Protein AF-0000000070004010 (afdb_homodimer)

Nearest PDB structures (foldseek):
  7d4p-assembly1_A  TM=8.865E-01  e=2.903E-57  Homo sapiens
  7wdb-assembly1_A  TM=8.844E-01  e=4.388E-57  Homo sapiens
  8gvx-assembly1_B  TM=8.961E-01  e=1.762E-56  Homo sapiens
  7x6c-assembly1_C  TM=8.743E-01  e=2.565E-56  Homo sapiens
  7x6i-assembly1_A  TM=8.613E-01  e=2.024E-55  Homo sapiens

Foldseek 3Di:
DPPDPPPPDLLQADDFDPPPDDDPPPPPPDPPPSSPLSCQCCVVDPPLPSVLVSLVCCVVVVGDDQQDAGPVGHHSLLSCLVVLPLSSNLSSVVSPHDCVCVLVSNLLSPNLSSNVCLVPRPNNPPVLQADQPDCVVVPVVVPDPDDSLAHSLLSNLLVLRLNNNLVSVVVVRDQDQQDDPPPPPVVCVVVVDDPVVNVVSNLSSLSSQLRLSNLVRPDPQSLVSLLVSLLVLCVVLVVDVVCNVSSNVSSVSSLVSNQVVLVPDDDPVSNLCSQQDDPPPDDDPPPVNSRQSVNVVSCLVSVSLSNLLRPSNLVSLVCQQCVPDPCLVPDDPVVNVVVLVVLLVCLVVLLVCCLACCPDPSNVVLLRLNSLVSSQVSVLVVLLVLLVVVVVCPPDDDPQWLQDDDDPSSVVNVLQLVQLVVVLVVCCVVPHVVVQVPDPLSVLSVLLSVLLVLLVVLSVVRNVPGGDGGGPVPDDPVRSNNVSVVSSVVSSVSSVVSCLLVLLQPLPSNLVSVLVVQLVVLVVVLVVVLVVLLLVLLVVLCVLCLVQDDALVPDDPSDAACPDPDHEPCNNDSVSVSVSLVCVQVVSGDLCRLDGPDPPVVSSVVSSVSSVVSNCCVNPPSVVVSVVVSVVSSVVCVVVVSSVSSSSNVVVSSVSNDSPDSRHPSSSVDDRPVVVVVVVVVVVVVVPPPPDDDDDPPCPPDPVPVVVVVVD/DPPPPPQQPQLQADPFDPPPDDDPPPPPPDPPPSSPLSCQCCVSDPPLVSVLVSLVCCVVVVGDDQQDAGPLGHHSLLSCLLVLPLSSNLSSVVSPHDCVCVLVSNLLSPNLSSNVCLVPRPNNDPVLQADQPPCVVVPCVVPDPDDSLAHSLLSNLLVLRLNSNLVSVVVVRDQDQQDDPPCPPVVCVVVVDDPVVNVVSNLSSLSSQLRLSNLVNPDPQSLVSLLVSLLVLCVVLVVPVVCNVSSNVSSVSSLVSNQVVLVPDDDPVVNLCSQQDDPPPFDDPPPVVSRQSVNVVSCLVSVSLSNLLRPSNLVSLVCQQCVPDPCLVPDDPVVNVVVLVVLLVCLVVLLVCCLACCPDPSNVVLLRLNSLVSNQLSVLVVLLVLLVVVVVCPPDDDPQWQQTDDDPSSVVNVLQLVQLVVVLVVCCVVPHVVVQVPDPLSVLSVLLSVLLVLLVVLSVVRNVPGGDGGGPVPDDPVRSNNVSVVSSVVSSVSSVVSVLLVLLQPLPSNLVSVLVVLLVVLVVVLVVVLVVLLLVLLVVLLVLCLVQDDALVPDPPSDAACPDPDHEPCNNDSVSVSVSLVVVQVVSGDLCRLDGPDPPVPSSVVSSVSSVVSNCCVNPPSVVVSVVVSVVSSVVCVVVVSSVSSSSNVVVSSVSNDSPDSRHPSSNVPDRVVVVVVVVVVVVVVVPPPDPPDDDDDCVPPPVVVVVNSSD

Structure (mmCIF, N/CA/C/O backbone):
data_AF-0000000070004010-model_v1
#
loop_
_entity.id
_entity.type
_entity.pdbx_description
1 polymer 'Transient receptor potential cation channel, subfamily C, member 5a'
#
loop_
_atom_site.group_PDB
_atom_site.id
_atom_site.type_symbol
_atom_site.label_atom_id
_atom_site.label_alt_id
_atom_site.label_comp_id
_atom_site.label_asym_id
_atom_site.label_entity_id
_atom_site.label_seq_id
_atom_site.pdbx_PDB_ins_code
_atom_site.Cartn_x
_atom_site.Cartn_y
_atom_site.Cartn_z
_atom_site.occupancy
_atom_site.B_iso_or_equiv
_atom_site.auth_seq_id
_atom_site.auth_comp_id
_atom_site.auth_asym_id
_atom_site.auth_atom_id
_atom_site.pdbx_PDB_model_num
ATOM 1 N N . SER A 1 1 ? 7.363 45.25 -7.301 1 19.72 1 SER A N 1
ATOM 2 C CA . SER A 1 1 ? 5.93 45.281 -7.023 1 19.72 1 SER A CA 1
ATOM 3 C C . SER A 1 1 ? 5.496 46.656 -6.48 1 19.72 1 SER A C 1
ATOM 5 O O . SER A 1 1 ? 5.711 46.938 -5.309 1 19.72 1 SER A O 1
ATOM 7 N N . ARG A 1 2 ? 5.664 47.688 -7.328 1 24.38 2 ARG A N 1
ATOM 8 C CA . ARG A 1 2 ? 5.441 49.094 -7.52 1 24.38 2 ARG A CA 1
ATOM 9 C C . ARG A 1 2 ? 3.965 49.438 -7.367 1 24.38 2 ARG A C 1
ATOM 11 O O . ARG A 1 2 ? 3.129 49 -8.148 1 24.38 2 ARG A O 1
ATOM 18 N N . ILE A 1 3 ? 3.545 49.375 -6.113 1 25.11 3 ILE A N 1
ATOM 19 C CA . ILE A 1 3 ? 2.213 49.75 -5.664 1 25.11 3 ILE A CA 1
ATOM 20 C C . ILE A 1 3 ? 1.838 51.125 -6.266 1 25.11 3 ILE A C 1
ATOM 22 O O . ILE A 1 3 ? 2.441 52.125 -5.938 1 25.11 3 ILE A O 1
ATOM 26 N N . LYS A 1 4 ? 1.63 51.125 -7.602 1 28.66 4 LYS A N 1
ATOM 27 C CA . LYS A 1 4 ? 1.286 52.25 -8.469 1 28.66 4 LYS A CA 1
ATOM 28 C C . LYS A 1 4 ? 0.148 53.062 -7.879 1 28.66 4 LYS A C 1
ATOM 30 O O . LYS A 1 4 ? -0.756 52.531 -7.242 1 28.66 4 LYS A O 1
ATOM 35 N N . GLU A 1 5 ? 0.464 54.281 -7.602 1 26.3 5 GLU A N 1
ATOM 36 C CA . GLU A 1 5 ? -0.276 55.469 -7.273 1 26.3 5 GLU A CA 1
ATOM 37 C C . GLU A 1 5 ? -1.544 55.594 -8.117 1 26.3 5 GLU A C 1
ATOM 39 O O . GLU A 1 5 ? -1.473 55.781 -9.336 1 26.3 5 GLU A O 1
ATOM 44 N N . SER A 1 6 ? -2.453 54.656 -8.008 1 27.97 6 SER A N 1
ATOM 45 C CA . SER A 1 6 ? -3.613 54.75 -8.883 1 27.97 6 SER A CA 1
ATOM 46 C C . SER A 1 6 ? -4.172 56.188 -8.906 1 27.97 6 SER A C 1
ATOM 48 O O . SER A 1 6 ? -4.176 56.875 -7.887 1 27.97 6 SER A O 1
ATOM 50 N N . PRO A 1 7 ? -4.266 56.844 -10.047 1 27.42 7 PRO A N 1
ATOM 51 C CA . PRO A 1 7 ? -4.781 58.188 -10.281 1 27.42 7 PRO A CA 1
ATOM 52 C C . PRO A 1 7 ? -6.129 58.438 -9.609 1 27.42 7 PRO A C 1
ATOM 54 O O . PRO A 1 7 ? -7.016 57.594 -9.664 1 27.42 7 PRO A O 1
ATOM 57 N N . ALA A 1 8 ? -6.223 59 -8.398 1 29.14 8 ALA A N 1
ATOM 58 C CA . ALA A 1 8 ? -7.305 59.656 -7.676 1 29.14 8 ALA A CA 1
ATOM 59 C C . ALA A 1 8 ? -8.172 60.469 -8.617 1 29.14 8 ALA A C 1
ATOM 61 O O . ALA A 1 8 ? -7.758 61.531 -9.078 1 29.14 8 ALA A O 1
ATOM 62 N N . VAL A 1 9 ? -8.852 59.875 -9.695 1 28.2 9 VAL A N 1
ATOM 63 C CA . VAL A 1 9 ? -9.773 60.406 -10.695 1 28.2 9 VAL A CA 1
ATOM 64 C C . VAL A 1 9 ? -10.75 61.375 -10.039 1 28.2 9 VAL A C 1
ATOM 66 O O . VAL A 1 9 ? -11.188 61.156 -8.906 1 28.2 9 VAL A O 1
ATOM 69 N N . ASN A 1 10 ? -10.914 62.625 -10.555 1 28.28 10 ASN A N 1
ATOM 70 C CA . ASN A 1 10 ? -11.672 63.875 -10.492 1 28.28 10 ASN A CA 1
ATOM 71 C C . ASN A 1 10 ? -13.172 63.594 -10.586 1 28.28 10 ASN A C 1
ATOM 73 O O . ASN A 1 10 ? -13.719 63.469 -11.68 1 28.28 10 ASN A O 1
ATOM 77 N N . LEU A 1 11 ? -13.766 62.75 -9.977 1 28.28 11 LEU A N 1
ATOM 78 C CA . LEU A 1 11 ? -15.117 62.219 -10.117 1 28.28 11 LEU A CA 1
ATOM 79 C C . LEU A 1 11 ? -16.156 63.25 -9.734 1 28.28 11 LEU A C 1
ATOM 81 O O . LEU A 1 11 ? -16.859 63.094 -8.727 1 28.28 11 LEU A O 1
ATOM 85 N N . VAL A 1 12 ? -15.922 64.688 -9.766 1 29.92 12 VAL A N 1
ATOM 86 C CA . VAL A 1 12 ? -16.641 65.812 -9.148 1 29.92 12 VAL A CA 1
ATOM 87 C C . VAL A 1 12 ? -17.922 66.125 -9.93 1 29.92 12 VAL A C 1
ATOM 89 O O . VAL A 1 12 ? -18.688 67 -9.578 1 29.92 12 VAL A O 1
ATOM 92 N N . SER A 1 13 ? -18.328 65.562 -11.109 1 29.2 13 SER A N 1
ATOM 93 C CA . SER A 1 13 ? -19.188 66.312 -12 1 29.2 13 SER A CA 1
ATOM 94 C C . SER A 1 13 ? -20.578 66.562 -11.414 1 29.2 13 SER A C 1
ATOM 96 O O . SER A 1 13 ? -21.094 67.625 -11.406 1 29.2 13 SER A O 1
ATOM 98 N N . LEU A 1 14 ? -21.562 65.688 -11.43 1 31.62 14 LEU A N 1
ATOM 99 C CA . LEU A 1 14 ? -22.875 65.75 -12.062 1 31.62 14 LEU A CA 1
ATOM 100 C C . LEU A 1 14 ? -23.953 66.062 -11.039 1 31.62 14 LEU A C 1
ATOM 102 O O . LEU A 1 14 ? -25.141 66 -11.328 1 31.62 14 LEU A O 1
ATOM 106 N N . CYS A 1 15 ? -23.75 66.438 -9.711 1 34.38 15 CYS A N 1
ATOM 107 C CA . CYS A 1 15 ? -24.969 66.25 -8.945 1 34.38 15 CYS A CA 1
ATOM 108 C C . CYS A 1 15 ? -25.906 67.438 -9.078 1 34.38 15 CYS A C 1
ATOM 110 O O . CYS A 1 15 ? -26.094 68.188 -8.125 1 34.38 15 CYS A O 1
ATOM 112 N N . LEU A 1 16 ? -25.953 68.312 -10.125 1 34.28 16 LEU A N 1
ATOM 113 C CA . LEU A 1 16 ? -26.875 69.438 -10.031 1 34.28 16 LEU A CA 1
ATOM 114 C C . LEU A 1 16 ? -28.312 69 -10.172 1 34.28 16 LEU A C 1
ATOM 116 O O . LEU A 1 16 ? -28.609 68.062 -10.938 1 34.28 16 LEU A O 1
ATOM 120 N N . PRO A 1 17 ? -29.281 69.375 -9.367 1 35.28 17 PRO A N 1
ATOM 121 C CA . PRO A 1 17 ? -30.703 69.125 -9.406 1 35.28 17 PRO A CA 1
ATOM 122 C C . PRO A 1 17 ? -31.344 69.438 -10.742 1 35.28 17 PRO A C 1
ATOM 124 O O . PRO A 1 17 ? -30.922 70.438 -11.406 1 35.28 17 PRO A O 1
ATOM 127 N N . ASP A 1 18 ? -31.922 68.562 -11.531 1 35.69 18 ASP A N 1
ATOM 128 C CA . ASP A 1 18 ? -32.719 68.812 -12.719 1 35.69 18 ASP A CA 1
ATOM 129 C C . ASP A 1 18 ? -33.844 69.812 -12.445 1 35.69 18 ASP A C 1
ATOM 131 O O . ASP A 1 18 ? -34.719 69.562 -11.617 1 35.69 18 ASP A O 1
ATOM 135 N N . ARG A 1 19 ? -33.719 71.188 -12.359 1 31.81 19 ARG A N 1
ATOM 136 C CA . ARG A 1 19 ? -34.906 72 -12.438 1 31.81 19 ARG A CA 1
ATOM 137 C C . ARG A 1 19 ? -35.719 71.688 -13.664 1 31.81 19 ARG A C 1
ATOM 139 O O . ARG A 1 19 ? -35.188 71.5 -14.758 1 31.81 19 ARG A O 1
ATOM 146 N N . PRO A 1 20 ? -37 71.125 -13.578 1 33.25 20 PRO A N 1
ATOM 147 C CA . PRO A 1 20 ? -37.906 70.75 -14.664 1 33.25 20 PRO A CA 1
ATOM 148 C C . PRO A 1 20 ? -38.031 71.812 -15.742 1 33.25 20 PRO A C 1
ATOM 150 O O . PRO A 1 20 ? -38.625 71.562 -16.812 1 33.25 20 PRO A O 1
ATOM 153 N N . ASP A 1 21 ? -38.219 73.188 -15.469 1 30.41 21 ASP A N 1
ATOM 154 C CA . ASP A 1 21 ? -38.906 74 -16.469 1 30.41 21 ASP A CA 1
ATOM 155 C C . ASP A 1 21 ? -38.094 74.062 -17.766 1 30.41 21 ASP A C 1
ATOM 157 O O . ASP A 1 21 ? -38.656 73.875 -18.844 1 30.41 21 ASP A O 1
ATOM 161 N N . GLU A 1 22 ? -37.469 75.312 -18.125 1 29.2 22 GLU A N 1
ATOM 162 C CA . GLU A 1 22 ? -37.281 75.938 -19.438 1 29.2 22 GLU A CA 1
ATOM 163 C C . GLU A 1 22 ? -36.5 75.062 -20.359 1 29.2 22 GLU A C 1
ATOM 165 O O . GLU A 1 22 ? -35.906 74.062 -19.922 1 29.2 22 GLU A O 1
ATOM 170 N N . SER A 1 23 ? -35.969 75.688 -21.625 1 29.28 23 SER A N 1
ATOM 171 C CA . SER A 1 23 ? -35.406 75.438 -22.938 1 29.28 23 SER A CA 1
ATOM 172 C C . SER A 1 23 ? -34.188 74.5 -22.812 1 29.28 23 SER A C 1
ATOM 174 O O . SER A 1 23 ? -33.562 74.438 -21.766 1 29.28 23 SER A O 1
ATOM 176 N N . HIS A 1 24 ? -34.031 73.625 -23.875 1 29.47 24 HIS A N 1
ATOM 177 C CA . HIS A 1 24 ? -33.031 72.625 -24.203 1 29.47 24 HIS A CA 1
ATOM 178 C C . HIS A 1 24 ? -31.625 73.125 -24.062 1 29.47 24 HIS A C 1
ATOM 180 O O . HIS A 1 24 ? -30.672 72.5 -24.516 1 29.47 24 HIS A O 1
ATOM 186 N N . ASP A 1 25 ? -31.375 74.5 -24.094 1 28.38 25 ASP A N 1
ATOM 187 C CA . ASP A 1 25 ? -29.969 74.812 -24.266 1 28.38 25 ASP A CA 1
ATOM 188 C C . ASP A 1 25 ? -29.109 74.125 -23.203 1 28.38 25 ASP A C 1
ATOM 190 O O . ASP A 1 25 ? -29.281 74.375 -22.016 1 28.38 25 ASP A O 1
ATOM 194 N N . THR A 1 26 ? -28.688 72.875 -23.5 1 30.67 26 THR A N 1
ATOM 195 C CA . THR A 1 26 ? -27.734 72 -22.844 1 30.67 26 THR A CA 1
ATOM 196 C C . THR A 1 26 ? -26.516 72.75 -22.344 1 30.67 26 THR A C 1
ATOM 198 O O . THR A 1 26 ? -25.594 73.062 -23.109 1 30.67 26 THR A O 1
ATOM 201 N N . ALA A 1 27 ? -26.656 74.125 -21.844 1 28.62 27 ALA A N 1
ATOM 202 C CA . ALA A 1 27 ? -25.422 74.75 -21.406 1 28.62 27 ALA A CA 1
ATOM 203 C C . ALA A 1 27 ? -24.547 73.75 -20.641 1 28.62 27 ALA A C 1
ATOM 205 O O . ALA A 1 27 ? -25 73.125 -19.688 1 28.62 27 ALA A O 1
ATOM 206 N N . VAL A 1 28 ? -23.562 73.188 -21.391 1 30.61 28 VAL A N 1
ATOM 207 C CA . VAL A 1 28 ? -22.297 72.5 -21.031 1 30.61 28 VAL A CA 1
ATOM 208 C C . VAL A 1 28 ? -21.688 73.25 -19.844 1 30.61 28 VAL A C 1
ATOM 210 O O . VAL A 1 28 ? -21.219 74.375 -19.969 1 30.61 28 VAL A O 1
ATOM 213 N N . LEU A 1 29 ? -22.375 73.5 -18.75 1 31.02 29 LEU A N 1
ATOM 214 C CA . LEU A 1 29 ? -21.641 74 -17.578 1 31.02 29 LEU A CA 1
ATOM 215 C C . LEU A 1 29 ? -20.203 73.5 -17.594 1 31.02 29 LEU A C 1
ATOM 217 O O . LEU A 1 29 ? -19.969 72.312 -17.891 1 31.02 29 LEU A O 1
ATOM 221 N N . GLN A 1 30 ? -19.281 74.5 -17.953 1 29.11 30 GLN A N 1
ATOM 222 C CA . GLN A 1 30 ? -17.828 74.375 -18.094 1 29.11 30 GLN A CA 1
ATOM 223 C C . GLN A 1 30 ? -17.25 73.438 -17.047 1 29.11 30 GLN A C 1
ATOM 225 O O . GLN A 1 30 ? -17.797 73.312 -15.938 1 29.11 30 GLN A O 1
ATOM 230 N N . GLU A 1 31 ? -16.391 72.5 -17.516 1 33.62 31 GLU A N 1
ATOM 231 C CA . GLU A 1 31 ? -15.578 71.5 -16.844 1 33.62 31 GLU A CA 1
ATOM 232 C C . GLU A 1 31 ? -15.023 72 -15.523 1 33.62 31 GLU A C 1
ATOM 234 O O . GLU A 1 31 ? -14.938 71.25 -14.547 1 33.62 31 GLU A O 1
ATOM 239 N N . GLY A 1 32 ? -14.625 73.312 -15.414 1 31.84 32 GLY A N 1
ATOM 240 C CA . GLY A 1 32 ? -13.859 73.875 -14.305 1 31.84 32 GLY A CA 1
ATOM 241 C C . GLY A 1 32 ? -14.68 74 -13.031 1 31.84 32 GLY A C 1
ATOM 242 O O . GLY A 1 32 ? -14.164 73.812 -11.93 1 31.84 32 GLY A O 1
ATOM 243 N N . GLU A 1 33 ? -15.75 74.75 -13.078 1 32.94 33 GLU A N 1
ATOM 244 C CA . GLU A 1 33 ? -16.453 75.062 -11.852 1 32.94 33 GLU A CA 1
ATOM 245 C C . GLU A 1 33 ? -17.109 73.875 -11.219 1 32.94 33 GLU A C 1
ATOM 247 O O . GLU A 1 33 ? -17.391 73.812 -10.023 1 32.94 33 GLU A O 1
ATOM 252 N N . ARG A 1 34 ? -17.484 73 -12.008 1 34.56 34 ARG A N 1
ATOM 253 C CA . ARG A 1 34 ? -18.062 71.75 -11.539 1 34.56 34 ARG A CA 1
ATOM 254 C C . ARG A 1 34 ? -17.031 70.938 -10.742 1 34.56 34 ARG A C 1
ATOM 256 O O . ARG A 1 34 ? -17.391 70.125 -9.859 1 34.56 34 ARG A O 1
ATOM 263 N N . THR A 1 35 ? -15.766 71.188 -11.055 1 35.22 35 THR A N 1
ATOM 264 C CA . THR A 1 35 ? -14.625 70.562 -10.391 1 35.22 35 THR A CA 1
ATOM 265 C C . THR A 1 35 ? -14.492 71.062 -8.961 1 35.22 35 THR A C 1
ATOM 267 O O . THR A 1 35 ? -14.023 70.375 -8.086 1 35.22 35 THR A O 1
ATOM 270 N N . VAL A 1 36 ? -14.852 72.375 -8.695 1 34.19 36 VAL A N 1
ATOM 271 C CA . VAL A 1 36 ? -14.516 73 -7.418 1 34.19 36 VAL A CA 1
ATOM 272 C C . VAL A 1 36 ? -15.406 72.438 -6.32 1 34.19 36 VAL A C 1
ATOM 274 O O . VAL A 1 36 ? -14.945 72.188 -5.207 1 34.19 36 VAL A O 1
ATOM 277 N N . VAL A 1 37 ? -16.688 72.25 -6.559 1 35.53 37 VAL A N 1
ATOM 278 C CA . VAL A 1 37 ? -17.516 71.938 -5.414 1 35.53 37 VAL A CA 1
ATOM 279 C C . VAL A 1 37 ? -17.234 70.5 -4.98 1 35.53 37 VAL A C 1
ATOM 281 O O . VAL A 1 37 ? -17.234 70.188 -3.787 1 35.53 37 VAL A O 1
ATOM 284 N N . ALA A 1 38 ? -17.062 69.625 -5.914 1 38.09 38 ALA A N 1
ATOM 285 C CA . ALA A 1 38 ? -16.766 68.25 -5.57 1 38.09 38 ALA A CA 1
ATOM 286 C C . ALA A 1 38 ? -15.438 68.125 -4.816 1 38.09 38 ALA A C 1
ATOM 288 O O . ALA A 1 38 ? -15.305 67.312 -3.898 1 38.09 38 ALA A O 1
ATOM 289 N N . ASN A 1 39 ? -14.398 68.938 -5.211 1 38.59 39 ASN A N 1
ATOM 290 C CA . ASN A 1 39 ? -13.18 69 -4.418 1 38.59 39 ASN A CA 1
ATOM 291 C C . ASN A 1 39 ? -13.461 69.562 -3.014 1 38.59 39 ASN A C 1
ATOM 293 O O . ASN A 1 39 ? -12.711 69.25 -2.078 1 38.59 39 ASN A O 1
ATOM 297 N N . HIS A 1 40 ? -14.344 70.438 -2.898 1 39.22 40 HIS A N 1
ATOM 298 C CA . HIS A 1 40 ? -14.609 71 -1.562 1 39.22 40 HIS A CA 1
ATOM 299 C C . HIS A 1 40 ? -15.32 69.938 -0.697 1 39.22 40 HIS A C 1
ATOM 301 O O . HIS A 1 40 ? -15.094 69.875 0.513 1 39.22 40 HIS A O 1
ATOM 307 N N . LEU A 1 41 ? -16.297 69.312 -1.226 1 40.78 41 LEU A N 1
ATOM 308 C CA . LEU A 1 41 ? -17 68.375 -0.369 1 40.78 41 LEU A CA 1
ATOM 309 C C . LEU A 1 41 ? -16.219 67.062 -0.23 1 40.78 41 LEU A C 1
ATOM 311 O O . LEU A 1 41 ? -16.469 66.25 0.698 1 40.78 41 LEU A O 1
ATOM 315 N N . TYR A 1 42 ? -15.508 66.625 -1.313 1 42.5 42 TYR A N 1
ATOM 316 C CA . TYR A 1 42 ? -14.781 65.375 -1.212 1 42.5 42 TYR A CA 1
ATOM 317 C C . TYR A 1 42 ? -13.281 65.625 -1.149 1 42.5 42 TYR A C 1
ATOM 319 O O . TYR A 1 42 ? -12.586 65.5 -2.17 1 42.5 42 TYR A O 1
ATOM 327 N N . PRO A 1 43 ? -12.75 66.375 -0.338 1 40.19 43 PRO A N 1
ATOM 328 C CA . PRO A 1 43 ? -11.281 66.438 -0.372 1 40.19 43 PRO A CA 1
ATOM 329 C C . PRO A 1 43 ? -10.68 65 -0.386 1 40.19 43 PRO A C 1
ATOM 331 O O . PRO A 1 43 ? -11.219 64.062 0.231 1 40.19 43 PRO A O 1
ATOM 334 N N . PRO A 1 44 ? -10.094 64.688 -1.544 1 42.03 44 PRO A N 1
ATOM 335 C CA . PRO A 1 44 ? -9.398 63.406 -1.447 1 42.03 44 PRO A CA 1
ATOM 336 C C . PRO A 1 44 ? -9.023 63.031 -0.012 1 42.03 44 PRO A C 1
ATOM 338 O O . PRO A 1 44 ? -8.961 61.844 0.331 1 42.03 44 PRO A O 1
ATOM 341 N N . SER A 1 45 ? -8.141 63.938 0.574 1 45.12 45 SER A N 1
ATOM 342 C CA . SER A 1 45 ? -7.547 63.719 1.893 1 45.12 45 SER A CA 1
ATOM 343 C C . SER A 1 45 ? -8.578 63.906 2.996 1 45.12 45 SER A C 1
ATOM 345 O O . SER A 1 45 ? -9.648 64.5 2.77 1 45.12 45 SER A O 1
ATOM 347 N N . GLY A 1 46 ? -8.57 63.344 4.23 1 53.66 46 GLY A N 1
ATOM 348 C CA . GLY A 1 46 ? -9.078 63.375 5.594 1 53.66 46 GLY A CA 1
ATOM 349 C C . GLY A 1 46 ? -9.578 64.75 6.035 1 53.66 46 GLY A C 1
ATOM 350 O O . GLY A 1 46 ? -9.422 65.125 7.199 1 53.66 46 GLY A O 1
ATOM 351 N N . ASP A 1 47 ? -9.93 65.438 5.133 1 64.19 47 ASP A N 1
ATOM 352 C CA . ASP A 1 47 ? -10.219 66.812 5.648 1 64.19 47 ASP A CA 1
ATOM 353 C C . ASP A 1 47 ? -11.625 66.875 6.246 1 64.19 47 ASP A C 1
ATOM 355 O O . ASP A 1 47 ? -12.602 67.062 5.527 1 64.19 47 ASP A O 1
ATOM 359 N N . TYR A 1 48 ? -11.969 66.562 7.34 1 75.75 48 TYR A N 1
ATOM 360 C CA . TYR A 1 48 ? -13.188 66.562 8.148 1 75.75 48 TYR A CA 1
ATOM 361 C C . TYR A 1 48 ? -13.844 67.938 8.125 1 75.75 48 TYR A C 1
ATOM 363 O O . TYR A 1 48 ? -15.047 68.062 7.918 1 75.75 48 TYR A O 1
ATOM 371 N N . ALA A 1 49 ? -13.023 69 8.195 1 74.25 49 ALA A N 1
ATOM 372 C CA . ALA A 1 49 ? -13.539 70.312 8.305 1 74.25 49 ALA A CA 1
ATOM 373 C C . ALA A 1 49 ? -14.172 70.812 6.988 1 74.25 49 ALA A C 1
ATOM 375 O O . ALA A 1 49 ? -15.211 71.438 6.992 1 74.25 49 ALA A O 1
ATOM 376 N N . GLY A 1 50 ? -13.531 70.375 5.945 1 72.56 50 GLY A N 1
ATOM 377 C CA . GLY A 1 50 ? -14.07 70.75 4.641 1 72.56 50 GLY A CA 1
ATOM 378 C C . GLY A 1 50 ? -15.406 70.125 4.348 1 72.56 50 GLY A C 1
ATOM 379 O O . GLY A 1 50 ? -16.328 70.75 3.848 1 72.56 50 GLY A O 1
ATOM 380 N N . VAL A 1 51 ? -15.531 68.875 4.719 1 79.31 51 VAL A N 1
ATOM 381 C CA . VAL A 1 51 ? -16.781 68.125 4.465 1 79.31 51 VAL A CA 1
ATOM 382 C C . VAL A 1 51 ? -17.875 68.688 5.367 1 79.31 51 VAL A C 1
ATOM 384 O O . VAL A 1 51 ? -19.016 68.875 4.93 1 79.31 51 VAL A O 1
ATOM 387 N N . LYS A 1 52 ? -17.562 69.062 6.555 1 80.81 52 LYS A N 1
ATOM 388 C CA . LYS A 1 52 ? -18.547 69.562 7.488 1 80.81 52 LYS A CA 1
ATOM 389 C C . LYS A 1 52 ? -19.078 70.938 6.996 1 80.81 52 LYS A C 1
ATOM 391 O O . LYS A 1 52 ? -20.297 71.188 7.062 1 80.81 52 LYS A O 1
ATOM 396 N N . HIS A 1 53 ? -18.156 71.688 6.504 1 77.5 53 HIS A N 1
ATOM 397 C CA . HIS A 1 53 ? -18.562 73 5.988 1 77.5 53 HIS A CA 1
ATOM 398 C C . HIS A 1 53 ? -19.453 72.875 4.758 1 77.5 53 HIS A C 1
ATOM 400 O O . HIS A 1 53 ? -20.438 73.562 4.617 1 77.5 53 HIS A O 1
ATOM 406 N N . ALA A 1 54 ? -19.094 72 3.951 1 75.38 54 ALA A N 1
ATOM 407 C CA . ALA A 1 54 ? -19.859 71.75 2.73 1 75.38 54 ALA A CA 1
ATOM 408 C C . ALA A 1 54 ? -21.266 71.25 3.053 1 75.38 54 ALA A C 1
ATOM 410 O O . ALA A 1 54 ? -22.234 71.625 2.41 1 75.38 54 ALA A O 1
ATOM 411 N N . LEU A 1 55 ? -21.484 70.438 4.039 1 80.06 55 LEU A N 1
ATOM 412 C CA . LEU A 1 55 ? -22.766 69.875 4.414 1 80.06 55 LEU A CA 1
ATOM 413 C C . LEU A 1 55 ? -23.672 70.875 5.078 1 80.06 55 LEU A C 1
ATOM 415 O O . LEU A 1 55 ? -24.875 70.938 4.855 1 80.06 55 LEU A O 1
ATOM 419 N N . ARG A 1 56 ? -22.984 71.75 5.789 1 78.06 56 ARG A N 1
ATOM 420 C CA . ARG A 1 56 ? -23.75 72.812 6.41 1 78.06 56 ARG A CA 1
ATOM 421 C C . ARG A 1 56 ? -24.266 73.812 5.363 1 78.06 56 ARG A C 1
ATOM 423 O O . ARG A 1 56 ? -25.406 74.312 5.453 1 78.06 56 ARG A O 1
ATOM 430 N N . GLU A 1 57 ? -23.406 74 4.473 1 73.88 57 GLU A N 1
ATOM 431 C CA . GLU A 1 57 ? -23.812 74.875 3.389 1 73.88 57 GLU A CA 1
ATOM 432 C C . GLU A 1 57 ? -24.953 74.25 2.57 1 73.88 57 GLU A C 1
ATOM 434 O O . GLU A 1 57 ? -25.859 75 2.125 1 73.88 57 GLU A O 1
ATOM 439 N N . ALA A 1 58 ? -24.844 73 2.35 1 74.94 58 ALA A N 1
ATOM 440 C CA . ALA A 1 58 ? -25.875 72.312 1.586 1 74.94 58 ALA A CA 1
ATOM 441 C C . ALA A 1 58 ? -27.219 72.312 2.314 1 74.94 58 ALA A C 1
ATOM 443 O O . ALA A 1 58 ? -28.266 72.375 1.682 1 74.94 58 ALA A O 1
ATOM 444 N N . GLU A 1 59 ? -27.266 72.312 3.572 1 73.12 59 GLU A N 1
ATOM 445 C CA . GLU A 1 59 ? -28.484 72.312 4.367 1 73.12 59 GLU A CA 1
ATOM 446 C C . GLU A 1 59 ? -29.125 73.688 4.34 1 73.12 59 GLU A C 1
ATOM 448 O O . GLU A 1 59 ? -30.359 73.812 4.305 1 73.12 59 GLU A O 1
ATOM 453 N N . VAL A 1 60 ? -28.219 74.625 4.328 1 68.38 60 VAL A N 1
ATOM 454 C CA . VAL A 1 60 ? -28.734 75.938 4.434 1 68.38 60 VAL A CA 1
ATOM 455 C C . VAL A 1 60 ? -29.141 76.5 3.051 1 68.38 60 VAL A C 1
ATOM 457 O O . VAL A 1 60 ? -30.203 77.062 2.887 1 68.38 60 VAL A O 1
ATOM 460 N N . TYR A 1 61 ? -28.281 76.25 2.102 1 64.06 61 TYR A N 1
ATOM 461 C CA . TYR A 1 61 ? -28.516 76.875 0.803 1 64.06 61 TYR A CA 1
ATOM 462 C C . TYR A 1 61 ? -29.094 75.875 -0.183 1 64.06 61 TYR A C 1
ATOM 464 O O . TYR A 1 61 ? -29.5 76.25 -1.288 1 64.06 61 TYR A O 1
ATOM 472 N N . TYR A 1 62 ? -29.391 74.5 0.178 1 59.66 62 TYR A N 1
ATOM 473 C CA . TYR A 1 62 ? -29.969 73.438 -0.611 1 59.66 62 TYR A CA 1
ATOM 474 C C . TYR A 1 62 ? -29.328 73.375 -1.991 1 59.66 62 TYR A C 1
ATOM 476 O O . TYR A 1 62 ? -30.016 73.062 -2.982 1 59.66 62 TYR A O 1
ATOM 484 N N . ASN A 1 63 ? -28.188 73.812 -2.121 1 58.44 63 ASN A N 1
ATOM 485 C CA . ASN A 1 63 ? -27.516 73.938 -3.418 1 58.44 63 ASN A CA 1
ATOM 486 C C . ASN A 1 63 ? -26.734 72.688 -3.76 1 58.44 63 ASN A C 1
ATOM 488 O O . ASN A 1 63 ? -26.297 72.5 -4.895 1 58.44 63 ASN A O 1
ATOM 492 N N . ILE A 1 64 ? -26.562 71.812 -2.811 1 63.25 64 ILE A N 1
ATOM 493 C CA . ILE A 1 64 ? -25.719 70.625 -3.082 1 63.25 64 ILE A CA 1
ATOM 494 C C . ILE A 1 64 ? -26.5 69.375 -2.764 1 63.25 64 ILE A C 1
ATOM 496 O O . ILE A 1 64 ? -27.125 69.25 -1.701 1 63.25 64 ILE A O 1
ATOM 500 N N . ASP A 1 65 ? -26.625 68.5 -3.846 1 65.56 65 ASP A N 1
ATOM 501 C CA . ASP A 1 65 ? -27.219 67.188 -3.605 1 65.56 65 ASP A CA 1
ATOM 502 C C . ASP A 1 65 ? -26.266 66.25 -2.83 1 65.56 65 ASP A C 1
ATOM 504 O O . ASP A 1 65 ? -25.219 65.875 -3.35 1 65.56 65 ASP A O 1
ATOM 508 N N . VAL A 1 66 ? -26.578 66.062 -1.618 1 71.25 66 VAL A N 1
ATOM 509 C CA . VAL A 1 66 ? -25.734 65.25 -0.72 1 71.25 66 VAL A CA 1
ATOM 510 C C . VAL A 1 66 ? -25.688 63.844 -1.2 1 71.25 66 VAL A C 1
ATOM 512 O O . VAL A 1 66 ? -24.734 63.094 -0.895 1 71.25 66 VAL A O 1
ATOM 515 N N . ASN A 1 67 ? -26.562 63.406 -2.035 1 71.94 67 ASN A N 1
ATOM 516 C CA . ASN A 1 67 ? -26.609 62.031 -2.527 1 71.94 67 ASN A CA 1
ATOM 517 C C . ASN A 1 67 ? -26.062 61.906 -3.949 1 71.94 67 ASN A C 1
ATOM 519 O O . ASN A 1 67 ? -26.375 60.969 -4.668 1 71.94 67 ASN A O 1
ATOM 523 N N . CYS A 1 68 ? -25.312 62.844 -4.312 1 70 68 CYS A N 1
ATOM 524 C CA . CYS A 1 68 ? -24.734 62.844 -5.656 1 70 68 CYS A CA 1
ATOM 525 C C . CYS A 1 68 ? -23.734 61.688 -5.812 1 70 68 CYS A C 1
ATOM 527 O O . CYS A 1 68 ? -23.094 61.312 -4.844 1 70 68 CYS A O 1
ATOM 529 N N . LEU A 1 69 ? -23.75 60.938 -6.945 1 72.38 69 LEU A N 1
ATOM 530 C CA . LEU A 1 69 ? -22.891 59.812 -7.246 1 72.38 69 LEU A CA 1
ATOM 531 C C . LEU A 1 69 ? -21.719 60.219 -8.109 1 72.38 69 LEU A C 1
ATOM 533 O O . LEU A 1 69 ? -21.812 61.156 -8.906 1 72.38 69 LEU A O 1
ATOM 537 N N . ASP A 1 70 ? -20.547 59.625 -7.922 1 69 70 ASP A N 1
ATOM 538 C CA . ASP A 1 70 ? -19.391 59.844 -8.797 1 69 70 ASP A CA 1
ATOM 539 C C . ASP A 1 70 ? -19.625 59.188 -10.164 1 69 70 ASP A C 1
ATOM 541 O O . ASP A 1 70 ? -20.609 58.469 -10.359 1 69 70 ASP A O 1
ATOM 545 N N . PRO A 1 71 ? -18.781 59.531 -11.094 1 61.44 71 PRO A N 1
ATOM 546 C CA . PRO A 1 71 ? -18.953 58.938 -12.422 1 61.44 71 PRO A CA 1
ATOM 547 C C . PRO A 1 71 ? -18.938 57.438 -12.406 1 61.44 71 PRO A C 1
ATOM 549 O O . PRO A 1 71 ? -19.453 56.781 -13.328 1 61.44 71 PRO A O 1
ATOM 552 N N . LEU A 1 72 ? -18.375 56.906 -11.359 1 67.81 72 LEU A N 1
ATOM 553 C CA . LEU A 1 72 ? -18.375 55.469 -11.258 1 67.81 72 LEU A CA 1
ATOM 554 C C . LEU A 1 72 ? -19.594 54.969 -10.492 1 67.81 72 LEU A C 1
ATOM 556 O O . LEU A 1 72 ? -19.781 53.75 -10.328 1 67.81 72 LEU A O 1
ATOM 560 N N . GLY A 1 73 ? -20.344 56 -10.117 1 68.56 73 GLY A N 1
ATOM 561 C CA . GLY A 1 73 ? -21.578 55.656 -9.438 1 68.56 73 GLY A CA 1
ATOM 562 C C . GLY A 1 73 ? -21.406 55.469 -7.938 1 68.56 73 GLY A C 1
ATOM 563 O O . GLY A 1 73 ? -22.234 54.844 -7.281 1 68.56 73 GLY A O 1
ATOM 564 N N . ARG A 1 74 ? -20.344 55.969 -7.375 1 81.06 74 ARG A N 1
ATOM 565 C CA . ARG A 1 74 ? -20.109 55.812 -5.941 1 81.06 74 ARG A CA 1
ATOM 566 C C . ARG A 1 74 ? -20.609 57.062 -5.188 1 81.06 74 ARG A C 1
ATOM 568 O O . ARG A 1 74 ? -20.453 58.188 -5.66 1 81.06 74 ARG A O 1
ATOM 575 N N . SER A 1 75 ? -21.312 56.781 -4.133 1 79.12 75 SER A N 1
ATOM 576 C CA . SER A 1 75 ? -21.781 57.844 -3.256 1 79.12 75 SER A CA 1
ATOM 577 C C . SER A 1 75 ? -20.672 58.312 -2.314 1 79.12 75 SER A C 1
ATOM 579 O O . SER A 1 75 ? -19.625 57.656 -2.211 1 79.12 75 SER A O 1
ATOM 581 N N . ALA A 1 76 ? -20.844 59.5 -1.692 1 77 76 ALA A N 1
ATOM 582 C CA . ALA A 1 76 ? -19.891 60.031 -0.723 1 77 76 ALA A CA 1
ATOM 583 C C . ALA A 1 76 ? -19.688 59.062 0.434 1 77 76 ALA A C 1
ATOM 585 O O . ALA A 1 76 ? -18.578 58.906 0.943 1 77 76 ALA A O 1
ATOM 586 N N . LEU A 1 77 ? -20.719 58.375 0.695 1 82.88 77 LEU A N 1
ATOM 587 C CA . LEU A 1 77 ? -20.641 57.406 1.775 1 82.88 77 LEU A CA 1
ATOM 588 C C . LEU A 1 77 ? -19.781 56.219 1.377 1 82.88 77 LEU A C 1
ATOM 590 O O . LEU A 1 77 ? -18.969 55.75 2.176 1 82.88 77 LEU A O 1
ATOM 594 N N . LEU A 1 78 ? -19.812 55.75 0.191 1 85.69 78 LEU A N 1
ATOM 595 C CA . LEU A 1 78 ? -19.016 54.625 -0.297 1 85.69 78 LEU A CA 1
ATOM 596 C C . LEU A 1 78 ? -17.531 54.969 -0.356 1 85.69 78 LEU A C 1
ATOM 598 O O . LEU A 1 78 ? -16.672 54.156 -0.044 1 85.69 78 LEU A O 1
ATOM 602 N N . ILE A 1 79 ? -17.266 56.156 -0.683 1 82.62 79 ILE A N 1
ATOM 603 C CA . ILE A 1 79 ? -15.891 56.625 -0.746 1 82.62 79 ILE A CA 1
ATOM 604 C C . ILE A 1 79 ? -15.312 56.719 0.665 1 82.62 79 ILE A C 1
ATOM 606 O O . ILE A 1 79 ? -14.148 56.375 0.891 1 82.62 79 ILE A O 1
ATOM 610 N N . ALA A 1 80 ? -16.156 57.219 1.56 1 84.06 80 ALA A N 1
ATOM 611 C CA . ALA A 1 80 ? -15.719 57.312 2.949 1 84.06 80 ALA A CA 1
ATOM 612 C C . ALA A 1 80 ? -15.422 55.906 3.512 1 84.06 80 ALA A C 1
ATOM 614 O O . ALA A 1 80 ? -14.484 55.75 4.293 1 84.06 80 ALA A O 1
ATOM 615 N N . ILE A 1 81 ? -16.188 54.969 3.146 1 88.12 81 ILE A N 1
ATOM 616 C CA . ILE A 1 81 ? -15.969 53.594 3.588 1 88.12 81 ILE A CA 1
ATOM 617 C C . ILE A 1 81 ? -14.672 53.031 2.984 1 88.12 81 ILE A C 1
ATOM 619 O O . ILE A 1 81 ? -13.883 52.406 3.674 1 88.12 81 ILE A O 1
ATOM 623 N N . GLU A 1 82 ? -14.375 53.25 1.712 1 84.56 82 GLU A N 1
ATOM 624 C CA . GLU A 1 82 ? -13.172 52.781 1.023 1 84.56 82 GLU A CA 1
ATOM 625 C C . GLU A 1 82 ? -11.914 53.344 1.652 1 84.56 82 GLU A C 1
ATOM 627 O O . GLU A 1 82 ? -10.875 52.688 1.692 1 84.56 82 GLU A O 1
ATOM 632 N N . ASN A 1 83 ? -12.117 54.562 2.135 1 79.94 83 ASN A N 1
ATOM 633 C CA . ASN A 1 83 ? -10.977 55.219 2.76 1 79.94 83 ASN A CA 1
ATOM 634 C C . ASN A 1 83 ? -10.914 54.938 4.258 1 79.94 83 ASN A C 1
ATOM 636 O O . ASN A 1 83 ? -10 55.406 4.941 1 79.94 83 ASN A O 1
ATOM 640 N N . GLU A 1 84 ? -11.82 54.219 4.758 1 85.12 84 GLU A N 1
ATOM 641 C CA . GLU A 1 84 ? -11.898 53.812 6.156 1 85.12 84 GLU A CA 1
ATOM 642 C C . GLU A 1 84 ? -11.93 55.031 7.082 1 85.12 84 GLU A C 1
ATOM 644 O O . GLU A 1 84 ? -11.242 55.031 8.102 1 85.12 84 GLU A O 1
ATOM 649 N N . ASN A 1 85 ? -12.523 56.031 6.617 1 82.12 85 ASN A N 1
ATOM 650 C CA . ASN A 1 85 ? -12.672 57.25 7.438 1 82.12 85 ASN A CA 1
ATOM 651 C C . ASN A 1 85 ? -13.992 57.25 8.203 1 82.12 85 ASN A C 1
ATOM 653 O O . ASN A 1 85 ? -15.008 57.719 7.695 1 82.12 85 ASN A O 1
ATOM 657 N N . LEU A 1 86 ? -14.055 56.875 9.375 1 86.44 86 LEU A N 1
ATOM 658 C CA . LEU A 1 86 ? -15.258 56.688 10.172 1 86.44 86 LEU A CA 1
ATOM 659 C C . LEU A 1 86 ? -15.859 58.031 10.586 1 86.44 86 LEU A C 1
ATOM 661 O O . LEU A 1 86 ? -17.078 58.156 10.688 1 86.44 86 LEU A O 1
ATOM 665 N N . GLU A 1 87 ? -14.984 59 10.789 1 82.94 87 GLU A N 1
ATOM 666 C CA . GLU A 1 87 ? -15.469 60.312 11.227 1 82.94 87 GLU A CA 1
ATOM 667 C C . GLU A 1 87 ? -16.312 60.969 10.141 1 82.94 87 GLU A C 1
ATOM 669 O O . GLU A 1 87 ? -17.391 61.531 10.43 1 82.94 87 GLU A O 1
ATOM 674 N N . ILE A 1 88 ? -15.758 60.875 9.008 1 84.44 88 ILE A N 1
ATOM 675 C CA . ILE A 1 88 ? -16.484 61.438 7.887 1 84.44 88 ILE A CA 1
ATOM 676 C C . ILE A 1 88 ? -17.797 60.688 7.668 1 84.44 88 ILE A C 1
ATOM 678 O O . ILE A 1 88 ? -18.828 61.281 7.344 1 84.44 88 ILE A O 1
ATOM 682 N N . MET A 1 89 ? -17.828 59.375 7.859 1 87.94 89 MET A N 1
ATOM 683 C CA . MET A 1 89 ? -19.016 58.562 7.695 1 87.94 89 MET A CA 1
ATOM 684 C C . MET A 1 89 ? -20.109 58.969 8.672 1 87.94 89 MET A C 1
ATOM 686 O O . MET A 1 89 ? -21.266 59.062 8.297 1 87.94 89 MET A O 1
ATOM 690 N N . GLU A 1 90 ? -19.672 59.156 9.93 1 86.38 90 GLU A N 1
ATOM 691 C CA . GLU A 1 90 ? -20.625 59.562 10.945 1 86.38 90 GLU A CA 1
ATOM 692 C C . GLU A 1 90 ? -21.234 60.906 10.617 1 86.38 90 GLU A C 1
ATOM 694 O O . GLU A 1 90 ? -22.438 61.125 10.812 1 86.38 90 GLU A O 1
ATOM 699 N N . LEU A 1 91 ? -20.391 61.781 10.125 1 84.31 91 LEU A N 1
ATOM 700 C CA . LEU A 1 91 ? -20.859 63.125 9.734 1 84.31 91 LEU A CA 1
ATOM 701 C C . LEU A 1 91 ? -21.875 63.031 8.609 1 84.31 91 LEU A C 1
ATOM 703 O O . LEU A 1 91 ? -22.906 63.719 8.648 1 84.31 91 LEU A O 1
ATOM 707 N N . LEU A 1 92 ? -21.594 62.25 7.664 1 84.44 92 LEU A N 1
ATOM 708 C CA . LEU A 1 92 ? -22.484 62.094 6.52 1 84.44 92 LEU A CA 1
ATOM 709 C C . LEU A 1 92 ? -23.812 61.469 6.941 1 84.44 92 LEU A C 1
ATOM 711 O O . LEU A 1 92 ? -24.875 61.875 6.477 1 84.44 92 LEU A O 1
ATOM 715 N N . LEU A 1 93 ? -23.844 60.469 7.805 1 85.44 93 LEU A N 1
ATOM 716 C CA . LEU A 1 93 ? -25.047 59.781 8.273 1 85.44 93 LEU A CA 1
ATOM 717 C C . LEU A 1 93 ? -25.906 60.75 9.109 1 85.44 93 LEU A C 1
ATOM 719 O O . LEU A 1 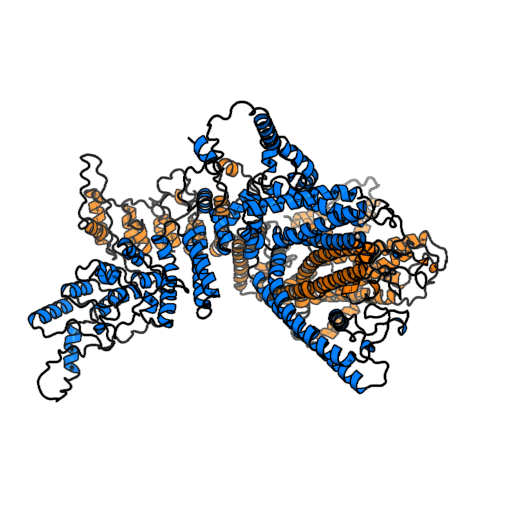93 ? -27.141 60.688 9.031 1 85.44 93 LEU A O 1
ATOM 723 N N . ASP A 1 94 ? -25.25 61.594 9.852 1 81.69 94 ASP A N 1
ATOM 724 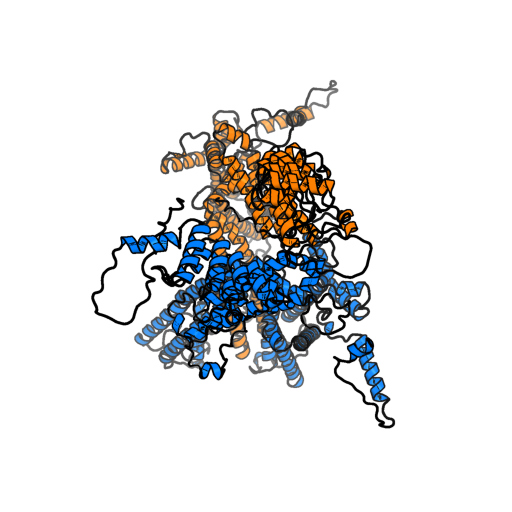C CA . ASP A 1 94 ? -25.969 62.531 10.695 1 81.69 94 ASP A CA 1
ATOM 725 C C . ASP A 1 94 ? -26.719 63.562 9.844 1 81.69 94 ASP A C 1
ATOM 727 O O . ASP A 1 94 ? -27.75 64.125 10.273 1 81.69 94 ASP A O 1
ATOM 731 N N . HIS A 1 95 ? -26.203 63.781 8.688 1 78.56 95 HIS A N 1
ATOM 732 C CA . HIS A 1 95 ? -26.844 64.75 7.809 1 78.56 95 HIS A CA 1
ATOM 733 C C . HIS A 1 95 ? -27.844 64.062 6.867 1 78.56 95 HIS A C 1
ATOM 735 O O . HIS A 1 95 ? -28.25 64.688 5.863 1 78.56 95 HIS A O 1
ATOM 741 N N . GLY A 1 96 ? -28.141 62.719 7.027 1 75.56 96 GLY A N 1
ATOM 742 C CA . GLY A 1 96 ? -29.234 62 6.379 1 75.56 96 GLY A CA 1
ATOM 743 C C . GLY A 1 96 ? -28.891 61.531 4.988 1 75.56 96 GLY A C 1
ATOM 744 O O . GLY A 1 96 ? -29.75 61.531 4.094 1 75.56 96 GLY A O 1
ATOM 745 N N . ILE A 1 97 ? -27.734 61.25 4.781 1 76.94 97 ILE A N 1
ATOM 746 C CA . ILE A 1 97 ? -27.375 60.688 3.482 1 76.94 97 ILE A CA 1
ATOM 747 C C . ILE A 1 97 ? -28.047 59.312 3.307 1 76.94 97 ILE A C 1
ATOM 749 O O . ILE A 1 97 ? -28.25 58.594 4.281 1 76.94 97 ILE A O 1
ATOM 753 N N . HIS A 1 98 ? -28.406 59.062 2.045 1 75.38 98 HIS A N 1
ATOM 754 C CA . HIS A 1 98 ? -29 57.75 1.757 1 75.38 98 HIS A CA 1
ATOM 755 C C . HIS A 1 98 ? -27.969 56.625 1.867 1 75.38 98 HIS A C 1
ATOM 757 O O . HIS A 1 98 ? -26.891 56.719 1.263 1 75.38 98 HIS A O 1
ATOM 763 N N . THR A 1 99 ? -28.172 55.625 2.658 1 78.12 99 THR A N 1
ATOM 764 C CA . THR A 1 99 ? -27.203 54.562 2.934 1 78.12 99 THR A CA 1
ATOM 765 C C . THR A 1 99 ? -27.234 53.5 1.832 1 78.12 99 THR A C 1
ATOM 767 O O . THR A 1 99 ? -26.188 52.938 1.491 1 78.12 99 THR A O 1
ATOM 770 N N . GLY A 1 100 ? -28.297 53.344 1.074 1 73.12 100 GLY A N 1
ATOM 771 C CA . GLY A 1 100 ? -28.406 52.344 0.022 1 73.12 100 GLY A CA 1
ATOM 772 C C . GLY A 1 100 ? -27.703 51.031 0.351 1 73.12 100 GLY A C 1
ATOM 773 O O . GLY A 1 100 ? -27.969 50.406 1.382 1 73.12 100 GLY A O 1
ATOM 774 N N . ASP A 1 101 ? -26.625 50.625 -0.489 1 78.62 101 ASP A N 1
ATOM 775 C CA . ASP A 1 101 ? -25.859 49.406 -0.339 1 78.62 101 ASP A CA 1
ATOM 776 C C . ASP A 1 101 ? -24.578 49.656 0.436 1 78.62 101 ASP A C 1
ATOM 778 O O . ASP A 1 101 ? -23.578 48.938 0.243 1 78.62 101 ASP A O 1
ATOM 782 N N . ALA A 1 102 ? -24.609 50.594 1.235 1 81.88 102 ALA A N 1
ATOM 783 C CA . ALA A 1 102 ? -23.391 50.969 1.956 1 81.88 102 ALA A CA 1
ATOM 784 C C . ALA A 1 102 ? -22.969 49.844 2.918 1 81.88 102 ALA A C 1
ATOM 786 O O . ALA A 1 102 ? -21.781 49.562 3.078 1 81.88 102 ALA A O 1
ATOM 787 N N . LEU A 1 103 ? -24 49.188 3.486 1 84.56 103 LEU A N 1
ATOM 788 C CA . LEU A 1 103 ? -23.688 48.094 4.422 1 84.56 103 LEU A CA 1
ATOM 789 C C . LEU A 1 103 ? -23.031 46.938 3.703 1 84.56 103 LEU A C 1
ATOM 791 O O . LEU A 1 103 ? -22 46.406 4.168 1 84.56 103 LEU A O 1
ATOM 795 N N . LEU A 1 104 ? -23.531 46.562 2.633 1 87.44 104 LEU A N 1
ATOM 796 C CA . LEU A 1 104 ? -22.969 45.469 1.851 1 87.44 104 LEU A CA 1
ATOM 797 C C . LEU A 1 104 ? -21.578 45.812 1.35 1 87.44 104 LEU A C 1
ATOM 799 O O . LEU A 1 104 ? -20.688 44.938 1.327 1 87.44 104 LEU A O 1
ATOM 803 N N . TYR A 1 105 ? -21.438 47 0.936 1 86 105 TYR A N 1
ATOM 804 C CA . TYR A 1 105 ? -20.125 47.469 0.468 1 86 105 TYR A CA 1
ATOM 805 C C . TYR A 1 105 ? -19.109 47.438 1.601 1 86 105 TYR A C 1
ATOM 807 O O . TYR A 1 105 ? -17.953 47.094 1.396 1 86 105 TYR A O 1
ATOM 815 N N . ALA A 1 106 ? -19.516 47.875 2.77 1 88.19 106 ALA A N 1
ATOM 816 C CA . ALA A 1 106 ? -18.641 47.875 3.936 1 88.19 106 ALA A CA 1
ATOM 817 C C . ALA A 1 106 ? -18.219 46.438 4.293 1 88.19 106 ALA A C 1
ATOM 819 O O . ALA A 1 106 ? -17.078 46.188 4.695 1 88.19 106 ALA A O 1
ATOM 820 N N . ILE A 1 107 ? -19.094 45.562 4.191 1 89.75 107 ILE A N 1
ATOM 821 C CA . ILE A 1 107 ? -18.812 44.156 4.488 1 89.75 107 ILE A CA 1
ATOM 822 C C . ILE A 1 107 ? -17.859 43.594 3.441 1 89.75 107 ILE A C 1
ATOM 824 O O . ILE A 1 107 ? -16.906 42.875 3.779 1 89.75 107 ILE A O 1
ATOM 828 N N . ARG A 1 108 ? -18.062 43.875 2.188 1 89.12 108 ARG A N 1
ATOM 829 C CA . ARG A 1 108 ? -17.203 43.375 1.113 1 89.12 108 ARG A CA 1
ATOM 830 C C . ARG A 1 108 ? -15.773 43.906 1.276 1 89.12 108 ARG A C 1
ATOM 832 O O . ARG A 1 108 ? -14.812 43.156 1.016 1 89.12 108 ARG A O 1
ATOM 839 N N . LYS A 1 109 ? -15.656 45.094 1.774 1 88.69 109 LYS A N 1
ATOM 840 C CA . LYS A 1 109 ? -14.336 45.688 1.971 1 88.69 109 LYS A CA 1
ATOM 841 C C . LYS A 1 109 ? -13.758 45.312 3.332 1 88.69 109 LYS A C 1
ATOM 843 O O . LYS A 1 109 ? -12.609 45.625 3.635 1 88.69 109 LYS A O 1
ATOM 848 N N . GLU A 1 110 ? -14.555 44.594 4.141 1 89.88 110 GLU A N 1
ATOM 849 C CA . GLU A 1 110 ? -14.148 44.062 5.43 1 89.88 110 GLU A CA 1
ATOM 850 C C . GLU A 1 110 ? -13.719 45.156 6.398 1 89.88 110 GLU A C 1
ATOM 852 O O . GLU A 1 110 ? -12.695 45.031 7.074 1 89.88 110 GLU A O 1
ATOM 857 N N . VAL A 1 111 ? -14.359 46.281 6.293 1 89.25 111 VAL A N 1
ATOM 858 C CA . VAL A 1 111 ? -14.125 47.344 7.242 1 89.25 111 VAL A CA 1
ATOM 859 C C . VAL A 1 111 ? -15.062 47.219 8.438 1 89.25 111 VAL A C 1
ATOM 861 O O . VAL A 1 111 ? -16.203 47.688 8.398 1 89.25 111 VAL A O 1
ATOM 864 N N . VAL A 1 112 ? -14.656 46.688 9.523 1 87.81 112 VAL A N 1
ATOM 865 C CA . VAL A 1 112 ? -15.469 46.312 10.68 1 87.81 112 VAL A CA 1
ATOM 866 C C . VAL A 1 112 ? -16.047 47.594 11.328 1 87.81 112 VAL A C 1
ATOM 868 O O . VAL A 1 112 ? -17.203 47.594 11.727 1 87.81 112 VAL A O 1
ATOM 871 N N . GLY A 1 113 ? -15.219 48.594 11.375 1 86.19 113 GLY A N 1
ATOM 872 C CA . GLY A 1 113 ? -15.664 49.844 11.984 1 86.19 113 GLY A CA 1
ATOM 873 C C . GLY A 1 113 ? -16.844 50.469 11.266 1 86.19 113 GLY A C 1
ATOM 874 O O . GLY A 1 113 ? -17.766 51 11.906 1 86.19 113 GLY A O 1
ATOM 875 N N . ALA A 1 114 ? -16.781 50.469 9.977 1 88.31 114 ALA A N 1
ATOM 876 C CA . ALA A 1 114 ? -17.859 51.031 9.172 1 88.31 114 ALA A CA 1
ATOM 877 C C . ALA A 1 114 ? -19.156 50.25 9.367 1 88.31 114 ALA A C 1
ATOM 879 O O . ALA A 1 114 ? -20.234 50.812 9.445 1 88.31 114 ALA A O 1
ATOM 880 N N . VAL A 1 115 ? -19.047 48.938 9.492 1 89.25 115 VAL A N 1
ATOM 881 C CA . VAL A 1 115 ? -20.219 48.094 9.664 1 89.25 115 VAL A CA 1
ATOM 882 C C . VAL A 1 115 ? -20.859 48.344 11.023 1 89.25 115 VAL A C 1
ATOM 884 O O . VAL A 1 115 ? -22.094 48.5 11.125 1 89.25 115 VAL A O 1
ATOM 887 N N . GLU A 1 116 ? -20.062 48.438 12.016 1 87.19 116 GLU A N 1
ATOM 888 C CA . GLU A 1 116 ? -20.578 48.719 13.359 1 87.19 116 GLU A CA 1
ATOM 889 C C . GLU A 1 116 ? -21.281 50.062 13.414 1 87.19 116 GLU A C 1
ATOM 891 O O . GLU A 1 116 ? -22.359 50.188 14.016 1 87.19 116 GLU A O 1
ATOM 896 N N . LEU A 1 117 ? -20.688 51 12.734 1 86.12 117 LEU A N 1
ATOM 897 C CA . LEU A 1 117 ? -21.25 52.344 12.719 1 86.12 117 LEU A CA 1
ATOM 898 C C . LEU A 1 117 ? -22.594 52.375 11.984 1 86.12 117 LEU A C 1
ATOM 900 O O . LEU A 1 117 ? -23.547 53 12.438 1 86.12 117 LEU A O 1
ATOM 904 N N . LEU A 1 118 ? -22.594 51.688 10.938 1 86.75 118 LEU A N 1
ATOM 905 C CA . LEU A 1 118 ? -23.812 51.656 10.141 1 86.75 118 LEU A CA 1
ATOM 906 C C . LEU A 1 118 ? -24.922 50.906 10.867 1 86.75 118 LEU A C 1
ATOM 908 O O . LEU A 1 118 ? -26.094 51.25 10.766 1 86.75 118 LEU A O 1
ATOM 912 N N . LEU A 1 119 ? -24.609 49.875 11.602 1 84.5 119 LEU A N 1
ATOM 913 C CA . LEU A 1 119 ? -25.594 49.062 12.32 1 84.5 119 LEU A CA 1
ATOM 914 C C . LEU A 1 119 ? -26.109 49.812 13.539 1 84.5 119 LEU A C 1
ATOM 916 O O . LEU A 1 119 ? -27.266 49.625 13.945 1 84.5 119 LEU A O 1
ATOM 920 N N . SER A 1 120 ? -25.25 50.562 14.109 1 80.69 120 SER A N 1
ATOM 921 C CA . SER A 1 120 ? -25.625 51.281 15.336 1 80.69 120 SER A CA 1
ATOM 922 C C . SER A 1 120 ? -26.344 52.594 15.023 1 80.69 120 SER A C 1
ATOM 924 O O . SER A 1 120 ? -27.078 53.094 15.867 1 80.69 120 SER A O 1
ATOM 926 N N . HIS A 1 121 ? -26.109 53.062 13.82 1 76.81 121 HIS A N 1
ATOM 927 C CA . HIS A 1 121 ? -26.672 54.375 13.523 1 76.81 121 HIS A CA 1
ATOM 928 C C . HIS A 1 121 ? -28.188 54.281 13.305 1 76.81 121 HIS A C 1
ATOM 930 O O . HIS A 1 121 ? -28.656 53.312 12.672 1 76.81 121 HIS A O 1
ATOM 936 N N . ARG A 1 122 ? -29.031 55.031 13.953 1 63 122 ARG A N 1
ATOM 937 C CA . ARG A 1 122 ? -30.5 55.062 14.023 1 63 122 ARG A CA 1
ATOM 938 C C . ARG A 1 122 ? -31.109 55.156 12.633 1 63 122 ARG A C 1
ATOM 940 O O . ARG A 1 122 ? -32.219 54.719 12.414 1 63 122 ARG A O 1
ATOM 947 N N . SER A 1 123 ? -30.406 55.781 11.672 1 60.59 123 SER A N 1
ATOM 948 C CA . SER A 1 123 ? -31.031 56.031 10.367 1 60.59 123 SER A CA 1
ATOM 949 C C . SER A 1 123 ? -31.094 54.75 9.539 1 60.59 123 SER A C 1
ATOM 951 O O . SER A 1 123 ? -31.797 54.719 8.523 1 60.59 123 SER A O 1
ATOM 953 N N . VAL A 1 124 ? -30.344 53.75 9.852 1 59.94 124 VAL A N 1
ATOM 954 C CA . VAL A 1 124 ? -30.328 52.562 9.023 1 59.94 124 VAL A CA 1
ATOM 955 C C . VAL A 1 124 ? -31.391 51.562 9.523 1 59.94 124 VAL A C 1
ATOM 957 O O . VAL A 1 124 ? -31.375 51.188 10.688 1 59.94 124 VAL A O 1
ATOM 960 N N . SER A 1 125 ? -32.5 51.594 8.812 1 55.5 125 SER A N 1
ATOM 961 C CA . SER A 1 125 ? -33.625 50.719 9.133 1 55.5 125 SER A CA 1
ATOM 962 C C . SER A 1 125 ? -33.188 49.25 9.273 1 55.5 125 SER A C 1
ATOM 964 O O . SER A 1 125 ? -32.375 48.781 8.484 1 55.5 125 SER A O 1
ATOM 966 N N . LEU A 1 126 ? -33.406 48.656 10.391 1 55.12 126 LEU A N 1
ATOM 967 C CA . LEU A 1 126 ? -33.219 47.281 10.734 1 55.12 126 LEU A CA 1
ATOM 968 C C . LEU A 1 126 ? -33.719 46.344 9.633 1 55.12 126 LEU A C 1
ATOM 970 O O . LEU A 1 126 ? -33.375 45.188 9.57 1 55.12 126 LEU A O 1
ATOM 974 N N . SER A 1 127 ? -34.656 46.844 8.828 1 53.84 127 SER A N 1
ATOM 975 C CA . SER A 1 127 ? -35.312 46.031 7.809 1 53.84 127 SER A CA 1
ATOM 976 C C . SER A 1 127 ? -34.281 45.531 6.789 1 53.84 127 SER A C 1
ATOM 978 O O . SER A 1 127 ? -34.531 44.5 6.121 1 53.84 127 SER A O 1
ATOM 980 N N . VAL A 1 128 ? -33.219 46.219 6.672 1 54.53 128 VAL A N 1
ATOM 981 C CA . VAL A 1 128 ? -32.219 45.906 5.664 1 54.53 128 VAL A CA 1
ATOM 982 C C . VAL A 1 128 ? -31.484 44.656 6.066 1 54.53 128 VAL A C 1
ATOM 984 O O . VAL A 1 128 ? -30.906 43.969 5.215 1 54.53 128 VAL A O 1
ATOM 987 N N . PHE A 1 129 ? -31.641 44.25 7.316 1 55.19 129 PHE A N 1
ATOM 988 C CA . PHE A 1 129 ? -30.922 43.125 7.879 1 55.19 129 PHE A CA 1
ATOM 989 C C . PHE A 1 129 ? -31.547 41.781 7.453 1 55.19 129 PHE A C 1
ATOM 991 O O . PHE A 1 129 ? -30.859 40.781 7.336 1 55.19 129 PHE A O 1
ATOM 998 N N . PHE A 1 130 ? -32.875 41.719 7.391 1 54.5 130 PHE A N 1
ATOM 999 C CA . PHE A 1 130 ? -33.625 40.469 7.328 1 54.5 130 PHE A CA 1
ATOM 1000 C C . PHE A 1 130 ? -34.156 40.219 5.93 1 54.5 130 PHE A C 1
ATOM 1002 O O . PHE A 1 130 ? -34.406 39.062 5.535 1 54.5 130 PHE A O 1
ATOM 1009 N N . LEU A 1 131 ? -34.656 41.281 5.133 1 52.03 131 LEU A N 1
ATOM 1010 C CA . LEU A 1 131 ? -35.469 41 3.971 1 52.03 131 LEU A CA 1
ATOM 1011 C C . LEU A 1 131 ? -34.656 41.094 2.684 1 52.03 131 LEU A C 1
ATOM 1013 O O . LEU A 1 131 ? -33.875 42.031 2.498 1 52.03 131 LEU A O 1
ATOM 1017 N N . PRO A 1 132 ? -34.656 39.906 1.915 1 51.59 132 PRO A N 1
ATOM 1018 C CA . PRO A 1 132 ? -34.125 40.031 0.553 1 51.59 132 PRO A CA 1
ATOM 1019 C C . PRO A 1 132 ? -34.688 41.281 -0.163 1 51.59 132 PRO A C 1
ATOM 1021 O O . PRO A 1 132 ? -35.781 41.719 0.146 1 51.59 132 PRO A O 1
ATOM 1024 N N . LYS A 1 133 ? -33.906 42.094 -0.735 1 46.75 133 LYS A N 1
ATOM 1025 C CA . LYS A 1 133 ? -34.438 43.219 -1.497 1 46.75 133 LYS A CA 1
ATOM 1026 C C . LYS A 1 133 ? -35.688 42.812 -2.283 1 46.75 133 LYS A C 1
ATOM 1028 O O . LYS A 1 133 ? -35.625 41.906 -3.098 1 46.75 133 LYS A O 1
ATOM 1033 N N . VAL A 1 134 ? -36.875 42.781 -1.825 1 42.47 134 VAL A N 1
ATOM 1034 C CA . VAL A 1 134 ? -38.094 42.625 -2.605 1 42.47 134 VAL A CA 1
ATOM 1035 C C . VAL A 1 134 ? -38 43.438 -3.9 1 42.47 134 VAL A C 1
ATOM 1037 O O . VAL A 1 134 ? -37.562 44.594 -3.889 1 42.47 134 VAL A O 1
ATOM 1040 N N . PRO A 1 135 ? -38.062 42.719 -5.09 1 41.44 135 PRO A N 1
ATOM 1041 C CA . PRO A 1 135 ? -38.031 43.406 -6.391 1 41.44 135 PRO A CA 1
ATOM 1042 C C . PRO A 1 135 ? -38.844 44.688 -6.418 1 41.44 135 PRO A C 1
ATOM 1044 O O . PRO A 1 135 ? -38.562 45.594 -7.234 1 41.44 135 PRO A O 1
ATOM 1047 N N . SER A 1 136 ? -40 44.781 -5.816 1 37 136 SER A N 1
ATOM 1048 C CA . SER A 1 136 ? -40.906 45.875 -6.105 1 37 136 SER A CA 1
ATOM 1049 C C . SER A 1 136 ? -40.281 47.219 -5.789 1 37 136 SER A C 1
ATOM 1051 O O . SER A 1 136 ? -40.75 48.25 -6.219 1 37 136 SER A O 1
ATOM 1053 N N . LEU A 1 137 ? -39.781 47.406 -4.645 1 38.22 137 LEU A N 1
ATOM 1054 C CA . LEU A 1 137 ? -39.25 48.781 -4.473 1 38.22 137 LEU A CA 1
ATOM 1055 C C . LEU A 1 137 ? -38.031 49 -5.355 1 38.22 137 LEU A C 1
ATOM 1057 O O . LEU A 1 137 ? -36.906 48.688 -4.953 1 38.22 137 LEU A O 1
ATOM 1061 N N . MET A 1 138 ? -37.969 48.656 -6.57 1 38.12 138 MET A N 1
ATOM 1062 C CA . MET A 1 138 ? -37.25 48.594 -7.832 1 38.12 138 MET A CA 1
ATOM 1063 C C . MET A 1 138 ? -36.469 49.875 -8.102 1 38.12 138 MET A C 1
ATOM 1065 O O . MET A 1 138 ? -35.812 50 -9.117 1 38.12 138 MET A O 1
ATOM 1069 N N . MET A 1 139 ? -37.031 50.969 -7.609 1 37.81 139 MET A N 1
ATOM 1070 C CA . MET A 1 139 ? -36.438 52.156 -8.18 1 37.81 139 MET A CA 1
ATOM 1071 C C . MET A 1 139 ? -34.906 52.062 -8.141 1 37.81 139 MET A C 1
ATOM 1073 O O . MET A 1 139 ? -34.219 52.438 -9.094 1 37.81 139 MET A O 1
ATOM 1077 N N . ASP A 1 140 ? -34.281 51.844 -6.957 1 41.22 140 ASP A N 1
ATOM 1078 C CA . ASP A 1 140 ? -32.844 52.031 -6.75 1 41.22 140 ASP A CA 1
ATOM 1079 C C . ASP A 1 140 ? -32.062 50.75 -7.004 1 41.22 140 ASP A C 1
ATOM 1081 O O . ASP A 1 140 ? -30.891 50.656 -6.676 1 41.22 140 ASP A O 1
ATOM 1085 N N . SER A 1 141 ? -32.594 49.656 -7.379 1 44.81 141 SER A N 1
ATOM 1086 C CA . SER A 1 141 ? -32 48.344 -7.641 1 44.81 141 SER A CA 1
ATOM 1087 C C . SER A 1 141 ? -31.062 48.375 -8.828 1 44.81 141 SER A C 1
ATOM 1089 O O . SER A 1 141 ? -30.188 47.531 -8.961 1 44.81 141 SER A O 1
ATOM 1091 N N . GLN A 1 142 ? -31.375 49.188 -9.852 1 45.53 142 GLN A N 1
ATOM 1092 C CA . GLN A 1 142 ? -30.562 49.25 -11.07 1 45.53 142 GLN A CA 1
ATOM 1093 C C . GLN A 1 142 ? -29.094 49.469 -10.742 1 45.53 142 GLN A C 1
ATOM 1095 O O . GLN A 1 142 ? -28.219 49.062 -11.5 1 45.53 142 GLN A O 1
ATOM 1100 N N . PHE A 1 143 ? -28.812 50.125 -9.609 1 49.03 143 PHE A N 1
ATOM 1101 C CA . PHE A 1 143 ? -27.406 50.5 -9.43 1 49.03 143 PHE A CA 1
ATOM 1102 C C . PHE A 1 143 ? -26.766 49.625 -8.352 1 49.03 143 PHE A C 1
ATOM 1104 O O . PHE A 1 143 ? -25.641 49.906 -7.926 1 49.03 143 PHE A O 1
ATOM 1111 N N . SER A 1 144 ? -27.484 48.531 -7.992 1 58.91 144 SER A N 1
ATOM 1112 C CA . SER A 1 144 ? -26.844 47.75 -6.941 1 58.91 144 SER A CA 1
ATOM 1113 C C . SER A 1 144 ? -25.891 46.719 -7.531 1 58.91 144 SER A C 1
ATOM 1115 O O . SER A 1 144 ? -26.188 46.125 -8.555 1 58.91 144 SER A O 1
ATOM 1117 N N . GLU A 1 145 ? -24.641 46.781 -7.164 1 68.06 145 GLU A N 1
ATOM 1118 C CA . GLU A 1 145 ? -23.594 45.844 -7.559 1 68.06 145 GLU A CA 1
ATOM 1119 C C . GLU A 1 145 ? -23.844 44.469 -6.996 1 68.06 145 GLU A C 1
ATOM 1121 O O . GLU A 1 145 ? -23.25 43.5 -7.453 1 68.06 145 GLU A O 1
ATOM 1126 N N . PHE A 1 146 ? -24.953 44.344 -6.117 1 76.75 146 PHE A N 1
ATOM 1127 C CA . PHE A 1 146 ? -25.172 43.062 -5.48 1 76.75 146 PHE A CA 1
ATOM 1128 C C . PHE A 1 146 ? -26.516 42.438 -5.906 1 76.75 146 PHE A C 1
ATOM 1130 O O . PHE A 1 146 ? -27.469 43.188 -6.172 1 76.75 146 PHE A O 1
ATOM 1137 N N . THR A 1 147 ? -26.547 41.219 -6.07 1 76.69 147 THR A N 1
ATOM 1138 C CA . THR A 1 147 ? -27.781 40.531 -6.41 1 76.69 147 THR A CA 1
ATOM 1139 C C . THR A 1 147 ? -28.766 40.594 -5.246 1 76.69 147 THR A C 1
ATOM 1141 O O . THR A 1 147 ? -28.359 40.562 -4.082 1 76.69 147 THR A O 1
ATOM 1144 N N . PRO A 1 148 ? -29.953 40.719 -5.543 1 74.56 148 PRO A N 1
ATOM 1145 C CA . PRO A 1 148 ? -30.953 40.875 -4.496 1 74.56 148 PRO A CA 1
ATOM 1146 C C . PRO A 1 148 ? -31.016 39.688 -3.539 1 74.56 148 PRO A C 1
ATOM 1148 O O . PRO A 1 148 ? -31.531 39.812 -2.424 1 74.56 148 PRO A O 1
ATOM 1151 N N . ASP A 1 149 ? -30.359 38.625 -3.895 1 76.56 149 ASP A N 1
ATOM 1152 C CA . ASP A 1 149 ? -30.438 37.438 -3.041 1 76.56 149 ASP A CA 1
ATOM 1153 C C . ASP A 1 149 ? -29.375 37.5 -1.944 1 76.56 149 ASP A C 1
ATOM 1155 O O . ASP A 1 149 ? -29.453 36.719 -0.979 1 76.56 149 ASP A O 1
ATOM 1159 N N . ILE A 1 150 ? -28.484 38.375 -1.998 1 84.12 150 ILE A N 1
ATOM 1160 C CA . ILE A 1 150 ? -27.375 38.375 -1.055 1 84.12 150 ILE A CA 1
ATOM 1161 C C . ILE A 1 150 ? -27.719 39.281 0.144 1 84.12 150 ILE A C 1
ATOM 1163 O O . ILE A 1 150 ? -28.062 40.438 -0.017 1 84.12 150 ILE A O 1
ATOM 1167 N N . THR A 1 151 ? -27.812 38.688 1.255 1 84.06 151 THR A N 1
ATOM 1168 C CA . THR A 1 151 ? -28.016 39.406 2.514 1 84.06 151 THR A CA 1
ATOM 1169 C C . THR A 1 151 ? -26.688 39.75 3.168 1 84.06 151 THR A C 1
ATOM 1171 O O . THR A 1 151 ? -25.656 39.156 2.826 1 84.06 151 THR A O 1
ATOM 1174 N N . PRO A 1 152 ? -26.688 40.75 4.016 1 86 152 PRO A N 1
ATOM 1175 C CA . PRO A 1 152 ? -25.438 41.125 4.684 1 86 152 PRO A CA 1
ATOM 1176 C C . PRO A 1 152 ? -24.781 39.969 5.418 1 86 152 PRO A C 1
ATOM 1178 O O . PRO A 1 152 ? -23.547 39.812 5.363 1 86 152 PRO A O 1
ATOM 1181 N N . ILE A 1 153 ? -25.531 39.125 6.023 1 88.44 153 ILE A N 1
ATOM 1182 C CA . ILE A 1 153 ? -24.953 38 6.762 1 88.44 153 ILE A CA 1
ATOM 1183 C C . ILE A 1 153 ? -24.344 37 5.781 1 88.44 153 ILE A C 1
ATOM 1185 O O . ILE A 1 153 ? -23.312 36.406 6.062 1 88.44 153 ILE A O 1
ATOM 1189 N N . MET A 1 154 ? -24.938 36.875 4.637 1 90.25 154 MET A N 1
ATOM 1190 C CA . MET A 1 154 ? -24.422 35.969 3.617 1 90.25 154 MET A CA 1
ATOM 1191 C C . MET A 1 154 ? -23.094 36.469 3.064 1 90.25 154 MET A C 1
ATOM 1193 O O . MET A 1 154 ? -22.141 35.688 2.918 1 90.25 154 MET A O 1
ATOM 1197 N N . LEU A 1 155 ? -23.078 37.719 2.791 1 89.56 155 LEU A N 1
ATOM 1198 C CA . LEU A 1 155 ? -21.844 38.281 2.25 1 89.56 155 LEU A CA 1
ATOM 1199 C C . LEU A 1 155 ? -20.719 38.25 3.275 1 89.56 155 LEU A C 1
ATOM 1201 O O . LEU A 1 155 ? -19.562 38 2.918 1 89.56 155 LEU A O 1
ATOM 1205 N N . ALA A 1 156 ? -21.078 38.5 4.508 1 90.88 156 ALA A N 1
ATOM 1206 C CA . ALA A 1 156 ? -20.078 38.406 5.57 1 90.88 156 ALA A CA 1
ATOM 1207 C C . ALA A 1 156 ? -19.547 37 5.695 1 90.88 156 ALA A C 1
ATOM 1209 O O . ALA A 1 156 ? -18.344 36.781 5.93 1 90.88 156 ALA A O 1
ATOM 1210 N N . ALA A 1 157 ? -20.391 36.062 5.566 1 92.19 157 ALA A N 1
ATOM 1211 C CA . ALA A 1 157 ? -20 34.656 5.637 1 92.19 157 ALA A CA 1
ATOM 1212 C C . ALA A 1 157 ? -19.156 34.281 4.434 1 92.19 157 ALA A C 1
ATOM 1214 O O . ALA A 1 157 ? -18.219 33.469 4.559 1 92.19 157 ALA A O 1
ATOM 1215 N N . HIS A 1 158 ? -19.5 34.844 3.277 1 92.12 158 HIS A N 1
ATOM 1216 C CA . HIS A 1 158 ? -18.719 34.562 2.078 1 92.12 158 HIS A CA 1
ATOM 1217 C C . HIS A 1 158 ? -17.281 35.031 2.234 1 92.12 158 HIS A C 1
ATOM 1219 O O . HIS A 1 158 ? -16.359 34.344 1.765 1 92.12 158 HIS A O 1
ATOM 1225 N N . THR A 1 159 ? -17.047 36.094 2.922 1 91.25 159 THR A N 1
ATOM 1226 C CA . THR A 1 159 ? -15.711 36.594 3.148 1 91.25 159 THR A CA 1
ATOM 1227 C C . THR A 1 159 ? -15.086 35.969 4.387 1 91.25 159 THR A C 1
ATOM 1229 O O . THR A 1 159 ? -13.883 36.125 4.629 1 91.25 159 THR A O 1
ATOM 1232 N N . ASN A 1 160 ? -15.812 35.25 5.129 1 91.75 160 ASN A N 1
ATOM 1233 C CA . ASN A 1 160 ? -15.375 34.531 6.32 1 91.75 160 ASN A CA 1
ATOM 1234 C C . ASN A 1 160 ? -14.734 35.469 7.34 1 91.75 160 ASN A C 1
ATOM 1236 O O . ASN A 1 160 ? -13.688 35.156 7.902 1 91.75 160 ASN A O 1
ATOM 1240 N N . ASN A 1 161 ? -15.273 36.656 7.484 1 89 161 ASN A N 1
ATOM 1241 C CA . ASN A 1 161 ? -14.766 37.594 8.492 1 89 161 ASN A CA 1
ATOM 1242 C C . ASN A 1 161 ? -15.422 37.344 9.852 1 89 161 ASN A C 1
ATOM 1244 O O . ASN A 1 161 ? -16.594 37.625 10.039 1 89 161 ASN A O 1
ATOM 1248 N N . TYR A 1 162 ? -14.711 36.906 10.758 1 88.81 162 TYR A N 1
ATOM 1249 C CA . TYR A 1 162 ? -15.211 36.469 12.055 1 88.81 162 TYR A CA 1
ATOM 1250 C C . TYR A 1 162 ? -15.859 37.625 12.812 1 88.81 162 TYR A C 1
ATOM 1252 O O . TYR A 1 162 ? -16.953 37.469 13.367 1 88.81 162 TYR A O 1
ATOM 1260 N N . GLU A 1 163 ? -15.281 38.812 12.781 1 87.12 163 GLU A N 1
ATOM 1261 C CA . GLU A 1 163 ? -15.742 39.938 13.57 1 87.12 163 GLU A CA 1
ATOM 1262 C C . GLU A 1 163 ? -17.078 40.469 13.055 1 87.12 163 GLU A C 1
ATOM 1264 O O . GLU A 1 163 ? -17.984 40.75 13.844 1 87.12 163 GLU A O 1
ATOM 1269 N N . ILE A 1 164 ? -17.141 40.531 11.781 1 90 164 ILE A N 1
ATOM 1270 C CA . ILE A 1 164 ? -18.359 41.062 11.18 1 90 164 ILE A CA 1
ATOM 1271 C C . ILE A 1 164 ? -19.5 40.062 11.406 1 90 164 ILE A C 1
ATOM 1273 O O . ILE A 1 164 ? -20.625 40.469 11.727 1 90 164 ILE A O 1
ATOM 1277 N N . ILE A 1 165 ? -19.281 38.844 11.297 1 90.94 165 ILE A N 1
ATOM 1278 C CA . ILE A 1 165 ? -20.297 37.812 11.5 1 90.94 165 ILE A CA 1
ATOM 1279 C C . ILE A 1 165 ? -20.766 37.812 12.945 1 90.94 165 ILE A C 1
ATOM 1281 O O . ILE A 1 165 ? -21.953 37.688 13.227 1 90.94 165 ILE A O 1
ATOM 1285 N N . LYS A 1 166 ? -19.812 37.969 13.812 1 90 166 LYS A N 1
ATOM 1286 C CA . LYS A 1 166 ? -20.156 38.031 15.234 1 90 166 LYS A CA 1
ATOM 1287 C C . LYS A 1 166 ? -21.109 39.188 15.531 1 90 166 LYS A C 1
ATOM 1289 O O . LYS A 1 166 ? -22.078 39.031 16.266 1 90 166 LYS A O 1
ATOM 1294 N N . LEU A 1 167 ? -20.906 40.312 14.891 1 87.62 167 LEU A N 1
ATOM 1295 C CA . LEU A 1 167 ? -21.75 41.5 15.078 1 87.62 167 LEU A CA 1
ATOM 1296 C C . LEU A 1 167 ? -23.172 41.25 14.586 1 87.62 167 LEU A C 1
ATOM 1298 O O . LEU A 1 167 ? -24.141 41.656 15.234 1 87.62 167 LEU A O 1
ATOM 1302 N N . LEU A 1 168 ? -23.25 40.594 13.547 1 87.94 168 LEU A N 1
ATOM 1303 C CA . LEU A 1 168 ? -24.562 40.344 12.938 1 87.94 168 LEU A CA 1
ATOM 1304 C C . LEU A 1 168 ? -25.297 39.219 13.672 1 87.94 168 LEU A C 1
ATOM 1306 O O . LEU A 1 168 ? -26.516 39.281 13.852 1 87.94 168 LEU A O 1
ATOM 1310 N N . VAL A 1 169 ? -24.609 38.219 14.102 1 88.75 169 VAL A N 1
ATOM 1311 C CA . VAL A 1 169 ? -25.219 37.094 14.812 1 88.75 169 VAL A CA 1
ATOM 1312 C C . VAL A 1 169 ? -25.734 37.562 16.172 1 88.75 169 VAL A C 1
ATOM 1314 O O . VAL A 1 169 ? -26.781 37.094 16.641 1 88.75 169 VAL A O 1
ATOM 1317 N N . GLN A 1 170 ? -24.938 38.406 16.781 1 86.25 170 GLN A N 1
ATOM 1318 C CA . GLN A 1 170 ? -25.359 38.969 18.062 1 86.25 170 GLN A CA 1
ATOM 1319 C C . GLN A 1 170 ? -26.672 39.719 17.938 1 86.25 170 GLN A C 1
ATOM 1321 O O . GLN A 1 170 ? -27.438 39.812 18.891 1 86.25 170 GLN A O 1
ATOM 1326 N N . ARG A 1 171 ? -26.953 40.281 16.766 1 81.81 171 ARG A N 1
ATOM 1327 C CA . ARG A 1 171 ? -28.188 41 16.516 1 81.81 171 ARG A CA 1
ATOM 1328 C C . ARG A 1 171 ? -29.281 40.031 16.031 1 81.81 171 ARG A C 1
ATOM 1330 O O . ARG A 1 171 ? -30.297 40.469 15.492 1 81.81 171 ARG A O 1
ATOM 1337 N N . LYS A 1 172 ? -29.047 38.656 16.062 1 81.81 172 LYS A N 1
ATOM 1338 C CA . LYS A 1 172 ? -29.984 37.562 15.836 1 81.81 172 LYS A CA 1
ATOM 1339 C C . LYS A 1 172 ? -30.391 37.469 14.367 1 81.81 172 LYS A C 1
ATOM 1341 O O . LYS A 1 172 ? -31.547 37.188 14.055 1 81.81 172 LYS A O 1
ATOM 1346 N N . VAL A 1 173 ? -29.5 37.969 13.57 1 82.88 173 VAL A N 1
ATOM 1347 C CA . VAL A 1 173 ? -29.75 37.781 12.148 1 82.88 173 VAL A CA 1
ATOM 1348 C C . VAL A 1 173 ? -29.453 36.344 11.758 1 82.88 173 VAL A C 1
ATOM 1350 O O . VAL A 1 173 ? -28.422 35.781 12.148 1 82.88 173 VAL A O 1
ATOM 1353 N N . THR A 1 174 ? -30.391 35.594 11.156 1 83.06 174 THR A N 1
ATOM 1354 C CA . THR A 1 174 ? -30.188 34.219 10.773 1 83.06 174 THR A CA 1
ATOM 1355 C C . THR A 1 174 ? -30.328 34.031 9.266 1 83.06 174 THR A C 1
ATOM 1357 O O . THR A 1 174 ? -30.875 34.906 8.586 1 83.06 174 THR A O 1
ATOM 1360 N N . ILE A 1 175 ? -29.703 33.062 8.82 1 86.06 175 ILE A N 1
ATOM 1361 C CA . ILE A 1 175 ? -29.812 32.688 7.414 1 86.06 175 ILE A CA 1
ATOM 1362 C C . ILE A 1 175 ? -30.875 31.609 7.25 1 86.06 175 ILE A C 1
ATOM 1364 O O . ILE A 1 175 ? -30.859 30.594 7.957 1 86.06 175 ILE A O 1
ATOM 1368 N N . PRO A 1 176 ? -31.766 31.844 6.344 1 79.81 176 PRO A N 1
ATOM 1369 C CA . PRO A 1 176 ? -32.781 30.828 6.125 1 79.81 176 PRO A CA 1
ATOM 1370 C C . PRO A 1 176 ? -32.25 29.578 5.453 1 79.81 176 PRO A C 1
ATOM 1372 O O . PRO A 1 176 ? -31.281 29.656 4.672 1 79.81 176 PRO A O 1
ATOM 1375 N N . ARG A 1 177 ? -32.75 28.422 5.816 1 80.19 177 ARG A N 1
ATOM 1376 C CA . ARG A 1 177 ? -32.375 27.172 5.164 1 80.19 177 ARG A CA 1
ATOM 1377 C C . ARG A 1 177 ? -32.812 27.156 3.711 1 80.19 177 ARG A C 1
ATOM 1379 O O . ARG A 1 177 ? -33.906 27.625 3.393 1 80.19 177 ARG A O 1
ATOM 1386 N N . PRO A 1 178 ? -31.891 26.641 2.951 1 81.56 178 PRO A N 1
ATOM 1387 C CA . PRO A 1 178 ? -32.25 26.609 1.531 1 81.56 178 PRO A CA 1
ATOM 1388 C C . PRO A 1 178 ? -33.375 25.625 1.226 1 81.56 178 PRO A C 1
ATOM 1390 O O . PRO A 1 178 ? -33.562 24.641 1.952 1 81.56 178 PRO A O 1
ATOM 1393 N N . HIS A 1 179 ? -34.188 26.016 0.249 1 73.88 179 HIS A N 1
ATOM 1394 C CA . HIS A 1 179 ? -35.25 25.125 -0.204 1 73.88 179 HIS A CA 1
ATOM 1395 C C . HIS A 1 179 ? -34.688 23.906 -0.902 1 73.88 179 HIS A C 1
ATOM 1397 O O . HIS A 1 179 ? -33.688 23.984 -1.595 1 73.88 179 HIS A O 1
ATOM 1403 N N . GLN A 1 180 ? -35.25 22.797 -0.64 1 74 180 GLN A N 1
ATOM 1404 C CA . GLN A 1 180 ? -34.812 21.562 -1.26 1 74 180 GLN A CA 1
ATOM 1405 C C . GLN A 1 180 ? -35.031 21.594 -2.771 1 74 180 GLN A C 1
ATOM 1407 O O . GLN A 1 180 ? -35.812 22.391 -3.275 1 74 180 GLN A O 1
ATOM 1412 N N . ILE A 1 181 ? -34.281 20.906 -3.469 1 74.44 181 ILE A N 1
ATOM 1413 C CA . ILE A 1 181 ? -34.344 20.875 -4.926 1 74.44 181 ILE A CA 1
ATOM 1414 C C . ILE A 1 181 ? -35.75 20.484 -5.379 1 74.44 181 ILE A C 1
ATOM 1416 O O . ILE A 1 181 ? -36.281 21.016 -6.363 1 74.44 181 ILE A O 1
ATOM 1420 N N . ARG A 1 182 ? -36.375 19.562 -4.586 1 65.94 182 ARG A N 1
ATOM 1421 C CA . ARG A 1 182 ? -37.688 19.094 -4.973 1 65.94 182 ARG A CA 1
ATOM 1422 C C . ARG A 1 182 ? -38.781 20 -4.379 1 65.94 182 ARG A C 1
ATOM 1424 O O . ARG A 1 182 ? -39.938 19.641 -4.375 1 65.94 182 ARG A O 1
ATOM 1431 N N . CYS A 1 183 ? -38.375 21.078 -3.785 1 63.47 183 CYS A N 1
ATOM 1432 C CA . CYS A 1 183 ? -39.375 21.891 -3.119 1 63.47 183 CYS A CA 1
ATOM 1433 C C . CYS A 1 183 ? -40.344 22.5 -4.129 1 63.47 183 CYS A C 1
ATOM 1435 O O . CYS A 1 183 ? -39.906 23.156 -5.078 1 63.47 183 CYS A O 1
ATOM 1437 N N . ASP A 1 184 ? -41.469 21.844 -4.285 1 61.03 184 ASP A N 1
ATOM 1438 C CA . ASP A 1 184 ? -42.625 22.406 -5.023 1 61.03 184 ASP A CA 1
ATOM 1439 C C . ASP A 1 184 ? -43.312 23.5 -4.223 1 61.03 184 ASP A C 1
ATOM 1441 O O . ASP A 1 184 ? -44.531 23.5 -4.066 1 61.03 184 ASP A O 1
ATOM 1445 N N . CYS A 1 185 ? -42.438 24.266 -3.611 1 57.31 185 CYS A N 1
ATOM 1446 C CA . CYS A 1 185 ? -43.094 25.266 -2.789 1 57.31 185 CYS A CA 1
ATOM 1447 C C . CYS A 1 185 ? -43.938 26.188 -3.645 1 57.31 185 CYS A C 1
ATOM 1449 O O . CYS A 1 185 ? -43.531 26.562 -4.75 1 57.31 185 CYS A O 1
ATOM 1451 N N . ILE A 1 186 ? -45.156 26.172 -3.459 1 58.41 186 ILE A N 1
ATOM 1452 C CA . ILE A 1 186 ? -46.188 26.984 -4.121 1 58.41 186 ILE A CA 1
ATOM 1453 C C . ILE A 1 186 ? -45.656 28.406 -4.332 1 58.41 186 ILE A C 1
ATOM 1455 O O . ILE A 1 186 ? -45.875 29 -5.387 1 58.41 186 ILE A O 1
ATOM 1459 N N . LEU A 1 187 ? -44.969 28.844 -3.359 1 54.31 187 LEU A N 1
ATOM 1460 C CA . LEU A 1 187 ? -44.531 30.234 -3.459 1 54.31 187 LEU A CA 1
ATOM 1461 C C . LEU A 1 187 ? -43.5 30.391 -4.57 1 54.31 187 LEU A C 1
ATOM 1463 O O . LEU A 1 187 ? -43.5 31.375 -5.301 1 54.31 187 LEU A O 1
ATOM 1467 N N . LEU A 1 188 ? -42.656 29.375 -4.73 1 56.72 188 LEU A N 1
ATOM 1468 C CA . LEU A 1 188 ? -41.656 29.406 -5.801 1 56.72 188 LEU A CA 1
ATOM 1469 C C . LEU A 1 188 ? -42.312 29.266 -7.164 1 56.72 188 LEU A C 1
ATOM 1471 O O . LEU A 1 188 ? -41.875 29.844 -8.148 1 56.72 188 LEU A O 1
ATOM 1475 N N . LEU A 1 189 ? -43.406 28.469 -7.137 1 53.22 189 LEU A N 1
ATOM 1476 C CA . LEU A 1 189 ? -44.219 28.344 -8.344 1 53.22 189 LEU A CA 1
ATOM 1477 C C . LEU A 1 189 ? -44.906 29.672 -8.68 1 53.22 189 LEU A C 1
ATOM 1479 O O . LEU A 1 189 ? -45.031 30.016 -9.852 1 53.22 189 LEU A O 1
ATOM 1483 N N . LEU A 1 190 ? -45.375 30.266 -7.672 1 53.19 190 LEU A N 1
ATOM 1484 C CA . LEU A 1 190 ? -46.094 31.5 -7.918 1 53.19 190 LEU A CA 1
ATOM 1485 C C . LEU A 1 190 ? -45.156 32.625 -8.367 1 53.19 190 LEU A C 1
ATOM 1487 O O . LEU A 1 190 ? -45.531 33.5 -9.148 1 53.19 190 LEU A O 1
ATOM 1491 N N . LEU A 1 191 ? -43.938 32.531 -7.773 1 50.88 191 LEU A N 1
ATOM 1492 C CA . LEU A 1 191 ? -43.062 33.656 -8.094 1 50.88 191 LEU A CA 1
ATOM 1493 C C . LEU A 1 191 ? -42.25 33.344 -9.359 1 50.88 191 LEU A C 1
ATOM 1495 O O . LEU A 1 191 ? -41.469 34.188 -9.812 1 50.88 191 LEU A O 1
ATOM 1499 N N . LYS A 1 192 ? -42.906 32.719 -10.273 1 53.66 192 LYS A N 1
ATOM 1500 C CA . LYS A 1 192 ? -42.219 32.5 -11.547 1 53.66 192 LYS A CA 1
ATOM 1501 C C . LYS A 1 192 ? -40.719 32.625 -11.406 1 53.66 192 LYS A C 1
ATOM 1503 O O . LYS A 1 192 ? -40.094 33.469 -12.086 1 53.66 192 LYS A O 1
ATOM 1508 N N . VAL A 1 193 ? -40.125 32.281 -10.391 1 58.28 193 VAL A N 1
ATOM 1509 C CA . VAL A 1 193 ? -38.75 32.562 -10.102 1 58.28 193 VAL A CA 1
ATOM 1510 C C . VAL A 1 193 ? -37.844 31.828 -11.086 1 58.28 193 VAL A C 1
ATOM 1512 O O . VAL A 1 193 ? -38.125 30.688 -11.477 1 58.28 193 VAL A O 1
ATOM 1515 N N . ASP A 1 194 ? -37.094 32.656 -11.883 1 66.88 194 ASP A N 1
ATOM 1516 C CA . ASP A 1 194 ? -35.969 32.25 -12.758 1 66.88 194 ASP A CA 1
ATOM 1517 C C . ASP A 1 194 ? -35.188 31.094 -12.141 1 66.88 194 ASP A C 1
ATOM 1519 O O . ASP A 1 194 ? -34.75 31.188 -11 1 66.88 194 ASP A O 1
ATOM 1523 N N . SER A 1 195 ? -35.406 29.906 -12.797 1 74.56 195 SER A N 1
ATOM 1524 C CA . SER A 1 195 ? -34.75 28.688 -12.359 1 74.56 195 SER A CA 1
ATOM 1525 C C . SER A 1 195 ? -33.281 28.922 -12.062 1 74.56 195 SER A C 1
ATOM 1527 O O . SER A 1 195 ? -32.719 28.375 -11.102 1 74.56 195 SER A O 1
ATOM 1529 N N . LEU A 1 196 ? -32.688 29.688 -12.805 1 78.12 196 LEU A N 1
ATOM 1530 C CA . LEU A 1 196 ? -31.281 29.984 -12.602 1 78.12 196 LEU A CA 1
ATOM 1531 C C . LEU A 1 196 ? -31.078 30.797 -11.32 1 78.12 196 LEU A C 1
ATOM 1533 O O . LEU A 1 196 ? -30.141 30.516 -10.555 1 78.12 196 LEU A O 1
ATOM 1537 N N . ARG A 1 197 ? -31.906 31.75 -11.141 1 74.75 197 ARG A N 1
ATOM 1538 C CA . ARG A 1 197 ? -31.781 32.562 -9.938 1 74.75 197 ARG A CA 1
ATOM 1539 C C . ARG A 1 197 ? -32.031 31.719 -8.688 1 74.75 197 ARG A C 1
ATOM 1541 O O . ARG A 1 197 ? -31.375 31.922 -7.66 1 74.75 197 ARG A O 1
ATOM 1548 N N . HIS A 1 198 ? -32.844 30.828 -8.898 1 77.75 198 HIS A N 1
ATOM 1549 C CA . HIS A 1 198 ? -33.156 29.984 -7.75 1 77.75 198 HIS A CA 1
ATOM 1550 C C . HIS A 1 198 ? -31.969 29.078 -7.41 1 77.75 198 HIS A C 1
ATOM 1552 O O . HIS A 1 198 ? -31.609 28.938 -6.238 1 77.75 198 HIS A O 1
ATOM 1558 N N . SER A 1 199 ? -31.422 28.469 -8.43 1 82.88 199 SER A N 1
ATOM 1559 C CA . SER A 1 199 ? -30.281 27.594 -8.203 1 82.88 199 SER A CA 1
ATOM 1560 C C . SER A 1 199 ? -29.078 28.391 -7.688 1 82.88 199 SER A C 1
ATOM 1562 O O . SER A 1 199 ? -28.328 27.906 -6.828 1 82.88 199 SER A O 1
ATOM 1564 N N . ARG A 1 200 ? -28.953 29.531 -8.133 1 83.56 200 ARG A N 1
ATOM 1565 C CA . ARG A 1 200 ? -27.844 30.359 -7.684 1 83.56 200 ARG A CA 1
ATOM 1566 C C . ARG A 1 200 ? -28.062 30.844 -6.254 1 83.56 200 ARG A C 1
ATOM 1568 O O . ARG A 1 200 ? -27.094 31 -5.488 1 83.56 200 ARG A O 1
ATOM 1575 N N . SER A 1 201 ? -29.312 31.172 -6.023 1 83.62 201 SER A N 1
ATOM 1576 C CA . SER A 1 201 ? -29.625 31.578 -4.656 1 83.62 201 SER A CA 1
ATOM 1577 C C . SER A 1 201 ? -29.359 30.453 -3.67 1 83.62 201 SER A C 1
ATOM 1579 O O . SER A 1 201 ? -28.844 30.688 -2.574 1 83.62 201 SER A O 1
ATOM 1581 N N . ARG A 1 202 ? -29.656 29.281 -4.062 1 86.75 202 ARG A N 1
ATOM 1582 C CA . ARG A 1 202 ? -29.375 28.141 -3.209 1 86.75 202 ARG A CA 1
ATOM 1583 C C . ARG A 1 202 ? -27.875 27.969 -2.992 1 86.75 202 ARG A C 1
ATOM 1585 O O . ARG A 1 202 ? -27.438 27.734 -1.868 1 86.75 202 ARG A O 1
ATOM 1592 N N . LEU A 1 203 ? -27.172 28.062 -4.066 1 89.88 203 LEU A N 1
ATOM 1593 C CA . LEU A 1 203 ? -25.719 27.922 -3.986 1 89.88 203 LEU A CA 1
ATOM 1594 C C . LEU A 1 203 ? -25.125 29 -3.082 1 89.88 203 LEU A C 1
ATOM 1596 O O . LEU A 1 203 ? -24.219 28.719 -2.295 1 89.88 203 LEU A O 1
ATOM 1600 N N . ASN A 1 204 ? -25.656 30.156 -3.168 1 88.75 204 ASN A N 1
ATOM 1601 C CA . ASN A 1 204 ? -25.141 31.25 -2.35 1 88.75 204 ASN A CA 1
ATOM 1602 C C . ASN A 1 204 ? -25.469 31.047 -0.873 1 88.75 204 ASN A C 1
ATOM 1604 O O . ASN A 1 204 ? -24.688 31.422 -0.001 1 88.75 204 ASN A O 1
ATOM 1608 N N . ILE A 1 205 ? -26.578 30.516 -0.6 1 90.44 205 ILE A N 1
ATOM 1609 C CA . ILE A 1 205 ? -26.938 30.234 0.782 1 90.44 205 ILE A CA 1
ATOM 1610 C C . ILE A 1 205 ? -26.016 29.156 1.357 1 90.44 205 ILE A C 1
ATOM 1612 O O . ILE A 1 205 ? -25.516 29.297 2.477 1 90.44 205 ILE A O 1
ATOM 1616 N N . TYR A 1 206 ? -25.781 28.156 0.536 1 93 206 TYR A N 1
ATOM 1617 C CA . TYR A 1 206 ? -24.906 27.094 1.021 1 93 206 TYR A CA 1
ATOM 1618 C C . TYR A 1 206 ? -23.469 27.594 1.182 1 93 206 TYR A C 1
ATOM 1620 O O . TYR A 1 206 ? -22.75 27.156 2.082 1 93 206 TYR A O 1
ATOM 1628 N N . LYS A 1 207 ? -23.078 28.484 0.363 1 93.44 207 LYS A N 1
ATOM 1629 C CA . LYS A 1 207 ? -21.766 29.078 0.507 1 93.44 207 LYS A CA 1
ATOM 1630 C C . LYS A 1 207 ? -21.641 29.828 1.834 1 93.44 207 LYS A C 1
ATOM 1632 O O . LYS A 1 207 ? -20.578 29.812 2.459 1 93.44 207 LYS A O 1
ATOM 1637 N N . ALA A 1 208 ? -22.688 30.422 2.213 1 92.94 208 ALA A N 1
ATOM 1638 C CA . ALA A 1 208 ? -22.703 31.141 3.484 1 92.94 208 ALA A CA 1
ATOM 1639 C C . ALA A 1 208 ? -22.734 30.172 4.66 1 92.94 208 ALA A C 1
ATOM 1641 O O . ALA A 1 208 ? -22 30.344 5.637 1 92.94 208 ALA A O 1
ATOM 1642 N N . LEU A 1 209 ? -23.5 29.188 4.492 1 92.88 209 LEU A N 1
ATOM 1643 C CA . LEU A 1 209 ? -23.656 28.234 5.574 1 92.88 209 LEU A CA 1
ATOM 1644 C C . LEU A 1 209 ? -22.375 27.438 5.789 1 92.88 209 LEU A C 1
ATOM 1646 O O . LEU A 1 209 ? -22.094 26.984 6.902 1 92.88 209 LEU A O 1
ATOM 1650 N N . ALA A 1 210 ? -21.625 27.266 4.754 1 94.62 210 ALA A N 1
ATOM 1651 C CA . ALA A 1 210 ? -20.406 26.453 4.824 1 94.62 210 ALA A CA 1
ATOM 1652 C C . ALA A 1 210 ? -19.219 27.281 5.312 1 94.62 210 ALA A C 1
ATOM 1654 O O . ALA A 1 210 ? -18.109 26.75 5.457 1 94.62 210 ALA A O 1
ATOM 1655 N N . SER A 1 211 ? -19.406 28.5 5.621 1 94 211 SER A N 1
ATOM 1656 C CA . SER A 1 211 ? -18.328 29.344 6.156 1 94 211 SER A CA 1
ATOM 1657 C C . SER A 1 211 ? -17.938 28.906 7.562 1 94 211 SER A C 1
ATOM 1659 O O . SER A 1 211 ? -18.797 28.781 8.445 1 94 211 SER A O 1
ATOM 1661 N N . PRO A 1 212 ? -16.688 28.594 7.793 1 94.56 212 PRO A N 1
ATOM 1662 C CA . PRO A 1 212 ? -16.234 28.094 9.094 1 94.56 212 PRO A CA 1
ATOM 1663 C C . PRO A 1 212 ? -16.547 29.062 10.234 1 94.56 212 PRO A C 1
ATOM 1665 O O . PRO A 1 212 ? -16.953 28.625 11.32 1 94.56 212 PRO A O 1
ATOM 1668 N N . SER A 1 213 ? -16.406 30.422 10.023 1 92.31 213 SER A N 1
ATOM 1669 C CA . SER A 1 213 ? -16.672 31.391 11.078 1 92.31 213 SER A CA 1
ATOM 1670 C C . SER A 1 213 ? -18.141 31.422 11.453 1 92.31 213 SER A C 1
ATOM 1672 O O . SER A 1 213 ? -18.484 31.547 12.633 1 92.31 213 SER A O 1
ATOM 1674 N N . LEU A 1 214 ? -18.922 31.281 10.469 1 93.19 214 LEU A N 1
ATOM 1675 C CA . LEU A 1 214 ? -20.359 31.266 10.758 1 93.19 214 LEU A CA 1
ATOM 1676 C C . LEU A 1 214 ? -20.75 30.016 11.523 1 93.19 214 LEU A C 1
ATOM 1678 O O . LEU A 1 214 ? -21.531 30.078 12.469 1 93.19 214 LEU A O 1
ATOM 1682 N N . ILE A 1 215 ? -20.25 28.875 11.172 1 93.44 215 ILE A N 1
ATOM 1683 C CA . ILE A 1 215 ? -20.547 27.609 11.844 1 93.44 215 ILE A CA 1
ATOM 1684 C C . ILE A 1 215 ? -20.109 27.688 13.305 1 93.44 215 ILE A C 1
ATOM 1686 O O . ILE A 1 215 ? -20.844 27.25 14.195 1 93.44 215 ILE A O 1
ATOM 1690 N N . ALA A 1 216 ? -18.969 28.219 13.539 1 91.56 216 ALA A N 1
ATOM 1691 C CA . ALA A 1 216 ? -18.422 28.297 14.891 1 91.56 216 ALA A CA 1
ATOM 1692 C C . ALA A 1 216 ? -19.25 29.188 15.789 1 91.56 216 ALA A C 1
ATOM 1694 O O . ALA A 1 216 ? -19.438 28.906 16.969 1 91.56 216 ALA A O 1
ATOM 1695 N N . LEU A 1 217 ? -19.828 30.234 15.188 1 89.81 217 LEU A N 1
ATOM 1696 C CA . LEU A 1 217 ? -20.531 31.234 16 1 89.81 217 LEU A CA 1
ATOM 1697 C C . LEU A 1 217 ? -22 30.906 16.125 1 89.81 217 LEU A C 1
ATOM 1699 O O . LEU A 1 217 ? -22.625 31.172 17.156 1 89.81 217 LEU A O 1
ATOM 1703 N N . SER A 1 218 ? -22.578 30.266 15.188 1 87.25 218 SER A N 1
ATOM 1704 C CA . SER A 1 218 ? -24.016 30.094 15.156 1 87.25 218 SER A CA 1
ATOM 1705 C C . SER A 1 218 ? -24.422 28.719 15.656 1 87.25 218 SER A C 1
ATOM 1707 O O . SER A 1 218 ? -25.547 28.516 16.109 1 87.25 218 SER A O 1
ATOM 1709 N N . SER A 1 219 ? -23.578 27.797 15.656 1 87.88 219 SER A N 1
ATOM 1710 C CA . SER A 1 219 ? -23.969 26.422 15.984 1 87.88 219 SER A CA 1
ATOM 1711 C C . SER A 1 219 ? -23.5 26.031 17.375 1 87.88 219 SER A C 1
ATOM 1713 O O . SER A 1 219 ? -22.469 26.516 17.859 1 87.88 219 SER A O 1
ATOM 1715 N N . GLU A 1 220 ? -24.312 25.219 18 1 87.12 220 GLU A N 1
ATOM 1716 C CA . GLU A 1 220 ? -23.938 24.688 19.297 1 87.12 220 GLU A CA 1
ATOM 1717 C C . GLU A 1 220 ? -22.875 23.594 19.172 1 87.12 220 GLU A C 1
ATOM 1719 O O . GLU A 1 220 ? -21.938 23.547 19.984 1 87.12 220 GLU A O 1
ATOM 1724 N N . ASP A 1 221 ? -23.016 22.812 18.141 1 90.94 221 ASP A N 1
ATOM 1725 C CA . ASP A 1 221 ? -22.031 21.797 17.828 1 90.94 221 ASP A CA 1
ATOM 1726 C C . ASP A 1 221 ? -21.484 22 16.422 1 90.94 221 ASP A C 1
ATOM 1728 O O . ASP A 1 221 ? -22.016 21.453 15.453 1 90.94 221 ASP A O 1
ATOM 1732 N N . PRO A 1 222 ? -20.438 22.719 16.344 1 92.81 222 PRO A N 1
ATOM 1733 C CA . PRO A 1 222 ? -19.875 23.031 15.031 1 92.81 222 PRO A CA 1
ATOM 1734 C C . PRO A 1 222 ? -19.406 21.781 14.281 1 92.81 222 PRO A C 1
ATOM 1736 O O . PRO A 1 222 ? -19.484 21.734 13.047 1 92.81 222 PRO A O 1
ATOM 1739 N N . ILE A 1 223 ? -18.969 20.734 14.938 1 94 223 ILE A N 1
ATOM 1740 C CA . ILE A 1 223 ? -18.469 19.531 14.289 1 94 223 ILE A CA 1
ATOM 1741 C C . ILE A 1 223 ? -19.625 18.781 13.625 1 94 223 ILE A C 1
ATOM 1743 O O . ILE A 1 223 ? -19.531 18.391 12.461 1 94 223 ILE A O 1
ATOM 1747 N N . LEU A 1 224 ? -20.688 18.672 14.328 1 92.94 224 LEU A N 1
ATOM 1748 C CA . LEU A 1 224 ? -21.844 17.969 13.773 1 92.94 224 LEU A CA 1
ATOM 1749 C C . LEU A 1 224 ? -22.438 18.75 12.602 1 92.94 224 LEU A C 1
ATOM 1751 O O . LEU A 1 224 ? -22.844 18.156 11.602 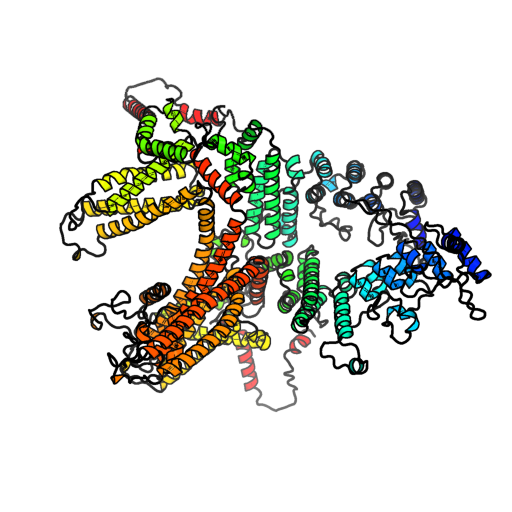1 92.94 224 LEU A O 1
ATOM 1755 N N . THR A 1 225 ? -22.484 20.016 12.742 1 93.5 225 THR A N 1
ATOM 1756 C CA . THR A 1 225 ? -22.984 20.844 11.648 1 93.5 225 THR A CA 1
ATOM 1757 C C . THR A 1 225 ? -22.109 20.703 10.406 1 93.5 225 THR A C 1
ATOM 1759 O O . THR A 1 225 ? -22.625 20.625 9.289 1 93.5 225 THR A O 1
ATOM 1762 N N . ALA A 1 226 ? -20.859 20.688 10.656 1 95.31 226 ALA A N 1
ATOM 1763 C CA . ALA A 1 226 ? -19.938 20.516 9.531 1 95.31 226 ALA A CA 1
ATOM 1764 C C . ALA A 1 226 ? -20.125 19.141 8.883 1 95.31 226 ALA A C 1
ATOM 1766 O O . ALA A 1 226 ? -20.062 19.016 7.656 1 95.31 226 ALA A O 1
ATOM 1767 N N . PHE A 1 227 ? -20.406 18.078 9.688 1 95.38 227 PHE A N 1
ATOM 1768 C CA . PHE A 1 227 ? -20.656 16.75 9.164 1 95.38 227 PHE A CA 1
ATOM 1769 C C . PHE A 1 227 ? -21.891 16.734 8.273 1 95.38 227 PHE A C 1
ATOM 1771 O O . PHE A 1 227 ? -21.828 16.25 7.137 1 95.38 227 PHE A O 1
ATOM 1778 N N . ARG A 1 228 ? -22.891 17.266 8.773 1 93.5 228 ARG A N 1
ATOM 1779 C CA . ARG A 1 228 ? -24.172 17.25 8.07 1 93.5 228 ARG A CA 1
ATOM 1780 C C . ARG A 1 228 ? -24.094 18.078 6.781 1 93.5 228 ARG A C 1
ATOM 1782 O O . ARG A 1 228 ? -24.547 17.625 5.727 1 93.5 228 ARG A O 1
ATOM 1789 N N . LEU A 1 229 ? -23.5 19.234 6.906 1 94.06 229 LEU A N 1
ATOM 1790 C CA . LEU A 1 229 ? -23.359 20.078 5.723 1 94.06 229 LEU A CA 1
ATOM 1791 C C . LEU A 1 229 ? -22.453 19.422 4.688 1 94.06 229 LEU A C 1
ATOM 1793 O O . LEU A 1 229 ? -22.734 19.484 3.488 1 94.06 229 LEU A O 1
ATOM 1797 N N . GLY A 1 230 ? -21.422 18.828 5.188 1 95 230 GLY A N 1
ATOM 1798 C CA . GLY A 1 230 ? -20.531 18.125 4.266 1 95 230 GLY A CA 1
ATOM 1799 C C . GLY A 1 230 ? -21.219 17.016 3.502 1 95 230 GLY A C 1
ATOM 1800 O O . GLY A 1 230 ? -21.031 16.859 2.295 1 95 230 GLY A O 1
ATOM 1801 N N . TRP A 1 231 ? -21.969 16.312 4.172 1 94.19 231 TRP A N 1
ATOM 1802 C CA . TRP A 1 231 ? -22.688 15.211 3.559 1 94.19 231 TRP A CA 1
ATOM 1803 C C . TRP A 1 231 ? -23.781 15.727 2.625 1 94.19 231 TRP A C 1
ATOM 1805 O O . TRP A 1 231 ? -23.953 15.219 1.514 1 94.19 231 TRP A O 1
ATOM 1815 N N . GLU A 1 232 ? -24.516 16.719 3.018 1 92.25 232 GLU A N 1
ATOM 1816 C CA . GLU A 1 232 ? -25.578 17.297 2.209 1 92.25 232 GLU A CA 1
ATOM 1817 C C . GLU A 1 232 ? -25.031 17.891 0.91 1 92.25 232 GLU A C 1
ATOM 1819 O O . GLU A 1 232 ? -25.625 17.703 -0.155 1 92.25 232 GLU A O 1
ATOM 1824 N N . LEU A 1 233 ? -23.953 18.547 1.052 1 94.56 233 LEU A N 1
ATOM 1825 C CA . LEU A 1 233 ? -23.359 19.172 -0.126 1 94.56 233 LEU A CA 1
ATOM 1826 C C . LEU A 1 233 ? -22.859 18.109 -1.099 1 94.56 233 LEU A C 1
ATOM 1828 O O . LEU A 1 233 ? -22.969 18.266 -2.316 1 94.56 233 LEU A O 1
ATOM 1832 N N . LYS A 1 234 ? -22.375 17.078 -0.575 1 94.12 234 LYS A N 1
ATOM 1833 C CA . LYS A 1 234 ? -21.938 15.984 -1.439 1 94.12 234 LYS A CA 1
ATOM 1834 C C . LYS A 1 234 ? -23.109 15.328 -2.146 1 94.12 234 LYS A C 1
ATOM 1836 O O . LYS A 1 234 ? -23.031 14.992 -3.33 1 94.12 234 LYS A O 1
ATOM 1841 N N . GLU A 1 235 ? -24.172 15.156 -1.519 1 91.62 235 GLU A N 1
ATOM 1842 C CA . GLU A 1 235 ? -25.375 14.586 -2.129 1 91.62 235 GLU A CA 1
ATOM 1843 C C . GLU A 1 235 ? -25.953 15.523 -3.182 1 91.62 235 GLU A C 1
ATOM 1845 O O . GLU A 1 235 ? -26.453 15.07 -4.215 1 91.62 235 GLU A O 1
ATOM 1850 N N . LEU A 1 236 ? -25.859 16.781 -2.885 1 91.19 236 LEU A N 1
ATOM 1851 C CA . LEU A 1 236 ? -26.359 17.75 -3.844 1 91.19 236 LEU A CA 1
ATOM 1852 C C . LEU A 1 236 ? -25.5 17.766 -5.102 1 91.19 236 LEU A C 1
ATOM 1854 O O . LEU A 1 236 ? -26 18.016 -6.199 1 91.19 236 LEU A O 1
ATOM 1858 N N . SER A 1 237 ? -24.266 17.531 -4.98 1 92.69 237 SER A N 1
ATOM 1859 C CA . SER A 1 237 ? -23.375 17.5 -6.133 1 92.69 237 SER A CA 1
ATOM 1860 C C . SER A 1 237 ? -23.75 16.375 -7.094 1 92.69 237 SER A C 1
ATOM 1862 O O . SER A 1 237 ? -23.516 16.469 -8.297 1 92.69 237 SER A O 1
ATOM 1864 N N . LYS A 1 238 ? -24.375 15.367 -6.547 1 91.25 238 LYS A N 1
ATOM 1865 C CA . LYS A 1 238 ? -24.781 14.242 -7.379 1 91.25 238 LYS A CA 1
ATOM 1866 C C . LYS A 1 238 ? -26.094 14.547 -8.117 1 91.25 238 LYS A C 1
ATOM 1868 O O . LYS A 1 238 ? -26.312 14.039 -9.219 1 91.25 238 LYS A O 1
ATOM 1873 N N . VAL A 1 239 ? -26.875 15.391 -7.531 1 88.88 239 VAL A N 1
ATOM 1874 C CA . VAL A 1 239 ? -28.188 15.664 -8.102 1 88.88 239 VAL A CA 1
ATOM 1875 C C . VAL A 1 239 ? -28.094 16.828 -9.086 1 88.88 239 VAL A C 1
ATOM 1877 O O . VAL A 1 239 ? -28.641 16.766 -10.188 1 88.88 239 VAL A O 1
ATOM 1880 N N . GLU A 1 240 ? -27.359 17.891 -8.609 1 88.25 240 GLU A N 1
ATOM 1881 C CA . GLU A 1 240 ? -27.203 19.047 -9.477 1 88.25 240 GLU A CA 1
ATOM 1882 C C . GLU A 1 240 ? -25.828 19.031 -10.148 1 88.25 240 GLU A C 1
ATOM 1884 O O . GLU A 1 240 ? -24.891 19.703 -9.68 1 88.25 240 GLU A O 1
ATOM 1889 N N . ASN A 1 241 ? -25.766 18.516 -11.297 1 88.94 241 ASN A N 1
ATOM 1890 C CA . ASN A 1 241 ? -24.5 18.281 -11.992 1 88.94 241 ASN A CA 1
ATOM 1891 C C . ASN A 1 241 ? -23.938 19.594 -12.555 1 88.94 241 ASN A C 1
ATOM 1893 O O . ASN A 1 241 ? -22.734 19.688 -12.82 1 88.94 241 ASN A O 1
ATOM 1897 N N . GLU A 1 242 ? -24.766 20.609 -12.664 1 89.62 242 GLU A N 1
ATOM 1898 C CA . GLU A 1 242 ? -24.312 21.875 -13.242 1 89.62 242 GLU A CA 1
ATOM 1899 C C . GLU A 1 242 ? -23.344 22.594 -12.312 1 89.62 242 GLU A C 1
ATOM 1901 O O . GLU A 1 242 ? -22.422 23.266 -12.773 1 89.62 242 GLU A O 1
ATOM 1906 N N . PHE A 1 243 ? -23.594 22.344 -11.008 1 91.31 243 PHE A N 1
ATOM 1907 C CA . PHE A 1 243 ? -22.75 23 -10.023 1 91.31 243 PHE A CA 1
ATOM 1908 C C . PHE A 1 243 ? -21.969 21.984 -9.211 1 91.31 243 PHE A C 1
ATOM 1910 O O . PHE A 1 243 ? -21.75 22.172 -8.008 1 91.31 243 PHE A O 1
ATOM 1917 N N . ARG A 1 244 ? -21.672 20.953 -9.867 1 92.94 244 ARG A N 1
ATOM 1918 C CA . ARG A 1 244 ? -21 19.859 -9.18 1 92.94 244 ARG A CA 1
ATOM 1919 C C . ARG A 1 244 ? -19.672 20.312 -8.562 1 92.94 244 ARG A C 1
ATOM 1921 O O . ARG A 1 244 ? -19.391 20.031 -7.398 1 92.94 244 ARG A O 1
ATOM 1928 N N . GLN A 1 245 ? -18.859 21 -9.281 1 94.06 245 GLN A N 1
ATOM 1929 C CA . GLN A 1 245 ? -17.531 21.422 -8.812 1 94.06 245 GLN A CA 1
ATOM 1930 C C . GLN A 1 245 ? -17.641 22.359 -7.617 1 94.06 245 GLN A C 1
ATOM 1932 O O . GLN A 1 245 ? -16.891 22.219 -6.648 1 94.06 245 GLN A O 1
ATOM 1937 N N . GLU A 1 246 ? -18.578 23.234 -7.629 1 93.56 246 GLU A N 1
ATOM 1938 C CA . GLU A 1 246 ? -18.766 24.172 -6.531 1 93.56 246 GLU A CA 1
ATOM 1939 C C . GLU A 1 246 ? -19.234 23.469 -5.262 1 93.56 246 GLU A C 1
ATOM 1941 O O . GLU A 1 246 ? -18.719 23.734 -4.172 1 93.56 246 GLU A O 1
ATOM 1946 N N . TYR A 1 247 ? -20.141 22.578 -5.41 1 94.5 247 TYR A N 1
ATOM 1947 C CA . TYR A 1 247 ? -20.641 21.828 -4.262 1 94.5 247 TYR A CA 1
ATOM 1948 C C . TYR A 1 247 ? -19.531 20.984 -3.65 1 94.5 247 TYR A C 1
ATOM 1950 O O . TYR A 1 247 ? -19.422 20.875 -2.426 1 94.5 247 TYR A O 1
ATOM 1958 N N . GLU A 1 248 ? -18.75 20.422 -4.434 1 94.94 248 GLU A N 1
ATOM 1959 C CA . GLU A 1 248 ? -17.672 19.578 -3.941 1 94.94 248 GLU A CA 1
ATOM 1960 C C . GLU A 1 248 ? -16.609 20.391 -3.219 1 94.94 248 GLU A C 1
ATOM 1962 O O . GLU A 1 248 ? -16.047 19.953 -2.207 1 94.94 248 GLU A O 1
ATOM 1967 N N . GLU A 1 249 ? -16.359 21.516 -3.732 1 95.5 249 GLU A N 1
ATOM 1968 C CA . GLU A 1 249 ? -15.398 22.391 -3.064 1 95.5 249 GLU A CA 1
ATOM 1969 C C . GLU A 1 249 ? -15.906 22.828 -1.695 1 95.5 249 GLU A C 1
ATOM 1971 O O . GLU A 1 249 ? -15.148 22.891 -0.731 1 95.5 249 GLU A O 1
ATOM 1976 N N . LEU A 1 250 ? -17.156 23.125 -1.648 1 95.5 250 LEU A N 1
ATOM 1977 C CA . LEU A 1 250 ? -17.766 23.516 -0.377 1 95.5 250 LEU A CA 1
ATOM 1978 C C . LEU A 1 250 ? -17.766 22.344 0.602 1 95.5 250 LEU A C 1
ATOM 1980 O O . LEU A 1 250 ? -17.547 22.531 1.801 1 95.5 250 LEU A O 1
ATOM 1984 N N . SER A 1 251 ? -18.047 21.172 0.099 1 96.06 251 SER A N 1
ATOM 1985 C CA . SER A 1 251 ? -18.016 19.984 0.949 1 96.06 251 SER A CA 1
ATOM 1986 C C . SER A 1 251 ? -16.625 19.766 1.523 1 96.06 251 SER A C 1
ATOM 1988 O O . SER A 1 251 ? -16.469 19.469 2.713 1 96.06 251 SER A O 1
ATOM 1990 N N . GLN A 1 252 ? -15.633 19.969 0.74 1 95.56 252 GLN A N 1
ATOM 1991 C CA . GLN A 1 252 ? -14.25 19.797 1.189 1 95.56 252 GLN A CA 1
ATOM 1992 C C . GLN A 1 252 ? -13.875 20.844 2.23 1 95.56 252 GLN A C 1
ATOM 1994 O O . GLN A 1 252 ? -13.125 20.562 3.164 1 95.56 252 GLN A O 1
ATOM 1999 N N . GLN A 1 253 ? -14.367 22 2.043 1 95.25 253 GLN A N 1
ATOM 2000 C CA . GLN A 1 253 ? -14.125 23.062 3.016 1 95.25 253 GLN A CA 1
ATOM 2001 C C . GLN A 1 253 ? -14.695 22.688 4.383 1 95.25 253 GLN A C 1
ATOM 2003 O O . GLN A 1 253 ? -14.055 22.922 5.41 1 95.25 253 GLN A O 1
ATOM 2008 N N . CYS A 1 254 ? -15.867 22.141 4.391 1 95.19 254 CYS A N 1
ATOM 2009 C CA . CYS A 1 254 ? -16.484 21.719 5.645 1 95.19 254 CYS A CA 1
ATOM 2010 C C . CYS A 1 254 ? -15.68 20.594 6.289 1 95.19 254 CYS A C 1
ATOM 2012 O O . CYS A 1 254 ? -15.484 20.578 7.504 1 95.19 254 CYS A O 1
ATOM 2014 N N . LYS A 1 255 ? -15.227 19.703 5.527 1 95.25 255 LYS A N 1
ATOM 2015 C CA . LYS A 1 255 ? -14.438 18.594 6.039 1 95.25 255 LYS A CA 1
ATOM 2016 C C . LYS A 1 255 ? -13.117 19.078 6.629 1 95.25 255 LYS A C 1
ATOM 2018 O O . LYS A 1 255 ? -12.695 18.609 7.688 1 95.25 255 LYS A O 1
ATOM 2023 N N . ARG A 1 256 ? -12.547 19.969 5.953 1 94.5 256 ARG A N 1
ATOM 2024 C CA . ARG A 1 256 ? -11.289 20.531 6.438 1 94.5 256 ARG A CA 1
ATOM 2025 C C . ARG A 1 256 ? -11.508 21.297 7.746 1 94.5 256 ARG A C 1
ATOM 2027 O O . ARG A 1 256 ? -10.664 21.234 8.641 1 94.5 256 ARG A O 1
ATOM 2034 N N . PHE A 1 257 ? -12.578 21.984 7.855 1 94.88 257 PHE A N 1
ATOM 2035 C CA . PHE A 1 257 ? -12.898 22.719 9.07 1 94.88 257 PHE A CA 1
ATOM 2036 C C . PHE A 1 257 ? -13.039 21.781 10.258 1 94.88 257 PHE A C 1
ATOM 2038 O O . PHE A 1 257 ? -12.5 22.047 11.336 1 94.88 257 PHE A O 1
ATOM 2045 N N . ALA A 1 258 ? -13.719 20.719 10.016 1 94.5 258 ALA A N 1
ATOM 2046 C CA . ALA A 1 258 ? -13.891 19.734 11.086 1 94.5 258 ALA A CA 1
ATOM 2047 C C . ALA A 1 258 ? -12.539 19.141 11.508 1 94.5 258 ALA A C 1
ATOM 2049 O O . ALA A 1 258 ? -12.297 18.953 12.703 1 94.5 258 ALA A O 1
ATOM 2050 N N . LYS A 1 259 ? -11.734 18.844 10.594 1 94.12 259 LYS A N 1
ATOM 2051 C CA . LYS A 1 259 ? -10.406 18.328 10.883 1 94.12 259 LYS A CA 1
ATOM 2052 C C . LYS A 1 259 ? -9.594 19.328 11.703 1 94.12 259 LYS A C 1
ATOM 2054 O O . LYS A 1 259 ? -8.93 18.953 12.672 1 94.12 259 LYS A O 1
ATOM 2059 N N . ASP A 1 260 ? -9.68 20.578 11.344 1 92.44 260 ASP A N 1
ATOM 2060 C CA . ASP A 1 260 ? -8.914 21.625 12.016 1 92.44 260 ASP A CA 1
ATOM 2061 C C . ASP A 1 260 ? -9.406 21.828 13.445 1 92.44 260 ASP A C 1
ATOM 2063 O O . ASP A 1 260 ? -8.617 22.156 14.344 1 92.44 260 ASP A O 1
ATOM 2067 N N . LEU A 1 261 ? -10.656 21.703 13.617 1 91.94 261 LEU A N 1
ATOM 2068 C CA . LEU A 1 261 ? -11.211 21.844 14.961 1 91.94 261 LEU A CA 1
ATOM 2069 C C . LEU A 1 261 ? -10.664 20.766 15.891 1 91.94 261 LEU A C 1
ATOM 2071 O O . LEU A 1 261 ? -10.359 21.031 17.047 1 91.94 261 LEU A O 1
ATOM 2075 N N . LEU A 1 262 ? -10.523 19.641 15.328 1 90.75 262 LEU A N 1
ATOM 2076 C CA . LEU A 1 262 ? -10.016 18.547 16.141 1 90.75 262 LEU A CA 1
ATOM 2077 C C . LEU A 1 262 ? -8.539 18.734 16.469 1 90.75 262 LEU A C 1
ATOM 2079 O O . LEU A 1 262 ? -8.062 18.281 17.516 1 90.75 262 LEU A O 1
ATOM 2083 N N . ASP A 1 263 ? -7.867 19.375 15.617 1 87.06 263 ASP A N 1
ATOM 2084 C CA . ASP A 1 263 ? -6.441 19.625 15.805 1 87.06 263 ASP A CA 1
ATOM 2085 C C . ASP A 1 263 ? -6.195 20.547 16.984 1 87.06 263 ASP A C 1
ATOM 2087 O O . ASP A 1 263 ? -5.086 20.594 17.531 1 87.06 263 ASP A O 1
ATOM 2091 N N . GLN A 1 264 ? -7.219 21.25 17.453 1 82.06 264 GLN A N 1
ATOM 2092 C CA . GLN A 1 264 ? -7.078 22.203 18.531 1 82.06 264 GLN A CA 1
ATOM 2093 C C . GLN A 1 264 ? -7.223 21.531 19.891 1 82.06 264 GLN A C 1
ATOM 2095 O O . GLN A 1 264 ? -6.973 22.141 20.938 1 82.06 264 GLN A O 1
ATOM 2100 N N . ALA A 1 265 ? -7.5 20.219 19.828 1 85.19 265 ALA A N 1
ATOM 2101 C CA . ALA A 1 265 ? -7.605 19.5 21.094 1 85.19 265 ALA A CA 1
ATOM 2102 C C . ALA A 1 265 ? -6.238 19.359 21.75 1 85.19 265 ALA A C 1
ATOM 2104 O O . ALA A 1 265 ? -5.25 19.047 21.094 1 85.19 265 ALA A O 1
ATOM 2105 N N . ARG A 1 266 ? -6.195 19.625 23.109 1 76.75 266 ARG A N 1
ATOM 2106 C CA . ARG A 1 266 ? -4.91 19.672 23.812 1 76.75 266 ARG A CA 1
ATOM 2107 C C . ARG A 1 266 ? -4.73 18.453 24.703 1 76.75 266 ARG A C 1
ATOM 2109 O O . ARG A 1 266 ? -3.605 18.094 25.047 1 76.75 266 ARG A O 1
ATOM 2116 N N . SER A 1 267 ? -5.832 17.859 25.109 1 79.31 267 SER A N 1
ATOM 2117 C CA . SER A 1 267 ? -5.73 16.734 26.016 1 79.31 267 SER A CA 1
ATOM 2118 C C . SER A 1 267 ? -6.574 15.555 25.531 1 79.31 267 SER A C 1
ATOM 2120 O O . SER A 1 267 ? -7.461 15.727 24.688 1 79.31 267 SER A O 1
ATOM 2122 N N . SER A 1 268 ? -6.176 14.453 26.078 1 83.62 268 SER A N 1
ATOM 2123 C CA . SER A 1 268 ? -6.922 13.25 25.734 1 83.62 268 SER A CA 1
ATOM 2124 C C . SER A 1 268 ? -8.344 13.305 26.281 1 83.62 268 SER A C 1
ATOM 2126 O O . SER A 1 268 ? -9.273 12.797 25.656 1 83.62 268 SER A O 1
ATOM 2128 N N . ARG A 1 269 ? -8.461 13.93 27.375 1 83.25 269 ARG A N 1
ATOM 2129 C CA . ARG A 1 269 ? -9.789 14.039 27.969 1 83.25 269 ARG A CA 1
ATOM 2130 C C . ARG A 1 269 ? -10.703 14.914 27.109 1 83.25 269 ARG A C 1
ATOM 2132 O O . ARG A 1 269 ? -11.875 14.586 26.906 1 83.25 269 ARG A O 1
ATOM 2139 N N . GLU A 1 270 ? -10.125 15.984 26.625 1 85 270 GLU A N 1
ATOM 2140 C CA . GLU A 1 270 ? -10.891 16.844 25.719 1 85 270 GLU A CA 1
ATOM 2141 C C . GLU A 1 270 ? -11.273 16.109 24.438 1 85 270 GLU A C 1
ATOM 2143 O O . GLU A 1 270 ? -12.398 16.234 23.953 1 85 270 GLU A O 1
ATOM 2148 N N . LEU A 1 271 ? -10.398 15.398 24.047 1 88.75 271 LEU A N 1
ATOM 2149 C CA . LEU A 1 271 ? -10.641 14.656 22.812 1 88.75 271 LEU A CA 1
ATOM 2150 C C . LEU A 1 271 ? -11.719 13.594 23.031 1 88.75 271 LEU A C 1
ATOM 2152 O O . LEU A 1 271 ? -12.602 13.43 22.188 1 88.75 271 LEU A O 1
ATOM 2156 N N . GLU A 1 272 ? -11.594 12.883 24.094 1 88 272 GLU A N 1
ATOM 2157 C CA . GLU A 1 272 ? -12.586 11.867 24.422 1 88 272 GLU A CA 1
ATOM 2158 C C . GLU A 1 272 ? -13.977 12.484 24.578 1 88 272 GLU A C 1
ATOM 2160 O O . GLU A 1 272 ? -14.977 11.891 24.156 1 88 272 GLU A O 1
ATOM 2165 N N . THR A 1 273 ? -14.016 13.648 25.094 1 85.12 273 THR A N 1
ATOM 2166 C CA . THR A 1 273 ? -15.297 14.328 25.281 1 85.12 273 THR A CA 1
ATOM 2167 C C . THR A 1 273 ? -15.891 14.734 23.938 1 85.12 273 THR A C 1
ATOM 2169 O O . THR A 1 273 ? -17.094 14.602 23.734 1 85.12 273 THR A O 1
ATOM 2172 N N . ILE A 1 274 ? -15.047 15.18 23.109 1 88.06 274 ILE A N 1
ATOM 2173 C CA . ILE A 1 274 ? -15.508 15.602 21.797 1 88.06 274 ILE A CA 1
ATOM 2174 C C . ILE A 1 274 ? -16.016 14.391 21 1 88.06 274 ILE A C 1
ATOM 2176 O O . ILE A 1 274 ? -17.078 14.453 20.375 1 88.06 274 ILE A O 1
ATOM 2180 N N . LEU A 1 275 ? -15.328 13.336 21.094 1 89.44 275 LEU A N 1
ATOM 2181 C CA . LEU A 1 275 ? -15.641 12.172 20.281 1 89.44 275 LEU A CA 1
ATOM 2182 C C . LEU A 1 275 ? -16.812 11.398 20.859 1 89.44 275 LEU A C 1
ATOM 2184 O O . LEU A 1 275 ? -17.453 10.609 20.156 1 89.44 275 LEU A O 1
ATOM 2188 N N . ASN A 1 276 ? -17.094 11.641 22.125 1 86.06 276 ASN A N 1
ATOM 2189 C CA . ASN A 1 276 ? -18.203 10.945 22.75 1 86.06 276 ASN A CA 1
ATOM 2190 C C . ASN A 1 276 ? -19.453 11.828 22.812 1 86.06 276 ASN A C 1
ATOM 2192 O O . ASN A 1 276 ? -20.516 11.367 23.219 1 86.06 276 ASN A O 1
ATOM 2196 N N . HIS A 1 277 ? -19.375 13.055 22.375 1 80.44 277 HIS A N 1
ATOM 2197 C CA . HIS A 1 277 ? -20.484 13.992 22.516 1 80.44 277 HIS A CA 1
ATOM 2198 C C . HIS A 1 277 ? -21.672 13.562 21.672 1 80.44 277 HIS A C 1
ATOM 2200 O O . HIS A 1 277 ? -21.516 13.266 20.484 1 80.44 277 HIS A O 1
ATOM 2206 N N . ARG A 1 278 ? -22.891 13.312 22.328 1 74.56 278 ARG A N 1
ATOM 2207 C CA . ARG A 1 278 ? -24.109 12.93 21.625 1 74.56 278 ARG A CA 1
ATOM 2208 C C . ARG A 1 278 ? -25.062 14.117 21.5 1 74.56 278 ARG A C 1
ATOM 2210 O O . ARG A 1 278 ? -25.078 15 22.359 1 74.56 278 ARG A O 1
ATOM 2217 N N . ASP A 1 279 ? -25.656 14.414 20.281 1 61.75 279 ASP A N 1
ATOM 2218 C CA . ASP A 1 279 ? -26.641 15.469 20.062 1 61.75 279 ASP A CA 1
ATOM 2219 C C . ASP A 1 279 ? -27.875 15.242 20.922 1 61.75 279 ASP A C 1
ATOM 2221 O O . ASP A 1 279 ? -28.609 16.188 21.219 1 61.75 279 ASP A O 1
ATOM 2225 N N . ASP A 1 280 ? -28.453 13.992 20.984 1 53.72 280 ASP A N 1
ATOM 2226 C CA . ASP A 1 280 ? -29.781 13.867 21.562 1 53.72 280 ASP A CA 1
ATOM 2227 C C . ASP A 1 280 ? -29.781 14.328 23.031 1 53.72 280 ASP A C 1
ATOM 2229 O O . ASP A 1 280 ? -28.938 13.922 23.812 1 53.72 280 ASP A O 1
ATOM 2233 N N . GLN A 1 281 ? -30.219 15.555 23.297 1 45.88 281 GLN A N 1
ATOM 2234 C CA . GLN A 1 281 ? -30.688 16.031 24.594 1 45.88 281 GLN A CA 1
ATOM 2235 C C . GLN A 1 281 ? -31.156 14.883 25.484 1 45.88 281 GLN A C 1
ATOM 2237 O O . GLN A 1 281 ? -31.766 15.102 26.531 1 45.88 281 GLN A O 1
ATOM 2242 N N . SER A 1 282 ? -31.562 13.797 24.984 1 44.22 282 SER A N 1
ATOM 2243 C CA . SER A 1 282 ? -32.219 12.891 25.922 1 44.22 282 SER A CA 1
ATOM 2244 C C . SER A 1 282 ? -31.344 12.633 27.141 1 44.22 282 SER A C 1
ATOM 2246 O O . SER A 1 282 ? -30.125 12.82 27.094 1 44.22 282 SER A O 1
ATOM 2248 N N . GLU A 1 283 ? -32.031 11.977 28.312 1 42.47 283 GLU A N 1
ATOM 2249 C CA . GLU A 1 283 ? -31.812 11.828 29.75 1 42.47 283 GLU A CA 1
ATOM 2250 C C . GLU A 1 283 ? -30.375 11.406 30.047 1 42.47 283 GLU A C 1
ATOM 2252 O O . GLU A 1 283 ? -29.609 11.094 29.141 1 42.47 283 GLU A O 1
ATOM 2257 N N . GLU A 1 284 ? -30.344 10.508 31.234 1 42 284 GLU A N 1
ATOM 2258 C CA . GLU A 1 284 ? -29.438 10.016 32.281 1 42 284 GLU A CA 1
ATOM 2259 C C . GLU A 1 284 ? -28.328 9.164 31.672 1 42 284 GLU A C 1
ATOM 2261 O O . GLU A 1 284 ? -28.562 8.039 31.234 1 42 284 GLU A O 1
ATOM 2266 N N . LEU A 1 285 ? -27.531 9.664 31.016 1 40.81 285 LEU A N 1
ATOM 2267 C CA . LEU A 1 285 ? -26.375 8.914 30.531 1 40.81 285 LEU A CA 1
ATOM 2268 C C . LEU A 1 285 ? -25.75 8.102 31.672 1 40.81 285 LEU A C 1
ATOM 2270 O O . LEU A 1 285 ? -25.391 8.656 32.719 1 40.81 285 LEU A O 1
ATOM 2274 N N . ASP A 1 286 ? -26.156 6.938 31.844 1 44.81 286 ASP A N 1
ATOM 2275 C CA . ASP A 1 286 ? -25.391 6.113 32.781 1 44.81 286 ASP A CA 1
ATOM 2276 C C . ASP A 1 286 ? -23.891 6.297 32.562 1 44.81 286 ASP A C 1
ATOM 2278 O O . ASP A 1 286 ? -23.406 6.25 31.438 1 44.81 286 ASP A O 1
ATOM 2282 N N . PRO A 1 287 ? -23.172 6.98 33.406 1 45.56 287 PRO A N 1
ATOM 2283 C CA . PRO A 1 287 ? -21.719 7.199 33.375 1 45.56 287 PRO A CA 1
ATOM 2284 C C . PRO A 1 287 ? -20.953 6.027 32.75 1 45.56 287 PRO A C 1
ATOM 2286 O O . PRO A 1 287 ? -19.812 6.191 32.312 1 45.56 287 PRO A O 1
ATOM 2289 N N . ARG A 1 288 ? -21.531 4.918 32.969 1 45.19 288 ARG A N 1
ATOM 2290 C CA . ARG A 1 288 ? -20.844 3.695 32.562 1 45.19 288 ARG A CA 1
ATOM 2291 C C . ARG A 1 288 ? -20.812 3.584 31.031 1 45.19 288 ARG A C 1
ATOM 2293 O O . ARG A 1 288 ? -20.141 2.713 30.484 1 45.19 288 ARG A O 1
ATOM 2300 N N . GLN A 1 289 ? -21.719 4.203 30.234 1 49.19 289 GLN A N 1
ATOM 2301 C CA . GLN A 1 289 ? -21.859 4.027 28.781 1 49.19 289 GLN A CA 1
ATOM 2302 C C . GLN A 1 289 ? -21.031 5.055 28.031 1 49.19 289 GLN A C 1
ATOM 2304 O O . GLN A 1 289 ? -21.344 5.383 26.875 1 49.19 289 GLN A O 1
ATOM 2309 N N . CYS A 1 290 ? -20.188 5.836 28.578 1 50.06 290 CYS A N 1
ATOM 2310 C CA . CYS A 1 290 ? -19.266 6.891 28.156 1 50.06 290 CYS A CA 1
ATOM 2311 C C . CYS A 1 290 ? -18.375 6.426 27.016 1 50.06 290 CYS A C 1
ATOM 2313 O O . CYS A 1 290 ? -17.703 7.234 26.375 1 50.06 290 CYS A O 1
ATOM 2315 N N . HIS A 1 291 ? -18.234 5.145 26.625 1 58.81 291 HIS A N 1
ATOM 2316 C CA . HIS A 1 291 ? -17.156 4.75 25.719 1 58.81 291 HIS A CA 1
ATOM 2317 C C . HIS A 1 291 ? -17.688 4.453 24.328 1 58.81 291 HIS A C 1
ATOM 2319 O O . HIS A 1 291 ? -17.047 3.742 23.547 1 58.81 291 HIS A O 1
ATOM 2325 N N . ASN A 1 292 ? -18.797 5.082 23.891 1 69.06 292 ASN A N 1
ATOM 2326 C CA . ASN A 1 292 ? -19.359 4.641 22.625 1 69.06 292 ASN A CA 1
ATOM 2327 C C . ASN A 1 292 ? -18.828 5.48 21.469 1 69.06 292 ASN A C 1
ATOM 2329 O O . ASN A 1 292 ? -19.062 5.148 20.297 1 69.06 292 ASN A O 1
ATOM 2333 N N . LEU A 1 293 ? -17.953 6.301 21.594 1 85.25 293 LEU A N 1
ATOM 2334 C CA . LEU A 1 293 ? -17.406 7.105 20.5 1 85.25 293 LEU A CA 1
ATOM 2335 C C . LEU A 1 293 ? -18.5 7.445 19.484 1 85.25 293 LEU A C 1
ATOM 2337 O O . LEU A 1 293 ? -18.328 7.223 18.281 1 85.25 293 LEU A O 1
ATOM 2341 N N . ALA A 1 294 ? -19.625 8.039 19.922 1 86.88 294 ALA A N 1
ATOM 2342 C CA . ALA A 1 294 ? -20.812 8.312 19.094 1 86.88 294 ALA A CA 1
ATOM 2343 C C . ALA A 1 294 ? -20.469 9.289 17.969 1 86.88 294 ALA A C 1
ATOM 2345 O O . ALA A 1 294 ? -20.938 9.125 16.844 1 86.88 294 ALA A O 1
ATOM 2346 N N . LYS A 1 295 ? -19.703 10.289 18.25 1 90.5 295 LYS A N 1
ATOM 2347 C CA . LYS A 1 295 ? -19.344 11.266 17.234 1 90.5 295 LYS A CA 1
ATOM 2348 C C . LYS A 1 295 ? -18.5 10.625 16.125 1 90.5 295 LYS A C 1
ATOM 2350 O O . LYS A 1 295 ? -18.641 10.984 14.953 1 90.5 295 LYS A O 1
ATOM 2355 N N . LEU A 1 296 ? -17.688 9.75 16.562 1 91.25 296 LEU A N 1
ATOM 2356 C CA . LEU A 1 296 ? -16.859 9.055 15.578 1 91.25 296 LEU A CA 1
ATOM 2357 C C . LEU A 1 296 ? -17.703 8.148 14.695 1 91.25 296 LEU A C 1
ATOM 2359 O O . LEU A 1 296 ? -17.453 8.031 13.492 1 91.25 296 LEU A O 1
ATOM 2363 N N . LYS A 1 297 ? -18.688 7.523 15.258 1 90.19 297 LYS A N 1
ATOM 2364 C CA . LYS A 1 297 ? -19.625 6.719 14.469 1 90.19 297 LYS A CA 1
ATOM 2365 C C . LYS A 1 297 ? -20.359 7.574 13.445 1 90.19 297 LYS A C 1
ATOM 2367 O O . LYS A 1 297 ? -20.578 7.145 12.305 1 90.19 297 LYS A O 1
ATOM 2372 N N . LEU A 1 298 ? -20.672 8.742 13.82 1 90.81 298 LEU A N 1
ATOM 2373 C CA . LEU A 1 298 ? -21.328 9.664 12.898 1 90.81 298 LEU A CA 1
ATOM 2374 C C . LEU A 1 298 ? -20.344 10.109 11.805 1 90.81 298 LEU A C 1
ATOM 2376 O O . LEU A 1 298 ? -20.75 10.297 10.656 1 90.81 298 LEU A O 1
ATOM 2380 N N . ALA A 1 299 ? -19.125 10.344 12.258 1 94.19 299 ALA A N 1
ATOM 2381 C CA . ALA A 1 299 ? -18.109 10.727 11.273 1 94.19 299 ALA A CA 1
ATOM 2382 C C . ALA A 1 299 ? -17.953 9.656 10.203 1 94.19 299 ALA A C 1
ATOM 2384 O O . ALA A 1 299 ? -17.781 9.969 9.023 1 94.19 299 ALA A O 1
ATOM 2385 N N . ILE A 1 300 ? -18.062 8.391 10.602 1 91.31 300 ILE A N 1
ATOM 2386 C CA . ILE A 1 300 ? -17.953 7.281 9.664 1 91.31 300 ILE A CA 1
ATOM 2387 C C . ILE A 1 300 ? -19.203 7.219 8.789 1 91.31 300 ILE A C 1
ATOM 2389 O O . ILE A 1 300 ? -19.109 7.012 7.578 1 91.31 300 ILE A O 1
ATOM 2393 N N . LYS A 1 301 ? -20.312 7.48 9.375 1 88.88 301 LYS A N 1
ATOM 2394 C CA . LYS A 1 301 ? -21.562 7.449 8.625 1 88.88 301 LYS A CA 1
ATOM 2395 C C . LYS A 1 301 ? -21.609 8.547 7.566 1 88.88 301 LYS A C 1
ATOM 2397 O O . LYS A 1 301 ? -22.047 8.312 6.441 1 88.88 301 LYS A O 1
ATOM 2402 N N . TYR A 1 302 ? -21.047 9.734 7.91 1 92.25 302 TYR A N 1
ATOM 2403 C CA . TYR A 1 302 ? -21.047 10.859 6.984 1 92.25 302 TYR A CA 1
ATOM 2404 C C . TYR A 1 302 ? -19.797 10.867 6.121 1 92.25 302 TYR A C 1
ATOM 2406 O O . TYR A 1 302 ? -19.516 11.852 5.434 1 92.25 302 TYR A O 1
ATOM 2414 N N . HIS A 1 303 ? -18.969 9.867 6.188 1 91.44 303 HIS A N 1
ATOM 2415 C CA . HIS A 1 303 ? -17.781 9.648 5.359 1 91.44 303 HIS A CA 1
ATOM 2416 C C . HIS A 1 303 ? -16.797 10.797 5.508 1 91.44 303 HIS A C 1
ATOM 2418 O O . HIS A 1 303 ? -16.281 11.32 4.512 1 91.44 303 HIS A O 1
ATOM 2424 N N . GLN A 1 304 ? -16.547 11.188 6.73 1 94.44 304 GLN A N 1
ATOM 2425 C CA . GLN A 1 304 ? -15.531 12.195 7.016 1 94.44 304 GLN A CA 1
ATOM 2426 C C . GLN A 1 304 ? -14.156 11.555 7.148 1 94.44 304 GLN A C 1
ATOM 2428 O O . GLN A 1 304 ? -13.656 11.359 8.258 1 94.44 304 GLN A O 1
ATOM 2433 N N . LYS A 1 305 ? -13.477 11.32 6.109 1 93.69 305 LYS A N 1
ATOM 2434 C CA . LYS A 1 305 ? -12.227 10.562 6.09 1 93.69 305 LYS A CA 1
ATOM 2435 C C . LYS A 1 305 ? -11.086 11.383 6.68 1 93.69 305 LYS A C 1
ATOM 2437 O O . LYS A 1 305 ? -10.258 10.852 7.422 1 93.69 305 LYS A O 1
ATOM 2442 N N . GLU A 1 306 ? -11.062 12.656 6.418 1 93.62 306 GLU A N 1
ATOM 2443 C CA . GLU A 1 306 ? -9.977 13.492 6.918 1 93.62 306 GLU A CA 1
ATOM 2444 C C . GLU A 1 306 ? -10.062 13.664 8.43 1 93.62 306 GLU A C 1
ATOM 2446 O O . GLU A 1 306 ? -9.039 13.727 9.117 1 93.62 306 GLU A O 1
ATOM 2451 N N . PHE A 1 307 ? -11.258 13.719 8.898 1 95.31 307 PHE A N 1
ATOM 2452 C CA . PHE A 1 307 ? -11.477 13.852 10.328 1 95.31 307 PHE A CA 1
ATOM 2453 C C . PHE A 1 307 ? -11.039 12.586 11.062 1 95.31 307 PHE A C 1
ATOM 2455 O O . PHE A 1 307 ? -10.344 12.664 12.078 1 95.31 307 PHE A O 1
ATOM 2462 N N . VAL A 1 308 ? -11.391 11.5 10.523 1 95.25 308 VAL A N 1
ATOM 2463 C CA . VAL A 1 308 ? -11.117 10.219 11.164 1 95.25 308 VAL A CA 1
ATOM 2464 C C . VAL A 1 308 ? -9.625 9.906 11.078 1 95.25 308 VAL A C 1
ATOM 2466 O O . VAL A 1 308 ? -9.055 9.32 12 1 95.25 308 VAL A O 1
ATOM 2469 N N . ALA A 1 309 ? -9 10.32 10.039 1 94 309 ALA A N 1
ATOM 2470 C CA . ALA A 1 309 ? -7.59 10.016 9.812 1 94 309 ALA A CA 1
ATOM 2471 C C . ALA A 1 309 ? -6.688 11.008 10.539 1 94 309 ALA A C 1
ATOM 2473 O O . ALA A 1 309 ? -5.465 10.867 10.523 1 94 309 ALA A O 1
ATOM 2474 N N . GLN A 1 310 ? -7.305 11.93 11.195 1 92.62 310 GLN A N 1
ATOM 2475 C CA . GLN A 1 310 ? -6.508 12.914 11.93 1 92.62 310 GLN A CA 1
ATOM 2476 C C . GLN A 1 310 ? -5.672 12.242 13.016 1 92.62 310 GLN A C 1
ATOM 2478 O O . GLN A 1 310 ? -6.137 11.32 13.688 1 92.62 310 GLN A O 1
ATOM 2483 N N . PRO A 1 311 ? -4.449 12.641 13.227 1 89.19 311 PRO A N 1
ATOM 2484 C CA . PRO A 1 311 ? -3.512 11.969 14.133 1 89.19 311 PRO A CA 1
ATOM 2485 C C . PRO A 1 311 ? -4.016 11.914 15.57 1 89.19 311 PRO A C 1
ATOM 2487 O O . PRO A 1 311 ? -3.793 10.922 16.266 1 89.19 311 PRO A O 1
ATOM 2490 N N . ASN A 1 312 ? -4.652 12.961 16.078 1 89.69 312 ASN A N 1
ATOM 2491 C CA . ASN A 1 312 ? -5.172 12.938 17.438 1 89.69 312 ASN A CA 1
ATOM 2492 C C . ASN A 1 312 ? -6.234 11.852 17.625 1 89.69 312 ASN A C 1
ATOM 2494 O O . ASN A 1 312 ? -6.238 11.141 18.625 1 89.69 312 ASN A O 1
ATOM 2498 N N . CYS A 1 313 ? -7.062 11.852 16.641 1 91.56 313 CYS A N 1
ATOM 2499 C CA . CYS A 1 313 ? -8.109 10.836 16.688 1 91.56 313 CYS A CA 1
ATOM 2500 C C . CYS A 1 313 ? -7.508 9.438 16.609 1 91.56 313 CYS A C 1
ATOM 2502 O O . CYS A 1 313 ? -7.898 8.547 17.375 1 91.56 313 CYS A O 1
ATOM 2504 N N . GLN A 1 314 ? -6.52 9.242 15.75 1 91.38 314 GLN A N 1
ATOM 2505 C CA . GLN A 1 314 ? -5.902 7.938 15.555 1 91.38 314 GLN A CA 1
ATOM 2506 C C . GLN A 1 314 ? -5.109 7.512 16.781 1 91.38 314 GLN A C 1
ATOM 2508 O O . GLN A 1 314 ? -5.055 6.324 17.109 1 91.38 314 GLN A O 1
ATOM 2513 N N . GLN A 1 315 ? -4.523 8.43 17.438 1 87.69 315 GLN A N 1
ATOM 2514 C CA . GLN A 1 315 ? -3.781 8.102 18.656 1 87.69 315 GLN A CA 1
ATOM 2515 C C . GLN A 1 315 ? -4.719 7.613 19.75 1 87.69 315 GLN A C 1
ATOM 2517 O O . GLN A 1 315 ? -4.406 6.66 20.469 1 87.69 315 GLN A O 1
ATOM 2522 N N . LEU A 1 316 ? -5.801 8.258 19.875 1 88 316 LEU A N 1
ATOM 2523 C CA . LEU A 1 316 ? -6.77 7.832 20.875 1 88 316 LEU A CA 1
ATOM 2524 C C . LEU A 1 316 ? -7.324 6.453 20.547 1 88 316 LEU A C 1
ATOM 2526 O O . LEU A 1 316 ? -7.461 5.605 21.438 1 88 316 LEU A O 1
ATOM 2530 N N . LEU A 1 317 ? -7.598 6.285 19.328 1 90.31 317 LEU A N 1
ATOM 2531 C CA . LEU A 1 317 ? -8.141 4.996 18.906 1 90.31 317 LEU A CA 1
ATOM 2532 C C . LEU A 1 317 ? -7.121 3.883 19.109 1 90.31 317 LEU A C 1
ATOM 2534 O O . LEU A 1 317 ? -7.48 2.771 19.516 1 90.31 317 LEU A O 1
ATOM 2538 N N . ALA A 1 318 ? -5.91 4.152 18.828 1 88.06 318 ALA A N 1
ATOM 2539 C CA . ALA A 1 318 ? -4.863 3.154 19.047 1 88.06 318 ALA A CA 1
ATOM 2540 C C . ALA A 1 318 ? -4.711 2.814 20.516 1 88.06 318 ALA A C 1
ATOM 2542 O O . ALA A 1 318 ? -4.492 1.654 20.875 1 88.06 318 ALA A O 1
ATOM 2543 N N . THR A 1 319 ? -4.848 3.805 21.359 1 84.81 319 THR A N 1
ATOM 2544 C CA . THR A 1 319 ? -4.754 3.561 22.797 1 84.81 319 THR A CA 1
ATOM 2545 C C . THR A 1 319 ? -5.922 2.701 23.266 1 84.81 319 THR A C 1
ATOM 2547 O O . THR A 1 319 ? -5.742 1.822 24.125 1 84.81 319 THR A O 1
ATO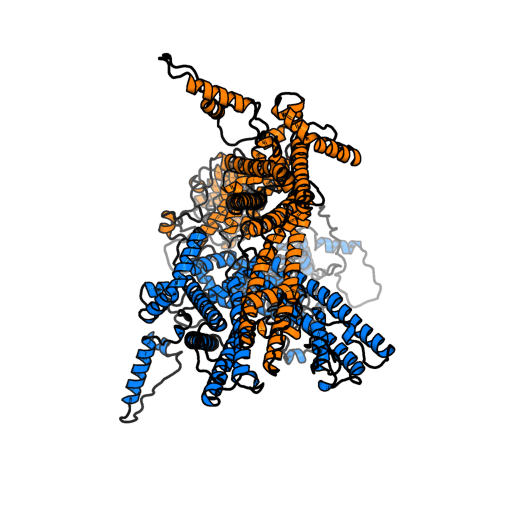M 2550 N N . LEU A 1 320 ? -7.062 2.957 22.719 1 86.69 320 LEU A N 1
ATOM 2551 C CA . LEU A 1 320 ? -8.234 2.166 23.078 1 86.69 320 LEU A CA 1
ATOM 2552 C C . LEU A 1 320 ? -8.125 0.747 22.531 1 86.69 320 LEU A C 1
ATOM 2554 O O . LEU A 1 320 ? -8.555 -0.21 23.172 1 86.69 320 LEU A O 1
ATOM 2558 N N . TRP A 1 321 ? -7.586 0.583 21.391 1 90.06 321 TRP A N 1
ATOM 2559 C CA . TRP A 1 321 ? -7.441 -0.713 20.734 1 90.06 321 TRP A CA 1
ATOM 2560 C C . TRP A 1 321 ? -6.457 -1.598 21.5 1 90.06 321 TRP A C 1
ATOM 2562 O O . TRP A 1 321 ? -6.723 -2.779 21.719 1 90.06 321 TRP A O 1
ATOM 2572 N N . TYR A 1 322 ? -5.406 -1.043 21.922 1 86.81 322 TYR A N 1
ATOM 2573 C CA . TYR A 1 322 ? -4.379 -1.836 22.594 1 86.81 322 TYR A CA 1
ATOM 2574 C C . TYR A 1 322 ? -4.512 -1.732 24.109 1 86.81 322 TYR A C 1
ATOM 2576 O O . TYR A 1 322 ? -3.562 -2.014 24.844 1 86.81 322 TYR A O 1
ATOM 2584 N N . ASP A 1 323 ? -5.746 -1.399 24.406 1 79.94 323 ASP A N 1
ATOM 2585 C CA . ASP A 1 323 ? -6.012 -1.316 25.844 1 79.94 323 ASP A CA 1
ATOM 2586 C C . ASP A 1 323 ? -5.766 -2.658 26.516 1 79.94 323 ASP A C 1
ATOM 2588 O O . ASP A 1 323 ? -6.312 -3.682 26.109 1 79.94 323 ASP A O 1
ATOM 2592 N N . GLY A 1 324 ? -4.672 -2.934 27.266 1 70.12 324 GLY A N 1
ATOM 2593 C CA . GLY A 1 324 ? -4.336 -4.164 27.969 1 70.12 324 GLY A CA 1
ATOM 2594 C C . GLY A 1 324 ? -2.9 -4.602 27.75 1 70.12 324 GLY A C 1
ATOM 2595 O O . GLY A 1 324 ? -2.369 -5.414 28.516 1 70.12 324 GLY A O 1
ATOM 2596 N N . PHE A 1 325 ? -2.521 -4.168 26.641 1 78.81 325 PHE A N 1
ATOM 2597 C CA . PHE A 1 325 ? -1.132 -4.512 26.359 1 78.81 325 PHE A CA 1
ATOM 2598 C C . PHE A 1 325 ? -0.26 -3.264 26.328 1 78.81 325 PHE A C 1
ATOM 2600 O O . PHE A 1 325 ? 0.042 -2.742 25.25 1 78.81 325 PHE A O 1
ATOM 2607 N N . PRO A 1 326 ? 0.039 -2.969 27.594 1 71 326 PRO A N 1
ATOM 2608 C CA . PRO A 1 326 ? 0.892 -1.778 27.578 1 71 326 PRO A CA 1
ATOM 2609 C C . PRO A 1 326 ? 2.213 -2.004 26.844 1 71 326 PRO A C 1
ATOM 2611 O O . PRO A 1 326 ? 2.834 -3.059 27 1 71 326 PRO A O 1
ATOM 2614 N N . GLY A 1 327 ? 2.559 -1.24 25.812 1 72.94 327 GLY A N 1
ATOM 2615 C CA . GLY A 1 327 ? 3.822 -1.289 25.109 1 72.94 327 GLY A CA 1
ATOM 2616 C C . GLY A 1 327 ? 3.781 -2.182 23.875 1 72.94 327 GLY A C 1
ATOM 2617 O O . GLY A 1 327 ? 4.824 -2.625 23.391 1 72.94 327 GLY A O 1
ATOM 2618 N N . TRP A 1 328 ? 2.699 -2.65 23.484 1 80.31 328 TRP A N 1
ATOM 2619 C CA . TRP A 1 328 ? 2.564 -3.523 22.328 1 80.31 328 TRP A CA 1
ATOM 2620 C C . TRP A 1 328 ? 3.264 -2.924 21.109 1 80.31 328 TRP A C 1
ATOM 2622 O O . TRP A 1 328 ? 3.941 -3.633 20.359 1 80.31 328 TRP A O 1
ATOM 2632 N N . ARG A 1 329 ? 3.264 -1.676 20.969 1 75.38 329 ARG A N 1
ATOM 2633 C CA . ARG A 1 329 ? 3.791 -0.991 19.797 1 75.38 329 ARG A CA 1
ATOM 2634 C C . ARG A 1 329 ? 5.312 -1.033 19.766 1 75.38 329 ARG A C 1
ATOM 2636 O O . ARG A 1 329 ? 5.926 -1.026 18.703 1 75.38 329 ARG A O 1
ATOM 2643 N N . ARG A 1 330 ? 5.812 -1.281 20.938 1 72.12 330 ARG A N 1
ATOM 2644 C CA . ARG A 1 330 ? 7.266 -1.191 21.047 1 72.12 330 ARG A CA 1
ATOM 2645 C C . ARG A 1 330 ? 7.906 -2.574 20.969 1 72.12 330 ARG A C 1
ATOM 2647 O O . ARG A 1 330 ? 9.125 -2.691 20.797 1 72.12 330 ARG A O 1
ATOM 2654 N N . ARG A 1 331 ? 7.152 -3.469 21.078 1 80.19 331 ARG A N 1
ATOM 2655 C CA . ARG A 1 331 ? 7.703 -4.816 21.141 1 80.19 331 ARG A CA 1
ATOM 2656 C C . ARG A 1 331 ? 8.227 -5.254 19.766 1 80.19 331 ARG A C 1
ATOM 2658 O O . ARG A 1 331 ? 7.793 -4.73 18.734 1 80.19 331 ARG A O 1
ATOM 2665 N N . HIS A 1 332 ? 9.164 -6.094 19.906 1 83.81 332 HIS A N 1
ATOM 2666 C CA . HIS A 1 332 ? 9.727 -6.648 18.672 1 83.81 332 HIS A CA 1
ATOM 2667 C C . HIS A 1 332 ? 8.688 -7.465 17.922 1 83.81 332 HIS A C 1
ATOM 2669 O O . HIS A 1 332 ? 7.77 -8.023 18.516 1 83.81 332 HIS A O 1
ATOM 2675 N N . TRP A 1 333 ? 8.859 -7.512 16.688 1 84.88 333 TRP A N 1
ATOM 2676 C CA . TRP A 1 333 ? 7.891 -8.164 15.812 1 84.88 333 TRP A CA 1
ATOM 2677 C C . TRP A 1 333 ? 7.738 -9.641 16.172 1 84.88 333 TRP A C 1
ATOM 2679 O O . TRP A 1 333 ? 6.641 -10.195 16.094 1 84.88 333 TRP A O 1
ATOM 2689 N N . ALA A 1 334 ? 8.781 -10.398 16.594 1 88.69 334 ALA A N 1
ATOM 2690 C CA . ALA A 1 334 ? 8.742 -11.82 16.938 1 88.69 334 ALA A CA 1
ATOM 2691 C C . ALA A 1 334 ? 7.898 -12.062 18.188 1 88.69 334 ALA A C 1
ATOM 2693 O O . ALA A 1 334 ? 7.137 -13.031 18.25 1 88.69 334 ALA A O 1
ATOM 2694 N N . VAL A 1 335 ? 8.023 -11.148 19.094 1 90.19 335 VAL A N 1
ATOM 2695 C CA . VAL A 1 335 ? 7.254 -11.281 20.328 1 90.19 335 VAL A CA 1
ATOM 2696 C C . VAL A 1 335 ? 5.773 -11.047 20.031 1 90.19 335 VAL A C 1
ATOM 2698 O O . VAL A 1 335 ? 4.914 -11.75 20.578 1 90.19 335 VAL A O 1
ATOM 2701 N N . LYS A 1 336 ? 5.523 -10.102 19.188 1 90.69 336 LYS A N 1
ATOM 2702 C CA . LYS A 1 336 ? 4.141 -9.836 18.797 1 90.69 336 LYS A CA 1
ATOM 2703 C C . LYS A 1 336 ? 3.521 -11.055 18.109 1 90.69 336 LYS A C 1
ATOM 2705 O O . LYS A 1 336 ? 2.383 -11.43 18.406 1 90.69 336 LYS A O 1
ATOM 2710 N N . LEU A 1 337 ? 4.312 -11.68 17.234 1 92.5 337 LEU A N 1
ATOM 2711 C CA . LEU A 1 337 ? 3.828 -12.836 16.5 1 92.5 337 LEU A CA 1
ATOM 2712 C C . LEU A 1 337 ? 3.576 -14.023 17.422 1 92.5 337 LEU A C 1
ATOM 2714 O O . LEU A 1 337 ? 2.545 -14.688 17.312 1 92.5 337 LEU A O 1
ATOM 2718 N N . VAL A 1 338 ? 4.5 -14.266 18.359 1 93.81 338 VAL A N 1
ATOM 2719 C CA . VAL A 1 338 ? 4.371 -15.391 19.281 1 93.81 338 VAL A CA 1
ATOM 2720 C C . VAL A 1 338 ? 3.189 -15.164 20.219 1 93.81 338 VAL A C 1
ATOM 2722 O O . VAL A 1 338 ? 2.418 -16.078 20.5 1 93.81 338 VAL A O 1
ATOM 2725 N N . THR A 1 339 ? 3.037 -13.922 20.625 1 92.88 339 THR A N 1
ATOM 2726 C CA . THR A 1 339 ? 1.931 -13.602 21.516 1 92.88 339 THR A CA 1
ATOM 2727 C C . THR A 1 339 ? 0.592 -13.789 20.812 1 92.88 339 THR A C 1
ATOM 2729 O O . THR A 1 339 ? -0.335 -14.383 21.375 1 92.88 339 THR A O 1
ATOM 2732 N N . CYS A 1 340 ? 0.5 -13.289 19.594 1 93.81 340 CYS A N 1
ATOM 2733 C CA . CYS A 1 340 ? -0.729 -13.453 18.828 1 93.81 340 CYS A CA 1
ATOM 2734 C C . CYS A 1 340 ? -1.017 -14.922 18.562 1 93.81 340 CYS A C 1
ATOM 2736 O O . CYS A 1 340 ? -2.17 -15.359 18.609 1 93.81 340 CYS A O 1
ATOM 2738 N N . PHE A 1 341 ? 0.059 -15.734 18.344 1 95.44 341 PHE A N 1
ATOM 2739 C CA . PHE A 1 341 ? -0.09 -17.156 18.078 1 95.44 341 PHE A CA 1
ATOM 2740 C C . PHE A 1 341 ? -0.584 -17.906 19.312 1 95.44 341 PHE A C 1
ATOM 2742 O O . PHE A 1 341 ? -1.477 -18.75 19.234 1 95.44 341 PHE A O 1
ATOM 2749 N N . ILE A 1 342 ? -0.11 -17.531 20.406 1 95.38 342 ILE A N 1
ATOM 2750 C CA . ILE A 1 342 ? -0.489 -18.188 21.656 1 95.38 342 ILE A CA 1
ATOM 2751 C C . ILE A 1 342 ? -1.932 -17.828 22.016 1 95.38 342 ILE A C 1
ATOM 2753 O O . ILE A 1 342 ? -2.725 -18.703 22.359 1 95.38 342 ILE A O 1
ATOM 2757 N N . ILE A 1 343 ? -2.287 -16.594 21.828 1 94.12 343 ILE A N 1
ATOM 2758 C CA . ILE A 1 343 ? -3.654 -16.172 22.125 1 94.12 343 ILE A CA 1
ATOM 2759 C C . ILE A 1 343 ? -4.617 -16.844 21.141 1 94.12 343 ILE A C 1
ATOM 2761 O O . ILE A 1 343 ? -5.691 -17.297 21.531 1 94.12 343 ILE A O 1
ATOM 2765 N N . GLY A 1 344 ? -4.184 -16.938 19.859 1 95.94 344 GLY A N 1
ATOM 2766 C CA . GLY A 1 344 ? -5.008 -17.594 18.859 1 95.94 344 GLY A CA 1
ATOM 2767 C C . GLY A 1 344 ? -5.219 -19.078 19.125 1 95.94 344 GLY A C 1
ATOM 2768 O O . GLY A 1 344 ? -6.32 -19.594 18.938 1 95.94 344 GLY A O 1
ATOM 2769 N N . LEU A 1 345 ? -4.254 -19.734 19.641 1 95.69 345 LEU A N 1
ATOM 2770 C CA . LEU A 1 345 ? -4.348 -21.156 19.922 1 95.69 345 LEU A CA 1
ATOM 2771 C C . LEU A 1 345 ? -5.242 -21.422 21.125 1 95.69 345 LEU A C 1
ATOM 2773 O O . LEU A 1 345 ? -5.914 -22.453 21.203 1 95.69 345 LEU A O 1
ATOM 2777 N N . LEU A 1 346 ? -5.352 -20.484 21.953 1 95.88 346 LEU A N 1
ATOM 2778 C CA . LEU A 1 346 ? -6.094 -20.672 23.203 1 95.88 346 LEU A CA 1
ATOM 2779 C C . LEU A 1 346 ? -7.508 -20.109 23.078 1 95.88 346 LEU A C 1
ATOM 2781 O O . LEU A 1 346 ? -8.227 -20 24.078 1 95.88 346 LEU A O 1
ATOM 2785 N N . PHE A 1 347 ? -7.941 -19.797 21.875 1 95.5 347 PHE A N 1
ATOM 2786 C CA . PHE A 1 347 ? -9.203 -19.094 21.719 1 95.5 347 PHE A CA 1
ATOM 2787 C C . PHE A 1 347 ? -10.367 -19.953 22.188 1 95.5 347 PHE A C 1
ATOM 2789 O O . PHE A 1 347 ? -11.328 -19.438 22.781 1 95.5 347 PHE A O 1
ATOM 2796 N N . PRO A 1 348 ? -10.367 -21.328 22.031 1 94.81 348 PRO A N 1
ATOM 2797 C CA . PRO A 1 348 ? -11.484 -22.109 22.547 1 94.81 348 PRO A CA 1
ATOM 2798 C C . PRO A 1 348 ? -11.547 -22.109 24.078 1 94.81 348 PRO A C 1
ATOM 2800 O O . PRO A 1 348 ? -12.641 -22.094 24.656 1 94.81 348 PRO A O 1
ATOM 2803 N N . VAL A 1 349 ? -10.398 -22.062 24.672 1 95 349 VAL A N 1
ATOM 2804 C CA . VAL A 1 349 ? -10.344 -22.031 26.141 1 95 349 VAL A CA 1
ATOM 2805 C C . VAL A 1 349 ? -10.844 -20.688 26.641 1 95 349 VAL A C 1
ATOM 2807 O O . VAL A 1 349 ? -11.625 -20.609 27.594 1 95 349 VAL A O 1
ATOM 2810 N N . PHE A 1 350 ? -10.391 -19.672 26.016 1 94.75 350 PHE A N 1
ATOM 2811 C CA . PHE A 1 350 ? -10.844 -18.328 26.359 1 94.75 350 PHE A CA 1
ATOM 2812 C C . PHE A 1 350 ? -12.359 -18.219 26.219 1 94.75 350 PHE A C 1
ATOM 2814 O O . PHE A 1 350 ? -13.023 -17.609 27.047 1 94.75 350 PHE A O 1
ATOM 2821 N N . SER A 1 351 ? -12.906 -18.797 25.141 1 94 351 SER A N 1
ATOM 2822 C CA . SER A 1 351 ? -14.344 -18.734 24.891 1 94 351 SER A CA 1
ATOM 2823 C C . SER A 1 351 ? -15.125 -19.484 25.969 1 94 351 SER A C 1
ATOM 2825 O O . SER A 1 351 ? -16.188 -19.016 26.406 1 94 351 SER A O 1
ATOM 2827 N N . LEU A 1 352 ? -14.625 -20.609 26.453 1 92 352 LEU A N 1
ATOM 2828 C CA . LEU A 1 352 ? -15.289 -21.391 27.5 1 92 352 LEU A CA 1
ATOM 2829 C C . LEU A 1 352 ? -15.258 -20.641 28.828 1 92 352 LEU A C 1
ATOM 2831 O O . LEU A 1 352 ? -16.25 -20.641 29.562 1 92 352 LEU A O 1
ATOM 2835 N N . ILE A 1 353 ? -14.172 -19.984 29.078 1 91.75 353 ILE A N 1
ATOM 2836 C CA . ILE A 1 353 ? -14.039 -19.234 30.312 1 91.75 353 ILE A CA 1
ATOM 2837 C C . ILE A 1 353 ? -15.016 -18.062 30.312 1 91.75 353 ILE A C 1
ATOM 2839 O O . ILE A 1 353 ? -15.648 -17.766 31.328 1 91.75 353 ILE A O 1
ATOM 2843 N N . TYR A 1 354 ? -15.102 -17.422 29.172 1 91.56 354 TYR A N 1
ATOM 2844 C CA . TYR A 1 354 ? -16 -16.281 29.078 1 91.56 354 TYR A CA 1
ATOM 2845 C C . TYR A 1 354 ? -17.453 -16.719 29.234 1 91.56 354 TYR A C 1
ATOM 2847 O O . TYR A 1 354 ? -18.281 -16 29.781 1 91.56 354 TYR A O 1
ATOM 2855 N N . LEU A 1 355 ? -17.781 -17.922 28.766 1 88.94 355 LEU A N 1
ATOM 2856 C CA . LEU A 1 355 ? -19.141 -18.453 28.875 1 88.94 355 LEU A CA 1
ATOM 2857 C C . LEU A 1 355 ? -19.484 -18.75 30.328 1 88.94 355 LEU A C 1
ATOM 2859 O O . LEU A 1 355 ? -20.625 -18.531 30.75 1 88.94 355 LEU A O 1
ATOM 2863 N N . LEU A 1 356 ? -18.531 -19.094 31.094 1 86.75 356 LEU A N 1
ATOM 2864 C CA . LEU A 1 356 ? -18.781 -19.516 32.469 1 86.75 356 LEU A CA 1
ATOM 2865 C C . LEU A 1 356 ? -18.703 -18.328 33.406 1 86.75 356 LEU A C 1
ATOM 2867 O O . LEU A 1 356 ? -19.5 -18.234 34.344 1 86.75 356 LEU A O 1
ATOM 2871 N N . ALA A 1 357 ? -17.688 -17.406 33.125 1 88 357 ALA A N 1
ATOM 2872 C CA . ALA A 1 357 ? -17.469 -16.281 34.031 1 88 357 ALA A CA 1
ATOM 2873 C C . ALA A 1 357 ? -17.172 -15 33.281 1 88 357 ALA A C 1
ATOM 2875 O O . ALA A 1 357 ? -16.016 -14.547 33.219 1 88 357 ALA A O 1
ATOM 2876 N N . PRO A 1 358 ? -18.141 -14.289 32.719 1 85.88 358 PRO A N 1
ATOM 2877 C CA . PRO A 1 358 ? -17.906 -13.102 31.906 1 85.88 358 PRO A CA 1
ATOM 2878 C C . PRO A 1 358 ? -17.422 -11.906 32.75 1 85.88 358 PRO A C 1
ATOM 2880 O O . PRO A 1 358 ? -16.781 -11 32.188 1 85.88 358 PRO A O 1
ATOM 2883 N N . LYS A 1 359 ? -17.688 -11.875 34.031 1 86.62 359 LYS A N 1
ATOM 2884 C CA . LYS A 1 359 ? -17.312 -10.727 34.844 1 86.62 359 LYS A CA 1
ATOM 2885 C C . LYS A 1 359 ? -16.016 -10.984 35.594 1 86.62 359 LYS A C 1
ATOM 2887 O O . LYS A 1 359 ? -15.547 -10.133 36.344 1 86.62 359 LYS A O 1
ATOM 2892 N N . SER A 1 360 ? -15.391 -12.109 35.344 1 88.56 360 SER A N 1
ATOM 2893 C CA . SER A 1 360 ? -14.102 -12.406 35.969 1 88.56 360 SER A CA 1
ATOM 2894 C C . SER A 1 360 ? -12.984 -11.578 35.344 1 88.56 360 SER A C 1
ATOM 2896 O O . SER A 1 360 ? -13.203 -10.875 34.344 1 88.56 360 SER A O 1
ATOM 2898 N N . ALA A 1 361 ? -11.828 -11.523 35.906 1 90.12 361 ALA A N 1
ATOM 2899 C CA . ALA A 1 361 ? -10.68 -10.781 35.406 1 90.12 361 ALA A CA 1
ATOM 2900 C C . ALA A 1 361 ? -10.305 -11.258 34 1 90.12 361 ALA A C 1
ATOM 2902 O O . ALA A 1 361 ? -10.008 -10.445 33.125 1 90.12 361 ALA A O 1
ATOM 2903 N N . LEU A 1 362 ? -10.383 -12.516 33.875 1 89.94 362 LEU A N 1
ATOM 2904 C CA . LEU A 1 362 ? -10.07 -13.062 32.562 1 89.94 362 LEU A CA 1
ATOM 2905 C C . LEU A 1 362 ? -11.188 -12.758 31.562 1 89.94 362 LEU A C 1
ATOM 2907 O O . LEU A 1 362 ? -10.922 -12.539 30.375 1 89.94 362 LEU A O 1
ATOM 2911 N N . GLY A 1 363 ? -12.344 -12.758 32.062 1 88.19 363 GLY A N 1
ATOM 2912 C CA . GLY A 1 363 ? -13.461 -12.383 31.188 1 88.19 363 GLY A CA 1
ATOM 2913 C C . GLY A 1 363 ? -13.359 -10.961 30.672 1 88.19 363 GLY A C 1
ATOM 2914 O O . GLY A 1 363 ? -13.641 -10.695 29.5 1 88.19 363 GLY A O 1
ATOM 2915 N N . ASN A 1 364 ? -12.891 -10.133 31.5 1 88.5 364 ASN A N 1
ATOM 2916 C CA . ASN A 1 364 ? -12.711 -8.75 31.078 1 88.5 364 ASN A CA 1
ATOM 2917 C C . ASN A 1 364 ? -11.539 -8.602 30.109 1 88.5 364 ASN A C 1
ATOM 2919 O O . ASN A 1 364 ? -11.539 -7.723 29.25 1 88.5 364 ASN A O 1
ATOM 2923 N N . PHE A 1 365 ? -10.656 -9.469 30.297 1 90.25 365 PHE A N 1
ATOM 2924 C CA . PHE A 1 365 ? -9.508 -9.492 29.391 1 90.25 365 PHE A CA 1
ATOM 2925 C C . PHE A 1 365 ? -9.922 -9.914 28 1 90.25 365 PHE A C 1
ATOM 2927 O O . PHE A 1 365 ? -9.445 -9.352 27 1 90.25 365 PHE A O 1
ATOM 2934 N N . ILE A 1 366 ? -10.852 -10.758 27.922 1 91 366 ILE A N 1
ATOM 2935 C CA . ILE A 1 366 ? -11.297 -11.281 26.641 1 91 366 ILE A CA 1
ATOM 2936 C C . ILE A 1 366 ? -12.188 -10.258 25.938 1 91 366 ILE A C 1
ATOM 2938 O O . ILE A 1 366 ? -12.266 -10.234 24.703 1 91 366 ILE A O 1
ATOM 2942 N N . LYS A 1 367 ? -12.703 -9.359 26.719 1 89.94 367 LYS A N 1
ATOM 2943 C CA . LYS A 1 367 ? -13.602 -8.344 26.172 1 89.94 367 LYS A CA 1
ATOM 2944 C C . LYS A 1 367 ? -12.82 -7.211 25.516 1 89.94 367 LYS A C 1
ATOM 2946 O O . LYS A 1 367 ? -13.391 -6.402 24.781 1 89.94 367 LYS A O 1
ATOM 2951 N N . LYS A 1 368 ? -11.617 -7.23 25.703 1 91.38 368 LYS A N 1
ATOM 2952 C CA . LYS A 1 368 ? -10.812 -6.184 25.078 1 91.38 368 LYS A CA 1
ATOM 2953 C C . LYS A 1 368 ? -10.797 -6.34 23.562 1 91.38 368 LYS A C 1
ATOM 2955 O O . LYS A 1 368 ? -10.727 -7.461 23.047 1 91.38 368 LYS A O 1
ATOM 2960 N N . PRO A 1 369 ? -10.875 -5.277 22.859 1 91.88 369 PRO A N 1
ATOM 2961 C CA . PRO A 1 369 ? -11.07 -5.332 21.406 1 91.88 369 PRO A CA 1
ATOM 2962 C C . PRO A 1 369 ? -9.93 -6.043 20.688 1 91.88 369 PRO A C 1
ATOM 2964 O O . PRO A 1 369 ? -10.164 -6.801 19.75 1 91.88 369 PRO A O 1
ATOM 2967 N N . PHE A 1 370 ? -8.734 -5.863 21.109 1 93 370 PHE A N 1
ATOM 2968 C CA . PHE A 1 370 ? -7.586 -6.477 20.453 1 93 370 PHE A CA 1
ATOM 2969 C C . PHE A 1 370 ? -7.617 -7.992 20.609 1 93 370 PHE A C 1
ATOM 2971 O O . PHE A 1 370 ? -7.355 -8.727 19.656 1 93 370 PHE A O 1
ATOM 2978 N N . ILE A 1 371 ? -7.938 -8.492 21.719 1 93.19 371 ILE A N 1
ATOM 2979 C CA . ILE A 1 371 ? -8.031 -9.922 21.984 1 93.19 371 ILE A CA 1
ATOM 2980 C C . ILE A 1 371 ? -9.227 -10.508 21.25 1 93.19 371 ILE A C 1
ATOM 2982 O O . ILE A 1 371 ? -9.156 -11.617 20.719 1 93.19 371 ILE A O 1
ATOM 2986 N N . LYS A 1 372 ? -10.328 -9.773 21.281 1 93.38 372 LYS A N 1
ATOM 2987 C CA . LYS A 1 372 ? -11.5 -10.203 20.531 1 93.38 372 LYS A CA 1
ATOM 2988 C C . LYS A 1 372 ? -11.172 -10.422 19.062 1 93.38 372 LYS A C 1
ATOM 2990 O O . LYS A 1 372 ? -11.578 -11.422 18.469 1 93.38 372 LYS A O 1
ATOM 2995 N N . PHE A 1 373 ? -10.453 -9.492 18.516 1 94.38 373 PHE A N 1
ATOM 2996 C CA . PHE A 1 373 ? -10.07 -9.57 17.109 1 94.38 373 PHE A CA 1
ATOM 2997 C C . PHE A 1 373 ? -9.227 -10.812 16.844 1 94.38 373 PHE A C 1
ATOM 2999 O O . PHE A 1 373 ? -9.461 -11.539 15.875 1 94.38 373 PHE A O 1
ATOM 3006 N N . ILE A 1 374 ? -8.258 -11.078 17.703 1 95 374 ILE A N 1
ATOM 3007 C CA . ILE A 1 374 ? -7.367 -12.227 17.531 1 95 374 ILE A CA 1
ATOM 3008 C C . ILE A 1 374 ? -8.164 -13.523 17.672 1 95 374 ILE A C 1
ATOM 3010 O O . ILE A 1 374 ? -7.969 -14.461 16.891 1 95 374 ILE A O 1
ATOM 3014 N N . CYS A 1 375 ? -9.055 -13.586 18.562 1 95.31 375 CYS A N 1
ATOM 3015 C CA . CYS A 1 375 ? -9.852 -14.789 18.766 1 95.31 375 CYS A CA 1
ATOM 3016 C C . CYS A 1 375 ? -10.789 -15.039 17.594 1 95.31 375 CYS A C 1
ATOM 3018 O O . CYS A 1 375 ? -10.93 -16.172 17.141 1 95.31 375 CYS A O 1
ATOM 3020 N N . HIS A 1 376 ? -11.445 -14.016 17.094 1 94.75 376 HIS A N 1
ATOM 3021 C CA . HIS A 1 376 ? -12.336 -14.172 15.945 1 94.75 376 HIS A CA 1
ATOM 3022 C C . HIS A 1 376 ? -11.555 -14.586 14.703 1 94.75 376 HIS A C 1
ATOM 3024 O O . HIS A 1 376 ? -12.031 -15.398 13.906 1 94.75 376 HIS A O 1
ATOM 3030 N N . THR A 1 377 ? -10.398 -14.023 14.516 1 95.88 377 THR A N 1
ATOM 3031 C CA . THR A 1 377 ? -9.562 -14.391 13.375 1 95.88 377 THR A CA 1
ATOM 3032 C C . THR A 1 377 ? -9.086 -15.836 13.5 1 95.88 377 THR A C 1
ATOM 3034 O O . THR A 1 377 ? -9.078 -16.578 12.516 1 95.88 377 THR A O 1
ATOM 3037 N N . ALA A 1 378 ? -8.727 -16.203 14.703 1 96.94 378 ALA A N 1
ATOM 3038 C CA . ALA A 1 378 ? -8.273 -17.578 14.922 1 96.94 378 ALA A CA 1
ATOM 3039 C C . ALA A 1 378 ? -9.406 -18.578 14.672 1 96.94 378 ALA A C 1
ATOM 3041 O O . ALA A 1 378 ? -9.18 -19.641 14.094 1 96.94 378 ALA A O 1
ATOM 3042 N N . SER A 1 379 ? -10.547 -18.25 15.086 1 96.81 379 SER A N 1
ATOM 3043 C CA . SER A 1 379 ? -11.695 -19.109 14.828 1 96.81 379 SER A CA 1
ATOM 3044 C C . SER A 1 379 ? -11.969 -19.234 13.336 1 96.81 379 SER A C 1
ATOM 3046 O O . SER A 1 379 ? -12.234 -20.328 12.844 1 96.81 379 SER A O 1
ATOM 3048 N N . TYR A 1 380 ? -11.891 -18.156 12.641 1 96.69 380 TYR A N 1
ATOM 3049 C CA . TYR A 1 380 ? -12.125 -18.203 11.203 1 96.69 380 TYR A CA 1
ATOM 3050 C C . TYR A 1 380 ? -11.055 -19.031 10.5 1 96.69 380 TYR A C 1
ATOM 3052 O O . TYR A 1 380 ? -11.359 -19.781 9.578 1 96.69 380 TYR A O 1
ATOM 3060 N N . LEU A 1 381 ? -9.82 -18.938 10.938 1 96.38 381 LEU A N 1
ATOM 3061 C CA . LEU A 1 381 ? -8.734 -19.719 10.359 1 96.38 381 LEU A CA 1
ATOM 3062 C C . LEU A 1 381 ? -8.93 -21.203 10.648 1 96.38 381 LEU A C 1
ATOM 3064 O O . LEU A 1 381 ? -8.602 -22.062 9.812 1 96.38 381 LEU A O 1
ATOM 3068 N N . THR A 1 382 ? -9.438 -21.531 11.789 1 96.69 382 THR A N 1
ATOM 3069 C CA . THR A 1 382 ? -9.75 -22.922 12.109 1 96.69 382 THR A CA 1
ATOM 3070 C C . THR A 1 382 ? -10.867 -23.453 11.211 1 96.69 382 THR A C 1
ATOM 3072 O O . THR A 1 382 ? -10.805 -24.594 10.75 1 96.69 382 THR A O 1
ATOM 3075 N N . PHE A 1 383 ? -11.891 -22.625 10.969 1 96.5 383 PHE A N 1
ATOM 3076 C CA . PHE A 1 383 ? -12.969 -22.984 10.055 1 96.5 383 PHE A CA 1
ATOM 3077 C C . PHE A 1 383 ? -12.414 -23.281 8.664 1 96.5 383 PHE A C 1
ATOM 3079 O O . PHE A 1 383 ? -12.781 -24.281 8.055 1 96.5 383 PHE A O 1
ATOM 3086 N N . LEU A 1 384 ? -11.516 -22.438 8.164 1 95.56 384 LEU A N 1
ATOM 3087 C CA . LEU A 1 384 ? -10.914 -22.656 6.852 1 95.56 384 LEU A CA 1
ATOM 3088 C C . LEU A 1 384 ? -10.07 -23.922 6.836 1 95.56 384 LEU A C 1
ATOM 3090 O O . LEU A 1 384 ? -10.031 -24.641 5.832 1 95.56 384 LEU A O 1
ATOM 3094 N N . PHE A 1 385 ? -9.43 -24.203 7.922 1 94.75 385 PHE A N 1
ATOM 3095 C CA . PHE A 1 385 ? -8.641 -25.422 8.039 1 94.75 385 PHE A CA 1
ATOM 3096 C C . PHE A 1 385 ? -9.531 -26.656 7.977 1 94.75 385 PHE A C 1
ATOM 3098 O O . PHE A 1 385 ? -9.18 -27.656 7.348 1 94.75 385 PHE A O 1
ATOM 3105 N N . LEU A 1 386 ? -10.648 -26.562 8.633 1 94.56 386 LEU A N 1
ATOM 3106 C CA . LEU A 1 386 ? -11.602 -27.672 8.586 1 94.56 386 LEU A CA 1
ATOM 3107 C C . LEU A 1 386 ? -12.141 -27.859 7.172 1 94.56 386 LEU A C 1
ATOM 3109 O O . LEU A 1 386 ? -12.367 -28.984 6.742 1 94.56 386 LEU A O 1
ATOM 3113 N N . LEU A 1 387 ? -12.359 -26.734 6.488 1 93.81 387 LEU A N 1
ATOM 3114 C CA . LEU A 1 387 ? -12.82 -26.828 5.105 1 93.81 387 LEU A CA 1
ATOM 3115 C C . LEU A 1 387 ? -11.766 -27.484 4.223 1 93.81 387 LEU A C 1
ATOM 3117 O O . LEU A 1 387 ? -12.094 -28.266 3.33 1 93.81 387 LEU A O 1
ATOM 3121 N N . LEU A 1 388 ? -10.547 -27.219 4.488 1 91.5 388 LEU A N 1
ATOM 3122 C CA . LEU A 1 388 ? -9.461 -27.844 3.746 1 91.5 388 LEU A CA 1
ATOM 3123 C C . LEU A 1 388 ? -9.398 -29.344 4.031 1 91.5 388 LEU A C 1
ATOM 3125 O O . LEU A 1 388 ? -9.188 -30.141 3.119 1 91.5 388 LEU A O 1
ATOM 3129 N N . LEU A 1 389 ? -9.648 -29.703 5.242 1 90.31 389 LEU A N 1
ATOM 3130 C CA . LEU A 1 389 ? -9.664 -31.109 5.609 1 90.31 389 LEU A CA 1
ATOM 3131 C C . LEU A 1 389 ? -10.828 -31.844 4.949 1 90.31 389 LEU A C 1
ATOM 3133 O O . LEU A 1 389 ? -10.711 -33 4.566 1 90.31 389 LEU A O 1
ATOM 3137 N N . ALA A 1 390 ? -11.898 -31.141 4.832 1 88.69 390 ALA A N 1
ATOM 3138 C CA . ALA A 1 390 ? -13.062 -31.734 4.184 1 88.69 390 ALA A CA 1
ATOM 3139 C C . ALA A 1 390 ? -12.789 -31.984 2.701 1 88.69 390 ALA A C 1
ATOM 3141 O O . ALA A 1 390 ? -13.258 -32.969 2.143 1 88.69 390 ALA A O 1
ATOM 3142 N N . SER A 1 391 ? -12.039 -31.156 2.113 1 85.88 391 SER A N 1
ATOM 3143 C CA . SER A 1 391 ? -11.75 -31.297 0.689 1 85.88 391 SER A CA 1
ATOM 3144 C C . SER A 1 391 ? -10.758 -32.406 0.428 1 85.88 391 SER A C 1
ATOM 3146 O O . SER A 1 391 ? -10.711 -32.969 -0.672 1 85.88 391 SER A O 1
ATOM 3148 N N . GLN A 1 392 ? -9.969 -32.844 1.427 1 84.94 392 GLN A N 1
ATOM 3149 C CA . GLN A 1 392 ? -8.984 -33.906 1.227 1 84.94 392 GLN A CA 1
ATOM 3150 C C . GLN A 1 392 ? -9.57 -35.281 1.559 1 84.94 392 GLN A C 1
ATOM 3152 O O . GLN A 1 392 ? -8.922 -36.312 1.333 1 84.94 392 GLN A O 1
ATOM 3157 N N . HIS A 1 393 ? -10.789 -35.312 1.815 1 78.81 393 HIS A N 1
ATOM 3158 C CA . HIS A 1 393 ? -11.523 -36.562 2.064 1 78.81 393 HIS A CA 1
ATOM 3159 C C . HIS A 1 393 ? -10.672 -37.562 2.83 1 78.81 393 HIS A C 1
ATOM 3161 O O . HIS A 1 393 ? -10.492 -38.688 2.381 1 78.81 393 HIS A O 1
ATOM 3167 N N . ILE A 1 394 ? -10.156 -37.188 3.879 1 70 394 ILE A N 1
ATOM 3168 C CA . ILE A 1 394 ? -9.32 -38.062 4.688 1 70 394 ILE A CA 1
ATOM 3169 C C . ILE A 1 394 ? -10.141 -39.281 5.172 1 70 394 ILE A C 1
ATOM 3171 O O . ILE A 1 394 ? -9.648 -40.406 5.191 1 70 394 ILE A O 1
ATOM 3175 N N . ALA A 1 395 ? -11.469 -39.031 5.465 1 64.38 395 ALA A N 1
ATOM 3176 C CA . ALA A 1 395 ? -12.297 -40.125 5.926 1 64.38 395 ALA A CA 1
ATOM 3177 C C . ALA A 1 395 ? -12.961 -40.844 4.754 1 64.38 395 ALA A C 1
ATOM 3179 O O . ALA A 1 395 ? -13.539 -40.219 3.877 1 64.38 395 ALA A O 1
ATOM 3180 N N . ARG A 1 396 ? -12.594 -42.125 4.5 1 63.59 396 ARG A N 1
ATOM 3181 C CA . ARG A 1 396 ? -12.953 -43 3.389 1 63.59 396 ARG A CA 1
ATOM 3182 C C . ARG A 1 396 ? -14.469 -43.219 3.324 1 63.59 396 ARG A C 1
ATOM 3184 O O . ARG A 1 396 ? -15.07 -43.688 4.277 1 63.59 396 ARG A O 1
ATOM 3191 N N . THR A 1 397 ? -15.211 -42.156 2.637 1 68.5 397 THR A N 1
ATOM 3192 C CA . THR A 1 397 ? -16.625 -42.469 2.391 1 68.5 397 THR A CA 1
ATOM 3193 C C . THR A 1 397 ? -16.781 -43.25 1.092 1 68.5 397 THR A C 1
ATOM 3195 O O . THR A 1 397 ? -15.922 -43.188 0.208 1 68.5 397 THR A O 1
ATOM 3198 N N . ASN A 1 398 ? -17.688 -44.156 1.199 1 76.75 398 ASN A N 1
ATOM 3199 C CA . ASN A 1 398 ? -18.031 -44.875 -0.014 1 76.75 398 ASN A CA 1
ATOM 3200 C C . ASN A 1 398 ? -18.469 -43.938 -1.134 1 76.75 398 ASN A C 1
ATOM 3202 O O . ASN A 1 398 ? -19.484 -43.25 -1.004 1 76.75 398 ASN A O 1
ATOM 3206 N N . LEU A 1 399 ? -17.766 -43.781 -2.188 1 79.19 399 LEU A N 1
ATOM 3207 C CA . LEU A 1 399 ? -17.984 -42.875 -3.299 1 79.19 399 LEU A CA 1
ATOM 3208 C C . LEU A 1 399 ? -19.188 -43.281 -4.125 1 79.19 399 LEU A C 1
ATOM 3210 O O . LEU A 1 399 ? -19.734 -42.5 -4.883 1 79.19 399 LEU A O 1
ATOM 3214 N N . HIS A 1 400 ? -19.672 -44.469 -3.834 1 82.25 400 HIS A N 1
ATOM 3215 C CA . HIS A 1 400 ? -20.75 -44.938 -4.684 1 82.25 400 HIS A CA 1
ATOM 3216 C C . HIS A 1 400 ? -22.109 -44.812 -3.988 1 82.25 400 HIS A C 1
ATOM 3218 O O . HIS A 1 400 ? -23.141 -45.156 -4.57 1 82.25 400 HIS A O 1
ATOM 3224 N N . MET A 1 401 ? -22.078 -44.281 -2.801 1 86.69 401 MET A N 1
ATOM 3225 C CA . MET A 1 401 ? -23.359 -44.062 -2.123 1 86.69 401 MET A CA 1
ATOM 3226 C C . MET A 1 401 ? -24.016 -42.781 -2.594 1 86.69 401 MET A C 1
ATOM 3228 O O . MET A 1 401 ? -23.391 -41.719 -2.584 1 86.69 401 MET A O 1
ATOM 3232 N N . GLN A 1 402 ? -25.219 -42.812 -3.004 1 88.44 402 GLN A N 1
ATOM 3233 C CA . GLN A 1 402 ? -25.953 -41.656 -3.537 1 88.44 402 GLN A CA 1
ATOM 3234 C C . GLN A 1 402 ? -26.234 -40.656 -2.443 1 88.44 402 GLN A C 1
ATOM 3236 O O . GLN A 1 402 ? -26.234 -39.438 -2.703 1 88.44 402 GLN A O 1
ATOM 3241 N N . GLY A 1 403 ? -26.562 -41.062 -1.255 1 89.44 403 GLY A N 1
ATOM 3242 C CA . GLY A 1 403 ? -26.781 -40.188 -0.108 1 89.44 403 GLY A CA 1
ATOM 3243 C C . GLY A 1 403 ? -25.969 -40.562 1.104 1 89.44 403 GLY A C 1
ATOM 3244 O O . GLY A 1 403 ? -26.484 -41.125 2.07 1 89.44 403 GLY A O 1
ATOM 3245 N N . PRO A 1 404 ? -24.734 -40.188 1.017 1 87.94 404 PRO A N 1
ATOM 3246 C CA . PRO A 1 404 ? -23.859 -40.594 2.125 1 87.94 404 PRO A CA 1
ATOM 3247 C C . PRO A 1 404 ? -24.125 -39.781 3.396 1 87.94 404 PRO A C 1
ATOM 3249 O O . PRO A 1 404 ? -24.531 -38.625 3.324 1 87.94 404 PRO A O 1
ATOM 3252 N N . PRO A 1 405 ? -24.016 -40.469 4.469 1 88.38 405 PRO A N 1
ATOM 3253 C CA . PRO A 1 405 ? -24.094 -39.719 5.715 1 88.38 405 PRO A CA 1
ATOM 3254 C C . PRO A 1 405 ? -22.938 -38.719 5.867 1 88.38 405 PRO A C 1
ATOM 3256 O O . PRO A 1 405 ? -21.875 -38.906 5.273 1 88.38 405 PRO A O 1
ATOM 3259 N N . PRO A 1 406 ? -23.219 -37.656 6.605 1 89.56 406 PRO A N 1
ATOM 3260 C CA . PRO A 1 406 ? -22.172 -36.656 6.785 1 89.56 406 PRO A CA 1
ATOM 3261 C C . PRO A 1 406 ? -20.938 -37.219 7.488 1 89.56 406 PRO A C 1
ATOM 3263 O O . PRO A 1 406 ? -21.062 -38.062 8.383 1 89.56 406 PRO A O 1
ATOM 3266 N N . THR A 1 407 ? -19.828 -36.844 7.035 1 89.81 407 THR A N 1
ATOM 3267 C CA . THR A 1 407 ? -18.547 -37.25 7.621 1 89.81 407 THR A CA 1
ATOM 3268 C C . THR A 1 407 ? -18.328 -36.562 8.961 1 89.81 407 THR A C 1
ATOM 3270 O O . THR A 1 407 ? -19.078 -35.656 9.336 1 89.81 407 THR A O 1
ATOM 3273 N N . VAL A 1 408 ? -17.281 -37 9.688 1 90.69 408 VAL A N 1
ATOM 3274 C CA . VAL A 1 408 ? -16.953 -36.406 10.984 1 90.69 408 VAL A CA 1
ATOM 3275 C C . VAL A 1 408 ? -16.531 -34.969 10.805 1 90.69 408 VAL A C 1
ATOM 3277 O O . VAL A 1 408 ? -16.906 -34.094 11.609 1 90.69 408 VAL A O 1
ATOM 3280 N N . VAL A 1 409 ? -15.844 -34.656 9.758 1 92.06 409 VAL A N 1
ATOM 3281 C CA . VAL A 1 409 ? -15.375 -33.312 9.516 1 92.06 409 VAL A CA 1
ATOM 3282 C C . VAL A 1 409 ? -16.562 -32.406 9.211 1 92.06 409 VAL A C 1
ATOM 3284 O O . VAL A 1 409 ? -16.609 -31.25 9.648 1 92.06 409 VAL A O 1
ATOM 3287 N N . GLU A 1 410 ? -17.5 -32.906 8.461 1 91.62 410 GLU A N 1
ATOM 3288 C CA . GLU A 1 410 ? -18.703 -32.125 8.141 1 91.62 410 GLU A CA 1
ATOM 3289 C C . GLU A 1 410 ? -19.516 -31.828 9.398 1 91.62 410 GLU A C 1
ATOM 3291 O O . GLU A 1 410 ? -20.094 -30.75 9.523 1 91.62 410 GLU A O 1
ATOM 3296 N N . TRP A 1 411 ? -19.484 -32.781 10.281 1 92.94 411 TRP A N 1
ATOM 3297 C CA . TRP A 1 411 ? -20.156 -32.531 11.555 1 92.94 411 TRP A CA 1
ATOM 3298 C C . TRP A 1 411 ? -19.453 -31.469 12.359 1 92.94 411 TRP A C 1
ATOM 3300 O O . TRP A 1 411 ? -20.094 -30.703 13.078 1 92.94 411 TRP A O 1
ATOM 3310 N N . MET A 1 412 ? -18.188 -31.391 12.219 1 94.19 412 MET A N 1
ATOM 3311 C CA . MET A 1 412 ? -17.422 -30.391 12.93 1 94.19 412 MET A CA 1
ATOM 3312 C C . MET A 1 412 ? -17.641 -29 12.32 1 94.19 412 MET A C 1
ATOM 3314 O O . MET A 1 412 ? -17.547 -27.984 13.016 1 94.19 412 MET A O 1
ATOM 3318 N N . ILE A 1 413 ? -17.922 -28.891 11.039 1 95.94 413 ILE A N 1
ATOM 3319 C CA . ILE A 1 413 ? -18.078 -27.625 10.328 1 95.94 413 ILE A CA 1
ATOM 3320 C C . ILE A 1 413 ? -19.469 -27.047 10.594 1 95.94 413 ILE A C 1
ATOM 3322 O O . ILE A 1 413 ? -19.641 -25.828 10.633 1 95.94 413 ILE A O 1
ATOM 3326 N N . LEU A 1 414 ? -20.422 -27.891 10.891 1 95.75 414 LEU A N 1
ATOM 3327 C CA . LEU A 1 414 ? -21.828 -27.484 11.008 1 95.75 414 LEU A CA 1
ATOM 3328 C C . LEU A 1 414 ? -22 -26.453 12.109 1 95.75 414 LEU A C 1
ATOM 3330 O O . LEU A 1 414 ? -22.656 -25.422 11.898 1 95.75 414 LEU A O 1
ATOM 3334 N N . PRO A 1 415 ? -21.359 -26.578 13.273 1 95.62 415 PRO A N 1
ATOM 3335 C CA . PRO A 1 415 ? -21.516 -25.531 14.297 1 95.62 415 PRO A CA 1
ATOM 3336 C C . PRO A 1 415 ? -20.969 -24.188 13.852 1 95.62 415 PRO A C 1
ATOM 3338 O O . PRO A 1 415 ? -21.5 -23.141 14.234 1 95.62 415 PRO A O 1
ATOM 3341 N N . TRP A 1 416 ? -19.938 -24.141 13.125 1 97 416 TRP A N 1
ATOM 3342 C CA . TRP A 1 416 ? -19.375 -22.875 12.641 1 97 416 TRP A CA 1
ATOM 3343 C C . TRP A 1 416 ? -20.359 -22.172 11.695 1 97 416 TRP A C 1
ATOM 3345 O O . TRP A 1 416 ? -20.578 -20.969 11.805 1 97 416 TRP A O 1
ATOM 3355 N N . VAL A 1 417 ? -20.953 -22.922 10.781 1 96.69 417 VAL A N 1
ATOM 3356 C CA . VAL A 1 417 ? -21.891 -22.344 9.82 1 96.69 417 VAL A CA 1
ATOM 3357 C C . VAL A 1 417 ? -23.109 -21.781 10.555 1 96.69 417 VAL A C 1
ATOM 3359 O O . VAL A 1 417 ? -23.547 -20.672 10.273 1 96.69 417 VAL A O 1
ATOM 3362 N N . LEU A 1 418 ? -23.578 -22.531 11.516 1 95.69 418 LEU A N 1
ATOM 3363 C CA . LEU A 1 418 ? -24.719 -22.062 12.297 1 95.69 418 LEU A CA 1
ATOM 3364 C C . LEU A 1 418 ? -24.344 -20.828 13.117 1 95.69 418 LEU A C 1
ATOM 3366 O O . LEU A 1 418 ? -25.156 -19.922 13.289 1 95.69 418 LEU A O 1
ATOM 3370 N N . GLY A 1 419 ? -23.125 -20.828 13.609 1 95.75 419 GLY A N 1
ATOM 3371 C CA . GLY A 1 419 ? -22.641 -19.656 14.336 1 95.75 419 GLY A CA 1
ATOM 3372 C C . GLY A 1 419 ? -22.531 -18.422 13.469 1 95.75 419 GLY A C 1
ATOM 3373 O O . GLY A 1 419 ? -22.844 -17.312 13.914 1 95.75 419 GLY A O 1
ATOM 3374 N N . PHE A 1 420 ? -22.078 -18.609 12.219 1 96.31 420 PHE A N 1
ATOM 3375 C CA . PHE A 1 420 ? -21.984 -17.469 11.297 1 96.31 420 PHE A CA 1
ATOM 3376 C C . PHE A 1 420 ? -23.359 -16.938 10.961 1 96.31 420 PHE A C 1
ATOM 3378 O O . PHE A 1 420 ? -23.547 -15.711 10.891 1 96.31 420 PHE A O 1
ATOM 3385 N N . ILE A 1 421 ? -24.297 -17.812 10.766 1 95.69 421 ILE A N 1
ATOM 3386 C CA . ILE A 1 421 ? -25.656 -17.391 10.445 1 95.69 421 ILE A CA 1
ATOM 3387 C C . ILE A 1 421 ? -26.25 -16.625 11.617 1 95.69 421 ILE A C 1
ATOM 3389 O O . ILE A 1 421 ? -26.891 -15.578 11.422 1 95.69 421 ILE A O 1
ATOM 3393 N N . TRP A 1 422 ? -25.938 -17.047 12.758 1 93 422 TRP A N 1
ATOM 3394 C CA . TRP A 1 422 ? -26.438 -16.359 13.945 1 93 422 TRP A CA 1
ATOM 3395 C C . TRP A 1 422 ? -25.828 -14.977 14.078 1 93 422 TRP A C 1
ATOM 3397 O O . TRP A 1 422 ? -26.516 -14.016 14.422 1 93 422 TRP A O 1
ATOM 3407 N N . ALA A 1 423 ? -24.609 -14.859 13.867 1 91.94 423 ALA A N 1
ATOM 3408 C CA . ALA A 1 423 ? -23.922 -13.57 13.945 1 91.94 423 ALA A CA 1
ATOM 3409 C C . ALA A 1 423 ? -24.484 -12.578 12.938 1 91.94 423 ALA A C 1
ATOM 3411 O O . ALA A 1 423 ? -24.641 -11.391 13.242 1 91.94 423 ALA A O 1
ATOM 3412 N N . GLU A 1 424 ? -24.875 -13.047 11.742 1 92.69 424 GLU A N 1
ATOM 3413 C CA . GLU A 1 424 ? -25.438 -12.188 10.703 1 92.69 424 GLU A CA 1
ATOM 3414 C C . GLU A 1 424 ? -26.844 -11.727 11.07 1 92.69 424 GLU A C 1
ATOM 3416 O O . GLU A 1 424 ? -27.203 -10.578 10.828 1 92.69 424 GLU A O 1
ATOM 3421 N N . ILE A 1 425 ? -27.594 -12.617 11.633 1 91.38 425 ILE A N 1
ATOM 3422 C CA . ILE A 1 425 ? -28.953 -12.266 12.039 1 91.38 425 ILE A CA 1
ATOM 3423 C C . ILE A 1 425 ? -28.891 -11.219 13.148 1 91.38 425 ILE A C 1
ATOM 3425 O O . ILE A 1 425 ? -29.656 -10.25 13.133 1 91.38 425 ILE A O 1
ATOM 3429 N N . LYS A 1 426 ? -27.984 -11.344 14.039 1 89.12 426 LYS A N 1
ATOM 3430 C CA . LYS A 1 426 ? -27.844 -10.391 15.133 1 89.12 426 LYS A CA 1
ATOM 3431 C C . LYS A 1 426 ? -27.375 -9.031 14.617 1 89.12 426 LYS A C 1
ATOM 3433 O O . LYS A 1 426 ? -27.844 -7.992 15.086 1 89.12 426 LYS A O 1
ATOM 3438 N N . GLU A 1 427 ? -26.484 -9.062 13.688 1 88.62 427 GLU A N 1
ATOM 3439 C CA . GLU A 1 427 ? -26 -7.809 13.117 1 88.62 427 GLU A CA 1
ATOM 3440 C C . GLU A 1 427 ? -27.125 -7.078 12.375 1 88.62 427 GLU A C 1
ATOM 3442 O O . GLU A 1 427 ? -27.219 -5.852 12.445 1 88.62 427 GLU A O 1
ATOM 3447 N N . MET A 1 428 ? -27.938 -7.809 11.648 1 89.69 428 MET A N 1
ATOM 3448 C CA . MET A 1 428 ? -29.047 -7.227 10.914 1 89.69 428 MET A CA 1
ATOM 3449 C C . MET A 1 428 ? -30.094 -6.66 11.867 1 89.69 428 MET A C 1
ATOM 3451 O O . MET A 1 428 ? -30.688 -5.609 11.602 1 89.69 428 MET A O 1
ATOM 3455 N N . TRP A 1 429 ? -30.203 -7.297 12.984 1 85.81 429 TRP A N 1
ATOM 3456 C CA . TRP A 1 429 ? -31.172 -6.867 13.977 1 85.81 429 TRP A CA 1
ATOM 3457 C C . TRP A 1 429 ? -30.703 -5.613 14.703 1 85.81 429 TRP A C 1
ATOM 3459 O O . TRP A 1 429 ? -31.469 -4.676 14.914 1 85.81 429 TRP A O 1
ATOM 3469 N N . ASP A 1 430 ? -29.422 -5.512 15.047 1 81.5 430 ASP A N 1
ATOM 3470 C CA . ASP A 1 430 ? -28.859 -4.391 15.805 1 81.5 430 ASP A CA 1
ATOM 3471 C C . ASP A 1 430 ? -28.656 -3.172 14.898 1 81.5 430 ASP A C 1
ATOM 3473 O O . ASP A 1 430 ? -28.922 -2.039 15.312 1 81.5 430 ASP A O 1
ATOM 3477 N N . GLY A 1 431 ? -28.25 -3.279 13.75 1 80.25 431 GLY A N 1
ATOM 3478 C CA . GLY A 1 431 ? -27.859 -2.17 12.891 1 80.25 431 GLY A CA 1
ATOM 3479 C C . GLY A 1 431 ? -28.953 -1.753 11.922 1 80.25 431 GLY A C 1
ATOM 3480 O O . GLY A 1 431 ? -28.922 -0.64 11.391 1 80.25 431 GLY A O 1
ATOM 3481 N N . GLY A 1 432 ? -29.891 -2.574 11.617 1 85.94 432 GLY A N 1
ATOM 3482 C CA . GLY A 1 432 ? -30.891 -2.273 10.602 1 85.94 432 GLY A CA 1
ATOM 3483 C C . GLY A 1 432 ? -30.578 -2.916 9.258 1 85.94 432 GLY A C 1
ATOM 3484 O O . GLY A 1 432 ? -29.422 -3.164 8.938 1 85.94 432 GLY A O 1
ATOM 3485 N N . PHE A 1 433 ? -31.516 -3.123 8.508 1 88.62 433 PHE A N 1
ATOM 3486 C CA . PHE A 1 433 ? -31.422 -3.828 7.234 1 88.62 433 PHE A CA 1
ATOM 3487 C C . PHE A 1 433 ? -30.703 -2.969 6.195 1 88.62 433 PHE A C 1
ATOM 3489 O O . PHE A 1 433 ? -29.859 -3.463 5.445 1 88.62 433 PHE A O 1
ATOM 3496 N N . THR A 1 434 ? -30.922 -1.712 6.164 1 86.69 434 THR A N 1
ATOM 3497 C CA . THR A 1 434 ? -30.359 -0.838 5.141 1 86.69 434 THR A CA 1
ATOM 3498 C C . THR A 1 434 ? -28.859 -0.674 5.336 1 86.69 434 THR A C 1
ATOM 3500 O O . THR A 1 434 ? -28.094 -0.698 4.367 1 86.69 434 THR A O 1
ATOM 3503 N N . GLU A 1 435 ? -28.5 -0.579 6.559 1 84.25 435 GLU A N 1
ATOM 3504 C CA . GLU A 1 435 ? -27.062 -0.459 6.828 1 84.25 435 GLU A CA 1
ATOM 3505 C C . GLU A 1 435 ? -26.344 -1.774 6.555 1 84.25 435 GLU A C 1
ATOM 3507 O O . GLU A 1 435 ? -25.188 -1.774 6.109 1 84.25 435 GLU A O 1
ATOM 3512 N N . TYR A 1 436 ? -27.047 -2.838 6.75 1 89.25 436 TYR A N 1
ATOM 3513 C CA . TYR A 1 436 ? -26.453 -4.16 6.543 1 89.25 436 TYR A CA 1
ATOM 3514 C C . TYR A 1 436 ? -26.188 -4.406 5.066 1 89.25 436 TYR A C 1
ATOM 3516 O O . TYR A 1 436 ? -25.125 -4.918 4.703 1 89.25 436 TYR A O 1
ATOM 3524 N N . ILE A 1 437 ? -27.094 -3.91 4.195 1 88.81 437 ILE A N 1
ATOM 3525 C CA . ILE A 1 437 ? -27 -4.215 2.771 1 88.81 437 ILE A CA 1
ATOM 3526 C C . ILE A 1 437 ? -25.969 -3.305 2.117 1 88.81 437 ILE A C 1
ATOM 3528 O O . ILE A 1 437 ? -25.391 -3.654 1.084 1 88.81 437 ILE A O 1
ATOM 3532 N N . HIS A 1 438 ? -25.641 -2.25 2.758 1 85.06 438 HIS A N 1
ATOM 3533 C CA . HIS A 1 438 ? -24.719 -1.299 2.139 1 85.06 438 HIS A CA 1
ATOM 3534 C C . HIS A 1 438 ? -23.266 -1.704 2.369 1 85.06 438 HIS A C 1
ATOM 3536 O O . HIS A 1 438 ? -22.359 -1.171 1.726 1 85.06 438 HIS A O 1
ATOM 3542 N N . ASP A 1 439 ? -23.062 -2.672 3.148 1 86.62 439 ASP A N 1
ATOM 3543 C CA . ASP A 1 439 ? -21.719 -3.184 3.352 1 86.62 439 ASP A CA 1
ATOM 3544 C C . ASP A 1 439 ? -21.438 -4.383 2.447 1 86.62 439 ASP A C 1
ATOM 3546 O O . ASP A 1 439 ? -22.125 -5.406 2.539 1 86.62 439 ASP A O 1
ATOM 3550 N N . TRP A 1 440 ? -20.438 -4.305 1.646 1 86.44 440 TRP A N 1
ATOM 3551 C CA . TRP A 1 440 ? -20.109 -5.324 0.655 1 86.44 440 TRP A CA 1
ATOM 3552 C C . TRP A 1 440 ? -19.672 -6.621 1.332 1 86.44 440 TRP A C 1
ATOM 3554 O O . TRP A 1 440 ? -19.922 -7.711 0.815 1 86.44 440 TRP A O 1
ATOM 3564 N N . TRP A 1 441 ? -19.016 -6.648 2.451 1 88.94 441 TRP A N 1
ATOM 3565 C CA . TRP A 1 441 ? -18.578 -7.859 3.133 1 88.94 441 TRP A CA 1
ATOM 3566 C C . TRP A 1 441 ? -19.766 -8.609 3.734 1 88.94 441 TRP A C 1
ATOM 3568 O O . TRP A 1 441 ? -19.75 -9.844 3.799 1 88.94 441 TRP A O 1
ATOM 3578 N N . ASN A 1 442 ? -20.75 -7.824 4.133 1 92 442 ASN A N 1
ATOM 3579 C CA . ASN A 1 442 ? -21.969 -8.461 4.629 1 92 442 ASN A CA 1
ATOM 3580 C C . ASN A 1 442 ? -22.719 -9.18 3.512 1 92 442 ASN A C 1
ATOM 3582 O O . ASN A 1 442 ? -23.297 -10.25 3.73 1 92 442 ASN A O 1
ATOM 3586 N N . LEU A 1 443 ? -22.656 -8.609 2.414 1 91.75 443 LEU A N 1
ATOM 3587 C CA . LEU A 1 443 ? -23.312 -9.25 1.273 1 91.75 443 LEU A CA 1
ATOM 3588 C C . LEU A 1 443 ? -22.594 -10.547 0.902 1 91.75 443 LEU A C 1
ATOM 3590 O O . LEU A 1 443 ? -23.234 -11.547 0.574 1 91.75 443 LEU A O 1
ATOM 3594 N N . MET A 1 444 ? -21.312 -10.539 0.943 1 92.62 444 MET A N 1
ATOM 3595 C CA . MET A 1 444 ? -20.531 -11.75 0.666 1 92.62 444 MET A CA 1
ATOM 3596 C C . MET A 1 444 ? -20.812 -12.82 1.715 1 92.62 444 MET A C 1
ATOM 3598 O O . MET A 1 444 ? -20.953 -14 1.381 1 92.62 444 MET A O 1
ATOM 3602 N N . ASP A 1 445 ? -20.938 -12.398 2.951 1 95.06 445 ASP A N 1
ATOM 3603 C CA . ASP A 1 445 ? -21.234 -13.352 4.02 1 95.06 445 ASP A CA 1
ATOM 3604 C C . ASP A 1 445 ? -22.641 -13.938 3.85 1 95.06 445 ASP A C 1
ATOM 3606 O O . ASP A 1 445 ? -22.844 -15.133 4.082 1 95.06 445 ASP A O 1
ATOM 3610 N N . PHE A 1 446 ? -23.516 -13.109 3.41 1 94.75 446 PHE A N 1
ATOM 3611 C CA . PHE A 1 446 ? -24.875 -13.594 3.156 1 94.75 446 PHE A CA 1
ATOM 3612 C C . PHE A 1 446 ? -24.875 -14.625 2.039 1 94.75 446 PHE A C 1
ATOM 3614 O O . PHE A 1 446 ? -25.531 -15.672 2.154 1 94.75 446 PHE A O 1
ATOM 3621 N N . ALA A 1 447 ? -24.156 -14.305 1.026 1 95 447 ALA A N 1
ATOM 3622 C CA . ALA A 1 447 ? -24.078 -15.242 -0.093 1 95 447 ALA A CA 1
ATOM 3623 C C . ALA A 1 447 ? -23.422 -16.547 0.335 1 95 447 ALA A C 1
ATOM 3625 O O . ALA A 1 447 ? -23.906 -17.641 0.001 1 95 447 ALA A O 1
ATOM 3626 N N . MET A 1 448 ? -22.375 -16.5 1.071 1 95.81 448 MET A N 1
ATOM 3627 C CA . MET A 1 448 ? -21.641 -17.672 1.546 1 95.81 448 MET A CA 1
ATOM 3628 C C . MET A 1 448 ? -22.531 -18.547 2.438 1 95.81 448 MET A C 1
ATOM 3630 O O . MET A 1 448 ? -22.641 -19.75 2.223 1 95.81 448 MET A O 1
ATOM 3634 N N . ASN A 1 449 ? -23.234 -17.938 3.371 1 96.19 449 ASN A N 1
ATOM 3635 C CA . ASN A 1 449 ? -24.078 -18.672 4.297 1 96.19 449 ASN A CA 1
ATOM 3636 C C . ASN A 1 449 ? -25.297 -19.281 3.594 1 96.19 449 ASN A C 1
ATOM 3638 O O . ASN A 1 449 ? -25.734 -20.375 3.943 1 96.19 449 ASN A O 1
ATOM 3642 N N . SER A 1 450 ? -25.781 -18.578 2.604 1 97.12 450 SER A N 1
ATOM 3643 C CA . SER A 1 450 ? -26.891 -19.125 1.822 1 97.12 450 SER A CA 1
ATOM 3644 C C . SER A 1 450 ? -26.453 -20.359 1.044 1 97.12 450 SER A C 1
ATOM 3646 O O . SER A 1 450 ? -27.203 -21.328 0.919 1 97.12 450 SER A O 1
ATOM 3648 N N . LEU A 1 451 ? -25.25 -20.359 0.598 1 97.5 451 LEU A N 1
ATOM 3649 C CA . LEU A 1 451 ? -24.719 -21.5 -0.132 1 97.5 451 LEU A CA 1
ATOM 3650 C C . LEU A 1 451 ? -24.5 -22.688 0.801 1 97.5 451 LEU A C 1
ATOM 3652 O O . LEU A 1 451 ? -24.812 -23.828 0.443 1 97.5 451 LEU A O 1
ATOM 3656 N N . TYR A 1 452 ? -24.062 -22.469 1.98 1 97.5 452 TYR A N 1
ATOM 3657 C CA . TYR A 1 452 ? -23.891 -23.547 2.945 1 97.5 452 TYR A CA 1
ATOM 3658 C C . TYR A 1 452 ? -25.234 -24.125 3.367 1 97.5 452 TYR A C 1
ATOM 3660 O O . TYR A 1 452 ? -25.375 -25.344 3.492 1 97.5 452 TYR A O 1
ATOM 3668 N N . LEU A 1 453 ? -26.203 -23.25 3.529 1 96.56 453 LEU A N 1
ATOM 3669 C CA . LEU A 1 453 ? -27.531 -23.719 3.9 1 96.56 453 LEU A CA 1
ATOM 3670 C C . LEU A 1 453 ? -28.156 -24.547 2.783 1 96.56 453 LEU A C 1
ATOM 3672 O O . LEU A 1 453 ? -28.797 -25.562 3.047 1 96.56 453 LEU A O 1
ATOM 3676 N N . ALA A 1 454 ? -27.938 -24.109 1.613 1 97.44 454 ALA A N 1
ATOM 3677 C CA . ALA A 1 454 ? -28.438 -24.875 0.473 1 97.44 454 ALA A CA 1
ATOM 3678 C C . ALA A 1 454 ? -27.75 -26.234 0.391 1 97.44 454 ALA A C 1
ATOM 3680 O O . ALA A 1 454 ? -28.391 -27.25 0.105 1 97.44 454 ALA A O 1
ATOM 3681 N N . THR A 1 455 ? -26.453 -26.281 0.647 1 97.06 455 THR A N 1
ATOM 3682 C CA . THR A 1 455 ? -25.703 -27.531 0.628 1 97.06 455 THR A CA 1
ATOM 3683 C C . THR A 1 455 ? -26.203 -28.484 1.699 1 97.06 455 THR A C 1
ATOM 3685 O O . THR A 1 455 ? -26.453 -29.656 1.424 1 97.06 455 THR A O 1
ATOM 3688 N N . ILE A 1 456 ? -26.5 -28 2.889 1 95.94 456 ILE A N 1
ATOM 3689 C CA . ILE A 1 456 ? -26.953 -28.828 4 1 95.94 456 ILE A CA 1
ATOM 3690 C C . ILE A 1 456 ? -28.375 -29.344 3.705 1 95.94 456 ILE A C 1
ATOM 3692 O O . ILE A 1 456 ? -28.672 -30.516 3.926 1 95.94 456 ILE A O 1
ATOM 3696 N N . SER A 1 457 ? -29.219 -28.531 3.135 1 96.5 457 SER A N 1
ATOM 3697 C CA . SER A 1 457 ? -30.594 -28.938 2.811 1 96.5 457 SER A CA 1
ATOM 3698 C C . SER A 1 457 ? -30.609 -30.031 1.746 1 96.5 457 SER A C 1
ATOM 3700 O O . SER A 1 457 ? -31.359 -31 1.857 1 96.5 457 SER A O 1
ATOM 3702 N N . LEU A 1 458 ? -29.75 -29.875 0.816 1 96.31 458 LEU A N 1
ATOM 3703 C CA . LEU A 1 458 ? -29.703 -30.859 -0.263 1 96.31 458 LEU A CA 1
ATOM 3704 C C . LEU A 1 458 ? -29.109 -32.188 0.22 1 96.31 458 LEU A C 1
ATOM 3706 O O . LEU A 1 458 ? -29.531 -33.25 -0.21 1 96.31 458 LEU A O 1
ATOM 3710 N N . LYS A 1 459 ? -28.172 -32.156 1.103 1 94.81 459 LYS A N 1
ATOM 3711 C CA . LYS A 1 459 ? -27.594 -33.375 1.651 1 94.81 459 LYS A CA 1
ATOM 3712 C C . LYS A 1 459 ? -28.594 -34.125 2.516 1 94.81 459 LYS A C 1
ATOM 3714 O O . LYS A 1 459 ? -28.625 -35.375 2.521 1 94.81 459 LYS A O 1
ATOM 3719 N N . ILE A 1 460 ? -29.438 -33.375 3.201 1 94.5 460 ILE A N 1
ATOM 3720 C CA . ILE A 1 460 ? -30.469 -34 4.02 1 94.5 460 ILE A CA 1
ATOM 3721 C C . ILE A 1 460 ? -31.516 -34.688 3.117 1 94.5 460 ILE A C 1
ATOM 3723 O O . ILE A 1 460 ? -31.922 -35.812 3.369 1 94.5 460 ILE A O 1
ATOM 3727 N N . VAL A 1 461 ? -31.844 -34 2.025 1 94.94 461 VAL A N 1
ATOM 3728 C CA . VAL A 1 461 ? -32.781 -34.562 1.075 1 94.94 461 VAL A CA 1
ATOM 3729 C C . VAL A 1 461 ? -32.219 -35.844 0.446 1 94.94 461 VAL A C 1
ATOM 3731 O O . VAL A 1 461 ? -32.906 -36.844 0.298 1 94.94 461 VAL A O 1
ATOM 3734 N N . ALA A 1 462 ? -30.906 -35.781 0.113 1 94.06 462 ALA A N 1
ATOM 3735 C CA . ALA A 1 462 ? -30.25 -36.938 -0.5 1 94.06 462 ALA A CA 1
ATOM 3736 C C . ALA A 1 462 ? -30.156 -38.125 0.481 1 94.06 462 ALA A C 1
ATOM 3738 O O . ALA A 1 462 ? -30.359 -39.281 0.102 1 94.06 462 ALA A O 1
ATOM 3739 N N . TYR A 1 463 ? -29.953 -37.812 1.685 1 91.81 463 TYR A N 1
ATOM 3740 C CA . TYR A 1 463 ? -29.844 -38.875 2.707 1 91.81 463 TYR A CA 1
ATOM 3741 C C . TYR A 1 463 ? -31.188 -39.531 2.957 1 91.81 463 TYR A C 1
ATOM 3743 O O . TYR A 1 463 ? -31.234 -40.75 3.141 1 91.81 463 TYR A O 1
ATOM 3751 N N . VAL A 1 464 ? -32.25 -38.875 2.871 1 92.88 464 VAL A N 1
ATOM 3752 C CA . VAL A 1 464 ? -33.562 -39.406 3.215 1 92.88 464 VAL A CA 1
ATOM 3753 C C . VAL A 1 464 ? -34.188 -40.094 2.004 1 92.88 464 VAL A C 1
ATOM 3755 O O . VAL A 1 464 ? -34.75 -41.188 2.127 1 92.88 464 VAL A O 1
ATOM 3758 N N . LYS A 1 465 ? -33.906 -39.594 0.837 1 92.31 465 LYS A N 1
ATOM 3759 C CA . LYS A 1 465 ? -34.625 -40.062 -0.338 1 92.31 465 LYS A CA 1
ATOM 3760 C C . LYS A 1 465 ? -33.812 -41.125 -1.083 1 92.31 465 LYS A C 1
ATOM 3762 O O . LYS A 1 465 ? -34.375 -42.031 -1.714 1 92.31 465 LYS A O 1
ATOM 3767 N N . TYR A 1 466 ? -32.469 -40.969 -1.058 1 87.94 466 TYR A N 1
ATOM 3768 C CA . TYR A 1 466 ? -31.641 -41.844 -1.898 1 87.94 466 TYR A CA 1
ATOM 3769 C C . TYR A 1 466 ? -30.703 -42.688 -1.052 1 87.94 466 TYR A C 1
ATOM 3771 O O . TYR A 1 466 ? -29.531 -42.344 -0.864 1 87.94 466 TYR A O 1
ATOM 3779 N N . ASN A 1 467 ? -31.094 -43.875 -0.531 1 78.88 467 ASN A N 1
ATOM 3780 C CA . ASN A 1 467 ? -30.266 -44.688 0.338 1 78.88 467 ASN A CA 1
ATOM 3781 C C . ASN A 1 467 ? -29.656 -45.875 -0.423 1 78.88 467 ASN A C 1
ATOM 3783 O O . ASN A 1 467 ? -28.969 -46.688 0.161 1 78.88 467 ASN A O 1
ATOM 3787 N N . SER A 1 468 ? -29.594 -45.781 -1.785 1 83.81 468 SER A N 1
ATOM 3788 C CA . SER A 1 468 ? -29.094 -46.906 -2.543 1 83.81 468 SER A CA 1
ATOM 3789 C C . SER A 1 468 ? -27.672 -46.688 -3.033 1 83.81 468 SER A C 1
ATOM 3791 O O . SER A 1 468 ? -27.203 -45.562 -3.064 1 83.81 468 SER A O 1
ATOM 3793 N N . SER A 1 469 ? -26.906 -47.75 -3.193 1 86.56 469 SER A N 1
ATOM 3794 C CA . SER A 1 469 ? -25.547 -47.719 -3.732 1 86.56 469 SER A CA 1
ATOM 3795 C C . SER A 1 469 ? -25.531 -48.031 -5.23 1 86.56 469 SER A C 1
ATOM 3797 O O . SER A 1 469 ? -26.031 -49.062 -5.664 1 86.56 469 SER A O 1
ATOM 3799 N N . ARG A 1 470 ? -25.234 -47.062 -5.992 1 88.25 470 ARG A N 1
ATOM 3800 C CA . ARG A 1 470 ? -25.062 -47.156 -7.438 1 88.25 470 ARG A CA 1
ATOM 3801 C C . ARG A 1 470 ? -23.781 -46.469 -7.879 1 88.25 470 ARG A C 1
ATOM 3803 O O . ARG A 1 470 ? -23.344 -45.5 -7.262 1 88.25 470 ARG A O 1
ATOM 3810 N N . PRO A 1 471 ? -23.203 -47.031 -8.852 1 88.12 471 PRO A N 1
ATOM 3811 C CA . PRO A 1 471 ? -22.016 -46.344 -9.352 1 88.12 471 PRO A CA 1
ATOM 3812 C C . PRO A 1 471 ? -22.297 -44.906 -9.797 1 88.12 471 PRO A C 1
ATOM 3814 O O . PRO A 1 471 ? -23.375 -44.625 -10.328 1 88.12 471 PRO A O 1
ATOM 3817 N N . ARG A 1 472 ? -21.438 -44 -9.609 1 88.5 472 ARG A N 1
ATOM 3818 C CA . ARG A 1 472 ? -21.578 -42.562 -9.828 1 88.5 472 ARG A CA 1
ATOM 3819 C C . ARG A 1 472 ? -21.891 -42.25 -11.289 1 88.5 472 ARG A C 1
ATOM 3821 O O . ARG A 1 472 ? -22.594 -41.281 -11.578 1 88.5 472 ARG A O 1
ATOM 3828 N N . GLU A 1 473 ? -21.422 -43.094 -12.234 1 86.62 473 GLU A N 1
ATOM 3829 C CA . GLU A 1 473 ? -21.609 -42.844 -13.664 1 86.62 473 GLU A CA 1
ATOM 3830 C C . GLU A 1 473 ? -23.078 -43 -14.07 1 86.62 473 GLU A C 1
ATOM 3832 O O . GLU A 1 473 ? -23.5 -42.469 -15.094 1 86.62 473 GLU A O 1
ATOM 3837 N N . GLU A 1 474 ? -23.781 -43.625 -13.18 1 87.56 474 GLU A N 1
ATOM 3838 C CA . GLU A 1 474 ? -25.172 -43.875 -13.516 1 87.56 474 GLU A CA 1
ATOM 3839 C C . GLU A 1 474 ? -26.109 -42.844 -12.891 1 87.56 474 GLU A C 1
ATOM 3841 O O . GLU A 1 474 ? -27.312 -42.875 -13.148 1 87.56 474 GLU A O 1
ATOM 3846 N N . TRP A 1 475 ? -25.562 -41.938 -12.141 1 89.38 475 TRP A N 1
ATOM 3847 C CA . TRP A 1 475 ? -26.406 -40.938 -11.484 1 89.38 475 TRP A CA 1
ATOM 3848 C C . TRP A 1 475 ? -26.984 -39.969 -12.5 1 89.38 475 TRP A C 1
ATOM 3850 O O . TRP A 1 475 ? -26.375 -39.719 -13.547 1 89.38 475 TRP A O 1
ATOM 3860 N N . GLU A 1 476 ? -28.156 -39.5 -12.156 1 88.19 476 GLU A N 1
ATOM 3861 C CA . GLU A 1 476 ? -28.719 -38.438 -12.961 1 88.19 476 GLU A CA 1
ATOM 3862 C C . GLU A 1 476 ? -27.953 -37.125 -12.75 1 88.19 476 GLU A C 1
ATOM 3864 O O . GLU A 1 476 ? -27.406 -36.906 -11.664 1 88.19 476 GLU A O 1
ATOM 3869 N N . MET A 1 477 ? -27.922 -36.25 -13.719 1 87.62 477 MET A N 1
ATOM 3870 C CA . MET A 1 477 ? -27.141 -35.031 -13.688 1 87.62 477 MET A CA 1
ATOM 3871 C C . MET A 1 477 ? -27.656 -34.094 -12.609 1 87.62 477 MET A C 1
ATOM 3873 O O . MET A 1 477 ? -26.906 -33.281 -12.062 1 87.62 477 MET A O 1
ATOM 3877 N N . TRP A 1 478 ? -28.984 -34.219 -12.273 1 90.25 478 TRP A N 1
ATOM 3878 C CA . TRP A 1 478 ? -29.578 -33.312 -11.312 1 90.25 478 TRP A CA 1
ATOM 3879 C C . TRP A 1 478 ? -29.719 -33.969 -9.938 1 90.25 478 TRP A C 1
ATOM 3881 O O . TRP A 1 478 ? -30.531 -33.531 -9.117 1 90.25 478 TRP A O 1
ATOM 3891 N N . HIS A 1 479 ? -28.938 -34.969 -9.758 1 92.38 479 HIS A N 1
ATOM 3892 C CA . HIS A 1 479 ? -29 -35.625 -8.453 1 92.38 479 HIS A CA 1
ATOM 3893 C C . HIS A 1 479 ? -28.609 -34.656 -7.336 1 92.38 479 HIS A C 1
ATOM 3895 O O . HIS A 1 479 ? -27.672 -33.875 -7.48 1 92.38 479 HIS A O 1
ATOM 3901 N N . PRO A 1 480 ? -29.312 -34.625 -6.273 1 93.62 480 PRO A N 1
ATOM 3902 C CA . PRO A 1 480 ? -29.094 -33.656 -5.199 1 93.62 480 PRO A CA 1
ATOM 3903 C C . PRO A 1 480 ? -27.672 -33.75 -4.621 1 93.62 480 PRO A C 1
ATOM 3905 O O . PRO A 1 480 ? -27.109 -32.75 -4.207 1 93.62 480 PRO A O 1
ATOM 3908 N N . THR A 1 481 ? -27.078 -34.844 -4.547 1 92.75 481 THR A N 1
ATOM 3909 C CA . THR A 1 481 ? -25.719 -34.969 -4.031 1 92.75 481 THR A CA 1
ATOM 3910 C C . THR A 1 481 ? -24.719 -34.25 -4.938 1 92.75 481 THR A C 1
ATOM 3912 O O . THR A 1 481 ? -23.781 -33.594 -4.449 1 92.75 481 THR A O 1
ATOM 3915 N N . LEU A 1 482 ? -24.906 -34.375 -6.27 1 93.56 482 LEU A N 1
ATOM 3916 C CA . LEU A 1 482 ? -24.031 -33.688 -7.207 1 93.56 482 LEU A CA 1
ATOM 3917 C C . LEU A 1 482 ? -24.188 -32.188 -7.094 1 93.56 482 LEU A C 1
ATOM 3919 O O . LEU A 1 482 ? -23.188 -31.438 -7.129 1 93.56 482 LEU A O 1
ATOM 3923 N N . ILE A 1 483 ? -25.391 -31.734 -6.898 1 94.69 483 ILE A N 1
ATOM 3924 C CA . ILE A 1 483 ? -25.656 -30.312 -6.746 1 94.69 483 ILE A CA 1
ATOM 3925 C C . ILE A 1 483 ? -25.062 -29.828 -5.422 1 94.69 483 ILE A C 1
ATOM 3927 O O . ILE A 1 483 ? -24.5 -28.734 -5.355 1 94.69 483 ILE A O 1
ATOM 3931 N N . ALA A 1 484 ? -25.234 -30.609 -4.395 1 95.38 484 ALA A N 1
ATOM 3932 C CA . ALA A 1 484 ? -24.688 -30.25 -3.092 1 95.38 484 ALA A CA 1
ATOM 3933 C C . ALA A 1 484 ? -23.156 -30.125 -3.148 1 95.38 484 ALA A C 1
ATOM 3935 O O . ALA A 1 484 ? -22.578 -29.219 -2.547 1 95.38 484 ALA A O 1
ATOM 3936 N N . GLU A 1 485 ? -22.531 -31.016 -3.84 1 92.81 485 GLU A N 1
ATOM 3937 C CA . GLU A 1 485 ? -21.078 -30.953 -3.975 1 92.81 485 GLU A CA 1
ATOM 3938 C C . GLU A 1 485 ? -20.641 -29.703 -4.742 1 92.81 485 GLU A C 1
ATOM 3940 O O . GLU A 1 485 ? -19.641 -29.078 -4.402 1 92.81 485 GLU A O 1
ATOM 3945 N N . ALA A 1 486 ? -21.344 -29.375 -5.723 1 95.25 486 ALA A N 1
ATOM 3946 C CA . ALA A 1 486 ? -21.031 -28.172 -6.496 1 95.25 486 ALA A CA 1
ATOM 3947 C C . ALA A 1 486 ? -21.234 -26.906 -5.652 1 95.25 486 ALA A C 1
ATOM 3949 O O . ALA A 1 486 ? -20.375 -26.016 -5.652 1 95.25 486 ALA A O 1
ATOM 3950 N N . LEU A 1 487 ? -22.312 -26.844 -4.992 1 96.31 487 LEU A N 1
ATOM 3951 C CA . LEU A 1 487 ? -22.594 -25.672 -4.16 1 96.31 487 LEU A CA 1
ATOM 3952 C C . LEU A 1 487 ? -21.562 -25.562 -3.029 1 96.31 487 LEU A C 1
ATOM 3954 O O . LEU A 1 487 ? -21.141 -24.469 -2.67 1 96.31 487 LEU A O 1
ATOM 3958 N N . PHE A 1 488 ? -21.234 -26.672 -2.492 1 95.06 488 PHE A N 1
ATOM 3959 C CA . PHE A 1 488 ? -20.219 -26.703 -1.442 1 95.06 488 PHE A CA 1
ATOM 3960 C C . PHE A 1 488 ? -18.875 -26.203 -1.972 1 95.06 488 PHE A C 1
ATOM 3962 O O . PHE A 1 488 ? -18.172 -25.469 -1.279 1 95.06 488 PHE A O 1
ATOM 3969 N N . ALA A 1 489 ? -18.516 -26.562 -3.141 1 95.44 489 ALA A N 1
ATOM 3970 C CA . ALA A 1 489 ? -17.266 -26.109 -3.754 1 95.44 489 ALA A CA 1
ATOM 3971 C C . ALA A 1 489 ? -17.281 -24.594 -3.951 1 95.44 489 ALA A C 1
ATOM 3973 O O . ALA A 1 489 ? -16.281 -23.922 -3.676 1 95.44 489 ALA A O 1
ATOM 3974 N N . ILE A 1 490 ? -18.328 -24.047 -4.418 1 95.81 490 ILE A N 1
ATOM 3975 C CA . ILE A 1 490 ? -18.453 -22.609 -4.613 1 95.81 490 ILE A CA 1
ATOM 3976 C C . ILE A 1 490 ? -18.359 -21.891 -3.268 1 95.81 490 ILE A C 1
ATOM 3978 O O . ILE A 1 490 ? -17.703 -20.859 -3.143 1 95.81 490 ILE A O 1
ATOM 3982 N N . ALA A 1 491 ? -19.031 -22.453 -2.314 1 96 491 ALA A N 1
ATOM 3983 C CA . ALA A 1 491 ? -19 -21.844 -0.982 1 96 491 ALA A CA 1
ATOM 3984 C C . ALA A 1 491 ? -17.594 -21.812 -0.415 1 96 491 ALA A C 1
ATOM 3986 O O . ALA A 1 491 ? -17.203 -20.859 0.254 1 96 491 ALA A O 1
ATOM 3987 N N . ASN A 1 492 ? -16.844 -22.844 -0.668 1 94.38 492 ASN A N 1
ATOM 3988 C CA . ASN A 1 492 ? -15.461 -22.906 -0.184 1 94.38 492 ASN A CA 1
ATOM 3989 C C . ASN A 1 492 ? -14.602 -21.812 -0.823 1 94.38 492 ASN A C 1
ATOM 3991 O O . ASN A 1 492 ? -13.719 -21.25 -0.173 1 94.38 492 ASN A O 1
ATOM 3995 N N . ILE A 1 493 ? -14.836 -21.516 -2.039 1 95.5 493 ILE A N 1
ATOM 3996 C CA . ILE A 1 493 ? -14.094 -20.453 -2.719 1 95.5 493 ILE A CA 1
ATOM 3997 C C . ILE A 1 493 ? -14.422 -19.109 -2.084 1 95.5 493 ILE A C 1
ATOM 3999 O O . ILE A 1 493 ? -13.523 -18.328 -1.767 1 95.5 493 ILE A O 1
ATOM 4003 N N . PHE A 1 494 ? -15.688 -18.906 -1.837 1 95.06 494 PHE A N 1
ATOM 4004 C CA . PHE A 1 494 ? -16.109 -17.641 -1.226 1 95.06 494 PHE A CA 1
ATOM 4005 C C . PHE A 1 494 ? -15.523 -17.5 0.176 1 95.06 494 PHE A C 1
ATOM 4007 O O . PHE A 1 494 ? -15.078 -16.422 0.564 1 95.06 494 PHE A O 1
ATOM 4014 N N . SER A 1 495 ? -15.57 -18.609 0.907 1 95.56 495 SER A N 1
ATOM 4015 C CA . SER A 1 495 ? -15.055 -18.562 2.273 1 95.56 495 SER A CA 1
ATOM 4016 C C . SER A 1 495 ? -13.555 -18.297 2.295 1 95.56 495 SER A C 1
ATOM 4018 O O . SER A 1 495 ? -13.062 -17.578 3.172 1 95.56 495 SER A O 1
ATOM 4020 N N . SER A 1 496 ? -12.852 -18.844 1.393 1 94.88 496 SER A N 1
ATOM 4021 C CA . SER A 1 496 ? -11.414 -18.594 1.334 1 94.88 496 SER A CA 1
ATOM 4022 C C . SER A 1 496 ? -11.109 -17.172 0.877 1 94.88 496 SER A C 1
ATOM 4024 O O . SER A 1 496 ? -10.172 -16.547 1.377 1 94.88 496 SER A O 1
ATOM 4026 N N . LEU A 1 497 ? -11.859 -16.625 -0.016 1 93 497 LEU A N 1
ATOM 4027 C CA . LEU A 1 497 ? -11.641 -15.273 -0.512 1 93 497 LEU A CA 1
ATOM 4028 C C . LEU A 1 497 ? -12.016 -14.242 0.545 1 93 497 LEU A C 1
ATOM 4030 O O . LEU A 1 497 ? -11.531 -13.109 0.511 1 93 497 LEU A O 1
ATOM 4034 N N . ARG A 1 498 ? -12.852 -14.617 1.446 1 94.19 498 ARG A N 1
ATOM 4035 C CA . ARG A 1 498 ? -13.258 -13.719 2.523 1 94.19 498 ARG A CA 1
ATOM 4036 C C . ARG A 1 498 ? -12.07 -13.344 3.4 1 94.19 498 ARG A C 1
ATOM 4038 O O . ARG A 1 498 ? -12.102 -12.328 4.094 1 94.19 498 ARG A O 1
ATOM 4045 N N . LEU A 1 499 ? -11.016 -14.086 3.34 1 93 499 LEU A N 1
ATOM 4046 C CA . LEU A 1 499 ? -9.812 -13.836 4.121 1 93 499 LEU A CA 1
ATOM 4047 C C . LEU A 1 499 ? -9.172 -12.508 3.717 1 93 499 LEU A C 1
ATOM 4049 O O . LEU A 1 499 ? -8.445 -11.898 4.508 1 93 499 LEU A O 1
ATOM 4053 N N . ILE A 1 500 ? -9.477 -11.961 2.58 1 91.62 500 ILE A N 1
ATOM 4054 C CA . ILE A 1 500 ? -8.898 -10.719 2.074 1 91.62 500 ILE A CA 1
ATOM 4055 C C . ILE A 1 500 ? -9.359 -9.547 2.943 1 91.62 500 ILE A C 1
ATOM 4057 O O . ILE A 1 500 ? -8.664 -8.539 3.043 1 91.62 500 ILE A O 1
ATOM 4061 N N . SER A 1 501 ? -10.477 -9.727 3.59 1 90.5 501 SER A N 1
ATOM 4062 C CA . SER A 1 501 ? -10.977 -8.648 4.434 1 90.5 501 SER A CA 1
ATOM 4063 C C . SER A 1 501 ? -10.055 -8.391 5.617 1 90.5 501 SER A C 1
ATOM 4065 O O . SER A 1 501 ? -10.023 -7.285 6.16 1 90.5 501 SER A O 1
ATOM 4067 N N . LEU A 1 502 ? -9.297 -9.383 6.008 1 91.5 502 LEU A N 1
ATOM 4068 C CA . LEU A 1 502 ? -8.398 -9.258 7.152 1 91.5 502 LEU A CA 1
ATOM 4069 C C . LEU A 1 502 ? -7.172 -8.422 6.789 1 91.5 502 LEU A C 1
ATOM 4071 O O . LEU A 1 502 ? -6.441 -7.965 7.676 1 91.5 502 LEU A O 1
ATOM 4075 N N . PHE A 1 503 ? -6.977 -8.164 5.527 1 91.5 503 PHE A N 1
ATOM 4076 C CA . PHE A 1 503 ? -5.828 -7.379 5.086 1 91.5 503 PHE A CA 1
ATOM 4077 C C . PHE A 1 503 ? -5.965 -5.926 5.527 1 91.5 503 PHE A C 1
ATOM 4079 O O . PHE A 1 503 ? -4.98 -5.184 5.562 1 91.5 503 PHE A O 1
ATOM 4086 N N . THR A 1 504 ? -7.133 -5.543 5.898 1 90.56 504 THR A N 1
ATOM 4087 C CA . THR A 1 504 ? -7.375 -4.164 6.305 1 90.56 504 THR A CA 1
ATOM 4088 C C . THR A 1 504 ? -6.594 -3.828 7.57 1 90.56 504 THR A C 1
ATOM 4090 O O . THR A 1 504 ? -6.266 -2.666 7.816 1 90.56 504 THR A O 1
ATOM 4093 N N . ALA A 1 505 ? -6.219 -4.812 8.328 1 89.94 505 ALA A N 1
ATOM 4094 C CA . ALA A 1 505 ? -5.523 -4.598 9.594 1 89.94 505 ALA A CA 1
ATOM 4095 C C . ALA A 1 505 ? -4.051 -4.273 9.367 1 89.94 505 ALA A C 1
ATOM 4097 O O . ALA A 1 505 ? -3.387 -3.709 10.242 1 89.94 505 ALA A O 1
ATOM 4098 N N . ASN A 1 506 ? -3.633 -4.613 8.211 1 89.31 506 ASN A N 1
ATOM 4099 C CA . ASN A 1 506 ? -2.223 -4.395 7.91 1 89.31 506 ASN A CA 1
ATOM 4100 C C . ASN A 1 506 ? -2.016 -3.135 7.074 1 89.31 506 ASN A C 1
ATOM 4102 O O . ASN A 1 506 ? -2.797 -2.852 6.164 1 89.31 506 ASN A O 1
ATOM 4106 N N . SER A 1 507 ? -0.918 -2.434 7.41 1 87.5 507 SER A N 1
ATOM 4107 C CA . SER A 1 507 ? -0.67 -1.153 6.758 1 87.5 507 SER A CA 1
ATOM 4108 C C . SER A 1 507 ? -0.177 -1.351 5.328 1 87.5 507 SER A C 1
ATOM 4110 O O . SER A 1 507 ? -0.274 -0.441 4.5 1 87.5 507 SER A O 1
ATOM 4112 N N . HIS A 1 508 ? 0.353 -2.531 4.953 1 85.31 508 HIS A N 1
ATOM 4113 C CA . HIS A 1 508 ? 0.878 -2.754 3.609 1 85.31 508 HIS A CA 1
ATOM 4114 C C . HIS A 1 508 ? -0.179 -3.369 2.699 1 85.31 508 HIS A C 1
ATOM 4116 O O . HIS A 1 508 ? -0.295 -2.99 1.531 1 85.31 508 HIS A O 1
ATOM 4122 N N . LEU A 1 509 ? -0.976 -4.246 3.215 1 90.44 509 LEU A N 1
ATOM 4123 C CA . LEU A 1 509 ? -1.962 -4.949 2.402 1 90.44 509 LEU A CA 1
ATOM 4124 C C . LEU A 1 509 ? -3.303 -4.227 2.428 1 90.44 509 LEU A C 1
ATOM 4126 O O . LEU A 1 509 ? -4.133 -4.418 1.537 1 90.44 509 LEU A O 1
ATOM 4130 N N . GLY A 1 510 ? -3.502 -3.4 3.389 1 91.25 510 GLY A N 1
ATOM 4131 C CA . GLY A 1 510 ? -4.762 -2.684 3.514 1 91.25 510 GLY A CA 1
ATOM 4132 C C . GLY A 1 510 ? -5.062 -1.796 2.322 1 91.25 510 GLY A C 1
ATOM 4133 O O . GLY A 1 510 ? -6.113 -1.933 1.69 1 91.25 510 GLY A O 1
ATOM 4134 N N . PRO A 1 511 ? -4.145 -0.97 1.944 1 89.62 511 PRO A N 1
ATOM 4135 C CA . PRO A 1 511 ? -4.383 -0.114 0.779 1 89.62 511 PRO A CA 1
ATOM 4136 C C . PRO A 1 511 ? -4.633 -0.913 -0.499 1 89.62 511 PRO A C 1
ATOM 4138 O O . PRO A 1 511 ? -5.387 -0.473 -1.369 1 89.62 511 PRO A O 1
ATOM 4141 N N . LEU A 1 512 ? -4.055 -2.053 -0.578 1 89.88 512 LEU A N 1
ATOM 4142 C CA . LEU A 1 512 ? -4.266 -2.891 -1.753 1 89.88 512 LEU A CA 1
ATOM 4143 C C . LEU A 1 512 ? -5.703 -3.395 -1.811 1 89.88 512 LEU A C 1
ATOM 4145 O O . LEU A 1 512 ? -6.305 -3.443 -2.885 1 89.88 512 LEU A O 1
ATOM 4149 N N . GLN A 1 513 ? -6.18 -3.795 -0.731 1 90.81 513 GLN A N 1
ATOM 4150 C CA . GLN A 1 513 ? -7.566 -4.246 -0.678 1 90.81 513 GLN A CA 1
ATOM 4151 C C . GLN A 1 513 ? -8.531 -3.117 -1.029 1 90.81 513 GLN A C 1
ATOM 4153 O O . GLN A 1 513 ? -9.531 -3.338 -1.72 1 90.81 513 GLN A O 1
ATOM 4158 N N . ILE A 1 514 ? -8.227 -1.942 -0.564 1 91.75 514 ILE A N 1
ATOM 4159 C CA . ILE A 1 514 ? -9.07 -0.793 -0.855 1 91.75 514 ILE A CA 1
ATOM 4160 C C . ILE A 1 514 ? -9 -0.46 -2.344 1 91.75 514 ILE A C 1
ATOM 4162 O O . ILE A 1 514 ? -10.016 -0.162 -2.971 1 91.75 514 ILE A O 1
ATOM 4166 N N . SER A 1 515 ? -7.824 -0.543 -2.881 1 92.25 515 SER A N 1
ATOM 4167 C CA . SER A 1 515 ? -7.656 -0.303 -4.312 1 92.25 515 SER A CA 1
ATOM 4168 C C . SER A 1 515 ? -8.43 -1.324 -5.137 1 92.25 515 SER A C 1
ATOM 4170 O O . SER A 1 515 ? -9.055 -0.973 -6.141 1 92.25 515 SER A O 1
ATOM 4172 N N . LEU A 1 516 ? -8.406 -2.537 -4.688 1 89.94 516 LEU A N 1
ATOM 4173 C CA . LEU A 1 516 ? -9.148 -3.59 -5.371 1 89.94 516 LEU A CA 1
ATOM 4174 C C . LEU A 1 516 ? -10.648 -3.307 -5.344 1 89.94 516 LEU A C 1
ATOM 4176 O O . LEU A 1 516 ? -11.344 -3.531 -6.332 1 89.94 516 LEU A O 1
ATOM 4180 N N . GLY A 1 517 ? -11.156 -2.818 -4.242 1 87.88 517 GLY A N 1
ATOM 4181 C CA . GLY A 1 517 ? -12.562 -2.471 -4.141 1 87.88 517 GLY A CA 1
ATOM 4182 C C . GLY A 1 517 ? -12.969 -1.351 -5.082 1 87.88 517 GLY A C 1
ATOM 4183 O O . GLY A 1 517 ? -14.039 -1.406 -5.695 1 87.88 517 GLY A O 1
ATOM 4184 N N . ARG A 1 518 ? -12.133 -0.426 -5.18 1 89.06 518 ARG A N 1
ATOM 4185 C CA . ARG A 1 518 ? -12.422 0.672 -6.098 1 89.06 518 ARG A CA 1
ATOM 4186 C C . ARG A 1 518 ? -12.32 0.217 -7.551 1 89.06 518 ARG A C 1
ATOM 4188 O O . ARG A 1 518 ? -13.102 0.648 -8.398 1 89.06 518 ARG A O 1
ATOM 4195 N N . MET A 1 519 ? -11.406 -0.587 -7.832 1 92.31 519 MET A N 1
ATOM 4196 C CA . MET A 1 519 ? -11.188 -1.083 -9.188 1 92.31 519 MET A CA 1
ATOM 4197 C C . MET A 1 519 ? -12.328 -1.994 -9.625 1 92.31 519 MET A C 1
ATOM 4199 O O . MET A 1 519 ? -12.523 -2.227 -10.82 1 92.31 519 MET A O 1
ATOM 4203 N N . LEU A 1 520 ? -13.039 -2.576 -8.641 1 89.06 520 LEU A N 1
ATOM 4204 C CA . LEU A 1 520 ? -14.188 -3.418 -8.969 1 89.06 520 LEU A CA 1
ATOM 4205 C C . LEU A 1 520 ? -15.227 -2.635 -9.766 1 89.06 520 LEU A C 1
ATOM 4207 O O . LEU A 1 520 ? -15.875 -3.184 -10.656 1 89.06 520 LEU A O 1
ATOM 4211 N N . LEU A 1 521 ? -15.375 -1.375 -9.469 1 89.25 521 LEU A N 1
ATOM 4212 C CA . LEU A 1 521 ? -16.297 -0.554 -10.242 1 89.25 521 LEU A CA 1
ATOM 4213 C C . LEU A 1 521 ? -15.82 -0.389 -11.68 1 89.25 521 LEU A C 1
ATOM 4215 O O . LEU A 1 521 ? -16.625 -0.389 -12.609 1 89.25 521 LEU A O 1
ATOM 4219 N N . ASP A 1 522 ? -14.562 -0.242 -11.797 1 91.44 522 ASP A N 1
ATOM 4220 C CA . ASP A 1 522 ? -14 -0.167 -13.141 1 91.44 522 ASP A CA 1
ATOM 4221 C C . ASP A 1 522 ? -14.203 -1.478 -13.898 1 91.44 522 ASP A C 1
ATOM 4223 O O . ASP A 1 522 ? -14.539 -1.471 -15.086 1 91.44 522 ASP A O 1
ATOM 4227 N N . ILE A 1 523 ? -14.078 -2.57 -13.227 1 92.06 523 ILE A N 1
ATOM 4228 C CA . ILE A 1 523 ? -14.258 -3.883 -13.836 1 92.06 523 ILE A CA 1
ATOM 4229 C C . ILE A 1 523 ? -15.719 -4.074 -14.234 1 92.06 523 ILE A C 1
ATOM 4231 O O . ILE A 1 523 ? -16.016 -4.617 -15.305 1 92.06 523 ILE A O 1
ATOM 4235 N N . LEU A 1 524 ? -16.578 -3.604 -13.438 1 90.5 524 LEU A N 1
ATOM 4236 C CA . LEU A 1 524 ? -18 -3.725 -13.75 1 90.5 524 LEU A CA 1
ATOM 4237 C C . LEU A 1 524 ? -18.359 -2.891 -14.977 1 90.5 524 LEU A C 1
ATOM 4239 O O . LEU A 1 524 ? -19.094 -3.35 -15.844 1 90.5 524 LEU A O 1
ATOM 4243 N N . LYS A 1 525 ? -17.953 -1.668 -15.062 1 92.81 525 LYS A N 1
ATOM 4244 C CA . LYS A 1 525 ? -18.172 -0.843 -16.25 1 92.81 525 LYS A CA 1
ATOM 4245 C C . LYS A 1 525 ? -17.625 -1.526 -17.5 1 92.81 525 LYS A C 1
ATOM 4247 O O . LYS A 1 525 ? -18.266 -1.527 -18.547 1 92.81 525 LYS A O 1
ATOM 4252 N N . PHE A 1 526 ? -16.406 -2.061 -17.297 1 91.94 526 PHE A N 1
ATOM 4253 C CA . PHE A 1 526 ? -15.773 -2.773 -18.406 1 91.94 526 PHE A CA 1
ATOM 4254 C C . PHE A 1 526 ? -16.594 -3.992 -18.812 1 91.94 526 PHE A C 1
ATOM 4256 O O . PHE A 1 526 ? -16.781 -4.258 -20 1 91.94 526 PHE A O 1
ATOM 4263 N N . LEU A 1 527 ? -17.094 -4.762 -17.844 1 92.06 527 LEU A N 1
ATOM 4264 C CA . LEU A 1 527 ? -17.875 -5.961 -18.125 1 92.06 527 LEU A CA 1
ATOM 4265 C C . LEU A 1 527 ? -19.172 -5.605 -18.844 1 92.06 527 LEU A C 1
ATOM 4267 O O . LEU A 1 527 ? -19.656 -6.371 -19.688 1 92.06 527 LEU A O 1
ATOM 4271 N N . PHE A 1 528 ? -19.703 -4.473 -18.562 1 92.88 528 PHE A N 1
ATOM 4272 C CA . PHE A 1 528 ? -20.922 -4.039 -19.25 1 92.88 528 PHE A CA 1
ATOM 4273 C C . PHE A 1 528 ? -20.656 -3.805 -20.734 1 92.88 528 PHE A C 1
ATOM 4275 O O . PHE A 1 528 ? -21.406 -4.297 -21.578 1 92.88 528 PHE A O 1
ATOM 4282 N N . ILE A 1 529 ? -19.672 -3.066 -21.016 1 94.62 529 ILE A N 1
ATOM 4283 C CA . ILE A 1 529 ? -19.312 -2.811 -22.422 1 94.62 529 ILE A CA 1
ATOM 4284 C C . ILE A 1 529 ? -18.906 -4.117 -23.094 1 94.62 529 ILE A C 1
ATOM 4286 O O . ILE A 1 529 ? -19.281 -4.371 -24.234 1 94.62 529 ILE A O 1
ATOM 4290 N N . TYR A 1 530 ? -18.141 -4.965 -22.359 1 94.75 530 TYR A N 1
ATOM 4291 C CA . TYR A 1 530 ? -17.703 -6.25 -22.891 1 94.75 530 TYR A CA 1
ATOM 4292 C C . TYR A 1 530 ? -18.891 -7.148 -23.219 1 94.75 530 TYR A C 1
ATOM 4294 O O . TYR A 1 530 ? -18.906 -7.828 -24.25 1 94.75 530 TYR A O 1
ATOM 4302 N N . CYS A 1 531 ? -19.875 -7.172 -22.312 1 94.5 531 CYS A N 1
ATOM 4303 C CA . CYS A 1 531 ? -21.062 -7.984 -22.547 1 94.5 531 CYS A CA 1
ATOM 4304 C C . CYS A 1 531 ? -21.797 -7.52 -23.781 1 94.5 531 CYS A C 1
ATOM 4306 O O . CYS A 1 531 ? -22.344 -8.336 -24.531 1 94.5 531 CYS A O 1
ATOM 4308 N N . LEU A 1 532 ? -21.828 -6.238 -24.062 1 94.94 532 LEU A N 1
ATOM 4309 C CA . LEU A 1 532 ? -22.469 -5.715 -25.266 1 94.94 532 LEU A CA 1
ATOM 4310 C C . LEU A 1 532 ? -21.734 -6.172 -26.516 1 94.94 532 LEU A C 1
ATOM 4312 O O . LEU A 1 532 ? -22.359 -6.598 -27.484 1 94.94 532 LEU A O 1
ATOM 4316 N N . VAL A 1 533 ? -20.438 -6.074 -26.453 1 95.69 533 VAL A N 1
ATOM 4317 C CA . VAL A 1 533 ? -19.625 -6.504 -27.594 1 95.69 533 VAL A CA 1
ATOM 4318 C C . VAL A 1 533 ? -19.766 -8.008 -27.781 1 95.69 533 VAL A C 1
ATOM 4320 O O . VAL A 1 533 ? -19.922 -8.484 -28.906 1 95.69 533 VAL A O 1
ATOM 4323 N N . LEU A 1 534 ? -19.734 -8.789 -26.688 1 96.56 534 LEU A N 1
ATOM 4324 C CA . LEU A 1 534 ? -19.875 -10.242 -26.719 1 96.56 534 LEU A CA 1
ATOM 4325 C C . LEU A 1 534 ? -21.219 -10.641 -27.344 1 96.56 534 LEU A C 1
ATOM 4327 O O . LEU A 1 534 ? -21.266 -11.508 -28.219 1 96.56 534 LEU A O 1
ATOM 4331 N N . LEU A 1 535 ? -22.266 -9.961 -26.984 1 96.12 535 LEU A N 1
ATOM 4332 C CA . LEU A 1 535 ? -23.594 -10.281 -27.5 1 96.12 535 LEU A CA 1
ATOM 4333 C C . LEU A 1 535 ? -23.734 -9.883 -28.969 1 96.12 535 LEU A C 1
ATOM 4335 O O . LEU A 1 535 ? -24.359 -10.602 -29.75 1 96.12 535 LEU A O 1
ATOM 4339 N N . ALA A 1 536 ? -23.188 -8.781 -29.312 1 96.69 536 ALA A N 1
ATOM 4340 C CA . ALA A 1 536 ? -23.25 -8.32 -30.703 1 96.69 536 ALA A CA 1
ATOM 4341 C C . ALA A 1 536 ? -22.562 -9.312 -31.641 1 96.69 536 ALA A C 1
ATOM 4343 O O . ALA A 1 536 ? -23.156 -9.742 -32.625 1 96.69 536 ALA A O 1
ATOM 4344 N N . PHE A 1 537 ? -21.391 -9.742 -31.312 1 97.06 537 PHE A N 1
ATOM 4345 C CA . PHE A 1 537 ? -20.656 -10.641 -32.188 1 97.06 537 PHE A CA 1
ATOM 4346 C C . PHE A 1 537 ? -21.203 -12.062 -32.094 1 97.06 537 PHE A C 1
ATOM 4348 O O . PHE A 1 537 ? -21.156 -12.805 -33.062 1 97.06 537 PHE A O 1
ATOM 4355 N N . ALA A 1 538 ? -21.672 -12.422 -30.891 1 97.38 538 ALA A N 1
ATOM 4356 C CA . ALA A 1 538 ? -22.281 -13.734 -30.766 1 97.38 538 ALA A CA 1
ATOM 4357 C C . ALA A 1 538 ? -23.5 -13.867 -31.672 1 97.38 538 ALA A C 1
ATOM 4359 O O . ALA A 1 538 ? -23.688 -14.898 -32.312 1 97.38 538 ALA A O 1
ATOM 4360 N N . ASN A 1 539 ? -24.312 -12.844 -31.75 1 96.31 539 ASN A N 1
ATOM 4361 C CA . ASN A 1 539 ? -25.484 -12.852 -32.625 1 96.31 539 ASN A CA 1
ATOM 4362 C C . ASN A 1 539 ? -25.078 -12.906 -34.094 1 96.31 539 ASN A C 1
ATOM 4364 O O . ASN A 1 539 ? -25.672 -13.648 -34.875 1 96.31 539 ASN A O 1
ATOM 4368 N N . GLY A 1 540 ? -24.109 -12.133 -34.406 1 96.19 540 GLY A N 1
ATOM 4369 C CA . GLY A 1 540 ? -23.641 -12.133 -35.781 1 96.19 540 GLY A CA 1
ATOM 4370 C C . GLY A 1 540 ? -23.047 -13.461 -36.219 1 96.19 540 GLY A C 1
ATOM 4371 O O . GLY A 1 540 ? -23.406 -13.992 -37.281 1 96.19 540 GLY A O 1
ATOM 4372 N N . LEU A 1 541 ? -22.172 -14.07 -35.469 1 96.81 541 LEU A N 1
ATOM 4373 C CA . LEU A 1 541 ? -21.516 -15.336 -35.812 1 96.81 541 LEU A CA 1
ATOM 4374 C C . LEU A 1 541 ? -22.516 -16.484 -35.781 1 96.81 541 LEU A C 1
ATOM 4376 O O . LEU A 1 541 ? -22.453 -17.391 -36.625 1 96.81 541 LEU A O 1
ATOM 4380 N N . ASN A 1 542 ? -23.391 -16.438 -34.812 1 95.94 542 ASN A N 1
ATOM 4381 C CA . ASN A 1 542 ? -24.422 -17.469 -34.75 1 95.94 542 ASN A CA 1
ATOM 4382 C C . ASN A 1 542 ? -25.312 -17.422 -36 1 95.94 542 ASN A C 1
ATOM 4384 O O . ASN A 1 542 ? -25.719 -18.469 -36.5 1 95.94 542 ASN A O 1
ATOM 4388 N N . GLN A 1 543 ? -25.625 -16.25 -36.5 1 94.19 543 GLN A N 1
ATOM 4389 C CA . GLN A 1 543 ? -26.438 -16.109 -37.719 1 94.19 543 GLN A CA 1
ATOM 4390 C C . GLN A 1 543 ? -25.703 -16.703 -38.906 1 94.19 543 GLN A C 1
ATOM 4392 O O . GLN A 1 543 ? -26.328 -17.312 -39.781 1 94.19 543 GLN A O 1
ATOM 4397 N N . LEU A 1 544 ? -24.438 -16.609 -38.906 1 93.31 544 LEU A N 1
ATOM 4398 C CA . LEU A 1 544 ? -23.625 -17.094 -40.031 1 93.31 544 LEU A CA 1
ATOM 4399 C C . LEU A 1 544 ? -23.453 -18.594 -39.969 1 93.31 544 LEU A C 1
ATOM 4401 O O . LEU A 1 544 ? -23.531 -19.281 -41 1 93.31 544 LEU A O 1
ATOM 4405 N N . TYR A 1 545 ? -23.266 -19.203 -38.812 1 94.5 545 TYR A N 1
ATOM 4406 C CA . TYR A 1 545 ? -22.859 -20.594 -38.688 1 94.5 545 TYR A CA 1
ATOM 4407 C C . TYR A 1 545 ? -24.016 -21.469 -38.25 1 94.5 545 TYR A C 1
ATOM 4409 O O . TYR A 1 545 ? -23.891 -22.688 -38.125 1 94.5 545 TYR A O 1
ATOM 4417 N N . PHE A 1 546 ? -25.141 -20.891 -38 1 92.06 546 PHE A N 1
ATOM 4418 C CA . PHE A 1 546 ? -26.312 -21.641 -37.531 1 92.06 546 PHE A CA 1
ATOM 4419 C C . PHE A 1 546 ? -26.672 -22.75 -38.5 1 92.06 546 PHE A C 1
ATOM 4421 O O . PHE A 1 546 ? -27.062 -23.844 -38.094 1 92.06 546 PHE A O 1
ATOM 4428 N N . TYR A 1 547 ? -26.422 -22.547 -39.781 1 90.31 547 TYR A N 1
ATOM 4429 C CA . TYR A 1 547 ? -26.844 -23.438 -40.844 1 90.31 547 TYR A CA 1
ATOM 4430 C C . TYR A 1 547 ? -25.922 -24.656 -40.938 1 90.31 547 TYR A C 1
ATOM 4432 O O . TYR A 1 547 ? -26.266 -25.641 -41.594 1 90.31 547 TYR A O 1
ATOM 4440 N N . TYR A 1 548 ? -24.875 -24.656 -40.25 1 90.06 548 TYR A N 1
ATOM 4441 C CA . TYR A 1 548 ? -23.891 -25.719 -40.406 1 90.06 548 TYR A CA 1
ATOM 4442 C C . TYR A 1 548 ? -23.828 -26.578 -39.156 1 90.06 548 TYR A C 1
ATOM 4444 O O . TYR A 1 548 ? -22.844 -27.297 -38.938 1 90.06 548 TYR A O 1
ATOM 4452 N N . GLU A 1 549 ? -24.75 -26.609 -38.25 1 90.56 549 GLU A N 1
ATOM 4453 C CA . GLU A 1 549 ? -24.766 -27.391 -37 1 90.56 549 GLU A CA 1
ATOM 4454 C C . GLU A 1 549 ? -24.797 -28.891 -37.312 1 90.56 549 GLU A C 1
ATOM 4456 O O . GLU A 1 549 ? -25.516 -29.328 -38.219 1 90.56 549 GLU A O 1
ATOM 4461 N N . THR A 1 550 ? -23.844 -29.594 -36.594 1 88.06 550 THR A N 1
ATOM 4462 C CA . THR A 1 550 ? -23.797 -31.047 -36.75 1 88.06 550 THR A CA 1
ATOM 4463 C C . THR A 1 550 ? -24.297 -31.734 -35.469 1 88.06 550 THR A C 1
ATOM 4465 O O . THR A 1 550 ? -24.453 -31.094 -34.438 1 88.06 550 THR A O 1
ATOM 4468 N N . LYS A 1 551 ? -24.625 -33.031 -35.656 1 86.38 551 LYS A N 1
ATOM 4469 C CA . LYS A 1 551 ? -25.031 -33.844 -34.5 1 86.38 551 LYS A CA 1
ATOM 4470 C C . LYS A 1 551 ? -23.828 -34.5 -33.844 1 86.38 551 LYS A C 1
ATOM 4472 O O . LYS A 1 551 ? -22.766 -34.625 -34.469 1 86.38 551 LYS A O 1
ATOM 4477 N N . ALA A 1 552 ? -23.922 -34.844 -32.5 1 85.88 552 ALA A N 1
ATOM 4478 C CA . ALA A 1 552 ? -22.844 -35.438 -31.734 1 85.88 552 ALA A CA 1
ATOM 4479 C C . ALA A 1 552 ? -22.375 -36.75 -32.375 1 85.88 552 ALA A C 1
ATOM 4481 O O . ALA A 1 552 ? -21.188 -37.062 -32.375 1 85.88 552 ALA A O 1
ATOM 4482 N N . SER A 1 553 ? -23.266 -37.438 -33.031 1 84.19 553 SER A N 1
ATOM 4483 C CA . SER A 1 553 ? -22.953 -38.75 -33.625 1 84.19 553 SER A CA 1
ATOM 4484 C C . SER A 1 553 ? -22.078 -38.562 -34.875 1 84.19 553 SER A C 1
ATOM 4486 O O . SER A 1 553 ? -21.359 -39.5 -35.25 1 84.19 553 SER A O 1
ATOM 4488 N N . GLU A 1 554 ? -22.047 -37.406 -35.375 1 82.5 554 GLU A N 1
ATOM 4489 C CA . GLU A 1 554 ? -21.297 -37.156 -36.594 1 82.5 554 GLU A CA 1
ATOM 4490 C C . GLU A 1 554 ? -19.875 -36.656 -36.281 1 82.5 554 GLU A C 1
ATOM 4492 O O . GLU A 1 554 ? -19.031 -36.594 -37.188 1 82.5 554 GLU A O 1
ATOM 4497 N N . GLU A 1 555 ? -19.703 -36.438 -35.031 1 82.62 555 GLU A N 1
ATOM 4498 C CA . GLU A 1 555 ? -18.406 -35.875 -34.688 1 82.62 555 GLU A CA 1
ATOM 4499 C C . GLU A 1 555 ? -17.5 -36.938 -34.062 1 82.62 555 GLU A C 1
ATOM 4501 O O . GLU A 1 555 ? -17.969 -38 -33.656 1 82.62 555 GLU A O 1
ATOM 4506 N N . HIS A 1 556 ? -16.203 -36.562 -34.062 1 76 556 HIS A N 1
ATOM 4507 C CA . HIS A 1 556 ? -15.195 -37.469 -33.531 1 76 556 HIS A CA 1
ATOM 4508 C C . HIS A 1 556 ? -15.461 -37.781 -32.062 1 76 556 HIS A C 1
ATOM 4510 O O . HIS A 1 556 ? -15.68 -36.875 -31.266 1 76 556 HIS A O 1
ATOM 4516 N N . ASN A 1 557 ? -15.469 -39 -31.656 1 78.19 557 ASN A N 1
ATOM 4517 C CA . ASN A 1 557 ? -15.633 -39.5 -30.297 1 78.19 557 ASN A CA 1
ATOM 4518 C C . ASN A 1 557 ? -17 -39.125 -29.719 1 78.19 557 ASN A C 1
ATOM 4520 O O . ASN A 1 557 ? -17.141 -38.969 -28.5 1 78.19 557 ASN A O 1
ATOM 4524 N N . ASN A 1 558 ? -17.969 -38.719 -30.625 1 79.38 558 ASN A N 1
ATOM 4525 C CA . ASN A 1 558 ? -19.344 -38.406 -30.234 1 79.38 558 ASN A CA 1
ATOM 4526 C C . ASN A 1 558 ? -19.391 -37.219 -29.25 1 79.38 558 ASN A C 1
ATOM 4528 O O . ASN A 1 558 ? -20.156 -37.25 -28.297 1 79.38 558 ASN A O 1
ATOM 4532 N N . CYS A 1 559 ? -18.406 -36.406 -29.422 1 85.81 559 CYS A N 1
ATOM 4533 C CA . CYS A 1 559 ? -18.359 -35.25 -28.547 1 85.81 559 CYS A CA 1
ATOM 4534 C C . CYS A 1 559 ? -18.672 -33.969 -29.328 1 85.81 559 CYS A C 1
ATOM 4536 O O . CYS A 1 559 ? -18.094 -33.719 -30.391 1 85.81 559 CYS A O 1
ATOM 4538 N N . LYS A 1 560 ? -19.719 -33.25 -28.812 1 88.06 560 LYS A N 1
ATOM 4539 C CA . LYS A 1 560 ? -20.109 -32.031 -29.469 1 88.06 560 LYS A CA 1
ATOM 4540 C C . LYS A 1 560 ? -19.844 -30.812 -28.578 1 88.06 560 LYS A C 1
ATOM 4542 O O . LYS A 1 560 ? -20.141 -30.844 -27.375 1 88.06 560 LYS A O 1
ATOM 4547 N N . GLY A 1 561 ? -19.203 -29.812 -29.141 1 88.88 561 GLY A N 1
ATOM 4548 C CA . GLY A 1 561 ? -19 -28.578 -28.391 1 88.88 561 GLY A CA 1
ATOM 4549 C C . GLY A 1 561 ? -17.531 -28.156 -28.344 1 88.88 561 GLY A C 1
ATOM 4550 O O . GLY A 1 561 ? -16.672 -28.812 -28.922 1 88.88 561 GLY A O 1
ATOM 4551 N N . ILE A 1 562 ? -17.297 -27.109 -27.719 1 90.31 562 ILE A N 1
ATOM 4552 C CA . ILE A 1 562 ? -15.961 -26.531 -27.672 1 90.31 562 ILE A CA 1
ATOM 4553 C C . ILE A 1 562 ? -15.133 -27.188 -26.578 1 90.31 562 ILE A C 1
ATOM 4555 O O . ILE A 1 562 ? -13.914 -27.047 -26.531 1 90.31 562 ILE A O 1
ATOM 4559 N N . ARG A 1 563 ? -15.75 -27.953 -25.672 1 90.06 563 ARG A N 1
ATOM 4560 C CA . ARG A 1 563 ? -15.039 -28.578 -24.547 1 90.06 563 ARG A CA 1
ATOM 4561 C C . ARG A 1 563 ? -14.477 -29.938 -24.953 1 90.06 563 ARG A C 1
ATOM 4563 O O . ARG A 1 563 ? -13.844 -30.625 -24.141 1 90.06 563 ARG A O 1
ATOM 4570 N N . CYS A 1 564 ? -14.672 -30.25 -26.203 1 88.5 564 CYS A N 1
ATOM 4571 C CA . CYS A 1 564 ? -14.141 -31.516 -26.719 1 88.5 564 CYS A CA 1
ATOM 4572 C C . CYS A 1 564 ? -12.672 -31.375 -27.109 1 88.5 564 CYS A C 1
ATOM 4574 O O . CYS A 1 564 ? -12.172 -30.25 -27.25 1 88.5 564 CYS A O 1
ATOM 4576 N N . GLU A 1 565 ? -11.938 -32.5 -27.141 1 87.12 565 GLU A N 1
ATOM 4577 C CA . GLU A 1 565 ? -10.539 -32.469 -27.547 1 87.12 565 GLU A CA 1
ATOM 4578 C C . GLU A 1 565 ? -10.375 -31.828 -28.922 1 87.12 565 GLU A C 1
ATOM 4580 O O . GLU A 1 565 ? -9.523 -30.953 -29.125 1 87.12 565 GLU A O 1
ATOM 4585 N N . ARG A 1 566 ? -11.172 -32.344 -29.781 1 88.94 566 ARG A N 1
ATOM 4586 C CA . ARG A 1 566 ? -11.281 -31.672 -31.062 1 88.94 566 ARG A CA 1
ATOM 4587 C C . ARG A 1 566 ? -12.516 -30.766 -31.094 1 88.94 566 ARG A C 1
ATOM 4589 O O . ARG A 1 566 ? -13.641 -31.25 -31.25 1 88.94 566 ARG A O 1
ATOM 4596 N N . GLN A 1 567 ? -12.32 -29.531 -30.984 1 92.06 567 GLN A N 1
ATOM 4597 C CA . GLN A 1 567 ? -13.398 -28.562 -30.859 1 92.06 567 GLN A CA 1
ATOM 4598 C C . GLN A 1 567 ? -14.242 -28.5 -32.125 1 92.06 567 GLN A C 1
ATOM 4600 O O . GLN A 1 567 ? -13.703 -28.609 -33.25 1 92.06 567 GLN A O 1
ATOM 4605 N N . ASN A 1 568 ? -15.508 -28.484 -31.938 1 90.69 568 ASN A N 1
ATOM 4606 C CA . ASN A 1 568 ? -16.438 -28.406 -33.062 1 90.69 568 ASN A CA 1
ATOM 4607 C C . ASN A 1 568 ? -17.688 -27.609 -32.688 1 90.69 568 ASN A C 1
ATOM 4609 O O . ASN A 1 568 ? -17.891 -27.281 -31.516 1 90.69 568 ASN A O 1
ATOM 4613 N N . ASN A 1 569 ? -18.469 -27.141 -33.625 1 91.44 569 ASN A N 1
ATOM 4614 C CA . ASN A 1 569 ? -19.734 -26.422 -33.469 1 91.44 569 ASN A CA 1
ATOM 4615 C C . ASN A 1 569 ? -19.578 -25.281 -32.469 1 91.44 569 ASN A C 1
ATOM 4617 O O . ASN A 1 569 ? -20.406 -25.125 -31.562 1 91.44 569 ASN A O 1
ATOM 4621 N N . ALA A 1 570 ? -18.547 -24.562 -32.688 1 93.88 570 ALA A N 1
ATOM 4622 C CA . ALA A 1 570 ? -18.25 -23.469 -31.75 1 93.88 570 ALA A CA 1
ATOM 4623 C C . ALA A 1 570 ? -19.281 -22.344 -31.891 1 93.88 570 ALA A C 1
ATOM 4625 O O . ALA A 1 570 ? -19.578 -21.641 -30.938 1 93.88 570 ALA A O 1
ATOM 4626 N N . PHE A 1 571 ? -19.906 -22.219 -33.125 1 94.5 571 PHE A N 1
ATOM 4627 C CA . PHE A 1 571 ? -20.781 -21.062 -33.344 1 94.5 571 PHE A CA 1
ATOM 4628 C C . PHE A 1 571 ? -22.156 -21.516 -33.812 1 94.5 571 PHE A C 1
ATOM 4630 O O . PHE A 1 571 ? -22.859 -20.75 -34.5 1 94.5 571 PHE A O 1
ATOM 4637 N N . SER A 1 572 ? -22.578 -22.719 -33.469 1 91.19 572 SER A N 1
ATOM 4638 C CA . SER A 1 572 ? -23.844 -23.266 -33.969 1 91.19 572 SER A CA 1
ATOM 4639 C C . SER A 1 572 ? -25.031 -22.766 -33.156 1 91.19 572 SER A C 1
ATOM 4641 O O . SER A 1 572 ? -26.094 -22.484 -33.719 1 91.19 572 SER A O 1
ATOM 4643 N N . THR A 1 573 ? -24.906 -22.75 -31.859 1 92.75 573 THR A N 1
ATOM 4644 C CA . THR A 1 573 ? -25.922 -22.203 -30.969 1 92.75 573 THR A CA 1
ATOM 4645 C C . THR A 1 573 ? -25.438 -20.922 -30.297 1 92.75 573 THR A C 1
ATOM 4647 O O . THR A 1 573 ? -24.234 -20.672 -30.234 1 92.75 573 THR A O 1
ATOM 4650 N N . LEU A 1 574 ? -26.438 -20.172 -29.922 1 93.31 574 LEU A N 1
ATOM 4651 C CA . LEU A 1 574 ? -26.078 -18.906 -29.297 1 93.31 574 LEU A CA 1
ATOM 4652 C C . LEU A 1 574 ? -25.281 -19.141 -28.016 1 93.31 574 LEU A C 1
ATOM 4654 O O . LEU A 1 574 ? -24.312 -18.438 -27.75 1 93.31 574 LEU A O 1
ATOM 4658 N N . PHE A 1 575 ? -25.625 -20.047 -27.234 1 93.25 575 PHE A N 1
ATOM 4659 C CA . PHE A 1 575 ? -24.938 -20.328 -25.984 1 93.25 575 PHE A CA 1
ATOM 4660 C C . PHE A 1 575 ? -23.516 -20.828 -26.25 1 93.25 575 PHE A C 1
ATOM 4662 O O . PHE A 1 575 ? -22.562 -20.391 -25.578 1 93.25 575 PHE A O 1
ATOM 4669 N N . GLU A 1 576 ? -23.359 -21.672 -27.188 1 93.81 576 GLU A N 1
ATOM 4670 C CA . GLU A 1 576 ? -22.031 -22.172 -27.531 1 93.81 576 GLU A CA 1
ATOM 4671 C C . GLU A 1 576 ? -21.156 -21.047 -28.125 1 93.81 576 GLU A C 1
ATOM 4673 O O . GLU A 1 576 ? -19.953 -21.016 -27.906 1 93.81 576 GLU A O 1
ATOM 4678 N N . THR A 1 577 ? -21.828 -20.188 -28.875 1 95.5 577 THR A N 1
ATOM 4679 C CA . THR A 1 577 ? -21.078 -19.062 -29.438 1 95.5 577 THR A CA 1
ATOM 4680 C C . THR A 1 577 ? -20.594 -18.125 -28.328 1 95.5 577 THR A C 1
ATOM 4682 O O . THR A 1 577 ? -19.469 -17.656 -28.375 1 95.5 577 THR A O 1
ATOM 4685 N N . LEU A 1 578 ? -21.453 -17.891 -27.359 1 95.31 578 LEU A N 1
ATOM 4686 C CA . LEU A 1 578 ? -21.078 -17.047 -26.234 1 95.31 578 LEU A CA 1
ATOM 4687 C C . LEU A 1 578 ? -19.906 -17.656 -25.469 1 95.31 578 LEU A C 1
ATOM 4689 O O . LEU A 1 578 ? -18.938 -16.953 -25.125 1 95.31 578 LEU A O 1
ATOM 4693 N N . GLN A 1 579 ? -19.938 -18.875 -25.219 1 94.69 579 GLN A N 1
ATOM 4694 C CA . GLN A 1 579 ? -18.859 -19.562 -24.516 1 94.69 579 GLN A CA 1
ATOM 4695 C C . GLN A 1 579 ? -17.578 -19.562 -25.328 1 94.69 579 GLN A C 1
ATOM 4697 O O . GLN A 1 579 ? -16.484 -19.375 -24.797 1 94.69 579 GLN A O 1
ATOM 4702 N N . SER A 1 580 ? -17.734 -19.812 -26.625 1 95.56 580 SER A N 1
ATOM 4703 C CA . SER A 1 580 ? -16.562 -19.844 -27.484 1 95.56 580 SER A CA 1
ATOM 4704 C C . SER A 1 580 ? -15.852 -18.5 -27.484 1 95.56 580 SER A C 1
ATOM 4706 O O . SER A 1 580 ? -14.625 -18.438 -27.359 1 95.56 580 SER A O 1
ATOM 4708 N N . LEU A 1 581 ? -16.625 -17.484 -27.594 1 95.38 581 LEU A N 1
ATOM 4709 C CA . LEU A 1 581 ? -16.031 -16.141 -27.594 1 95.38 581 LEU A CA 1
ATOM 4710 C C . LEU A 1 581 ? -15.414 -15.812 -26.234 1 95.38 581 LEU A C 1
ATOM 4712 O O . LEU A 1 581 ? -14.367 -15.172 -26.172 1 95.38 581 LEU A O 1
ATOM 4716 N N . PHE A 1 582 ? -16.078 -16.219 -25.203 1 94.06 582 PHE A N 1
ATOM 4717 C CA . PHE A 1 582 ? -15.539 -16 -23.859 1 94.06 582 PHE A CA 1
ATOM 4718 C C . PHE A 1 582 ? -14.188 -16.688 -23.703 1 94.06 582 PHE A C 1
ATOM 4720 O O . PHE A 1 582 ? -13.227 -16.078 -23.234 1 94.06 582 PHE A O 1
ATOM 4727 N N . TRP A 1 583 ? -14.07 -17.938 -24.094 1 94.38 583 TRP A N 1
ATOM 4728 C CA . TRP A 1 583 ? -12.852 -18.719 -23.891 1 94.38 583 TRP A CA 1
ATOM 4729 C C . TRP A 1 583 ? -11.766 -18.281 -24.875 1 94.38 583 TRP A C 1
ATOM 4731 O O . TRP A 1 583 ? -10.578 -18.531 -24.641 1 94.38 583 TRP A O 1
ATOM 4741 N N . SER A 1 584 ? -12.125 -17.641 -25.953 1 93.31 584 SER A N 1
ATOM 4742 C CA . SER A 1 584 ? -11.133 -17.172 -26.922 1 93.31 584 SER A CA 1
ATOM 4743 C C . SER A 1 584 ? -10.242 -16.094 -26.312 1 93.31 584 SER A C 1
ATOM 4745 O O . SER A 1 584 ? -9.086 -15.953 -26.719 1 93.31 584 SER A O 1
ATOM 4747 N N . ILE A 1 585 ? -10.797 -15.438 -25.344 1 90.5 585 ILE A N 1
ATOM 4748 C CA . ILE A 1 585 ? -10.023 -14.375 -24.719 1 90.5 585 ILE A CA 1
ATOM 4749 C C . ILE A 1 585 ? -8.812 -14.969 -24 1 90.5 585 ILE A C 1
ATOM 4751 O O . ILE A 1 585 ? -7.766 -14.32 -23.891 1 90.5 585 ILE A O 1
ATOM 4755 N N . PHE A 1 586 ? -8.891 -16.188 -23.594 1 90.75 586 PHE A N 1
ATOM 4756 C CA . PHE A 1 586 ? -7.812 -16.844 -22.859 1 90.75 586 PHE A CA 1
ATOM 4757 C C . PHE A 1 586 ? -6.977 -17.719 -23.781 1 90.75 586 PHE A C 1
ATOM 4759 O O . PHE A 1 586 ? -6.098 -18.453 -23.312 1 90.75 586 PHE A O 1
ATOM 4766 N N . GLY A 1 587 ? -7.27 -17.672 -25.031 1 88.81 587 GLY A N 1
ATOM 4767 C CA . GLY A 1 587 ? -6.496 -18.422 -26.016 1 88.81 587 GLY A CA 1
ATOM 4768 C C . GLY A 1 587 ? -6.805 -19.906 -26.016 1 88.81 587 GLY A C 1
ATOM 4769 O O . GLY A 1 587 ? -5.965 -20.719 -26.406 1 88.81 587 GLY A O 1
ATOM 4770 N N . LEU A 1 588 ? -8.008 -20.25 -25.641 1 92.38 588 LEU A N 1
ATOM 4771 C CA . LEU A 1 588 ? -8.336 -21.656 -25.516 1 92.38 588 LEU A CA 1
ATOM 4772 C C . LEU A 1 588 ? -9.18 -22.141 -26.703 1 92.38 588 LEU A C 1
ATOM 4774 O O . LEU A 1 588 ? -9.727 -23.234 -26.672 1 92.38 588 LEU A O 1
ATOM 4778 N N . LEU A 1 589 ? -9.359 -21.328 -27.688 1 92.69 589 LEU A N 1
ATOM 4779 C CA . LEU A 1 589 ? -10.047 -21.719 -28.906 1 92.69 589 LEU A CA 1
ATOM 4780 C C . LEU A 1 589 ? -9.078 -21.797 -30.094 1 92.69 589 LEU A C 1
ATOM 4782 O O . LEU A 1 589 ? -8.195 -20.938 -30.219 1 92.69 589 LEU A O 1
ATOM 4786 N N . ASN A 1 590 ? -9.258 -22.844 -30.828 1 92.56 590 ASN A N 1
ATOM 4787 C CA . ASN A 1 590 ? -8.414 -23 -32 1 92.56 590 ASN A CA 1
ATOM 4788 C C . ASN A 1 590 ? -9.047 -22.344 -33.25 1 92.56 590 ASN A C 1
ATOM 4790 O O . ASN A 1 590 ? -10.266 -22.203 -33.312 1 92.56 590 ASN A O 1
ATOM 4794 N N . LEU A 1 591 ? -8.281 -22.078 -34.219 1 92.88 591 LEU A N 1
ATOM 4795 C CA . LEU A 1 591 ? -8.719 -21.344 -35.406 1 92.88 591 LEU A CA 1
ATOM 4796 C C . LEU A 1 591 ? -9.516 -22.234 -36.344 1 92.88 591 LEU A C 1
ATOM 4798 O O . LEU A 1 591 ? -10.344 -21.75 -37.125 1 92.88 591 LEU A O 1
ATOM 4802 N N . TYR A 1 592 ? -9.305 -23.531 -36.219 1 92.56 592 TYR A N 1
ATOM 4803 C CA . TYR A 1 592 ? -9.953 -24.406 -37.188 1 92.56 592 TYR A CA 1
ATOM 4804 C C . TYR A 1 592 ? -11.453 -24.5 -36.938 1 92.56 592 TYR A C 1
ATOM 4806 O O . TYR A 1 592 ? -12.203 -25.016 -37.75 1 92.56 592 TYR A O 1
ATOM 4814 N N . VAL A 1 593 ? -11.898 -23.922 -35.812 1 92.31 593 VAL A N 1
ATOM 4815 C CA . VAL A 1 593 ? -13.32 -23.969 -35.5 1 92.31 593 VAL A CA 1
ATOM 4816 C C . VAL A 1 593 ? -14.102 -23.109 -36.469 1 92.31 593 VAL A C 1
ATOM 4818 O O . VAL A 1 593 ? -15.32 -23.219 -36.594 1 92.31 593 VAL A O 1
ATOM 4821 N N . THR A 1 594 ? -13.43 -22.203 -37.156 1 93.31 594 THR A N 1
ATOM 4822 C CA . THR A 1 594 ? -14.086 -21.312 -38.125 1 93.31 594 THR A CA 1
ATOM 4823 C C . THR A 1 594 ? -14.289 -22.031 -39.438 1 93.31 594 THR A C 1
ATOM 4825 O O . THR A 1 594 ? -14.953 -21.5 -40.344 1 93.31 594 THR A O 1
ATOM 4828 N N . ASN A 1 595 ? -13.82 -23.234 -39.531 1 91.38 595 ASN A N 1
ATOM 4829 C CA . ASN A 1 595 ? -13.984 -23.984 -40.781 1 91.38 595 ASN A CA 1
ATOM 4830 C C . ASN A 1 595 ? -15.305 -24.75 -40.812 1 91.38 595 ASN A C 1
ATOM 4832 O O . ASN A 1 595 ? -15.828 -25.109 -39.75 1 91.38 595 ASN A O 1
ATOM 4836 N N . VAL A 1 596 ? -15.898 -24.875 -41.969 1 90.75 596 VAL A N 1
ATOM 4837 C CA . VAL A 1 596 ? -17.141 -25.625 -42.188 1 90.75 596 VAL A CA 1
ATOM 4838 C C . VAL A 1 596 ? -16.859 -26.875 -43 1 90.75 596 VAL A C 1
ATOM 4840 O O . VAL A 1 596 ? -15.891 -26.906 -43.781 1 90.75 596 VAL A O 1
ATOM 4843 N N . LYS A 1 597 ? -17.625 -27.891 -42.812 1 86.12 597 LYS A N 1
ATOM 4844 C CA . LYS A 1 597 ? -17.453 -29.141 -43.531 1 86.12 597 LYS A CA 1
ATOM 4845 C C . LYS A 1 597 ? -17.625 -28.938 -45.031 1 86.12 597 LYS A C 1
ATOM 4847 O O . LYS A 1 597 ? -16.906 -29.531 -45.844 1 86.12 597 LYS A O 1
ATOM 4852 N N . ALA A 1 598 ? -18.516 -28.016 -45.375 1 87.75 598 ALA A N 1
ATOM 4853 C CA . ALA A 1 598 ? -18.734 -27.703 -46.781 1 87.75 598 ALA A CA 1
ATOM 4854 C C . ALA A 1 598 ? -17.625 -26.812 -47.344 1 87.75 598 ALA A C 1
ATOM 4856 O O . ALA A 1 598 ? -16.969 -26.109 -46.594 1 87.75 598 ALA A O 1
ATOM 4857 N N . ARG A 1 599 ? -17.312 -26.859 -48.531 1 89.56 599 ARG A N 1
ATOM 4858 C CA . ARG A 1 599 ? -16.281 -26.047 -49.156 1 89.56 599 ARG A CA 1
ATOM 4859 C C . ARG A 1 599 ? -16.797 -24.641 -49.469 1 89.56 599 ARG A C 1
ATOM 4861 O O . ARG A 1 599 ? -16.781 -24.219 -50.625 1 89.56 599 ARG A O 1
ATOM 4868 N N . HIS A 1 600 ? -17.344 -24 -48.469 1 93.88 600 HIS A N 1
ATOM 4869 C CA . HIS A 1 600 ? -17.781 -22.625 -48.594 1 93.88 600 HIS A CA 1
ATOM 4870 C C . HIS A 1 600 ? -16.703 -21.656 -48.094 1 93.88 600 HIS A C 1
ATOM 4872 O O . HIS A 1 600 ? -16.734 -21.203 -46.969 1 93.88 600 HIS A O 1
ATOM 4878 N N . GLU A 1 601 ? -15.766 -21.312 -48.906 1 92.62 601 GLU A N 1
ATOM 4879 C CA . GLU A 1 601 ? -14.594 -20.5 -48.562 1 92.62 601 GLU A CA 1
ATOM 4880 C C . GLU A 1 601 ? -14.992 -19.078 -48.219 1 92.62 601 GLU A C 1
ATOM 4882 O O . GLU A 1 601 ? -14.344 -18.438 -47.375 1 92.62 601 GLU A O 1
ATOM 4887 N N . PHE A 1 602 ? -16.078 -18.594 -48.812 1 92.5 602 PHE A N 1
ATOM 4888 C CA . PHE A 1 602 ? -16.516 -17.234 -48.531 1 92.5 602 PHE A CA 1
ATOM 4889 C C . PHE A 1 602 ? -17.047 -17.141 -47.094 1 92.5 602 PHE A C 1
ATOM 4891 O O . PHE A 1 602 ? -16.719 -16.203 -46.375 1 92.5 602 PHE A O 1
ATOM 4898 N N . THR A 1 603 ? -17.875 -18.031 -46.719 1 93.56 603 THR A N 1
ATOM 4899 C CA . THR A 1 603 ? -18.406 -18.047 -45.344 1 93.56 603 THR A CA 1
ATOM 4900 C C . THR A 1 603 ? -17.297 -18.219 -44.312 1 93.56 603 THR A C 1
ATOM 4902 O O . THR A 1 603 ? -17.297 -17.562 -43.281 1 93.56 603 THR A O 1
ATOM 4905 N N . GLU A 1 604 ? -16.297 -19.062 -44.656 1 94.81 604 GLU A N 1
ATOM 4906 C CA . GLU A 1 604 ? -15.156 -19.266 -43.781 1 94.81 604 GLU A CA 1
ATOM 4907 C C . GLU A 1 604 ? -14.328 -17.984 -43.625 1 94.81 604 GLU A C 1
ATOM 4909 O O . GLU A 1 604 ? -13.859 -17.656 -42.531 1 94.81 604 GLU A O 1
ATOM 4914 N N . PHE A 1 605 ? -14.227 -17.297 -44.75 1 94.62 605 PHE A N 1
ATOM 4915 C CA . PHE A 1 605 ? -13.453 -16.062 -44.719 1 94.62 605 PHE A CA 1
ATOM 4916 C C . PHE A 1 605 ? -14.148 -15.008 -43.875 1 94.62 605 PHE A C 1
ATOM 4918 O O . PHE A 1 605 ? -13.516 -14.336 -43.062 1 94.62 605 PHE A O 1
ATOM 4925 N N . ILE A 1 606 ? -15.414 -14.805 -44.031 1 94.38 606 ILE A N 1
ATOM 4926 C CA . ILE A 1 606 ? -16.172 -13.82 -43.25 1 94.38 606 ILE A CA 1
ATOM 4927 C C . ILE A 1 606 ? -16.188 -14.203 -41.781 1 94.38 606 ILE A C 1
ATOM 4929 O O . ILE A 1 606 ? -16.047 -13.344 -40.906 1 94.38 606 ILE A O 1
ATOM 4933 N N . GLY A 1 607 ? -16.422 -15.461 -41.531 1 95.94 607 GLY A N 1
ATOM 4934 C CA . GLY A 1 607 ? -16.406 -15.93 -40.156 1 95.94 607 GLY A CA 1
ATOM 4935 C C . GLY A 1 607 ? -15.07 -15.68 -39.438 1 95.94 607 GLY A C 1
ATOM 4936 O O . GLY A 1 607 ? -15.039 -15.203 -38.312 1 95.94 607 GLY A O 1
ATOM 4937 N N . ALA A 1 608 ? -13.984 -16.016 -40.156 1 96.38 608 ALA A N 1
ATOM 4938 C CA . ALA A 1 608 ? -12.656 -15.805 -39.594 1 96.38 608 ALA A CA 1
ATOM 4939 C C . ALA A 1 608 ? -12.383 -14.32 -39.375 1 96.38 608 ALA A C 1
ATOM 4941 O O . ALA A 1 608 ? -11.742 -13.93 -38.406 1 96.38 608 ALA A O 1
ATOM 4942 N N . THR A 1 609 ? -12.867 -13.477 -40.281 1 96.44 609 THR A N 1
ATOM 4943 C CA . THR A 1 609 ? -12.68 -12.031 -40.125 1 96.44 609 THR A CA 1
ATOM 4944 C C . THR A 1 609 ? -13.477 -11.484 -38.969 1 96.44 609 THR A C 1
ATOM 4946 O O . THR A 1 609 ? -12.992 -10.641 -38.219 1 96.44 609 THR A O 1
ATOM 4949 N N . MET A 1 610 ? -14.703 -11.938 -38.844 1 97.12 610 MET A N 1
ATOM 4950 C CA . MET A 1 610 ? -15.516 -11.516 -37.688 1 97.12 610 MET A CA 1
ATOM 4951 C C . MET A 1 610 ? -14.883 -11.953 -36.375 1 97.12 610 MET A C 1
ATOM 4953 O O . MET A 1 610 ? -14.828 -11.18 -35.438 1 97.12 610 MET A O 1
ATOM 4957 N N . PHE A 1 611 ? -14.398 -13.195 -36.375 1 96.69 611 PHE A N 1
ATOM 4958 C CA . PHE A 1 611 ? -13.734 -13.719 -35.188 1 96.69 611 PHE A CA 1
ATOM 4959 C C . PHE A 1 611 ? -12.461 -12.938 -34.875 1 96.69 611 PHE A C 1
ATOM 4961 O O . PHE A 1 611 ? -12.188 -12.617 -33.719 1 96.69 611 PHE A O 1
ATOM 4968 N N . GLY A 1 612 ? -11.711 -12.641 -35.938 1 96 612 GLY A N 1
ATOM 4969 C CA . GLY A 1 612 ? -10.508 -11.836 -35.781 1 96 612 GLY A CA 1
ATOM 4970 C C . GLY A 1 612 ? -10.797 -10.43 -35.281 1 96 612 GLY A C 1
ATOM 4971 O O . GLY A 1 612 ? -10.094 -9.906 -34.438 1 96 612 GLY A O 1
ATOM 4972 N N . THR A 1 613 ? -11.797 -9.766 -35.781 1 96.06 613 THR A N 1
ATOM 4973 C CA . THR A 1 613 ? -12.172 -8.43 -35.344 1 96.06 613 THR A CA 1
ATOM 4974 C C . THR A 1 613 ? -12.617 -8.445 -33.875 1 96.06 613 THR A C 1
ATOM 4976 O O . THR A 1 613 ? -12.289 -7.531 -33.125 1 96.06 613 THR A O 1
ATOM 4979 N N . TYR A 1 614 ? -13.32 -9.453 -33.5 1 96.75 614 TYR A N 1
ATOM 4980 C CA . TYR A 1 614 ? -13.727 -9.602 -32.125 1 96.75 614 TYR A CA 1
ATOM 4981 C C . TYR A 1 614 ? -12.516 -9.664 -31.188 1 96.75 614 TYR A C 1
ATOM 4983 O O . TYR A 1 614 ? -12.477 -9.008 -30.156 1 96.75 614 TYR A O 1
ATOM 4991 N N . ASN A 1 615 ? -11.547 -10.453 -31.562 1 96 615 ASN A N 1
ATOM 4992 C CA . ASN A 1 615 ? -10.352 -10.594 -30.734 1 96 615 ASN A CA 1
ATOM 4993 C C . ASN A 1 615 ? -9.57 -9.289 -30.656 1 96 615 ASN A C 1
ATOM 4995 O O . ASN A 1 615 ? -9.008 -8.969 -29.609 1 96 615 ASN A O 1
ATOM 4999 N N . VAL A 1 616 ? -9.547 -8.531 -31.766 1 94.75 616 VAL A N 1
ATOM 5000 C CA . VAL A 1 616 ? -8.867 -7.242 -31.734 1 94.75 616 VAL A CA 1
ATOM 5001 C C . VAL A 1 616 ? -9.602 -6.293 -30.797 1 94.75 616 VAL A C 1
ATOM 5003 O O . VAL A 1 616 ? -8.977 -5.621 -29.969 1 94.75 616 VAL A O 1
ATOM 5006 N N . ILE A 1 617 ? -10.875 -6.285 -30.828 1 94.88 617 ILE A N 1
ATOM 5007 C CA . ILE A 1 617 ? -11.664 -5.387 -29.984 1 94.88 617 ILE A CA 1
ATOM 5008 C C . ILE A 1 617 ? -11.547 -5.812 -28.531 1 94.88 617 ILE A C 1
ATOM 5010 O O . ILE A 1 617 ? -11.328 -4.98 -27.641 1 94.88 617 ILE A O 1
ATOM 5014 N N . SER A 1 618 ? -11.672 -7.082 -28.281 1 94.19 618 SER A N 1
ATOM 5015 C CA . SER A 1 618 ? -11.719 -7.57 -26.906 1 94.19 618 SER A CA 1
ATOM 5016 C C . SER A 1 618 ? -10.328 -7.574 -26.266 1 94.19 618 SER A C 1
ATOM 5018 O O . SER A 1 618 ? -10.141 -7.082 -25.156 1 94.19 618 SER A O 1
ATOM 5020 N N . LEU A 1 619 ? -9.242 -7.996 -26.938 1 91.62 619 LEU A N 1
ATOM 5021 C CA . LEU A 1 619 ? -7.926 -8.227 -26.344 1 91.62 619 LEU A CA 1
ATOM 5022 C C . LEU A 1 619 ? -7.047 -6.984 -26.484 1 91.62 619 LEU A C 1
ATOM 5024 O O . LEU A 1 619 ? -6.188 -6.73 -25.625 1 91.62 619 LEU A O 1
ATOM 5028 N N . VAL A 1 620 ? -7.273 -6.203 -27.5 1 90 620 VAL A N 1
ATOM 5029 C CA . VAL A 1 620 ? -6.375 -5.078 -27.734 1 90 620 VAL A CA 1
ATOM 5030 C C . VAL A 1 620 ? -7.035 -3.785 -27.266 1 90 620 VAL A C 1
ATOM 5032 O O . VAL A 1 620 ? -6.488 -3.074 -26.406 1 90 620 VAL A O 1
ATOM 5035 N N . VAL A 1 621 ? -8.227 -3.609 -27.609 1 90.88 621 VAL A N 1
ATOM 5036 C CA . VAL A 1 621 ? -8.836 -2.314 -27.328 1 90.88 621 VAL A CA 1
ATOM 5037 C C . VAL A 1 621 ? -9.43 -2.322 -25.922 1 90.88 621 VAL A C 1
ATOM 5039 O O . VAL A 1 621 ? -9.07 -1.493 -25.078 1 90.88 621 VAL A O 1
ATOM 5042 N N . LEU A 1 622 ? -10.266 -3.242 -25.656 1 92.88 622 LEU A N 1
ATOM 5043 C CA . LEU A 1 622 ? -11 -3.234 -24.406 1 92.88 622 LEU A CA 1
ATOM 5044 C C . LEU A 1 622 ? -10.078 -3.561 -23.234 1 92.88 622 LEU A C 1
ATOM 5046 O O . LEU A 1 622 ? -10.18 -2.951 -22.172 1 92.88 622 LEU A O 1
ATOM 5050 N N . LEU A 1 623 ? -9.203 -4.465 -23.391 1 90.94 623 LEU A N 1
ATOM 5051 C CA . LEU A 1 623 ? -8.289 -4.789 -22.297 1 90.94 623 LEU A CA 1
ATOM 5052 C C . LEU A 1 623 ? -7.367 -3.615 -21.984 1 90.94 623 LEU A C 1
ATOM 5054 O O . LEU A 1 623 ? -7.074 -3.334 -20.828 1 90.94 623 LEU A O 1
ATOM 5058 N N . ASN A 1 624 ? -6.902 -2.938 -22.969 1 89.31 624 ASN A N 1
ATOM 5059 C CA . ASN A 1 624 ? -6.055 -1.771 -22.75 1 89.31 624 ASN A CA 1
ATOM 5060 C C . ASN A 1 624 ? -6.836 -0.621 -22.125 1 89.31 624 ASN A C 1
ATOM 5062 O O . ASN A 1 624 ? -6.289 0.159 -21.344 1 89.31 624 ASN A O 1
ATOM 5066 N N . MET A 1 625 ? -8.039 -0.535 -22.547 1 92.44 625 MET A N 1
ATOM 5067 C CA . MET A 1 625 ? -8.883 0.455 -21.891 1 92.44 625 MET A CA 1
ATOM 5068 C C . MET A 1 625 ? -9.062 0.125 -20.406 1 92.44 625 MET A C 1
ATOM 5070 O O . MET A 1 625 ? -9.016 1.018 -19.562 1 92.44 625 MET A O 1
ATOM 5074 N N . LEU A 1 626 ? -9.234 -1.1 -20.109 1 91.75 626 LEU A N 1
ATOM 5075 C CA . LEU A 1 626 ? -9.375 -1.528 -18.719 1 91.75 626 LEU A CA 1
ATOM 5076 C C . LEU A 1 626 ? -8.102 -1.258 -17.938 1 91.75 626 LEU A C 1
ATOM 5078 O O . LEU A 1 626 ? -8.156 -0.797 -16.797 1 91.75 626 LEU A O 1
ATOM 5082 N N . ILE A 1 627 ? -6.953 -1.504 -18.5 1 91.5 627 ILE A N 1
ATOM 5083 C CA . ILE A 1 627 ? -5.668 -1.247 -17.859 1 91.5 627 ILE A CA 1
ATOM 5084 C C . ILE A 1 627 ? -5.539 0.241 -17.547 1 91.5 627 ILE A C 1
ATOM 5086 O O . ILE A 1 627 ? -5.129 0.612 -16.438 1 91.5 627 ILE A O 1
ATOM 5090 N N . ALA A 1 628 ? -5.934 1.063 -18.5 1 90.31 628 ALA A N 1
ATOM 5091 C CA . ALA A 1 628 ? -5.855 2.508 -18.297 1 90.31 628 ALA A CA 1
ATOM 5092 C C . ALA A 1 628 ? -6.789 2.957 -17.172 1 90.31 628 ALA A C 1
ATOM 5094 O O . ALA A 1 628 ? -6.414 3.787 -16.344 1 90.31 628 ALA A O 1
ATOM 5095 N N . MET A 1 629 ? -7.934 2.387 -17.172 1 92.19 629 MET A N 1
ATOM 5096 C CA . MET A 1 629 ? -8.898 2.727 -16.141 1 92.19 629 MET A CA 1
ATOM 5097 C C . MET A 1 629 ? -8.406 2.283 -14.766 1 92.19 629 MET A C 1
ATOM 5099 O O . MET A 1 629 ? -8.477 3.043 -13.797 1 92.19 629 MET A O 1
ATOM 5103 N N . MET A 1 630 ? -7.941 1.112 -14.695 1 91.19 630 MET A N 1
ATOM 5104 C CA . MET A 1 630 ? -7.477 0.579 -13.422 1 91.19 630 MET A CA 1
ATOM 5105 C C . MET A 1 630 ? -6.23 1.317 -12.945 1 91.19 630 MET A C 1
ATOM 5107 O O . MET A 1 630 ? -6.039 1.511 -11.742 1 91.19 630 MET A O 1
ATOM 5111 N N . ASN A 1 631 ? -5.344 1.762 -13.844 1 90.19 631 ASN A N 1
ATOM 5112 C CA . ASN A 1 631 ? -4.18 2.561 -13.484 1 90.19 631 ASN A CA 1
ATOM 5113 C C . ASN A 1 631 ? -4.582 3.896 -12.867 1 90.19 631 ASN A C 1
ATOM 5115 O O . ASN A 1 631 ? -3.988 4.336 -11.883 1 90.19 631 ASN A O 1
ATOM 5119 N N . ASN A 1 632 ? -5.578 4.402 -13.461 1 90.31 632 ASN A N 1
ATOM 5120 C CA . ASN A 1 632 ? -6.059 5.676 -12.938 1 90.31 632 ASN A CA 1
ATOM 5121 C C . ASN A 1 632 ? -6.668 5.516 -11.547 1 90.31 632 ASN A C 1
ATOM 5123 O O . ASN A 1 632 ? -6.387 6.305 -10.641 1 90.31 632 ASN A O 1
ATOM 5127 N N . SER A 1 633 ? -7.496 4.566 -11.398 1 90.69 633 SER A N 1
ATOM 5128 C CA . SER A 1 633 ? -8.117 4.316 -10.102 1 90.69 633 SER A CA 1
ATOM 5129 C C . SER A 1 633 ? -7.07 3.959 -9.047 1 90.69 633 SER A C 1
ATOM 5131 O O . SER A 1 633 ? -7.168 4.387 -7.895 1 90.69 633 SER A O 1
ATOM 5133 N N . TYR A 1 634 ? -6.066 3.234 -9.391 1 91.19 634 TYR A N 1
ATOM 5134 C CA . TYR A 1 634 ? -5.004 2.879 -8.453 1 91.19 634 TYR A CA 1
ATOM 5135 C C . TYR A 1 634 ? -4.219 4.109 -8.031 1 91.19 634 TYR A C 1
ATOM 5137 O O . TYR A 1 634 ? -3.893 4.27 -6.848 1 91.19 634 TYR A O 1
ATOM 5145 N N . GLN A 1 635 ? -3.906 4.918 -8.977 1 88.94 635 GLN A N 1
ATOM 5146 C CA . GLN A 1 635 ? -3.133 6.121 -8.688 1 88.94 635 GLN A CA 1
ATOM 5147 C C . GLN A 1 635 ? -3.885 7.035 -7.727 1 88.94 635 GLN A C 1
ATOM 5149 O O . GLN A 1 635 ? -3.279 7.645 -6.84 1 88.94 635 GLN A O 1
ATOM 5154 N N . LEU A 1 636 ? -5.145 7.078 -7.898 1 89.06 636 LEU A N 1
ATOM 5155 C CA . LEU A 1 636 ? -5.965 7.914 -7.031 1 89.06 636 LEU A CA 1
ATOM 5156 C C . LEU A 1 636 ? -5.902 7.426 -5.586 1 89.06 636 LEU A C 1
ATOM 5158 O O . LEU A 1 636 ? -5.824 8.227 -4.656 1 89.06 636 LEU A O 1
ATOM 5162 N N . ILE A 1 637 ? -5.926 6.215 -5.328 1 90.44 637 ILE A N 1
ATOM 5163 C CA . ILE A 1 637 ? -5.879 5.656 -3.982 1 90.44 637 ILE A CA 1
ATOM 5164 C C . ILE A 1 637 ? -4.445 5.691 -3.455 1 90.44 637 ILE A C 1
ATOM 5166 O O . ILE A 1 637 ? -4.219 5.973 -2.275 1 90.44 637 ILE A O 1
ATOM 5170 N N . ALA A 1 638 ? -3.486 5.441 -4.34 1 89.19 638 ALA A N 1
ATOM 5171 C CA . ALA A 1 638 ? -2.084 5.426 -3.93 1 89.19 638 ALA A CA 1
ATOM 5172 C C . ALA A 1 638 ? -1.635 6.805 -3.455 1 89.19 638 ALA A C 1
ATOM 5174 O O . ALA A 1 638 ? -0.832 6.914 -2.525 1 89.19 638 ALA A O 1
ATOM 5175 N N . ASP A 1 639 ? -2.205 7.777 -3.977 1 88.31 639 ASP A N 1
ATOM 5176 C CA . ASP A 1 639 ? -1.842 9.141 -3.594 1 88.31 639 ASP A CA 1
ATOM 5177 C C . ASP A 1 639 ? -2.365 9.477 -2.197 1 88.31 639 ASP A C 1
ATOM 5179 O O . ASP A 1 639 ? -1.744 10.25 -1.466 1 88.31 639 ASP A O 1
ATOM 5183 N N . HIS A 1 640 ? -3.42 8.898 -1.791 1 90.25 640 HIS A N 1
ATOM 5184 C CA . HIS A 1 640 ? -3.998 9.117 -0.47 1 90.25 640 HIS A CA 1
ATOM 5185 C C . HIS A 1 640 ? -4.117 7.805 0.302 1 90.25 640 HIS A C 1
ATOM 5187 O O . HIS A 1 640 ? -5.105 7.586 1.009 1 90.25 640 HIS A O 1
ATOM 5193 N N . ALA A 1 641 ? -3.146 7 0.164 1 89.56 641 ALA A N 1
ATOM 5194 C CA . ALA A 1 641 ? -3.223 5.648 0.718 1 89.56 641 ALA A CA 1
ATOM 5195 C C . ALA A 1 641 ? -3.316 5.688 2.24 1 89.56 641 ALA A C 1
ATOM 5197 O O . ALA A 1 641 ? -4.055 4.902 2.844 1 89.56 641 ALA A O 1
ATOM 5198 N N . ASP A 1 642 ? -2.689 6.641 2.852 1 90.5 642 ASP A N 1
ATOM 5199 C CA . ASP A 1 642 ? -2.654 6.711 4.309 1 90.5 642 ASP A CA 1
ATOM 5200 C C . ASP A 1 642 ? -4.023 7.07 4.875 1 90.5 642 ASP A C 1
ATOM 5202 O O . ASP A 1 642 ? -4.5 6.43 5.816 1 90.5 642 ASP A O 1
ATOM 5206 N N . ILE A 1 643 ? -4.672 8.039 4.332 1 92.75 643 ILE A N 1
ATOM 5207 C CA . ILE A 1 643 ? -5.977 8.492 4.805 1 92.75 643 ILE A CA 1
ATOM 5208 C C . ILE A 1 643 ? -7.016 7.402 4.574 1 92.75 643 ILE A C 1
ATOM 5210 O O . ILE A 1 643 ? -7.82 7.102 5.461 1 92.75 643 ILE A O 1
ATOM 5214 N N . GLU A 1 644 ? -6.938 6.789 3.398 1 93.25 644 GLU A N 1
ATOM 5215 C CA . GLU A 1 644 ? -7.91 5.75 3.066 1 93.25 644 GLU A CA 1
ATOM 5216 C C . GLU A 1 644 ? -7.742 4.527 3.967 1 93.25 644 GLU A C 1
ATOM 5218 O O . GLU A 1 644 ? -8.727 3.936 4.41 1 93.25 644 GLU A O 1
ATOM 5223 N N . TRP A 1 645 ? -6.574 4.16 4.215 1 92.81 645 TRP A N 1
ATOM 5224 C CA . TRP A 1 645 ? -6.32 2.992 5.051 1 92.81 645 TRP A CA 1
ATOM 5225 C C . TRP A 1 645 ? -6.734 3.254 6.496 1 92.81 645 TRP A C 1
ATOM 5227 O O . TRP A 1 645 ? -7.355 2.4 7.137 1 92.81 645 TRP A O 1
ATOM 5237 N N . LYS A 1 646 ? -6.391 4.422 7.047 1 94.44 646 LYS A N 1
ATOM 5238 C CA . LYS A 1 646 ? -6.762 4.762 8.422 1 94.44 646 LYS A CA 1
ATOM 5239 C C . LYS A 1 646 ? -8.281 4.801 8.586 1 94.44 646 LYS A C 1
ATOM 5241 O O . LYS A 1 646 ? -8.805 4.414 9.633 1 94.44 646 LYS A O 1
ATOM 5246 N N . PHE A 1 647 ? -8.984 5.273 7.547 1 94.81 647 PHE A N 1
ATOM 5247 C CA . PHE A 1 647 ? -10.438 5.277 7.574 1 94.81 647 PHE A CA 1
ATOM 5248 C C . PHE A 1 647 ? -10.984 3.857 7.625 1 94.81 647 PHE A C 1
ATOM 5250 O O . PHE A 1 647 ? -11.867 3.553 8.43 1 94.81 647 PHE A O 1
ATOM 5257 N N . ALA A 1 648 ? -10.422 3.016 6.805 1 93.12 648 ALA A N 1
ATOM 5258 C CA . ALA A 1 648 ? -10.883 1.63 6.766 1 93.12 648 ALA A CA 1
ATOM 5259 C C . ALA A 1 648 ? -10.516 0.896 8.055 1 93.12 648 ALA A C 1
ATOM 5261 O O . ALA A 1 648 ? -11.305 0.104 8.57 1 93.12 648 ALA A O 1
ATOM 5262 N N . ARG A 1 649 ? -9.367 1.095 8.5 1 93 649 ARG A N 1
ATOM 5263 C CA . ARG A 1 649 ? -8.922 0.472 9.742 1 93 649 ARG A CA 1
ATOM 5264 C C . ARG A 1 649 ? -9.812 0.888 10.906 1 93 649 ARG A C 1
ATOM 5266 O O . ARG A 1 649 ? -10.141 0.068 11.766 1 93 649 ARG A O 1
ATOM 5273 N N . THR A 1 650 ? -10.195 2.16 10.945 1 94.19 650 THR A N 1
ATOM 5274 C CA . THR A 1 650 ? -11.047 2.648 12.023 1 94.19 650 THR A CA 1
ATOM 5275 C C . THR A 1 650 ? -12.422 1.982 11.969 1 94.19 650 THR A C 1
ATOM 5277 O O . THR A 1 650 ? -12.992 1.645 13.008 1 94.19 650 THR A O 1
ATOM 5280 N N . LYS A 1 651 ? -12.891 1.839 10.781 1 91.88 651 LYS A N 1
ATOM 5281 C CA . LYS A 1 651 ? -14.156 1.133 10.641 1 91.88 651 LYS A CA 1
ATOM 5282 C C . LYS A 1 651 ? -14.062 -0.285 11.195 1 91.88 651 LYS A C 1
ATOM 5284 O O . LYS A 1 651 ? -14.984 -0.755 11.875 1 91.88 651 LYS A O 1
ATOM 5289 N N . LEU A 1 652 ? -13 -0.939 10.961 1 91.81 652 LEU A N 1
ATOM 5290 C CA . LEU A 1 652 ? -12.773 -2.283 11.477 1 91.81 652 LEU A CA 1
ATOM 5291 C C . LEU A 1 652 ? -12.648 -2.264 13 1 91.81 652 LEU A C 1
ATOM 5293 O O . LEU A 1 652 ? -13.258 -3.078 13.688 1 91.81 652 LEU A O 1
ATOM 5297 N N . TRP A 1 653 ? -11.875 -1.322 13.516 1 92.12 653 TRP A N 1
ATOM 5298 C CA . TRP A 1 653 ? -11.68 -1.216 14.953 1 92.12 653 TRP A CA 1
ATOM 5299 C C . TRP A 1 653 ? -13 -0.947 15.672 1 92.12 653 TRP A C 1
ATOM 5301 O O . TRP A 1 653 ? -13.281 -1.538 16.719 1 92.12 653 TRP A O 1
ATOM 5311 N N . MET A 1 654 ? -13.812 -0.094 15.055 1 90.44 654 MET A N 1
ATOM 5312 C CA . MET A 1 654 ? -15.078 0.302 15.672 1 90.44 654 MET A CA 1
ATOM 5313 C C . MET A 1 654 ? -16.031 -0.884 15.781 1 90.44 654 MET A C 1
ATOM 5315 O O . MET A 1 654 ? -16.844 -0.956 16.703 1 90.44 654 MET A O 1
ATOM 5319 N N . SER A 1 655 ? -15.883 -1.802 14.906 1 87.69 655 SER A N 1
ATOM 5320 C CA . SER A 1 655 ? -16.75 -2.977 14.953 1 87.69 655 SER A CA 1
ATOM 5321 C C . SER A 1 655 ? -16.406 -3.861 16.156 1 87.69 655 SER A C 1
ATOM 5323 O O . SER A 1 655 ? -17.25 -4.637 16.609 1 87.69 655 SER A O 1
ATOM 5325 N N . TYR A 1 656 ? -15.273 -3.764 16.766 1 89.81 656 TYR A N 1
ATOM 5326 C CA . TYR A 1 656 ? -14.867 -4.613 17.875 1 89.81 656 TYR A CA 1
ATOM 5327 C C . TYR A 1 656 ? -14.93 -3.854 19.203 1 89.81 656 TYR A C 1
ATOM 5329 O O . TYR A 1 656 ? -14.727 -4.434 20.266 1 89.81 656 TYR A O 1
ATOM 5337 N N . PHE A 1 657 ? -15.172 -2.543 19.156 1 87.44 657 PHE A N 1
ATOM 5338 C CA . PHE A 1 657 ? -15.266 -1.754 20.375 1 87.44 657 PHE A CA 1
ATOM 5339 C C . PHE A 1 657 ? -16.609 -1.959 21.047 1 87.44 657 PHE A C 1
ATOM 5341 O O . PHE A 1 657 ? -16.734 -1.79 22.266 1 87.44 657 PHE A O 1
ATOM 5348 N N . ASP A 1 658 ? -17.578 -2.41 20.312 1 77.19 658 ASP A N 1
ATOM 5349 C CA . ASP A 1 658 ? -18.906 -2.58 20.875 1 77.19 658 ASP A CA 1
ATOM 5350 C C . ASP A 1 658 ? -18.938 -3.762 21.844 1 77.19 658 ASP A C 1
ATOM 5352 O O . ASP A 1 658 ? -18.203 -4.738 21.672 1 77.19 658 ASP A O 1
ATOM 5356 N N . GLU A 1 659 ? -19.609 -3.641 22.969 1 68.62 659 GLU A N 1
ATOM 5357 C CA . GLU A 1 659 ? -19.672 -4.633 24.031 1 68.62 659 GLU A CA 1
ATOM 5358 C C . GLU A 1 659 ? -20.375 -5.902 23.578 1 68.62 659 GLU A C 1
ATOM 5360 O O . GLU A 1 659 ? -20.125 -6.984 24.109 1 68.62 659 GLU A O 1
ATOM 5365 N N . GLY A 1 660 ? -20.906 -5.914 22.438 1 74.12 660 GLY A N 1
ATOM 5366 C CA . GLY A 1 660 ? -21.547 -7.145 22 1 74.12 660 GLY A CA 1
ATOM 5367 C C . GLY A 1 660 ? -20.703 -7.949 21.031 1 74.12 660 GLY A C 1
ATOM 5368 O O . GLY A 1 660 ? -19.656 -7.477 20.562 1 74.12 660 GLY A O 1
ATOM 5369 N N . GLY A 1 661 ? -20.859 -9.281 21.062 1 81.25 661 GLY A N 1
ATOM 5370 C CA . GLY A 1 661 ? -20.219 -10.164 20.078 1 81.25 661 GLY A CA 1
ATOM 5371 C C . GLY A 1 661 ? -18.828 -10.586 20.484 1 81.25 661 GLY A C 1
ATOM 5372 O O . GLY A 1 661 ? -17.906 -10.586 19.656 1 81.25 661 GLY A O 1
ATOM 5373 N N . THR A 1 662 ? -18.609 -10.859 21.688 1 86.44 662 THR A N 1
ATOM 5374 C CA . THR A 1 662 ? -17.281 -11.211 22.172 1 86.44 662 THR A CA 1
ATOM 5375 C C . THR A 1 662 ? -16.938 -12.648 21.812 1 86.44 662 THR A C 1
ATOM 5377 O O . THR A 1 662 ? -15.789 -12.953 21.469 1 86.44 662 THR A O 1
ATOM 5380 N N . LEU A 1 663 ? -17.922 -13.484 21.797 1 91.62 663 LEU A N 1
ATOM 5381 C CA . LEU A 1 663 ? -17.641 -14.891 21.516 1 91.62 663 LEU A CA 1
ATOM 5382 C C . LEU A 1 663 ? -17.609 -15.148 20 1 91.62 663 LEU A C 1
ATOM 5384 O O . LEU A 1 663 ? -18.578 -14.82 19.297 1 91.62 663 LEU A O 1
ATOM 5388 N N . PRO A 1 664 ? -16.531 -15.68 19.516 1 94.5 664 PRO A N 1
ATOM 5389 C CA . PRO A 1 664 ? -16.469 -16.062 18.094 1 94.5 664 PRO A CA 1
ATOM 5390 C C . PRO A 1 664 ? -17.281 -17.328 17.812 1 94.5 664 PRO A C 1
ATOM 5392 O O . PRO A 1 664 ? -17.594 -18.094 18.719 1 94.5 664 PRO A O 1
ATOM 5395 N N . PRO A 1 665 ? -17.703 -17.469 16.578 1 94.38 665 PRO A N 1
ATOM 5396 C CA . PRO A 1 665 ? -18.312 -18.75 16.188 1 94.38 665 PRO A CA 1
ATOM 5397 C C . PRO A 1 665 ? -17.375 -19.938 16.438 1 94.38 665 PRO A C 1
ATOM 5399 O O . PRO A 1 665 ? -16.172 -19.828 16.234 1 94.38 665 PRO A O 1
ATOM 5402 N N . PRO A 1 666 ? -17.828 -21.094 16.938 1 95.06 666 PRO A N 1
ATOM 5403 C CA . PRO A 1 666 ? -19.219 -21.531 17.109 1 95.06 666 PRO A CA 1
ATOM 5404 C C . PRO A 1 666 ? -19.734 -21.312 18.531 1 95.06 666 PRO A C 1
ATOM 5406 O O . PRO A 1 666 ? -20.844 -21.719 18.859 1 95.06 666 PRO A O 1
ATOM 5409 N N . PHE A 1 667 ? -18.984 -20.672 19.328 1 93.06 667 PHE A N 1
ATOM 5410 C CA . PHE A 1 667 ? -19.328 -20.547 20.75 1 93.06 667 PHE A CA 1
ATOM 5411 C C . PHE A 1 667 ? -20.406 -19.5 20.953 1 93.06 667 PHE A C 1
ATOM 5413 O O . PHE A 1 667 ? -21 -19.406 22.031 1 93.06 667 PHE A O 1
ATOM 5420 N N . ASN A 1 668 ? -20.734 -18.719 19.953 1 91.06 668 ASN A N 1
ATOM 5421 C CA . ASN A 1 668 ? -21.734 -17.656 20.078 1 91.06 668 ASN A CA 1
ATOM 5422 C C . ASN A 1 668 ? -23.141 -18.219 20.078 1 91.06 668 ASN A C 1
ATOM 5424 O O . ASN A 1 668 ? -24.094 -17.5 20.406 1 91.06 668 ASN A O 1
ATOM 5428 N N . ILE A 1 669 ? -23.281 -19.453 19.719 1 89.88 669 ILE A N 1
ATOM 5429 C CA . ILE A 1 669 ? -24.609 -20.062 19.672 1 89.88 669 ILE A CA 1
ATOM 5430 C C . ILE A 1 669 ? -25 -20.578 21.047 1 89.88 669 ILE A C 1
ATOM 5432 O O . ILE A 1 669 ? -26.188 -20.734 21.344 1 89.88 669 ILE A O 1
ATOM 5436 N N . VAL A 1 670 ? -24.031 -20.828 21.844 1 85.62 670 VAL A N 1
ATOM 5437 C CA . VAL A 1 670 ? -24.297 -21.359 23.172 1 85.62 670 VAL A CA 1
ATOM 5438 C C . VAL A 1 670 ? -24.891 -20.281 24.062 1 85.62 670 VAL A C 1
ATOM 5440 O O . VAL A 1 670 ? -24.297 -19.203 24.219 1 85.62 670 VAL A O 1
ATOM 5443 N N . PRO A 1 671 ? -26.094 -20.453 24.438 1 81.69 671 PRO A N 1
ATOM 5444 C CA . PRO A 1 671 ? -26.719 -19.422 25.281 1 81.69 671 PRO A CA 1
ATOM 5445 C C . PRO A 1 671 ? -25.969 -19.219 26.594 1 81.69 671 PRO A C 1
ATOM 5447 O O . PRO A 1 671 ? -25.406 -20.156 27.156 1 81.69 671 PRO A O 1
ATOM 5450 N N . SER A 1 672 ? -25.859 -17.984 26.984 1 78.44 672 SER A N 1
ATOM 5451 C CA . SER A 1 672 ? -25.203 -17.656 28.25 1 78.44 672 SER A CA 1
ATOM 5452 C C . SER A 1 672 ? -25.984 -18.188 29.438 1 78.44 672 SER A C 1
ATOM 5454 O O . SER A 1 672 ? -27.203 -18.406 29.344 1 78.44 672 SER A O 1
ATOM 5456 N N . PRO A 1 673 ? -25.281 -18.625 30.422 1 77.19 673 PRO A N 1
ATOM 5457 C CA . PRO A 1 673 ? -25.969 -19.125 31.609 1 77.19 673 PRO A CA 1
ATOM 5458 C C . PRO A 1 673 ? -27.047 -18.156 32.125 1 77.19 673 PRO A C 1
ATOM 5460 O O . PRO A 1 673 ? -28.094 -18.594 32.594 1 77.19 673 PRO A O 1
ATOM 5463 N N . LYS A 1 674 ? -26.812 -16.844 31.875 1 75.69 674 LYS A N 1
ATOM 5464 C CA . LYS A 1 674 ? -27.812 -15.875 32.281 1 75.69 674 LYS A CA 1
ATOM 5465 C C . LYS A 1 674 ? -29.094 -16.031 31.469 1 75.69 674 LYS A C 1
ATOM 5467 O O . LYS A 1 674 ? -30.203 -15.984 32.031 1 75.69 674 LYS A O 1
ATOM 5472 N N . SER A 1 675 ? -28.844 -16.297 30.188 1 76 675 SER A N 1
ATOM 5473 C CA . SER A 1 675 ? -30 -16.453 29.328 1 76 675 SER A CA 1
ATOM 5474 C C . SER A 1 675 ? -30.766 -17.734 29.656 1 76 675 SER A C 1
ATOM 5476 O O . SER A 1 675 ? -32 -17.766 29.594 1 76 675 SER A O 1
ATOM 5478 N N . VAL A 1 676 ? -30.016 -18.75 30.016 1 77.12 676 VAL A N 1
ATOM 5479 C CA . VAL A 1 676 ? -30.656 -20.016 30.391 1 77.12 676 VAL A CA 1
ATOM 5480 C C . VAL A 1 676 ? -31.453 -19.828 31.688 1 77.12 676 VAL A C 1
ATOM 5482 O O . VAL A 1 676 ? -32.562 -20.344 31.828 1 77.12 676 VAL A O 1
ATOM 5485 N N . TRP A 1 677 ? -30.844 -19.047 32.5 1 75.69 677 TRP A N 1
ATOM 5486 C CA . TRP A 1 677 ? -31.516 -18.797 33.781 1 75.69 677 TRP A CA 1
ATOM 5487 C C . TRP A 1 677 ? -32.812 -18.016 33.562 1 75.69 677 TRP A C 1
ATOM 5489 O O . TRP A 1 677 ? -33.844 -18.375 34.125 1 75.69 677 TRP A O 1
ATOM 5499 N N . TYR A 1 678 ? -32.688 -17.047 32.656 1 76.06 678 TYR A N 1
ATOM 5500 C CA . TYR A 1 678 ? -33.906 -16.25 32.406 1 76.06 678 TYR A CA 1
ATOM 5501 C C . TYR A 1 678 ? -34.969 -17.094 31.719 1 76.06 678 TYR A C 1
ATOM 5503 O O . TYR A 1 678 ? -36.156 -16.953 32 1 76.06 678 TYR A O 1
ATOM 5511 N N . LEU A 1 679 ? -34.531 -17.984 30.859 1 77.5 679 LEU A N 1
ATOM 5512 C CA . LEU A 1 679 ? -35.438 -18.875 30.172 1 77.5 679 LEU A CA 1
ATOM 5513 C C . LEU A 1 679 ? -36.094 -19.844 31.156 1 77.5 679 LEU A C 1
ATOM 5515 O O . LEU A 1 679 ? -37.312 -20.094 31.094 1 77.5 679 LEU A O 1
ATOM 5519 N N . LEU A 1 680 ? -35.344 -20.344 32.094 1 80 680 LEU A N 1
ATOM 5520 C CA . LEU A 1 680 ? -35.875 -21.266 33.094 1 80 680 LEU A CA 1
ATOM 5521 C C . LEU A 1 680 ? -36.844 -20.562 34.031 1 80 680 LEU A C 1
ATOM 5523 O O . LEU A 1 680 ? -37.875 -21.125 34.375 1 80 680 LEU A O 1
ATOM 5527 N N . MET A 1 681 ? -36.5 -19.359 34.312 1 80.38 681 MET A N 1
ATOM 5528 C CA . MET A 1 681 ? -37.375 -18.578 35.156 1 80.38 681 MET A CA 1
ATOM 5529 C C . MET A 1 681 ? -38.688 -18.25 34.438 1 80.38 681 MET A C 1
ATOM 5531 O O . MET A 1 681 ? -39.781 -18.312 35.031 1 80.38 681 MET A O 1
ATOM 5535 N N . TRP A 1 682 ? -38.562 -17.969 33.188 1 79.62 682 TRP A N 1
ATOM 5536 C CA . TRP A 1 682 ? -39.719 -17.688 32.375 1 79.62 682 TRP A CA 1
ATOM 5537 C C . TRP A 1 682 ? -40.625 -18.922 32.25 1 79.62 682 TRP A C 1
ATOM 5539 O O . TRP A 1 682 ? -41.844 -18.828 32.375 1 79.62 682 TRP A O 1
ATOM 5549 N N . LEU A 1 683 ? -40.031 -20.078 32.062 1 83 683 LEU A N 1
ATOM 5550 C CA . LEU A 1 683 ? -40.75 -21.328 31.969 1 83 683 LEU A CA 1
ATOM 5551 C C . LEU A 1 683 ? -41.406 -21.672 33.281 1 83 683 LEU A C 1
ATOM 5553 O O . LEU A 1 683 ? -42.562 -22.156 33.312 1 83 683 LEU A O 1
ATOM 5557 N N . HIS A 1 684 ? -40.75 -21.484 34.344 1 80 684 HIS A N 1
ATOM 5558 C CA . HIS A 1 684 ? -41.281 -21.734 35.688 1 80 684 HIS A CA 1
ATOM 5559 C C . HIS A 1 684 ? -42.5 -20.859 35.969 1 80 684 HIS A C 1
ATOM 5561 O O . HIS A 1 684 ? -43.5 -21.328 36.5 1 80 684 HIS A O 1
ATOM 5567 N N . ASN A 1 685 ? -42.344 -19.641 35.562 1 77.75 685 ASN A N 1
ATOM 5568 C CA . ASN A 1 685 ? -43.469 -18.719 35.781 1 77.75 685 ASN A CA 1
ATOM 5569 C C . ASN A 1 685 ? -44.656 -19.062 34.906 1 77.75 685 ASN A C 1
ATOM 5571 O O . ASN A 1 685 ? -45.812 -18.953 35.312 1 77.75 685 ASN A O 1
ATOM 5575 N N . LYS A 1 686 ? -44.406 -19.469 33.75 1 77.12 686 LYS A N 1
ATOM 5576 C CA . LYS A 1 686 ? -45.469 -19.859 32.844 1 77.12 686 LYS A CA 1
ATOM 5577 C C . LYS A 1 686 ? -46.156 -21.125 33.312 1 77.12 686 LYS A C 1
ATOM 5579 O O . LYS A 1 686 ? -47.375 -21.266 33.188 1 77.12 686 LYS A O 1
ATOM 5584 N N . LEU A 1 687 ? -45.531 -21.969 33.75 1 69.44 687 LEU A N 1
ATOM 5585 C CA . LEU A 1 687 ? -46.094 -23.219 34.25 1 69.44 687 LEU A CA 1
ATOM 5586 C C . LEU A 1 687 ? -46.875 -22.984 35.562 1 69.44 687 LEU A C 1
ATOM 5588 O O . LEU A 1 687 ? -47.906 -23.609 35.781 1 69.44 687 LEU A O 1
ATOM 5592 N N . CYS A 1 688 ? -46.531 -22.234 36.375 1 60.06 688 CYS A N 1
ATOM 5593 C CA . CYS A 1 688 ? -47.219 -21.969 37.656 1 60.06 688 CYS A CA 1
ATOM 5594 C C . CYS A 1 688 ? -48.344 -20.953 37.469 1 60.06 688 CYS A C 1
ATOM 5596 O O . CYS A 1 688 ? -49.125 -20.734 38.375 1 60.06 688 CYS A O 1
ATOM 5598 N N . ARG A 1 689 ? -48.594 -20.094 36.562 1 52.41 689 ARG A N 1
ATOM 5599 C CA . ARG A 1 689 ? -49.719 -19.156 36.438 1 52.41 689 ARG A CA 1
ATOM 5600 C C . ARG A 1 689 ? -51 -19.875 36.062 1 52.41 689 ARG A C 1
ATOM 5602 O O . ARG A 1 689 ? -52 -19.234 35.719 1 52.41 689 ARG A O 1
ATOM 5609 N N . ARG A 1 690 ? -51.375 -21.141 36.281 1 43 690 ARG A N 1
ATOM 5610 C CA . ARG A 1 690 ? -52.781 -21.562 36.062 1 43 690 ARG A CA 1
ATOM 5611 C C . ARG A 1 690 ? -53.719 -20.812 37 1 43 690 ARG A C 1
ATOM 5613 O O . ARG A 1 690 ? -54.938 -21.078 37 1 43 690 ARG A O 1
ATOM 5620 N N . GLY A 1 691 ? -53.688 -20.719 38.312 1 38.06 691 GLY A N 1
ATOM 5621 C CA . GLY A 1 691 ? -54.875 -20.188 39 1 38.06 691 GLY A CA 1
ATOM 5622 C C . GLY A 1 691 ? -55.312 -18.859 38.438 1 38.06 691 GLY A C 1
ATOM 5623 O O . GLY A 1 691 ? -54.594 -18.234 37.625 1 38.06 691 GLY A O 1
ATOM 5624 N N . PRO A 1 692 ? -56.656 -18.203 39.031 1 35.31 692 PRO A N 1
ATOM 5625 C CA . PRO A 1 692 ? -57.469 -17.109 38.531 1 35.31 692 PRO A CA 1
ATOM 5626 C C . PRO A 1 692 ? -56.656 -15.961 37.938 1 35.31 692 PRO A C 1
ATOM 5628 O O . PRO A 1 692 ? -55.5 -15.789 38.312 1 35.31 692 PRO A O 1
ATOM 5631 N N . LEU A 1 693 ? -57.281 -15.273 36.844 1 31.67 693 LEU A N 1
ATOM 5632 C CA . LEU A 1 693 ? -57.125 -14.336 35.719 1 31.67 693 LEU A CA 1
ATOM 5633 C C . LEU A 1 693 ? -56.781 -12.938 36.219 1 31.67 693 LEU A C 1
ATOM 5635 O O . LEU A 1 693 ? -56.875 -11.961 35.5 1 31.67 693 LEU A O 1
ATOM 5639 N N . GLY A 1 694 ? -57.031 -12.68 37.594 1 28.77 694 GLY A N 1
ATOM 5640 C CA . GLY A 1 694 ? -57.219 -11.242 37.688 1 28.77 694 GLY A CA 1
ATOM 5641 C C . GLY A 1 694 ? -56.219 -10.445 36.875 1 28.77 694 GLY A C 1
ATOM 5642 O O . GLY A 1 694 ? -55.281 -11.008 36.344 1 28.77 694 GLY A O 1
ATOM 5643 N N . ASP A 1 695 ? -56.281 -9.016 37.062 1 29.97 695 ASP A N 1
ATOM 5644 C CA . ASP A 1 695 ? -56.031 -7.789 36.312 1 29.97 695 ASP A CA 1
ATOM 5645 C C . ASP A 1 695 ? -54.531 -7.652 36.031 1 29.97 695 ASP A C 1
ATOM 5647 O O . ASP A 1 695 ? -54.094 -6.629 35.5 1 29.97 695 ASP A O 1
ATOM 5651 N N . ASP A 1 696 ? -53.625 -8.273 36.719 1 27.41 696 ASP A N 1
ATOM 5652 C CA . ASP A 1 696 ? -52.438 -7.395 36.688 1 27.41 696 ASP A CA 1
ATOM 5653 C C . ASP A 1 696 ? -51.938 -7.191 35.281 1 27.41 696 ASP A C 1
ATOM 5655 O O . ASP A 1 696 ? -51.969 -8.125 34.469 1 27.41 696 ASP A O 1
ATOM 5659 N N . THR A 1 697 ? -51.969 -5.844 34.75 1 28.11 697 THR A N 1
ATOM 5660 C CA . THR A 1 697 ? -51.375 -5.094 33.656 1 28.11 697 THR A CA 1
ATOM 5661 C C . THR A 1 697 ? -49.969 -5.602 33.375 1 28.11 697 THR A C 1
ATOM 5663 O O . THR A 1 697 ? -49.062 -5.414 34.156 1 28.11 697 THR A O 1
ATOM 5666 N N . HIS A 1 698 ? -49.781 -6.742 33.094 1 28.05 698 HIS A N 1
ATOM 5667 C CA . HIS A 1 698 ? -48.438 -7.117 32.625 1 28.05 698 HIS A CA 1
ATOM 5668 C C . HIS A 1 698 ? -47.969 -6.203 31.5 1 28.05 698 HIS A C 1
ATOM 5670 O O . HIS A 1 698 ? -48.469 -6.293 30.375 1 28.05 698 HIS A O 1
ATOM 5676 N N . LYS A 1 699 ? -47.719 -4.867 31.891 1 27.53 699 LYS A N 1
ATOM 5677 C CA . LYS A 1 699 ? -46.969 -3.939 31.062 1 27.53 699 LYS A CA 1
ATOM 5678 C C . LYS A 1 699 ? -45.75 -4.629 30.438 1 27.53 699 LYS A C 1
ATOM 5680 O O . LYS A 1 699 ? -44.719 -4.793 31.078 1 27.53 699 LYS A O 1
ATOM 5685 N N . CYS A 1 700 ? -45.781 -5.754 30.078 1 27 700 CYS A N 1
ATOM 5686 C CA . CYS A 1 700 ? -44.656 -6.145 29.266 1 27 700 CYS A CA 1
ATOM 5687 C C . CYS A 1 700 ? -44.344 -5.098 28.188 1 27 700 CYS A C 1
ATOM 5689 O O . CYS A 1 700 ? -44.844 -5.207 27.062 1 27 700 CYS A O 1
ATOM 5691 N N . GLU A 1 701 ? -44.625 -3.811 28.469 1 26.27 701 GLU A N 1
ATOM 5692 C CA . GLU A 1 701 ? -44.219 -2.553 27.859 1 26.27 701 GLU A CA 1
ATOM 5693 C C . GLU A 1 701 ? -42.781 -2.627 27.375 1 26.27 701 GLU A C 1
ATOM 5695 O O . GLU A 1 701 ? -41.969 -3.402 27.906 1 26.27 701 GLU A O 1
ATOM 5700 N N . ASN A 1 702 ? -42.469 -1.935 26.188 1 25.72 702 ASN A N 1
ATOM 5701 C CA . ASN A 1 702 ? -41.25 -1.907 25.344 1 25.72 702 ASN A CA 1
ATOM 5702 C C . ASN A 1 702 ? -40 -1.864 26.188 1 25.72 702 ASN A C 1
ATOM 5704 O O . ASN A 1 702 ? -40 -1.374 27.328 1 25.72 702 ASN A O 1
ATOM 5708 N N . LEU A 1 703 ? -39.031 -2.781 26.125 1 25.69 703 LEU A N 1
ATOM 5709 C CA . LEU A 1 703 ? -37.656 -2.736 26.531 1 25.69 703 LEU A CA 1
ATOM 5710 C C . LEU A 1 703 ? -37.125 -1.306 26.5 1 25.69 703 LEU A C 1
ATOM 5712 O O . LEU A 1 703 ? -36.031 -1.031 27.016 1 25.69 703 LEU A O 1
ATOM 5716 N N . ARG A 1 704 ? -37.656 -0.244 25.891 1 29.08 704 ARG A N 1
ATOM 5717 C CA . ARG A 1 704 ? -37.125 1.07 26.203 1 29.08 704 ARG A CA 1
ATOM 5718 C C . ARG A 1 704 ? -37.344 1.437 27.656 1 29.08 704 ARG A C 1
ATOM 5720 O O . ARG A 1 704 ? -36.469 1.972 28.328 1 29.08 704 ARG A O 1
ATOM 5727 N N . GLU A 1 705 ? -38.562 1.292 28.234 1 29.09 705 GLU A N 1
ATOM 5728 C CA . GLU A 1 705 ? -38.969 1.768 29.562 1 29.09 705 GLU A CA 1
ATOM 5729 C C . GLU A 1 705 ? -38.438 0.86 30.672 1 29.09 705 GLU A C 1
ATOM 5731 O O . GLU A 1 705 ? -38.375 1.267 31.828 1 29.09 705 GLU A O 1
ATOM 5736 N N . PHE A 1 706 ? -38.156 -0.313 30.594 1 27.84 706 PHE A N 1
ATOM 5737 C CA . PHE A 1 706 ? -37.656 -0.999 31.781 1 27.84 706 PHE A CA 1
ATOM 5738 C C . PHE A 1 706 ? -36.312 -0.404 32.219 1 27.84 706 PHE A C 1
ATOM 5740 O O . PHE A 1 706 ? -36.031 -0.304 33.406 1 27.84 706 PHE A O 1
ATOM 5747 N N . THR A 1 707 ? -35.438 0.047 31.5 1 26.05 707 THR A N 1
ATOM 5748 C CA . THR A 1 707 ? -34.25 0.736 32.031 1 26.05 707 THR A CA 1
ATOM 5749 C C . THR A 1 707 ? -34.625 2.105 32.594 1 26.05 707 THR A C 1
ATOM 5751 O O . THR A 1 707 ? -33.906 2.676 33.375 1 26.05 707 THR A O 1
ATOM 5754 N N . VAL A 1 708 ? -35.688 2.855 32.25 1 28.3 708 VAL A N 1
ATOM 5755 C CA . VAL A 1 708 ? -35.938 4.102 32.969 1 28.3 708 VAL A CA 1
ATOM 5756 C C . VAL A 1 708 ? -36.5 3.791 34.344 1 28.3 708 VAL A C 1
ATOM 5758 O O . VAL A 1 708 ? -36.156 4.469 35.312 1 28.3 708 VAL A O 1
ATOM 5761 N N . ARG A 1 709 ? -37.375 2.764 34.75 1 25.66 709 ARG A N 1
ATOM 5762 C CA . ARG A 1 709 ? -37.844 2.641 36.125 1 25.66 709 ARG A CA 1
ATOM 5763 C C . ARG A 1 709 ? -36.781 2.051 37.031 1 25.66 709 ARG A C 1
ATOM 5765 O O . ARG A 1 709 ? -36.812 2.203 38.25 1 25.66 709 ARG A O 1
ATOM 5772 N N . ALA A 1 710 ? -35.875 1.177 36.688 1 24.91 710 ALA A N 1
ATOM 5773 C CA . ALA A 1 710 ? -34.875 0.897 37.719 1 24.91 710 ALA A CA 1
ATOM 5774 C C . ALA A 1 710 ? -34.031 2.143 38.031 1 24.91 710 ALA A C 1
ATOM 5776 O O . ALA A 1 710 ? -33.344 2.197 39.031 1 24.91 710 ALA A O 1
ATOM 5777 N N . SER A 1 711 ? -33.812 3.166 37.25 1 23.98 711 SER A N 1
ATOM 5778 C CA . SER A 1 711 ? -33.219 4.379 37.781 1 23.98 711 SER A CA 1
ATOM 5779 C C . SER A 1 711 ? -34.281 5.254 38.469 1 23.98 711 SER A C 1
ATOM 5781 O O . SER A 1 711 ? -33.938 6.277 39.062 1 23.98 711 SER A O 1
ATOM 5783 N N . LYS A 1 712 ? -35.688 5.043 38.406 1 21.42 712 LYS A N 1
ATOM 5784 C CA . LYS A 1 712 ? -36.406 5.594 39.531 1 21.42 712 LYS A CA 1
ATOM 5785 C C . LYS A 1 712 ? -36.562 4.555 40.656 1 21.42 712 LYS A C 1
ATOM 5787 O O . LYS A 1 712 ? -36.875 3.391 40.375 1 21.42 712 LYS A O 1
ATOM 5792 N N . SER B 1 1 ? 7.48 41.25 1.669 1 19.11 1 SER B N 1
ATOM 5793 C CA . SER B 1 1 ? 6.953 40.812 2.961 1 19.11 1 SER B CA 1
ATOM 5794 C C . SER B 1 1 ? 6.234 41.969 3.672 1 19.11 1 SER B C 1
ATOM 5796 O O . SER B 1 1 ? 6.844 42.688 4.453 1 19.11 1 SER B O 1
ATOM 5798 N N . ARG B 1 2 ? 5.445 42.719 2.961 1 22.16 2 ARG B N 1
ATOM 5799 C CA . ARG B 1 2 ? 4.875 44.031 3.236 1 22.16 2 ARG B CA 1
ATOM 5800 C C . ARG B 1 2 ? 3.873 43.969 4.383 1 22.16 2 ARG B C 1
ATOM 5802 O O . ARG B 1 2 ? 2.861 43.281 4.293 1 22.16 2 ARG B O 1
ATOM 5809 N N . ILE B 1 3 ? 4.461 43.969 5.543 1 23.92 3 ILE B N 1
ATOM 5810 C CA . ILE B 1 3 ? 3.887 43.938 6.883 1 23.92 3 ILE B CA 1
ATOM 5811 C C . ILE B 1 3 ? 2.805 45 7 1 23.92 3 ILE B C 1
ATOM 5813 O O . ILE B 1 3 ? 3.104 46.188 6.98 1 23.92 3 ILE B O 1
ATOM 5817 N N . LYS B 1 4 ? 1.748 44.812 6.223 1 28.61 4 LYS B N 1
ATOM 5818 C CA . LYS B 1 4 ? 0.589 45.719 6.254 1 28.61 4 LYS B CA 1
ATOM 5819 C C . LYS B 1 4 ? 0.179 46.031 7.691 1 28.61 4 LYS B C 1
ATOM 5821 O O . LYS B 1 4 ? 0.192 45.125 8.555 1 28.61 4 LYS B O 1
ATOM 5826 N N . GLU B 1 5 ? 0.398 47.219 8.016 1 24.78 5 GLU B N 1
ATOM 5827 C CA . GLU B 1 5 ? 0.158 48.031 9.211 1 24.78 5 GLU B CA 1
ATOM 5828 C C . GLU B 1 5 ? -1.258 47.812 9.734 1 24.78 5 GLU B C 1
ATOM 5830 O O . GLU B 1 5 ? -2.234 48.125 9.047 1 24.78 5 GLU B O 1
ATOM 5835 N N . SER B 1 6 ? -1.5 46.656 10.273 1 25.77 6 SER B N 1
ATOM 5836 C CA . SER B 1 6 ? -2.803 46.312 10.836 1 25.77 6 SER B CA 1
ATOM 5837 C C . SER B 1 6 ? -3.307 47.406 11.773 1 25.77 6 SER B C 1
ATOM 5839 O O . SER B 1 6 ? -2.561 47.875 12.625 1 25.77 6 SER B O 1
ATOM 5841 N N . PRO B 1 7 ? -4.281 48.156 11.406 1 25.25 7 PRO B N 1
ATOM 5842 C CA . PRO B 1 7 ? -4.887 49.281 12.164 1 25.25 7 PRO B CA 1
ATOM 5843 C C . PRO B 1 7 ? -5.305 48.844 13.57 1 25.25 7 PRO B C 1
ATOM 5845 O O . PRO B 1 7 ? -5.609 47.688 13.812 1 25.25 7 PRO B O 1
ATOM 5848 N N . ALA B 1 8 ? -4.734 49.469 14.672 1 27.44 8 ALA B N 1
ATOM 5849 C CA . ALA B 1 8 ? -4.809 49.562 16.125 1 27.44 8 ALA B CA 1
ATOM 5850 C C . ALA B 1 8 ? -6.254 49.656 16.594 1 27.44 8 ALA B C 1
ATOM 5852 O O . ALA B 1 8 ? -6.918 50.688 16.359 1 27.44 8 ALA B O 1
ATOM 5853 N N . VAL B 1 9 ? -7.074 48.594 16.469 1 26.52 9 VAL B N 1
ATOM 5854 C CA . VAL B 1 9 ? -8.445 48.5 16.969 1 26.52 9 VAL B CA 1
ATOM 5855 C C . VAL B 1 9 ? -8.477 48.844 18.453 1 26.52 9 VAL B C 1
ATOM 5857 O O . VAL B 1 9 ? -7.617 48.406 19.219 1 26.52 9 VAL B O 1
ATOM 5860 N N . ASN B 1 10 ? -9.133 49.906 18.859 1 25.84 10 ASN B N 1
ATOM 5861 C CA . ASN B 1 10 ? -9.531 50.562 20.094 1 25.84 10 ASN B CA 1
ATOM 5862 C C . ASN B 1 10 ? -10.25 49.625 21.047 1 25.84 10 ASN B C 1
ATOM 5864 O O . ASN B 1 10 ? -11.477 49.469 20.969 1 25.84 10 ASN B O 1
ATOM 5868 N N . LEU B 1 11 ? -10.047 48.344 21.219 1 25.19 11 LEU B N 1
ATOM 5869 C CA . LEU B 1 11 ? -10.852 47.469 22.062 1 25.19 11 LEU B CA 1
ATOM 5870 C C . LEU B 1 11 ? -10.609 47.781 23.531 1 25.19 11 LEU B C 1
ATOM 5872 O O . LEU B 1 11 ? -9.586 47.375 24.094 1 25.19 11 LEU B O 1
ATOM 5876 N N . VAL B 1 12 ? -11.031 48.969 24.25 1 28.33 12 VAL B N 1
ATOM 5877 C CA . VAL B 1 12 ? -10.82 49.594 25.547 1 28.33 12 VAL B CA 1
ATOM 5878 C C . VAL B 1 12 ? -11.625 48.844 26.609 1 28.33 12 VAL B C 1
ATOM 5880 O O . VAL B 1 12 ? -12.836 49.031 26.734 1 28.33 12 VAL B O 1
ATOM 5883 N N . SER B 1 13 ? -11.836 47.531 26.875 1 27.98 13 SER B N 1
ATOM 5884 C CA . SER B 1 13 ? -12.727 47.062 27.938 1 27.98 13 SER B CA 1
ATOM 5885 C C . SER B 1 13 ? -12.203 47.469 29.312 1 27.98 13 SER B C 1
ATOM 5887 O O . SER B 1 13 ? -11.031 47.812 29.453 1 27.98 13 SER B O 1
ATOM 5889 N N . LEU B 1 14 ? -13.062 47.25 30.578 1 29.7 14 LEU B N 1
ATOM 5890 C CA . LEU B 1 14 ? -13.445 47.594 31.938 1 29.7 14 LEU B CA 1
ATOM 5891 C C . LEU B 1 14 ? -12.445 47.031 32.938 1 29.7 14 LEU B C 1
ATOM 5893 O O . LEU B 1 14 ? -12.406 45.812 33.188 1 29.7 14 LEU B O 1
ATOM 5897 N N . CYS B 1 15 ? -11.188 47.375 32.969 1 32.59 15 CYS B N 1
ATOM 5898 C CA . CYS B 1 15 ? -10.375 46.75 34 1 32.59 15 CYS B CA 1
ATOM 5899 C C . CYS B 1 15 ? -10.68 47.344 35.375 1 32.59 15 CYS B C 1
ATOM 5901 O O . CYS B 1 15 ? -10.008 48.25 35.844 1 32.59 15 CYS B O 1
ATOM 5903 N N . LEU B 1 16 ? -11.977 47.781 35.844 1 31.89 16 LEU B N 1
ATOM 5904 C CA . LEU B 1 16 ? -12.078 48.406 37.156 1 31.89 16 LEU B CA 1
ATOM 5905 C C . LEU B 1 16 ? -11.828 47.344 38.25 1 31.89 16 LEU B C 1
ATOM 5907 O O . LEU B 1 16 ? -12.188 46.188 38.094 1 31.89 16 LEU B O 1
ATOM 5911 N N . PRO B 1 17 ? -11.094 47.656 39.281 1 32.5 17 PRO B N 1
ATOM 5912 C CA . PRO B 1 17 ? -10.789 46.812 40.469 1 32.5 17 PRO B CA 1
ATOM 5913 C C . PRO B 1 17 ? -12.039 46.438 41.25 1 32.5 17 PRO B C 1
ATOM 5915 O O . PRO B 1 17 ? -13.039 47.156 41.219 1 32.5 17 PRO B O 1
ATOM 5918 N N . ASP B 1 18 ? -12.383 45.188 41.469 1 34.03 18 ASP B N 1
ATOM 5919 C CA . ASP B 1 18 ? -13.406 44.656 42.375 1 34.03 18 ASP B CA 1
ATOM 5920 C C . ASP B 1 18 ? -13.289 45.281 43.75 1 34.03 18 ASP B C 1
ATOM 5922 O O . ASP B 1 18 ? -12.297 45.094 44.438 1 34.03 18 ASP B O 1
ATOM 5926 N N . ARG B 1 19 ? -13.703 46.562 44.094 1 30.75 19 ARG B N 1
ATOM 5927 C CA . ARG B 1 19 ? -13.805 46.875 45.5 1 30.75 19 ARG B CA 1
ATOM 5928 C C . ARG B 1 19 ? -14.688 45.875 46.25 1 30.75 19 ARG B C 1
ATOM 5930 O O . ARG B 1 19 ? -15.758 45.5 45.75 1 30.75 19 ARG B O 1
ATOM 5937 N N . PRO B 1 20 ? -14.227 45.031 47.25 1 31.05 20 PRO B N 1
ATOM 5938 C CA . PRO B 1 20 ? -14.953 44.062 48.062 1 31.05 20 PRO B CA 1
ATOM 5939 C C . PRO B 1 20 ? -16.219 44.625 48.688 1 31.05 20 PRO B C 1
ATOM 5941 O O . PRO B 1 20 ? -17.031 43.875 49.25 1 31.05 20 PRO B O 1
ATOM 5944 N N . ASP B 1 21 ? -16.266 45.844 49.375 1 29.25 21 ASP B N 1
ATOM 5945 C CA . ASP B 1 21 ? -17.281 46 50.406 1 29.25 21 ASP B CA 1
ATOM 5946 C C . ASP B 1 21 ? -18.688 45.875 49.812 1 29.25 21 ASP B C 1
ATOM 5948 O O . ASP B 1 21 ? -19.516 45.125 50.344 1 29.25 21 ASP B O 1
ATOM 5952 N N . GLU B 1 22 ? -19.516 47.125 49.844 1 28.09 22 GLU B N 1
ATOM 5953 C CA . GLU B 1 22 ? -20.953 47.281 50.031 1 28.09 22 GLU B CA 1
ATOM 5954 C C . GLU B 1 22 ? -21.734 46.5 48.969 1 28.09 22 GLU B C 1
ATOM 5956 O O . GLU B 1 22 ? -21.156 46.031 48 1 28.09 22 GLU B O 1
ATOM 5961 N N . SER B 1 23 ? -23.188 46.938 48.844 1 28 23 SER B N 1
ATOM 5962 C CA . SER B 1 23 ? -24.453 46.469 48.281 1 28 23 SER B CA 1
ATOM 5963 C C . SER B 1 23 ? -24.281 46.156 46.781 1 28 23 SER B C 1
ATOM 5965 O O . SER B 1 23 ? -23.359 46.656 46.125 1 28 23 SER B O 1
ATOM 5967 N N . HIS B 1 24 ? -24.969 45.031 46.375 1 28.14 24 HIS B N 1
ATOM 5968 C CA . HIS B 1 24 ? -25.125 44.375 45.094 1 28.14 24 HIS B CA 1
ATOM 5969 C C . HIS B 1 24 ? -25.422 45.375 43.969 1 28.14 24 HIS B C 1
ATOM 5971 O O . HIS B 1 24 ? -25.828 45 42.875 1 28.14 24 HIS B O 1
ATOM 5977 N N . ASP B 1 25 ? -25.734 46.688 44.375 1 27.08 25 ASP B N 1
ATOM 5978 C CA . ASP B 1 25 ? -26.219 47.469 43.25 1 27.08 25 ASP B CA 1
ATOM 5979 C C . ASP B 1 25 ? -25.188 47.5 42.125 1 27.08 25 ASP B C 1
ATOM 5981 O O . ASP B 1 25 ? -24.078 48.031 42.281 1 27.08 25 ASP B O 1
ATOM 5985 N N . THR B 1 26 ? -25.062 46.375 41.406 1 29.92 26 THR B N 1
ATOM 5986 C CA . THR B 1 26 ? -24.344 46.156 40.156 1 29.92 26 THR B CA 1
ATOM 5987 C C . THR B 1 26 ? -24.484 47.344 39.219 1 29.92 26 THR B C 1
ATOM 5989 O O . THR B 1 26 ? -25.516 47.5 38.562 1 29.92 26 THR B O 1
ATOM 5992 N N . ALA B 1 27 ? -24.312 48.688 39.781 1 28.39 27 ALA B N 1
ATOM 5993 C CA . ALA B 1 27 ? -24.344 49.812 38.875 1 28.39 27 ALA B CA 1
ATOM 5994 C C . ALA B 1 27 ? -23.578 49.5 37.594 1 28.39 27 ALA B C 1
ATOM 5996 O O . ALA B 1 27 ? -22.438 49.062 37.656 1 28.39 27 ALA B O 1
ATOM 5997 N N . VAL B 1 28 ? -24.391 49.094 36.562 1 30.22 28 VAL B N 1
ATOM 5998 C CA . VAL B 1 28 ? -24.156 49.094 35.125 1 30.22 28 VAL B CA 1
ATOM 5999 C C . VAL B 1 28 ? -23.312 50.312 34.75 1 30.22 28 VAL B C 1
ATOM 6001 O O . VAL B 1 28 ? -23.797 51.438 34.812 1 30.22 28 VAL B O 1
ATOM 6004 N N . LEU B 1 29 ? -22.219 50.562 35.438 1 29.89 29 LEU B N 1
ATOM 6005 C CA . LEU B 1 29 ? -21.406 51.656 34.906 1 29.89 29 LEU B CA 1
ATOM 6006 C C . LEU B 1 29 ? -21.531 51.75 33.406 1 29.89 29 LEU B C 1
ATOM 6008 O O . LEU B 1 29 ? -21.609 50.719 32.719 1 29.89 29 LEU B O 1
ATOM 6012 N N . GLN B 1 30 ? -22.141 52.938 33 1 28.02 30 GLN B N 1
ATOM 6013 C CA . GLN B 1 30 ? -22.469 53.375 31.656 1 28.02 30 GLN B CA 1
ATOM 6014 C C . GLN B 1 30 ? -21.359 53.031 30.672 1 28.02 30 GLN B C 1
ATOM 6016 O O . GLN B 1 30 ? -20.188 53 31.031 1 28.02 30 GLN B O 1
ATOM 6021 N N . GLU B 1 31 ? -21.766 52.375 29.594 1 31.92 31 GLU B N 1
ATOM 6022 C CA . GLU B 1 31 ? -21.047 51.938 28.406 1 31.92 31 GLU B CA 1
ATOM 6023 C C . GLU B 1 31 ? -20 52.969 28 1 31.92 31 GLU B C 1
ATOM 6025 O O . GLU B 1 31 ? -18.922 52.594 27.5 1 31.92 31 GLU B O 1
ATOM 6030 N N . GLY B 1 32 ? -20.219 54.312 28.281 1 30.2 32 GLY B N 1
ATOM 6031 C CA . GLY B 1 32 ? -19.422 55.406 27.797 1 30.2 32 GLY B CA 1
ATOM 6032 C C . GLY B 1 32 ? -18.062 55.5 28.469 1 30.2 32 GLY B C 1
ATOM 6033 O O . GLY B 1 32 ? -17.062 55.844 27.812 1 30.2 32 GLY B O 1
ATOM 6034 N N . GLU B 1 33 ? -18.016 55.562 29.766 1 32.06 33 GLU B N 1
ATOM 6035 C CA . GLU B 1 33 ? -16.797 55.906 30.484 1 32.06 33 GLU B CA 1
ATOM 6036 C C . GLU B 1 33 ? -15.766 54.781 30.406 1 32.06 33 GLU B C 1
ATOM 6038 O O . GLU B 1 33 ? -14.57 55 30.594 1 32.06 33 GLU B O 1
ATOM 6043 N N . ARG B 1 34 ? -16.188 53.656 30.25 1 35.84 34 ARG B N 1
ATOM 6044 C CA . ARG B 1 34 ? -15.32 52.5 30.141 1 35.84 34 ARG B CA 1
ATOM 6045 C C . ARG B 1 34 ? -14.484 52.562 28.875 1 35.84 34 ARG B C 1
ATOM 6047 O O . ARG B 1 34 ? -13.359 52.062 28.844 1 35.84 34 ARG B O 1
ATOM 6054 N N . THR B 1 35 ? -15.062 53.25 27.906 1 34.81 35 THR B N 1
ATOM 6055 C CA . THR B 1 35 ? -14.43 53.406 26.609 1 34.81 35 THR B CA 1
ATOM 6056 C C . THR B 1 35 ? -13.203 54.312 26.719 1 34.81 35 THR B C 1
ATOM 6058 O O . THR B 1 35 ? -12.227 54.156 25.984 1 34.81 35 THR B O 1
ATOM 6061 N N . VAL B 1 36 ? -13.234 55.375 27.641 1 33.19 36 VAL B N 1
ATOM 6062 C CA . VAL B 1 36 ? -12.242 56.438 27.641 1 33.19 36 VAL B CA 1
ATOM 6063 C C . VAL B 1 36 ? -10.914 55.906 28.172 1 33.19 36 VAL B C 1
ATOM 6065 O O . VAL B 1 36 ? -9.852 56.25 27.656 1 33.19 36 VAL B O 1
ATOM 6068 N N . VAL B 1 37 ? -10.938 55.156 29.234 1 35.44 37 VAL B N 1
ATOM 6069 C CA . VAL B 1 37 ? -9.656 54.875 29.891 1 35.44 37 VAL B CA 1
ATOM 6070 C C . VAL B 1 37 ? -8.82 53.938 29.016 1 35.44 37 VAL B C 1
ATOM 6072 O O . VAL B 1 37 ? -7.602 54.094 28.922 1 35.44 37 VAL B O 1
ATOM 6075 N N . ALA B 1 38 ? -9.422 53 28.438 1 37.66 38 ALA B N 1
ATOM 6076 C CA . ALA B 1 38 ? -8.664 52.062 27.594 1 37.66 38 ALA B CA 1
ATOM 6077 C C . ALA B 1 38 ? -8.031 52.812 26.422 1 37.66 38 ALA B C 1
ATOM 6079 O O . ALA B 1 38 ? -6.918 52.5 26 1 37.66 38 ALA B O 1
ATOM 6080 N N . ASN B 1 39 ? -8.688 53.844 25.859 1 37.69 39 ASN B N 1
ATOM 6081 C CA . ASN B 1 39 ? -8.086 54.719 24.859 1 37.69 39 ASN B CA 1
ATOM 6082 C C . ASN B 1 39 ? -6.895 55.469 25.438 1 37.69 39 ASN B C 1
ATOM 6084 O O . ASN B 1 39 ? -5.969 55.844 24.719 1 37.69 39 ASN B O 1
ATOM 6088 N N . HIS B 1 40 ? -6.992 55.875 26.656 1 38.34 40 HIS B N 1
ATOM 6089 C CA . HIS B 1 40 ? -5.895 56.688 27.203 1 38.34 40 HIS B CA 1
ATOM 6090 C C . HIS B 1 40 ? -4.656 55.812 27.422 1 38.34 40 HIS B C 1
ATOM 6092 O O . HIS B 1 40 ? -3.529 56.281 27.266 1 38.34 40 HIS B O 1
ATOM 6098 N N . LEU B 1 41 ? -4.855 54.688 27.969 1 40.28 41 LEU B N 1
ATOM 6099 C CA . LEU B 1 41 ? -3.645 53.938 28.234 1 40.28 41 LEU B CA 1
ATOM 6100 C C . LEU B 1 41 ? -3.152 53.219 26.984 1 40.28 41 LEU B C 1
ATOM 6102 O O . LEU B 1 41 ? -2.004 52.781 26.922 1 40.28 41 LEU B O 1
ATOM 6106 N N . TYR B 1 42 ? -4.035 52.812 26.047 1 41.91 42 TYR B N 1
ATOM 6107 C CA . TYR B 1 42 ? -3.576 52.094 24.859 1 41.91 42 TYR B CA 1
ATOM 6108 C C . TYR B 1 42 ? -3.729 52.938 23.609 1 41.91 42 TYR B C 1
ATOM 6110 O O . TYR B 1 42 ? -4.695 52.781 22.859 1 41.91 42 TYR B O 1
ATOM 6118 N N . PRO B 1 43 ? -3.238 54.125 23.562 1 39.91 43 PRO B N 1
ATOM 6119 C CA . PRO B 1 43 ? -3.389 54.812 22.281 1 39.91 43 PRO B CA 1
ATOM 6120 C C . PRO B 1 43 ? -2.951 53.938 21.094 1 39.91 43 PRO B C 1
ATOM 6122 O O . PRO B 1 43 ? -1.996 53.188 21.219 1 39.91 43 PRO B O 1
ATOM 6125 N N . PRO B 1 44 ? -3.877 53.562 20.344 1 42.19 44 PRO B N 1
ATOM 6126 C CA . PRO B 1 44 ? -3.387 52.875 19.141 1 42.19 44 PRO B CA 1
ATOM 6127 C C . PRO B 1 44 ? -1.981 53.312 18.734 1 42.19 44 PRO B C 1
ATOM 6129 O O . PRO B 1 44 ? -1.229 52.531 18.156 1 42.19 44 PRO B O 1
ATOM 6132 N N . SER B 1 45 ? -1.813 54.719 18.547 1 44.56 45 SER B N 1
ATOM 6133 C CA . SER B 1 45 ? -0.584 55.312 18.062 1 44.56 45 SER B CA 1
ATOM 6134 C C . SER B 1 45 ? 0.481 55.375 19.156 1 44.56 45 SER B C 1
ATOM 6136 O O . SER B 1 45 ? 0.167 55.25 20.344 1 44.56 45 SER B O 1
ATOM 6138 N N . GLY B 1 46 ? 1.797 55.219 18.969 1 53.91 46 GLY B N 1
ATOM 6139 C CA . GLY B 1 46 ? 3.105 55.406 19.562 1 53.91 46 GLY B CA 1
ATOM 6140 C C . GLY B 1 46 ? 3.129 56.531 20.609 1 53.91 46 GLY B C 1
ATOM 6141 O O . GLY B 1 46 ? 4.098 57.281 20.688 1 53.91 46 GLY B O 1
ATOM 6142 N N . ASP B 1 47 ? 2.084 56.719 21.141 1 64.88 47 ASP B N 1
ATOM 6143 C CA . ASP B 1 47 ? 2.193 57.906 22.016 1 64.88 47 ASP B CA 1
ATOM 6144 C C . ASP B 1 47 ? 2.854 57.531 23.344 1 64.88 47 ASP B C 1
ATOM 6146 O O . ASP B 1 47 ? 2.18 57.094 24.281 1 64.88 47 ASP B O 1
ATOM 6150 N N . TYR B 1 48 ? 4.09 57.469 23.547 1 76.88 48 TYR B N 1
ATOM 6151 C CA . TYR B 1 48 ? 4.941 57.219 24.688 1 76.88 48 TYR B CA 1
ATOM 6152 C C . TYR B 1 48 ? 4.539 58.094 25.875 1 76.88 48 TYR B C 1
ATOM 6154 O O . TYR B 1 48 ? 4.402 57.594 27 1 76.88 48 TYR B O 1
ATOM 6162 N N . ALA B 1 49 ? 4.238 59.375 25.594 1 75.69 49 ALA B N 1
ATOM 6163 C CA . ALA B 1 49 ? 3.939 60.312 26.656 1 75.69 49 ALA B CA 1
ATOM 6164 C C . ALA B 1 49 ? 2.598 60 27.312 1 75.69 49 ALA B C 1
ATOM 6166 O O . ALA B 1 49 ? 2.459 60.125 28.531 1 75.69 49 ALA B O 1
ATOM 6167 N N . GLY B 1 50 ? 1.706 59.625 26.516 1 73.94 50 GLY B N 1
ATOM 6168 C CA . GLY B 1 50 ? 0.4 59.281 27.047 1 73.94 50 GLY B CA 1
ATOM 6169 C C . GLY B 1 50 ? 0.427 58.062 27.938 1 73.94 50 GLY B C 1
ATOM 6170 O O . GLY B 1 50 ? -0.188 58.062 29.016 1 73.94 50 GLY B O 1
ATOM 6171 N N . VAL B 1 51 ? 1.22 57.062 27.531 1 80.44 51 VAL B N 1
ATOM 6172 C CA . VAL B 1 51 ? 1.308 55.844 28.312 1 80.44 51 VAL B CA 1
ATOM 6173 C C . VAL B 1 51 ? 2.062 56.125 29.625 1 80.44 51 VAL B C 1
ATOM 6175 O O . VAL B 1 51 ? 1.685 55.594 30.672 1 80.44 51 VAL B O 1
ATOM 6178 N N . LYS B 1 52 ? 3.068 56.938 29.547 1 81.88 52 LYS B N 1
ATOM 6179 C CA . LYS B 1 52 ? 3.848 57.281 30.734 1 81.88 52 LYS B CA 1
ATOM 6180 C C . LYS B 1 52 ? 2.994 58 31.766 1 81.88 52 LYS B C 1
ATOM 6182 O O . LYS B 1 52 ? 3.07 57.719 32.969 1 81.88 52 LYS B O 1
ATOM 6187 N N . HIS B 1 53 ? 2.199 58.875 31.25 1 78.12 53 HIS B N 1
ATOM 6188 C CA . HIS B 1 53 ? 1.329 59.625 32.125 1 78.12 53 HIS B CA 1
ATOM 6189 C C . HIS B 1 53 ? 0.28 58.719 32.781 1 78.12 53 HIS B C 1
ATOM 6191 O O . HIS B 1 53 ? -0.013 58.844 33.969 1 78.12 53 HIS B O 1
ATOM 6197 N N . ALA B 1 54 ? -0.221 57.906 32.031 1 76.69 54 ALA B N 1
ATOM 6198 C CA . ALA B 1 54 ? -1.246 56.969 32.531 1 76.69 54 ALA B CA 1
ATOM 6199 C C . ALA B 1 54 ? -0.672 56.031 33.562 1 76.69 54 ALA B C 1
ATOM 6201 O O . ALA B 1 54 ? -1.333 55.75 34.562 1 76.69 54 ALA B O 1
ATOM 6202 N N . LEU B 1 55 ? 0.538 55.594 33.5 1 81.69 55 LEU B N 1
ATOM 6203 C CA . LEU B 1 55 ? 1.175 54.656 34.438 1 81.69 55 LEU B CA 1
ATOM 6204 C C . LEU B 1 55 ? 1.531 55.344 35.719 1 81.69 55 LEU B C 1
ATOM 6206 O O . LEU B 1 55 ? 1.409 54.781 36.812 1 81.69 55 LEU B O 1
ATOM 6210 N N . ARG B 1 56 ? 1.873 56.594 35.562 1 79.19 56 ARG B N 1
ATOM 6211 C CA . ARG B 1 56 ? 2.174 57.375 36.781 1 79.19 56 ARG B CA 1
ATOM 6212 C C . ARG B 1 56 ? 0.909 57.656 37.594 1 79.19 56 ARG B C 1
ATOM 6214 O O . ARG B 1 56 ? 0.93 57.562 38.812 1 79.19 56 ARG B O 1
ATOM 6221 N N . GLU B 1 57 ? -0.049 57.875 36.812 1 75.19 57 GLU B N 1
ATOM 6222 C CA . GLU B 1 57 ? -1.326 58.094 37.469 1 75.19 57 GLU B CA 1
ATOM 6223 C C . GLU B 1 57 ? -1.814 56.812 38.156 1 75.19 57 GLU B C 1
ATOM 6225 O O . GLU B 1 57 ? -2.395 56.875 39.25 1 75.19 57 GLU B O 1
ATOM 6230 N N . ALA B 1 58 ? -1.603 55.688 37.469 1 76.38 58 ALA B N 1
ATOM 6231 C CA . ALA B 1 58 ? -2.014 54.406 38.031 1 76.38 58 ALA B CA 1
ATOM 6232 C C . ALA B 1 58 ? -1.241 54.094 39.312 1 76.38 58 ALA B C 1
ATOM 6234 O O . ALA B 1 58 ? -1.786 53.5 40.25 1 76.38 58 ALA B O 1
ATOM 6235 N N . GLU B 1 59 ? -0.044 54.469 39.406 1 74.88 59 GLU B N 1
ATOM 6236 C CA . GLU B 1 59 ? 0.787 54.25 40.594 1 74.88 59 GLU B CA 1
ATOM 6237 C C . GLU B 1 59 ? 0.363 55.125 41.75 1 74.88 59 GLU B C 1
ATOM 6239 O O . GLU B 1 59 ? 0.381 54.688 42.906 1 74.88 59 GLU B O 1
ATOM 6244 N N . VAL B 1 60 ? -0.049 56.25 41.312 1 69.5 60 VAL B N 1
ATOM 6245 C CA . VAL B 1 60 ? -0.349 57.219 42.375 1 69.5 60 VAL B CA 1
ATOM 6246 C C . VAL B 1 60 ? -1.786 57.031 42.844 1 69.5 60 VAL B C 1
ATOM 6248 O O . VAL B 1 60 ? -2.047 57.031 44.062 1 69.5 60 VAL B O 1
ATOM 6251 N N . TYR B 1 61 ? -2.646 56.906 41.906 1 65.25 61 TYR B N 1
ATOM 6252 C CA . TYR B 1 61 ? -4.055 56.906 42.281 1 65.25 61 TYR B CA 1
ATOM 6253 C C . TYR B 1 61 ? -4.625 55.5 42.281 1 65.25 61 TYR B C 1
ATOM 6255 O O . TYR B 1 61 ? -5.754 55.281 42.75 1 65.25 61 TYR B O 1
ATOM 6263 N N . TYR B 1 62 ? -3.867 54.375 42.031 1 60.78 62 TYR B N 1
ATOM 6264 C CA . TYR B 1 62 ? -4.234 52.969 42 1 60.78 62 TYR B CA 1
ATOM 6265 C C . TYR B 1 62 ? -5.566 52.75 41.281 1 60.78 62 TYR B C 1
ATOM 6267 O O . TYR B 1 62 ? -6.371 51.906 41.688 1 60.78 62 TYR B O 1
ATOM 6275 N N . ASN B 1 63 ? -5.875 53.625 40.406 1 59.5 63 ASN B N 1
ATOM 6276 C CA . ASN B 1 63 ? -7.18 53.594 39.75 1 59.5 63 ASN B CA 1
ATOM 6277 C C . ASN B 1 63 ? -7.164 52.75 38.5 1 59.5 63 ASN B C 1
ATOM 6279 O O . ASN B 1 63 ? -8.219 52.438 37.938 1 59.5 63 ASN B O 1
ATOM 6283 N N . ILE B 1 64 ? -5.973 52.375 38.031 1 64.81 64 ILE B N 1
ATOM 6284 C CA . ILE B 1 64 ? -5.926 51.656 36.75 1 64.81 64 ILE B CA 1
ATOM 6285 C C . ILE B 1 64 ? -5.176 50.312 36.969 1 64.81 64 ILE B C 1
ATOM 6287 O O . ILE B 1 64 ? -4.094 50.312 37.562 1 64.81 64 ILE B O 1
ATOM 6291 N N . ASP B 1 65 ? -5.895 49.188 36.656 1 67.5 65 ASP B N 1
ATOM 6292 C CA . ASP B 1 65 ? -5.207 47.906 36.656 1 67.5 65 ASP B CA 1
ATOM 6293 C C . ASP B 1 65 ? -4.27 47.781 35.438 1 67.5 65 ASP B C 1
ATOM 6295 O O . ASP B 1 65 ? -4.719 47.719 34.312 1 67.5 65 ASP B O 1
ATOM 6299 N N . VAL B 1 66 ? -3.035 47.875 35.75 1 73.12 66 VAL B N 1
ATOM 6300 C CA . VAL B 1 66 ? -2.01 47.875 34.719 1 73.12 66 VAL B CA 1
ATOM 6301 C C . VAL B 1 66 ? -2.021 46.5 34 1 73.12 66 VAL B C 1
ATOM 6303 O O . VAL B 1 66 ? -1.576 46.406 32.844 1 73.12 66 VAL B O 1
ATOM 6306 N N . ASN B 1 67 ? -2.59 45.469 34.5 1 73.38 67 ASN B N 1
ATOM 6307 C CA . ASN B 1 67 ? -2.611 44.156 33.906 1 73.38 67 ASN B CA 1
ATOM 6308 C C . ASN B 1 67 ? -3.965 43.844 33.281 1 73.38 67 ASN B C 1
ATOM 6310 O O . ASN B 1 67 ? -4.316 42.688 33.094 1 73.38 67 ASN B O 1
ATOM 6314 N N . CYS B 1 68 ? -4.648 44.844 32.938 1 70.75 68 CYS B N 1
ATOM 6315 C CA . CYS B 1 68 ? -5.953 44.625 32.312 1 70.75 68 CYS B CA 1
ATOM 6316 C C . CYS B 1 68 ? -5.801 44.062 30.906 1 70.75 68 CYS B C 1
ATOM 6318 O O . CYS B 1 68 ? -4.801 44.281 30.234 1 70.75 68 CYS B O 1
ATOM 6320 N N . LEU B 1 69 ? -6.641 43.094 30.547 1 71.12 69 LEU B N 1
ATOM 6321 C CA . LEU B 1 69 ? -6.613 42.406 29.25 1 71.12 69 LEU B CA 1
ATOM 6322 C C . LEU B 1 69 ? -7.656 43 28.297 1 71.12 69 LEU B C 1
ATOM 6324 O O . LEU B 1 69 ? -8.703 43.469 28.75 1 71.12 69 LEU B O 1
ATOM 6328 N N . ASP B 1 70 ? -7.305 43.062 27.047 1 65.31 70 ASP B N 1
ATOM 6329 C CA . ASP B 1 70 ? -8.289 43.438 26.031 1 65.31 70 ASP B CA 1
ATOM 6330 C C . ASP B 1 70 ? -9.336 42.344 25.844 1 65.31 70 ASP B C 1
ATOM 6332 O O . ASP B 1 70 ? -9.211 41.25 26.406 1 65.31 70 ASP B O 1
ATOM 6336 N N . PRO B 1 71 ? -10.359 42.688 25.156 1 53.59 71 PRO B N 1
ATOM 6337 C CA . PRO B 1 71 ? -11.414 41.719 24.953 1 53.59 71 PRO B CA 1
ATOM 6338 C C . PRO B 1 71 ? -10.898 40.438 24.297 1 53.59 71 PRO B C 1
ATOM 6340 O O . PRO B 1 71 ? -11.516 39.375 24.406 1 53.59 71 PRO B O 1
ATOM 6343 N N . LEU B 1 72 ? -9.789 40.625 23.656 1 61.94 72 LEU B N 1
ATOM 6344 C CA . LEU B 1 72 ? -9.211 39.438 23.031 1 61.94 72 LEU B CA 1
ATOM 6345 C C . LEU B 1 72 ? -8.25 38.75 23.984 1 61.94 72 LEU B C 1
ATOM 6347 O O . LEU B 1 72 ? -7.664 37.719 23.641 1 61.94 72 LEU B O 1
ATOM 6351 N N . GLY B 1 73 ? -8.188 39.406 25.141 1 65.94 73 GLY B N 1
ATOM 6352 C CA . GLY B 1 73 ? -7.344 38.812 26.156 1 65.94 73 GLY B CA 1
ATOM 6353 C C . GLY B 1 73 ? -5.891 39.219 26.047 1 65.94 73 GLY B C 1
ATOM 6354 O O . GLY B 1 73 ? -5 38.531 26.531 1 65.94 73 GLY B O 1
ATOM 6355 N N . ARG B 1 74 ? -5.66 40.25 25.359 1 80.5 74 ARG B N 1
ATOM 6356 C CA . ARG B 1 74 ? -4.281 40.719 25.203 1 80.5 74 ARG B CA 1
ATOM 6357 C C . ARG B 1 74 ? -3.936 41.781 26.25 1 80.5 74 ARG B C 1
ATOM 6359 O O . ARG B 1 74 ? -4.758 42.625 26.562 1 80.5 74 ARG B O 1
ATOM 6366 N N . SER B 1 75 ? -2.783 41.531 26.766 1 79.81 75 SER B N 1
ATOM 6367 C CA . SER B 1 75 ? -2.268 42.531 27.719 1 79.81 75 SER B CA 1
ATOM 6368 C C . SER B 1 75 ? -1.607 43.688 27 1 79.81 75 SER B C 1
ATOM 6370 O O . SER B 1 75 ? -1.381 43.656 25.797 1 79.81 75 SER B O 1
ATOM 6372 N N . ALA B 1 76 ? -1.385 44.812 27.75 1 78.88 76 ALA B N 1
ATOM 6373 C CA . ALA B 1 76 ? -0.713 45.969 27.188 1 78.88 76 ALA B CA 1
ATOM 6374 C C . ALA B 1 76 ? 0.678 45.625 26.672 1 78.88 76 ALA B C 1
ATOM 6376 O O . ALA B 1 76 ? 1.119 46.156 25.656 1 78.88 76 ALA B O 1
ATOM 6377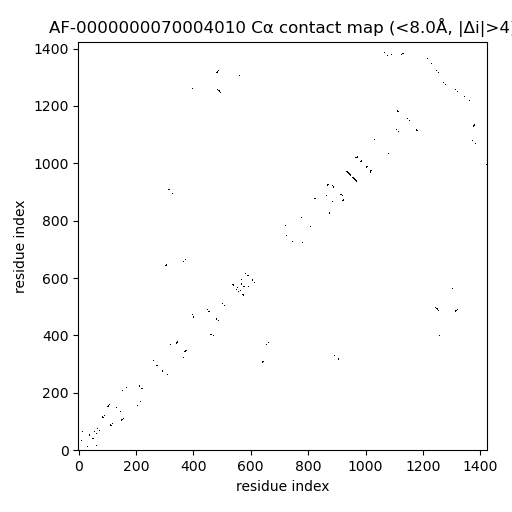 N N . LEU B 1 77 ? 1.227 44.719 27.359 1 84.25 77 LEU B N 1
ATOM 6378 C CA . LEU B 1 77 ? 2.555 44.281 26.938 1 84.25 77 LEU B CA 1
ATOM 6379 C C . LEU B 1 77 ? 2.494 43.562 25.609 1 84.25 77 LEU B C 1
ATOM 6381 O O . LEU B 1 77 ? 3.338 43.781 24.734 1 84.25 77 LEU B O 1
ATOM 6385 N N . LEU B 1 78 ? 1.539 42.75 25.375 1 86.25 78 LEU B N 1
ATOM 6386 C CA . LEU B 1 78 ? 1.388 42 24.141 1 86.25 78 LEU B CA 1
ATOM 6387 C C . LEU B 1 78 ? 1.099 42.906 22.969 1 86.25 78 LEU B C 1
ATOM 6389 O O . LEU B 1 78 ? 1.602 42.688 21.859 1 86.25 78 LEU B O 1
ATOM 6393 N N . ILE B 1 79 ? 0.356 43.875 23.234 1 82.31 79 ILE B N 1
ATOM 6394 C CA . ILE B 1 79 ? 0.043 44.844 22.188 1 82.31 79 ILE B CA 1
ATOM 6395 C C . ILE B 1 79 ? 1.3 45.625 21.812 1 82.31 79 ILE B C 1
ATOM 6397 O O . ILE B 1 79 ? 1.533 45.938 20.641 1 82.31 79 ILE B O 1
ATOM 6401 N N . ALA B 1 80 ? 2.07 46 22.828 1 85.25 80 ALA B N 1
ATOM 6402 C CA . ALA B 1 80 ? 3.324 46.688 22.562 1 85.25 80 ALA B CA 1
ATOM 6403 C C . ALA B 1 80 ? 4.273 45.844 21.734 1 85.25 80 ALA B C 1
ATOM 6405 O O . ALA B 1 80 ? 4.996 46.344 20.875 1 85.25 80 ALA B O 1
ATOM 6406 N N . ILE B 1 81 ? 4.301 44.594 21.984 1 88.5 81 ILE B N 1
ATOM 6407 C CA . ILE B 1 81 ? 5.141 43.688 21.234 1 88.5 81 ILE B CA 1
ATOM 6408 C C . ILE B 1 81 ? 4.648 43.594 19.781 1 88.5 81 ILE B C 1
ATOM 6410 O O . ILE B 1 81 ? 5.453 43.594 18.859 1 88.5 81 ILE B O 1
ATOM 6414 N N . GLU B 1 82 ? 3.34 43.5 19.578 1 85.06 82 GLU B N 1
ATOM 6415 C CA . GLU B 1 82 ? 2.754 43.375 18.25 1 85.06 82 GLU B CA 1
ATOM 6416 C C . GLU B 1 82 ? 3.064 44.625 17.422 1 85.06 82 GLU B C 1
ATOM 6418 O O . GLU B 1 82 ? 3.246 44.531 16.203 1 85.06 82 GLU B O 1
ATOM 6423 N N . ASN B 1 83 ? 3.139 45.719 18.125 1 80.56 83 ASN B N 1
ATOM 6424 C CA . ASN B 1 83 ? 3.428 47 17.438 1 80.56 83 ASN B CA 1
ATOM 6425 C C . ASN B 1 83 ? 4.926 47.25 17.375 1 80.56 83 ASN B C 1
ATOM 6427 O O . ASN B 1 83 ? 5.355 48.281 16.812 1 80.56 83 ASN B O 1
ATOM 6431 N N . GLU B 1 84 ? 5.719 46.406 17.859 1 87.69 84 GLU B N 1
ATOM 6432 C CA . GLU B 1 84 ? 7.176 46.5 17.859 1 87.69 84 GLU B CA 1
ATOM 6433 C C . GLU B 1 84 ? 7.66 47.781 18.484 1 87.69 84 GLU B C 1
ATOM 6435 O O . GLU B 1 84 ? 8.547 48.438 17.953 1 87.69 84 GLU B O 1
ATOM 6440 N N . ASN B 1 85 ? 6.941 48.25 19.453 1 86 85 ASN B N 1
ATOM 6441 C CA . ASN B 1 85 ? 7.34 49.438 20.172 1 86 85 ASN B CA 1
ATOM 6442 C C . ASN B 1 85 ? 8.164 49.125 21.422 1 86 85 ASN B C 1
ATOM 6444 O O . ASN B 1 85 ? 7.613 48.938 22.5 1 86 85 ASN B O 1
ATOM 6448 N N . LEU B 1 86 ? 9.406 49.188 21.359 1 89.19 86 LEU B N 1
ATOM 6449 C CA . LEU B 1 86 ? 10.312 48.75 22.422 1 89.19 86 LEU B CA 1
ATOM 6450 C C . LEU B 1 86 ? 10.312 49.75 23.578 1 89.19 86 LEU B C 1
ATOM 6452 O O . LEU B 1 86 ? 10.469 49.344 24.734 1 89.19 86 LEU B O 1
ATOM 6456 N N . GLU B 1 87 ? 10.117 50.969 23.281 1 86.62 87 GLU B N 1
ATOM 6457 C CA . GLU B 1 87 ? 10.141 52 24.312 1 86.62 87 GLU B CA 1
ATOM 6458 C C . GLU B 1 87 ? 8.977 51.844 25.281 1 86.62 87 GLU B C 1
ATOM 6460 O O . GLU B 1 87 ? 9.148 51.938 26.5 1 86.62 87 GLU B O 1
ATOM 6465 N N . ILE B 1 88 ? 7.922 51.625 24.656 1 86.88 88 ILE B N 1
ATOM 6466 C CA . ILE B 1 88 ? 6.738 51.438 25.484 1 86.88 88 ILE B CA 1
ATOM 6467 C C . ILE B 1 88 ? 6.879 50.125 26.297 1 86.88 88 ILE B C 1
ATOM 6469 O O . ILE B 1 88 ? 6.457 50.062 27.453 1 86.88 88 ILE B O 1
ATOM 6473 N N . MET B 1 89 ? 7.48 49.125 25.75 1 89.06 89 MET B N 1
ATOM 6474 C CA . MET B 1 89 ? 7.691 47.844 26.438 1 89.06 89 MET B CA 1
ATOM 6475 C C . MET B 1 89 ? 8.562 48.031 27.688 1 89.06 89 MET B C 1
ATOM 6477 O O . MET B 1 89 ? 8.258 47.5 28.75 1 89.06 89 MET B O 1
ATOM 6481 N N . GLU B 1 90 ? 9.633 48.781 27.453 1 87.75 90 GLU B N 1
ATOM 6482 C CA . GLU B 1 90 ? 10.539 49.031 28.562 1 87.75 90 GLU B CA 1
ATOM 6483 C C . GLU B 1 90 ? 9.836 49.781 29.688 1 87.75 90 GLU B C 1
ATOM 6485 O O . GLU B 1 90 ? 10.047 49.531 30.859 1 87.75 90 GLU B O 1
ATOM 6490 N N . LEU B 1 91 ? 9.023 50.719 29.266 1 86.31 91 LEU B N 1
ATOM 6491 C CA . LEU B 1 91 ? 8.266 51.5 30.219 1 86.31 91 LEU B CA 1
ATOM 6492 C C . LEU B 1 91 ? 7.309 50.625 31.016 1 86.31 91 LEU B C 1
ATOM 6494 O O . LEU B 1 91 ? 7.195 50.781 32.25 1 86.31 91 LEU B O 1
ATOM 6498 N N . LEU B 1 92 ? 6.664 49.781 30.359 1 86.81 92 LEU B N 1
ATOM 6499 C CA . LEU B 1 92 ? 5.703 48.906 31 1 86.81 92 LEU B CA 1
ATOM 6500 C C . LEU B 1 92 ? 6.406 47.938 31.938 1 86.81 92 LEU B C 1
ATOM 6502 O O . LEU B 1 92 ? 5.918 47.656 33.031 1 86.81 92 LEU B O 1
ATOM 6506 N N . LEU B 1 93 ? 7.539 47.375 31.562 1 86.88 93 LEU B N 1
ATOM 6507 C CA . LEU B 1 93 ? 8.297 46.438 32.375 1 86.88 93 LEU B CA 1
ATOM 6508 C C . LEU B 1 93 ? 8.836 47.125 33.625 1 86.88 93 LEU B C 1
ATOM 6510 O O . LEU B 1 93 ? 8.875 46.5 34.719 1 86.88 93 LEU B O 1
ATOM 6514 N N . ASP B 1 94 ? 9.211 48.312 33.5 1 83.19 94 ASP B N 1
ATOM 6515 C CA . ASP B 1 94 ? 9.75 49.094 34.625 1 83.19 94 ASP B CA 1
ATOM 6516 C C . ASP B 1 94 ? 8.68 49.344 35.688 1 83.19 94 ASP B C 1
ATOM 6518 O O . ASP B 1 94 ? 8.992 49.469 36.875 1 83.19 94 ASP B O 1
ATOM 6522 N N . HIS B 1 95 ? 7.48 49.344 35.219 1 80.94 95 HIS B N 1
ATOM 6523 C CA . HIS B 1 95 ? 6.391 49.594 36.156 1 80.94 95 HIS B CA 1
ATOM 6524 C C . HIS B 1 95 ? 5.801 48.312 36.688 1 80.94 95 HIS B C 1
ATOM 6526 O O . HIS B 1 95 ? 4.699 48.281 37.219 1 80.94 95 HIS B O 1
ATOM 6532 N N . GLY B 1 96 ? 6.387 47.094 36.375 1 77.25 96 GLY B N 1
ATOM 6533 C CA . GLY B 1 96 ? 6.086 45.812 37 1 77.25 96 GLY B CA 1
ATOM 6534 C C . GLY B 1 96 ? 4.902 45.094 36.344 1 77.25 96 GLY B C 1
ATOM 6535 O O . GLY B 1 96 ? 4.117 44.469 37.062 1 77.25 96 GLY B O 1
ATOM 6536 N N . ILE B 1 97 ? 4.68 45.312 35.188 1 78.44 97 ILE B N 1
ATOM 6537 C CA . ILE B 1 97 ? 3.604 44.562 34.531 1 78.44 97 ILE B CA 1
ATOM 6538 C C . ILE B 1 97 ? 3.93 43.062 34.5 1 78.44 97 ILE B C 1
ATOM 6540 O O . ILE B 1 97 ? 5.098 42.688 34.406 1 78.44 97 ILE B O 1
ATOM 6544 N N . HIS B 1 98 ? 2.902 42.312 34.656 1 77.38 98 HIS B N 1
ATOM 6545 C CA . HIS B 1 98 ? 3.094 40.844 34.594 1 77.38 98 HIS B CA 1
ATOM 6546 C C . HIS B 1 98 ? 3.461 40.406 33.188 1 77.38 98 HIS B C 1
ATOM 6548 O O . HIS B 1 98 ? 2.773 40.75 32.219 1 77.38 98 HIS B O 1
ATOM 6554 N N . THR B 1 99 ? 4.52 39.719 33 1 78.88 99 THR B N 1
ATOM 6555 C CA . THR B 1 99 ? 5.027 39.344 31.672 1 78.88 99 THR B CA 1
ATOM 6556 C C . THR B 1 99 ? 4.312 38.094 31.156 1 78.88 99 THR B C 1
ATOM 6558 O O . THR B 1 99 ? 4.078 37.969 29.953 1 78.88 99 THR B O 1
ATOM 6561 N N . GLY B 1 100 ? 3.789 37.219 31.984 1 74.38 100 GLY B N 1
ATOM 6562 C CA . GLY B 1 100 ? 3.107 36 31.562 1 74.38 100 GLY B CA 1
ATOM 6563 C C . GLY B 1 100 ? 3.771 35.312 30.391 1 74.38 100 GLY B C 1
ATOM 6564 O O . GLY B 1 100 ? 4.961 35 30.438 1 74.38 100 GLY B O 1
ATOM 6565 N N . ASP B 1 101 ? 3.043 35.188 29.172 1 79.25 101 ASP B N 1
ATOM 6566 C CA . ASP B 1 101 ? 3.531 34.531 27.953 1 79.25 101 ASP B CA 1
ATOM 6567 C C . ASP B 1 101 ? 4.082 35.562 26.969 1 79.25 101 ASP B C 1
ATOM 6569 O O . ASP B 1 101 ? 4.051 35.344 25.75 1 79.25 101 ASP B O 1
ATOM 6573 N N . ALA B 1 102 ? 4.543 36.594 27.453 1 83.06 102 ALA B N 1
ATOM 6574 C CA . ALA B 1 102 ? 5.012 37.688 26.562 1 83.06 102 ALA B CA 1
ATOM 6575 C C . ALA B 1 102 ? 6.242 37.25 25.781 1 83.06 102 ALA B C 1
ATOM 6577 O O . ALA B 1 102 ? 6.387 37.594 24.609 1 83.06 102 ALA B O 1
ATOM 6578 N N . LEU B 1 103 ? 7.098 36.438 26.453 1 85.19 103 LEU B N 1
ATOM 6579 C CA . LEU B 1 103 ? 8.297 35.969 25.766 1 85.19 103 LEU B CA 1
ATOM 6580 C C . LEU B 1 103 ? 7.93 35.062 24.609 1 85.19 103 LEU B C 1
ATOM 6582 O O . LEU B 1 103 ? 8.445 35.219 23.5 1 85.19 103 LEU B O 1
ATOM 6586 N N . LEU B 1 104 ? 7.074 34.156 24.844 1 87.75 104 LEU B N 1
ATOM 6587 C CA . LEU B 1 104 ? 6.645 33.25 23.797 1 87.75 104 LEU B CA 1
ATOM 6588 C C . LEU B 1 104 ? 5.949 34 22.672 1 87.75 104 LEU B C 1
ATOM 6590 O O . LEU B 1 104 ? 6.137 33.656 21.5 1 87.75 104 LEU B O 1
ATOM 6594 N N . TYR B 1 105 ? 5.176 34.906 23.094 1 86.69 105 TYR B N 1
ATOM 6595 C CA . TYR B 1 105 ? 4.488 35.719 22.094 1 86.69 105 TYR B CA 1
ATOM 6596 C C . TYR B 1 105 ? 5.48 36.5 21.25 1 86.69 105 TYR B C 1
ATOM 6598 O O . TYR B 1 105 ? 5.309 36.625 20.031 1 86.69 105 TYR B O 1
ATOM 6606 N N . ALA B 1 106 ? 6.461 37.094 21.844 1 89 106 ALA B N 1
ATOM 6607 C CA . ALA B 1 106 ? 7.496 37.844 21.141 1 89 106 ALA B CA 1
ATOM 6608 C C . ALA B 1 106 ? 8.258 36.938 20.156 1 89 106 ALA B C 1
ATOM 6610 O O . ALA B 1 106 ? 8.617 37.375 19.062 1 89 106 ALA B O 1
ATOM 6611 N N . ILE B 1 107 ? 8.5 35.781 20.578 1 89.75 107 ILE B N 1
ATOM 6612 C CA . ILE B 1 107 ? 9.203 34.812 19.719 1 89.75 107 ILE B CA 1
ATOM 6613 C C . ILE B 1 107 ? 8.32 34.438 18.531 1 89.75 107 ILE B C 1
ATOM 6615 O O . ILE B 1 107 ? 8.805 34.375 17.406 1 89.75 107 ILE B O 1
ATOM 6619 N N . ARG B 1 108 ? 7.074 34.188 18.766 1 89.69 108 ARG B N 1
ATOM 6620 C CA . ARG B 1 108 ? 6.145 33.812 17.703 1 89.69 108 ARG B CA 1
ATOM 6621 C C . ARG B 1 108 ? 6.023 34.938 16.672 1 89.69 108 ARG B C 1
ATOM 6623 O O . ARG B 1 108 ? 5.949 34.656 15.469 1 89.69 108 ARG B O 1
ATOM 6630 N N . LYS B 1 109 ? 6.086 36.156 17.141 1 89.81 109 LYS B N 1
ATOM 6631 C CA . LYS B 1 109 ? 5.977 37.312 16.234 1 89.81 109 LYS B CA 1
ATOM 6632 C C . LYS B 1 109 ? 7.34 37.656 15.648 1 89.81 109 LYS B C 1
ATOM 6634 O O . LYS B 1 109 ? 7.434 38.562 14.789 1 89.81 109 LYS B O 1
ATOM 6639 N N . GLU B 1 110 ? 8.391 36.969 16.094 1 91.56 110 GLU B N 1
ATOM 6640 C CA . GLU B 1 110 ? 9.758 37.094 15.578 1 91.56 110 GLU B CA 1
ATOM 6641 C C . GLU B 1 110 ? 10.281 38.5 15.773 1 91.56 110 GLU B C 1
ATOM 6643 O O . GLU B 1 110 ? 10.875 39.094 14.852 1 91.56 110 GLU B O 1
ATOM 6648 N N . VAL B 1 111 ? 9.883 39.156 16.844 1 91.69 111 VAL B N 1
ATOM 6649 C CA . VAL B 1 111 ? 10.414 40.469 17.188 1 91.69 111 VAL B CA 1
ATOM 6650 C C . VAL B 1 111 ? 11.656 40.312 18.062 1 91.69 111 VAL B C 1
ATOM 6652 O O . VAL B 1 111 ? 11.555 40.25 19.281 1 91.69 111 VAL B O 1
ATOM 6655 N N . VAL B 1 112 ? 12.836 40.375 17.484 1 91.75 112 VAL B N 1
ATOM 6656 C CA . VAL B 1 112 ? 14.109 40.094 18.125 1 91.75 112 VAL B CA 1
ATOM 6657 C C . VAL B 1 112 ? 14.367 41.094 19.25 1 91.75 112 VAL B C 1
ATOM 6659 O O . VAL B 1 112 ? 14.828 40.719 20.328 1 91.75 112 VAL B O 1
ATOM 6662 N N . GLY B 1 113 ? 14.039 42.344 19 1 90.25 113 GLY B N 1
ATOM 6663 C CA . GLY B 1 113 ? 14.258 43.375 19.984 1 90.25 113 GLY B CA 1
ATOM 6664 C C . GLY B 1 113 ? 13.469 43.156 21.266 1 90.25 113 GLY B C 1
ATOM 6665 O O . GLY B 1 113 ? 13.984 43.406 22.359 1 90.25 113 GLY B O 1
ATOM 6666 N N . ALA B 1 114 ? 12.258 42.781 21.094 1 91.12 114 ALA B N 1
ATOM 6667 C CA . ALA B 1 114 ? 11.406 42.531 22.25 1 91.12 114 ALA B CA 1
ATOM 6668 C C . ALA B 1 114 ? 11.938 41.344 23.062 1 91.12 114 ALA B C 1
ATOM 6670 O O . ALA B 1 114 ? 11.898 41.375 24.297 1 91.12 114 ALA B O 1
ATOM 6671 N N . VAL B 1 115 ? 12.484 40.344 22.375 1 91 115 VAL B N 1
ATOM 6672 C CA . VAL B 1 115 ? 13.016 39.156 23.047 1 91 115 VAL B CA 1
ATOM 6673 C C . VAL B 1 115 ? 14.25 39.531 23.859 1 91 115 VAL B C 1
ATOM 6675 O O . VAL B 1 115 ? 14.383 39.125 25.016 1 91 115 VAL B O 1
ATOM 6678 N N . GLU B 1 116 ? 15.094 40.281 23.266 1 89.44 116 GLU B N 1
ATOM 6679 C CA . GLU B 1 116 ? 16.312 40.719 23.938 1 89.44 116 GLU B CA 1
ATOM 6680 C C . GLU B 1 116 ? 15.984 41.531 25.188 1 89.44 116 GLU B C 1
ATOM 6682 O O . GLU B 1 116 ? 16.609 41.375 26.234 1 89.44 116 GLU B O 1
ATOM 6687 N N . LEU B 1 117 ? 15 42.375 25.016 1 88.75 117 LEU B N 1
ATOM 6688 C CA . LEU B 1 117 ? 14.602 43.25 26.125 1 88.75 117 LEU B CA 1
ATOM 6689 C C . LEU B 1 117 ? 14.008 42.406 27.266 1 88.75 117 LEU B C 1
ATOM 6691 O O . LEU B 1 117 ? 14.297 42.688 28.438 1 88.75 117 LEU B O 1
ATOM 6695 N N . LEU B 1 118 ? 13.258 41.5 26.906 1 88.25 118 LEU B N 1
ATOM 6696 C CA . LEU B 1 118 ? 12.609 40.688 27.922 1 88.25 118 LEU B CA 1
ATOM 6697 C C . LEU B 1 118 ? 13.625 39.781 28.625 1 88.25 118 LEU B C 1
ATOM 6699 O O . LEU B 1 118 ? 13.508 39.5 29.812 1 88.25 118 LEU B O 1
ATOM 6703 N N . LEU B 1 119 ? 14.594 39.281 27.891 1 85.81 119 LEU B N 1
ATOM 6704 C CA . LEU B 1 119 ? 15.602 38.406 28.453 1 85.81 119 LEU B CA 1
ATOM 6705 C C . LEU B 1 119 ? 16.562 39.188 29.359 1 85.81 119 LEU B C 1
ATOM 6707 O O . LEU B 1 119 ? 17.078 38.656 30.328 1 85.81 119 LEU B O 1
ATOM 6711 N N . SER B 1 120 ? 16.766 40.375 28.984 1 82.69 120 SER B N 1
ATOM 6712 C CA . SER B 1 120 ? 17.734 41.156 29.734 1 82.69 120 SER B CA 1
ATOM 6713 C C . SER B 1 120 ? 17.078 41.844 30.922 1 82.69 120 SER B C 1
ATOM 6715 O O . SER B 1 120 ? 17.766 42.219 31.875 1 82.69 120 SER B O 1
ATOM 6717 N N . HIS B 1 121 ? 15.781 41.906 30.844 1 78.31 121 HIS B N 1
ATOM 6718 C CA . HIS B 1 121 ? 15.133 42.688 31.906 1 78.31 121 HIS B CA 1
ATOM 6719 C C . HIS B 1 121 ? 15.07 41.875 33.188 1 78.31 121 HIS B C 1
ATOM 6721 O O . HIS B 1 121 ? 14.805 40.656 33.156 1 78.31 121 HIS B O 1
ATOM 6727 N N . ARG B 1 122 ? 15.469 42.375 34.344 1 64.38 122 ARG B N 1
ATOM 6728 C CA . ARG B 1 122 ? 15.641 41.781 35.688 1 64.38 122 ARG B CA 1
ATOM 6729 C C . ARG B 1 122 ? 14.336 41.156 36.156 1 64.38 122 ARG B C 1
ATOM 6731 O O . ARG B 1 122 ? 14.359 40.219 36.938 1 64.38 122 ARG B O 1
ATOM 6738 N N . SER B 1 123 ? 13.172 41.625 35.75 1 62.88 123 SER B N 1
ATOM 6739 C CA . SER B 1 123 ? 11.914 41.156 36.281 1 62.88 123 SER B CA 1
ATOM 6740 C C . SER B 1 123 ? 11.531 39.781 35.719 1 62.88 123 SER B C 1
ATOM 6742 O O . SER B 1 123 ? 10.664 39.094 36.25 1 62.88 123 SER B O 1
ATOM 6744 N N . VAL B 1 124 ? 12.117 39.406 34.656 1 61.62 124 VAL B N 1
ATOM 6745 C CA . VAL B 1 124 ? 11.734 38.125 34.031 1 61.62 124 VAL B CA 1
ATOM 6746 C C . VAL B 1 124 ? 12.602 37 34.562 1 61.62 124 VAL B C 1
ATOM 6748 O O . VAL B 1 124 ? 13.836 37.062 34.438 1 61.62 124 VAL B O 1
ATOM 6751 N N . SER B 1 125 ? 12.008 36.312 35.531 1 57.28 125 SER B N 1
ATOM 6752 C CA . SER B 1 125 ? 12.703 35.188 36.156 1 57.28 125 SER B CA 1
ATOM 6753 C C . SER B 1 125 ? 13.219 34.188 35.125 1 57.28 125 SER B C 1
ATOM 6755 O O . SER B 1 125 ? 12.539 33.906 34.125 1 57.28 125 SER B O 1
ATOM 6757 N N . LEU B 1 126 ? 14.453 33.906 35.156 1 56.31 126 LEU B N 1
ATOM 6758 C CA . LEU B 1 126 ? 15.188 32.938 34.375 1 56.31 126 LEU B CA 1
ATOM 6759 C C . LEU B 1 126 ? 14.453 31.594 34.344 1 56.31 126 LEU B C 1
ATOM 6761 O O . LEU B 1 126 ? 14.727 30.734 33.5 1 56.31 126 LEU B O 1
ATOM 6765 N N . SER B 1 127 ? 13.625 31.375 35.312 1 54.75 127 SER B N 1
ATOM 6766 C CA . SER B 1 127 ? 12.969 30.078 35.469 1 54.75 127 SER B CA 1
ATOM 6767 C C . SER B 1 127 ? 12.055 29.781 34.281 1 54.75 127 SER B C 1
ATOM 6769 O O . SER B 1 127 ? 11.742 28.609 34.031 1 54.75 127 SER B O 1
ATOM 6771 N N . VAL B 1 128 ? 11.672 30.812 33.656 1 55.03 128 VAL B N 1
ATOM 6772 C CA . VAL B 1 128 ? 10.719 30.688 32.562 1 55.03 128 VAL B CA 1
ATOM 6773 C C . VAL B 1 128 ? 11.398 30.031 31.375 1 55.03 128 VAL B C 1
ATOM 6775 O O . VAL B 1 128 ? 10.734 29.422 30.531 1 55.03 128 VAL B O 1
ATOM 6778 N N . PHE B 1 129 ? 12.75 30.016 31.438 1 55.47 129 PHE B N 1
ATOM 6779 C CA . PHE B 1 129 ? 13.547 29.547 30.312 1 55.47 129 PHE B CA 1
ATOM 6780 C C . PHE B 1 129 ? 13.586 28.016 30.266 1 55.47 129 PHE B C 1
ATOM 6782 O O . PHE B 1 129 ? 13.727 27.422 29.188 1 55.47 129 PHE B O 1
ATOM 6789 N N . PHE B 1 130 ? 13.656 27.406 31.453 1 54.91 130 PHE B N 1
ATOM 6790 C CA . PHE B 1 130 ? 14.062 26 31.531 1 54.91 130 PHE B CA 1
ATOM 6791 C C . PHE B 1 130 ? 12.859 25.109 31.828 1 54.91 130 PHE B C 1
ATOM 6793 O O . PHE B 1 130 ? 12.867 23.922 31.5 1 54.91 130 PHE B O 1
ATOM 6800 N N . LEU B 1 131 ? 11.828 25.609 32.625 1 52.88 131 LEU B N 1
ATOM 6801 C CA . LEU B 1 131 ? 10.891 24.625 33.156 1 52.88 131 LEU B CA 1
ATOM 6802 C C . LEU B 1 131 ? 9.586 24.641 32.344 1 52.88 131 LEU B C 1
ATOM 6804 O O . LEU B 1 131 ? 9.047 25.703 32.062 1 52.88 131 LEU B O 1
ATOM 6808 N N . PRO B 1 132 ? 9.32 23.422 31.734 1 52.66 132 PRO B N 1
ATOM 6809 C CA . PRO B 1 132 ? 7.953 23.328 31.219 1 52.66 132 PRO B CA 1
ATOM 6810 C C . PRO B 1 132 ? 6.91 23.859 32.188 1 52.66 132 PRO B C 1
ATOM 6812 O O . PRO B 1 132 ? 7.117 23.812 33.406 1 52.66 132 PRO B O 1
ATOM 6815 N N . LYS B 1 133 ? 6.09 24.797 31.844 1 48.12 133 LYS B N 1
ATOM 6816 C CA . LYS B 1 133 ? 5.07 25.312 32.75 1 48.12 133 LYS B CA 1
ATOM 6817 C C . LYS B 1 133 ? 4.449 24.203 33.594 1 48.12 133 LYS B C 1
ATOM 6819 O O . LYS B 1 133 ? 3.906 23.234 33.031 1 48.12 133 LYS B O 1
ATOM 6824 N N . VAL B 1 134 ? 4.961 23.75 34.75 1 42.75 134 VAL B N 1
ATOM 6825 C CA . VAL B 1 134 ? 4.34 22.844 35.688 1 42.75 134 VAL B CA 1
ATOM 6826 C C . VAL B 1 134 ? 2.857 23.188 35.844 1 42.75 134 VAL B C 1
ATOM 6828 O O . VAL B 1 134 ? 2.496 24.359 35.969 1 42.75 134 VAL B O 1
ATOM 6831 N N . PRO B 1 135 ? 1.962 22.203 35.562 1 42.25 135 PRO B N 1
ATOM 6832 C CA . PRO B 1 135 ? 0.512 22.375 35.688 1 42.25 135 PRO B CA 1
ATOM 6833 C C . PRO B 1 135 ? 0.11 23.125 36.969 1 42.25 135 PRO B C 1
ATOM 6835 O O . PRO B 1 135 ? -0.966 23.734 37 1 42.25 135 PRO B O 1
ATOM 6838 N N . SER B 1 136 ? 0.707 22.906 38.125 1 36.69 136 SER B N 1
ATOM 6839 C CA . SER B 1 136 ? 0.147 23.359 39.406 1 36.69 136 SER B CA 1
ATOM 6840 C C . SER B 1 136 ? -0.08 24.859 39.406 1 36.69 136 SER B C 1
ATOM 6842 O O . SER B 1 136 ? -0.83 25.375 40.25 1 36.69 136 SER B O 1
ATOM 6844 N N . LEU B 1 137 ? 0.894 25.625 39.188 1 38.28 137 LEU B N 1
ATOM 6845 C CA . LEU B 1 137 ? 0.619 27.047 39.312 1 38.28 137 LEU B CA 1
ATOM 6846 C C . LEU B 1 137 ? -0.384 27.516 38.281 1 38.28 137 LEU B C 1
ATOM 6848 O O . LEU B 1 137 ? 0.004 28.047 37.219 1 38.28 137 LEU B O 1
ATOM 6852 N N . MET B 1 138 ? -1.366 26.859 37.938 1 39.16 138 MET B N 1
ATOM 6853 C CA . MET B 1 138 ? -2.529 26.594 37.094 1 39.16 138 MET B CA 1
ATOM 6854 C C . MET B 1 138 ? -3.404 27.828 36.969 1 39.16 138 MET B C 1
ATOM 6856 O O . MET B 1 138 ? -4.461 27.781 36.312 1 39.16 138 MET B O 1
ATOM 6860 N N . MET B 1 139 ? -3.352 28.656 37.906 1 38.53 139 MET B N 1
ATOM 6861 C CA . MET B 1 139 ? -4.371 29.688 37.844 1 38.53 139 MET B CA 1
ATOM 6862 C C . MET B 1 139 ? -4.438 30.281 36.438 1 38.53 139 MET B C 1
ATOM 6864 O O . MET B 1 139 ? -5.523 30.562 35.906 1 38.53 139 MET B O 1
ATOM 6868 N N . ASP B 1 140 ? -3.246 30.656 35.844 1 42.56 140 ASP B N 1
ATOM 6869 C CA . ASP B 1 140 ? -3.17 31.516 34.656 1 42.56 140 ASP B CA 1
ATOM 6870 C C . ASP B 1 140 ? -3.111 30.688 33.375 1 42.56 140 ASP B C 1
ATOM 6872 O O . ASP B 1 140 ? -2.885 31.219 32.281 1 42.56 140 ASP B O 1
ATOM 6876 N N . SER B 1 141 ? -3.033 29.453 33.344 1 46.19 141 SER B N 1
ATOM 6877 C CA . SER B 1 141 ? -2.875 28.5 32.25 1 46.19 141 SER B CA 1
ATOM 6878 C C . SER B 1 141 ? -4.074 28.531 31.312 1 46.19 141 SER B C 1
ATOM 6880 O O . SER B 1 141 ? -3.961 28.172 30.141 1 46.19 141 SER B O 1
ATOM 6882 N N . GLN B 1 142 ? -5.262 28.766 31.875 1 46.72 142 GLN B N 1
ATOM 6883 C CA . GLN B 1 142 ? -6.48 28.781 31.078 1 46.72 142 GLN B CA 1
ATOM 6884 C C . GLN B 1 142 ? -6.348 29.719 29.891 1 46.72 142 GLN B C 1
ATOM 6886 O O . GLN B 1 142 ? -6.984 29.516 28.844 1 46.72 142 GLN B O 1
ATOM 6891 N N . PHE B 1 143 ? -5.473 30.766 30.094 1 51.88 143 PHE B N 1
ATOM 6892 C CA . PHE B 1 143 ? -5.523 31.766 29.031 1 51.88 143 PHE B CA 1
ATOM 6893 C C . PHE B 1 143 ? -4.273 31.672 28.156 1 51.88 143 PHE B C 1
ATOM 6895 O O . PHE B 1 143 ? -4.055 32.531 27.297 1 51.88 143 PHE B O 1
ATOM 6902 N N . SER B 1 144 ? -3.527 30.547 28.453 1 59.47 144 SER B N 1
ATOM 6903 C CA . SER B 1 144 ? -2.33 30.547 27.625 1 59.47 144 SER B CA 1
ATOM 6904 C C . SER B 1 144 ? -2.607 29.938 26.25 1 59.47 144 SER B C 1
ATOM 6906 O O . SER B 1 144 ? -3.369 28.969 26.141 1 59.47 144 SER B O 1
ATOM 6908 N N . GLU B 1 145 ? -2.291 30.719 25.219 1 67.88 145 GLU B N 1
ATOM 6909 C CA . GLU B 1 145 ? -2.416 30.297 23.828 1 67.88 145 GLU B CA 1
ATOM 6910 C C . GLU B 1 145 ? -1.445 29.172 23.5 1 67.88 145 GLU B C 1
ATOM 6912 O O . GLU B 1 145 ? -1.62 28.469 22.5 1 67.88 145 GLU B O 1
ATOM 6917 N N . PHE B 1 146 ? -0.481 28.859 24.5 1 74.88 146 PHE B N 1
ATOM 6918 C CA . PHE B 1 146 ? 0.542 27.875 24.172 1 74.88 146 PHE B CA 1
ATOM 6919 C C . PHE B 1 146 ? 0.415 26.656 25.062 1 74.88 146 PHE B C 1
ATOM 6921 O O . PHE B 1 146 ? 0.007 26.766 26.219 1 74.88 146 PHE B O 1
ATOM 6928 N N . THR B 1 147 ? 0.708 25.562 24.547 1 74.75 147 THR B N 1
ATOM 6929 C CA . THR B 1 147 ? 0.7 24.328 25.328 1 74.75 147 THR B CA 1
ATOM 6930 C C . THR B 1 147 ? 1.859 24.297 26.328 1 74.75 147 THR B C 1
ATOM 6932 O O . THR B 1 147 ? 2.932 24.844 26.047 1 74.75 147 THR B O 1
ATOM 6935 N N . PRO B 1 148 ? 1.612 23.812 27.391 1 72.75 148 PRO B N 1
ATOM 6936 C CA . PRO B 1 148 ? 2.633 23.828 28.453 1 72.75 148 PRO B CA 1
ATOM 6937 C C . PRO B 1 148 ? 3.914 23.109 28.031 1 72.75 148 PRO B C 1
ATOM 6939 O O . PRO B 1 148 ? 4.969 23.328 28.641 1 72.75 148 PRO B O 1
ATOM 6942 N N . ASP B 1 149 ? 3.889 22.422 26.984 1 77 149 ASP B N 1
ATOM 6943 C CA . ASP B 1 149 ? 5.074 21.656 26.594 1 77 149 ASP B CA 1
ATOM 6944 C C . ASP B 1 149 ? 6.008 22.516 25.734 1 77 149 ASP B C 1
ATOM 6946 O O . ASP B 1 149 ? 7.168 22.156 25.531 1 77 149 ASP B O 1
ATOM 6950 N N . ILE B 1 150 ? 5.598 23.641 25.344 1 84.5 150 ILE B N 1
ATOM 6951 C CA . ILE B 1 150 ? 6.398 24.438 24.422 1 84.5 150 ILE B CA 1
ATOM 6952 C C . ILE B 1 150 ? 7.293 25.391 25.219 1 84.5 150 ILE B C 1
ATOM 6954 O O . ILE B 1 150 ? 6.809 26.156 26.047 1 84.5 150 ILE B O 1
ATOM 6958 N N . THR B 1 151 ? 8.555 25.219 25.062 1 84.56 151 THR B N 1
ATOM 6959 C CA . THR B 1 151 ? 9.547 26.109 25.656 1 84.56 151 THR B CA 1
ATOM 6960 C C . THR B 1 151 ? 9.961 27.203 24.672 1 84.56 151 THR B C 1
ATOM 6962 O O . THR B 1 151 ? 9.727 27.078 23.469 1 84.56 151 THR B O 1
ATOM 6965 N N . PRO B 1 152 ? 10.469 28.312 25.156 1 86.69 152 PRO B N 1
ATOM 6966 C CA . PRO B 1 152 ? 10.875 29.406 24.266 1 86.69 152 PRO B CA 1
ATOM 6967 C C . PRO B 1 152 ? 11.875 28.953 23.203 1 86.69 152 PRO B C 1
ATOM 6969 O O . PRO B 1 152 ? 11.773 29.359 22.047 1 86.69 152 PRO B O 1
ATOM 6972 N N . ILE B 1 153 ? 12.773 28.094 23.594 1 88.62 153 ILE B N 1
ATOM 6973 C CA . ILE B 1 153 ? 13.766 27.656 22.625 1 88.62 153 ILE B CA 1
ATOM 6974 C C . ILE B 1 153 ? 13.094 26.781 21.562 1 88.62 153 ILE B C 1
ATOM 6976 O O . ILE B 1 153 ? 13.461 26.828 20.391 1 88.62 153 ILE B O 1
ATOM 6980 N N . MET B 1 154 ? 12.133 26.062 21.969 1 90.75 154 MET B N 1
ATOM 6981 C CA . MET B 1 154 ? 11.406 25.219 21.031 1 90.75 154 MET B CA 1
ATOM 6982 C C . MET B 1 154 ? 10.625 26.062 20.031 1 90.75 154 MET B C 1
ATOM 6984 O O . MET B 1 154 ? 10.648 25.797 18.828 1 90.75 154 MET B O 1
ATOM 6988 N N . LEU B 1 155 ? 9.992 27.016 20.562 1 90.44 155 LEU B N 1
ATOM 6989 C CA . LEU B 1 155 ? 9.203 27.891 19.688 1 90.44 155 LEU B CA 1
ATOM 6990 C C . LEU B 1 155 ? 10.102 28.656 18.734 1 90.44 155 LEU B C 1
ATOM 6992 O O . LEU B 1 155 ? 9.742 28.875 17.578 1 90.44 155 LEU B O 1
ATOM 6996 N N . ALA B 1 156 ? 11.195 29.094 19.234 1 91.62 156 ALA B N 1
ATOM 6997 C CA . ALA B 1 156 ? 12.156 29.781 18.375 1 91.62 156 ALA B CA 1
ATOM 6998 C C . ALA B 1 156 ? 12.672 28.859 17.266 1 91.62 156 ALA B C 1
ATOM 7000 O O . ALA B 1 156 ? 12.859 29.297 16.125 1 91.62 156 ALA B O 1
ATOM 7001 N N . ALA B 1 157 ? 12.898 27.688 17.641 1 92.62 157 ALA B N 1
ATOM 7002 C CA . ALA B 1 157 ? 13.359 26.703 16.672 1 92.62 157 ALA B CA 1
ATOM 7003 C C . ALA B 1 157 ? 12.273 26.375 15.641 1 92.62 157 ALA B C 1
ATOM 7005 O O . ALA B 1 157 ? 12.57 26.172 14.461 1 92.62 157 ALA B O 1
ATOM 7006 N N . HIS B 1 158 ? 11.047 26.375 16.109 1 92.31 158 HIS B N 1
ATOM 7007 C CA . HIS B 1 158 ? 9.938 26.109 15.211 1 92.31 158 HIS B CA 1
ATOM 7008 C C . HIS B 1 158 ? 9.828 27.188 14.141 1 92.31 158 HIS B C 1
ATOM 7010 O O . HIS B 1 158 ? 9.523 26.906 12.984 1 92.31 158 HIS B O 1
ATOM 7016 N N . THR B 1 159 ? 10.086 28.375 14.508 1 91.75 159 THR B N 1
ATOM 7017 C CA . THR B 1 159 ? 10.031 29.469 13.562 1 91.75 159 THR B CA 1
ATOM 7018 C C . THR B 1 159 ? 11.344 29.594 12.797 1 91.75 159 THR B C 1
ATOM 7020 O O . THR B 1 159 ? 11.422 30.344 11.812 1 91.75 159 THR B O 1
ATOM 7023 N N . ASN B 1 160 ? 12.352 28.922 13.148 1 92.81 160 ASN B N 1
ATOM 7024 C CA . ASN B 1 160 ? 13.672 28.875 12.516 1 92.81 160 ASN B CA 1
ATOM 7025 C C . ASN B 1 160 ? 14.297 30.266 12.445 1 92.81 160 ASN B C 1
ATOM 7027 O O . ASN B 1 160 ? 14.836 30.656 11.406 1 92.81 160 ASN B O 1
ATOM 7031 N N . ASN B 1 161 ? 14.109 31.078 13.484 1 90.94 161 ASN B N 1
ATOM 7032 C CA . ASN B 1 161 ? 14.734 32.375 13.539 1 90.94 161 ASN B CA 1
ATOM 7033 C C . ASN B 1 161 ? 16.156 32.312 14.109 1 90.94 161 ASN B C 1
ATOM 7035 O O . ASN B 1 161 ? 16.328 32.094 15.312 1 90.94 161 ASN B O 1
ATOM 7039 N N . TYR B 1 162 ? 17.078 32.531 13.281 1 92.38 162 TYR B N 1
ATOM 7040 C CA . TYR B 1 162 ? 18.484 32.344 13.617 1 92.38 162 TYR B CA 1
ATOM 7041 C C . TYR B 1 162 ? 18.906 33.25 14.766 1 92.38 162 TYR B C 1
ATOM 7043 O O . TYR B 1 162 ? 19.562 32.812 15.711 1 92.38 162 TYR B O 1
ATOM 7051 N N . GLU B 1 163 ? 18.484 34.5 14.82 1 92.56 163 GLU B N 1
ATOM 7052 C CA . GLU B 1 163 ? 18.922 35.5 15.797 1 92.56 163 GLU B CA 1
ATOM 7053 C C . GLU B 1 163 ? 18.375 35.188 17.188 1 92.56 163 GLU B C 1
ATOM 7055 O O . GLU B 1 163 ? 19.109 35.25 18.172 1 92.56 163 GLU B O 1
ATOM 7060 N N . ILE B 1 164 ? 17.156 34.844 17.188 1 92.69 164 ILE B N 1
ATOM 7061 C CA . ILE B 1 164 ? 16.531 34.531 18.469 1 92.69 164 ILE B CA 1
ATOM 7062 C C . ILE B 1 164 ? 17.141 33.281 19.047 1 92.69 164 ILE B C 1
ATOM 7064 O O . ILE B 1 164 ? 17.391 33.188 20.266 1 92.69 164 ILE B O 1
ATOM 7068 N N . ILE B 1 165 ? 17.391 32.281 18.25 1 93.31 165 ILE B N 1
ATOM 7069 C CA . ILE B 1 165 ? 17.984 31.031 18.703 1 93.31 165 ILE B CA 1
ATOM 7070 C C . ILE B 1 165 ? 19.375 31.281 19.25 1 93.31 165 ILE B C 1
ATOM 7072 O O . ILE B 1 165 ? 19.766 30.734 20.281 1 93.31 165 ILE B O 1
ATOM 7076 N N . LYS B 1 166 ? 20.094 32.094 18.547 1 93 166 LYS B N 1
ATOM 7077 C CA . LYS B 1 166 ? 21.453 32.406 18.984 1 93 166 LYS B CA 1
ATOM 7078 C C . LYS B 1 166 ? 21.438 33.062 20.359 1 93 166 LYS B C 1
ATOM 7080 O O . LYS B 1 166 ? 22.266 32.719 21.219 1 93 166 LYS B O 1
ATOM 7085 N N . LEU B 1 167 ? 20.469 33.938 20.656 1 90.19 167 LEU B N 1
ATOM 7086 C CA . LEU B 1 167 ? 20.344 34.625 21.938 1 90.19 167 LEU B CA 1
ATOM 7087 C C . LEU B 1 167 ? 20.078 33.594 23.047 1 90.19 167 LEU B C 1
ATOM 7089 O O . LEU B 1 167 ? 20.625 33.719 24.156 1 90.19 167 LEU B O 1
ATOM 7093 N N . LEU B 1 168 ? 19.312 32.688 22.781 1 89.44 168 LEU B N 1
ATOM 7094 C CA . LEU B 1 168 ? 18.906 31.703 23.797 1 89.44 168 LEU B CA 1
ATOM 7095 C C . LEU B 1 168 ? 20 30.656 24.016 1 89.44 168 LEU B C 1
ATOM 7097 O O . LEU B 1 168 ? 20.25 30.219 25.141 1 89.44 168 LEU B O 1
ATOM 7101 N N . VAL B 1 169 ? 20.641 30.25 22.922 1 89.75 169 VAL B N 1
ATOM 7102 C CA . VAL B 1 169 ? 21.703 29.25 23.016 1 89.75 169 VAL B CA 1
ATOM 7103 C C . VAL B 1 169 ? 22.875 29.828 23.781 1 89.75 169 VAL B C 1
ATOM 7105 O O . VAL B 1 169 ? 23.531 29.125 24.547 1 89.75 169 VAL B O 1
ATOM 7108 N N . GLN B 1 170 ? 23.141 31.047 23.562 1 87.88 170 GLN B N 1
ATOM 7109 C CA . GLN B 1 170 ? 24.234 31.703 24.266 1 87.88 170 GLN B CA 1
ATOM 7110 C C . GLN B 1 170 ? 23.984 31.734 25.781 1 87.88 170 GLN B C 1
ATOM 7112 O O . GLN B 1 170 ? 24.922 31.734 26.578 1 87.88 170 GLN B O 1
ATOM 7117 N N . ARG B 1 171 ? 22.734 31.703 26.188 1 84.19 171 ARG B N 1
ATOM 7118 C CA . ARG B 1 171 ? 22.359 31.672 27.594 1 84.19 171 ARG B CA 1
ATOM 7119 C C . ARG B 1 171 ? 22.297 30.234 28.109 1 84.19 171 ARG B C 1
ATOM 7121 O O . ARG B 1 171 ? 21.75 29.984 29.188 1 84.19 171 ARG B O 1
ATOM 7128 N N . LYS B 1 172 ? 22.703 29.172 27.266 1 82.38 172 LYS B N 1
ATOM 7129 C CA . LYS B 1 172 ? 22.891 27.781 27.609 1 82.38 172 LYS B CA 1
ATOM 7130 C C . LYS B 1 172 ? 21.562 27.062 27.844 1 82.38 172 LYS B C 1
ATOM 7132 O O . LYS B 1 172 ? 21.453 26.219 28.734 1 82.38 172 LYS B O 1
ATOM 7137 N N . VAL B 1 173 ? 20.578 27.625 27.203 1 84 173 VAL B N 1
ATOM 7138 C CA . VAL B 1 173 ? 19.312 26.922 27.234 1 84 173 VAL B CA 1
ATOM 7139 C C . VAL B 1 173 ? 19.359 25.719 26.297 1 84 173 VAL B C 1
ATOM 7141 O O . VAL B 1 173 ? 19.812 25.844 25.156 1 84 173 VAL B O 1
ATOM 7144 N N . THR B 1 174 ? 19.062 24.453 26.781 1 82.81 174 THR B N 1
ATOM 7145 C CA . THR B 1 174 ? 19.109 23.266 25.938 1 82.81 174 THR B CA 1
ATOM 7146 C C . THR B 1 174 ? 17.75 22.594 25.859 1 82.81 174 THR B C 1
ATOM 7148 O O . THR B 1 174 ? 16.859 22.875 26.672 1 82.81 174 THR B O 1
ATOM 7151 N N . ILE B 1 175 ? 17.578 21.969 24.828 1 86.81 175 ILE B N 1
ATOM 7152 C CA . ILE B 1 175 ? 16.375 21.172 24.641 1 86.81 175 ILE B CA 1
ATOM 7153 C C . ILE B 1 175 ? 16.609 19.734 25.094 1 86.81 175 ILE B C 1
ATOM 7155 O O . ILE B 1 175 ? 17.594 19.109 24.672 1 86.81 175 ILE B O 1
ATOM 7159 N N . PRO B 1 176 ? 15.734 19.25 25.891 1 80.62 176 PRO B N 1
ATOM 7160 C CA . PRO B 1 176 ? 15.898 17.859 26.344 1 80.62 176 PRO B CA 1
ATOM 7161 C C . PRO B 1 176 ? 15.594 16.859 25.234 1 80.62 176 PRO B C 1
ATOM 7163 O O . PRO B 1 176 ? 14.773 17.125 24.359 1 80.62 176 PRO B O 1
ATOM 7166 N N . ARG B 1 177 ? 16.312 15.742 25.234 1 80.88 177 ARG B N 1
ATOM 7167 C CA . ARG B 1 177 ? 16.047 14.672 24.297 1 80.88 177 ARG B CA 1
ATOM 7168 C C . ARG B 1 177 ? 14.695 14.023 24.562 1 80.88 177 ARG B C 1
ATOM 7170 O O . ARG B 1 177 ? 14.305 13.852 25.719 1 80.88 177 ARG B O 1
ATOM 7177 N N . PRO B 1 178 ? 14.039 13.797 23.469 1 81.81 178 PRO B N 1
ATOM 7178 C CA . PRO B 1 178 ? 12.711 13.203 23.656 1 81.81 178 PRO B CA 1
ATOM 7179 C C . PRO B 1 178 ? 12.773 11.781 24.203 1 81.81 178 PRO B C 1
ATOM 7181 O O . PRO B 1 178 ? 13.766 11.078 24 1 81.81 178 PRO B O 1
ATOM 7184 N N . HIS B 1 179 ? 11.781 11.484 25.031 1 73.56 179 HIS B N 1
ATOM 7185 C CA . HIS B 1 179 ? 11.672 10.125 25.562 1 73.56 179 HIS B CA 1
ATOM 7186 C C . HIS B 1 179 ? 11.336 9.133 24.453 1 73.56 179 HIS B C 1
ATOM 7188 O O . HIS B 1 179 ? 10.586 9.453 23.531 1 73.56 179 HIS B O 1
ATOM 7194 N N . GLN B 1 180 ? 11.984 8.055 24.516 1 70.69 180 GLN B N 1
ATOM 7195 C CA . GLN B 1 180 ? 11.742 7.02 23.516 1 70.69 180 GLN B CA 1
ATOM 7196 C C . GLN B 1 180 ? 10.312 6.5 23.609 1 70.69 180 GLN B C 1
ATOM 7198 O O . GLN B 1 180 ? 9.648 6.656 24.641 1 70.69 180 GLN B O 1
ATOM 7203 N N . ILE B 1 181 ? 9.797 6.133 22.594 1 69 181 ILE B N 1
ATOM 7204 C CA . ILE B 1 181 ? 8.438 5.609 22.547 1 69 181 ILE B CA 1
ATOM 7205 C C . ILE B 1 181 ? 8.266 4.488 23.562 1 69 181 ILE B C 1
ATOM 7207 O O . ILE B 1 181 ? 7.207 4.352 24.172 1 69 181 ILE B O 1
ATOM 7211 N N . ARG B 1 182 ? 9.477 3.779 23.812 1 60.75 182 ARG B N 1
ATOM 7212 C CA . ARG B 1 182 ? 9.484 2.631 24.719 1 60.75 182 ARG B CA 1
ATOM 7213 C C . ARG B 1 182 ? 9.703 3.072 26.156 1 60.75 182 ARG B C 1
ATOM 7215 O O . ARG B 1 182 ? 9.836 2.236 27.047 1 60.75 182 ARG B O 1
ATOM 7222 N N . CYS B 1 183 ? 9.766 4.336 26.266 1 59.69 183 CYS B N 1
ATOM 7223 C CA . CYS B 1 183 ? 10.227 4.75 27.594 1 59.69 183 CYS B CA 1
ATOM 7224 C C . CYS B 1 183 ? 9.156 4.488 28.656 1 59.69 183 CYS B C 1
ATOM 7226 O O . CYS B 1 183 ? 8.031 4.977 28.531 1 59.69 183 CYS B O 1
ATOM 7228 N N . ASP B 1 184 ? 9.203 3.334 29.281 1 56.91 184 ASP B N 1
ATOM 7229 C CA . ASP B 1 184 ? 8.422 3.039 30.484 1 56.91 184 ASP B CA 1
ATOM 7230 C C . ASP B 1 184 ? 8.883 3.891 31.656 1 56.91 184 ASP B C 1
ATOM 7232 O O . ASP B 1 184 ? 9.062 3.379 32.75 1 56.91 184 ASP B O 1
ATOM 7236 N N . CYS B 1 185 ? 9.188 5.039 31.25 1 54.41 185 CYS B N 1
ATOM 7237 C CA . CYS B 1 185 ? 9.703 5.805 32.375 1 54.41 185 CYS B CA 1
ATOM 7238 C C . CYS B 1 185 ? 8.672 5.879 33.5 1 54.41 185 CYS B C 1
ATOM 7240 O O . CYS B 1 185 ? 7.484 6.07 33.25 1 54.41 185 CYS B O 1
ATOM 7242 N N . ILE B 1 186 ? 8.922 5.258 34.562 1 55.38 186 ILE B N 1
ATOM 7243 C CA . ILE B 1 186 ? 8.141 5.223 35.781 1 55.38 186 ILE B CA 1
ATOM 7244 C C . ILE B 1 186 ? 7.449 6.57 36 1 55.38 186 ILE B C 1
ATOM 7246 O O . ILE B 1 186 ? 6.293 6.621 36.438 1 55.38 186 ILE B O 1
ATOM 7250 N N . LEU B 1 187 ? 8.188 7.531 35.656 1 52.66 187 LEU B N 1
ATOM 7251 C CA . LEU B 1 187 ? 7.625 8.852 35.938 1 52.66 187 LEU B CA 1
ATOM 7252 C C . LEU B 1 187 ? 6.43 9.133 35.031 1 52.66 187 LEU B C 1
ATOM 7254 O O . LEU B 1 187 ? 5.441 9.719 35.469 1 52.66 187 LEU B O 1
ATOM 7258 N N . LEU B 1 188 ? 6.559 8.648 33.812 1 55.75 188 LEU B N 1
ATOM 7259 C CA . LEU B 1 188 ? 5.441 8.844 32.906 1 55.75 188 LEU B CA 1
ATOM 7260 C C . LEU B 1 188 ? 4.246 7.988 33.312 1 55.75 188 LEU B C 1
ATOM 7262 O O . LEU B 1 188 ? 3.096 8.383 33.125 1 55.75 188 LEU B O 1
ATOM 7266 N N . LEU B 1 189 ? 4.609 6.82 33.844 1 51.03 189 LEU B N 1
ATOM 7267 C CA . LEU B 1 189 ? 3.568 5.945 34.375 1 51.03 189 LEU B CA 1
ATOM 7268 C C . LEU B 1 189 ? 2.893 6.578 35.594 1 51.03 189 LEU B C 1
ATOM 7270 O O . LEU B 1 189 ? 1.683 6.43 35.781 1 51.03 189 LEU B O 1
ATOM 7274 N N . LEU B 1 190 ? 3.781 7.109 36.406 1 49.47 190 LEU B N 1
ATOM 7275 C CA . LEU B 1 190 ? 3.26 7.688 37.625 1 49.47 190 LEU B CA 1
ATOM 7276 C C . LEU B 1 190 ? 2.42 8.93 37.344 1 49.47 190 LEU B C 1
ATOM 7278 O O . LEU B 1 190 ? 1.451 9.211 38.062 1 49.47 190 LEU B O 1
ATOM 7282 N N . LEU B 1 191 ? 2.904 9.609 36.312 1 48.97 191 LEU B N 1
ATOM 7283 C CA . LEU B 1 191 ? 2.193 10.859 36.094 1 48.97 191 LEU B CA 1
ATOM 7284 C C . LEU B 1 191 ? 1.016 10.641 35.125 1 48.97 191 LEU B C 1
ATOM 7286 O O . LEU B 1 191 ? 0.283 11.586 34.812 1 48.97 191 LEU B O 1
ATOM 7290 N N . LYS B 1 192 ? 0.457 9.5 35.25 1 53.91 192 LYS B N 1
ATOM 7291 C CA . LYS B 1 192 ? -0.752 9.25 34.469 1 53.91 192 LYS B CA 1
ATOM 7292 C C . LYS B 1 192 ? -0.804 10.141 33.25 1 53.91 192 LYS B C 1
ATOM 7294 O O . LYS B 1 192 ? -1.729 10.945 33.094 1 53.91 192 LYS B O 1
ATOM 7299 N N . VAL B 1 193 ? 0.303 10.406 32.625 1 59.28 193 VAL B N 1
ATOM 7300 C CA . VAL B 1 193 ? 0.451 11.398 31.562 1 59.28 193 VAL B CA 1
ATOM 7301 C C . VAL B 1 193 ? -0.408 11.008 30.359 1 59.28 193 VAL B C 1
ATOM 7303 O O . VAL B 1 193 ? -0.529 9.82 30.031 1 59.28 193 VAL B O 1
ATOM 7306 N N . ASP B 1 194 ? -1.228 11.938 29.984 1 68.81 194 ASP B N 1
ATOM 7307 C CA . ASP B 1 194 ? -2.061 11.953 28.781 1 68.81 194 ASP B CA 1
ATOM 7308 C C . ASP B 1 194 ? -1.271 11.492 27.562 1 68.81 194 ASP B C 1
ATOM 7310 O O . ASP B 1 194 ? -0.229 12.062 27.234 1 68.81 194 ASP B O 1
ATOM 7314 N N . SER B 1 195 ? -1.581 10.305 27.062 1 74.31 195 SER B N 1
ATOM 7315 C CA . SER B 1 195 ? -0.896 9.695 25.938 1 74.31 195 SER B CA 1
ATOM 7316 C C . SER B 1 195 ? -0.796 10.672 24.766 1 74.31 195 SER B C 1
ATOM 7318 O O . SER B 1 195 ? 0.225 10.727 24.078 1 74.31 195 SER B O 1
ATOM 7320 N N . LEU B 1 196 ? -1.775 11.438 24.609 1 78.56 196 LEU B N 1
ATOM 7321 C CA . LEU B 1 196 ? -1.751 12.391 23.516 1 78.56 196 LEU B CA 1
ATOM 7322 C C . LEU B 1 196 ? -0.723 13.492 23.766 1 78.56 196 LEU B C 1
ATOM 7324 O O . LEU B 1 196 ? 0.032 13.852 22.859 1 78.56 196 LEU B O 1
ATOM 7328 N N . ARG B 1 197 ? -0.723 13.969 24.922 1 75.56 197 ARG B N 1
ATOM 7329 C CA . ARG B 1 197 ? 0.218 15.031 25.266 1 75.56 197 ARG B CA 1
ATOM 7330 C C . ARG B 1 197 ? 1.658 14.539 25.156 1 75.56 197 ARG B C 1
ATOM 7332 O O . ARG B 1 197 ? 2.539 15.289 24.719 1 75.56 197 ARG B O 1
ATOM 7339 N N . HIS B 1 198 ? 1.741 13.367 25.469 1 78 198 HIS B N 1
ATOM 7340 C CA . HIS B 1 198 ? 3.09 12.812 25.406 1 78 198 HIS B CA 1
ATOM 7341 C C . HIS B 1 198 ? 3.57 12.68 23.969 1 78 198 HIS B C 1
ATOM 7343 O O . HIS B 1 198 ? 4.703 13.047 23.656 1 78 198 HIS B O 1
ATOM 7349 N N . SER B 1 199 ? 2.744 12.195 23.141 1 81.12 199 SER B N 1
ATOM 7350 C CA . SER B 1 199 ? 3.125 12.039 21.734 1 81.12 199 SER B CA 1
ATOM 7351 C C . SER B 1 199 ? 3.299 13.398 21.062 1 81.12 199 SER B C 1
ATOM 7353 O O . SER B 1 199 ? 4.203 13.57 20.234 1 81.12 199 SER B O 1
ATOM 7355 N N . ARG B 1 200 ? 2.521 14.305 21.406 1 82.88 200 ARG B N 1
ATOM 7356 C CA . ARG B 1 200 ? 2.635 15.641 20.828 1 82.88 200 ARG B CA 1
ATOM 7357 C C . ARG B 1 200 ? 3.883 16.359 21.328 1 82.88 200 ARG B C 1
ATOM 7359 O O . ARG B 1 200 ? 4.512 17.109 20.594 1 82.88 200 ARG B O 1
ATOM 7366 N N . SER B 1 201 ? 4.109 16.094 22.594 1 83.75 201 SER B N 1
ATOM 7367 C CA . SER B 1 201 ? 5.328 16.703 23.125 1 83.75 201 SER B CA 1
ATOM 7368 C C . SER B 1 201 ? 6.57 16.156 22.438 1 83.75 201 SER B C 1
ATOM 7370 O O . SER B 1 201 ? 7.508 16.906 22.156 1 83.75 201 SER B O 1
ATOM 7372 N N . ARG B 1 202 ? 6.527 14.938 22.141 1 86.56 202 ARG B N 1
ATOM 7373 C CA . ARG B 1 202 ? 7.648 14.344 21.422 1 86.56 202 ARG B CA 1
ATOM 7374 C C . ARG B 1 202 ? 7.781 14.945 20.031 1 86.56 202 ARG B C 1
ATOM 7376 O O . ARG B 1 202 ? 8.883 15.266 19.578 1 86.56 202 ARG B O 1
ATOM 7383 N N . LEU B 1 203 ? 6.688 15.062 19.391 1 88.62 203 LEU B N 1
ATOM 7384 C CA . LEU B 1 203 ? 6.695 15.633 18.047 1 88.62 203 LEU B CA 1
ATOM 7385 C C . LEU B 1 203 ? 7.203 17.078 18.062 1 88.62 203 LEU B C 1
ATOM 7387 O O . LEU B 1 203 ? 7.973 17.469 17.188 1 88.62 203 LEU B O 1
ATOM 7391 N N . ASN B 1 204 ? 6.805 17.781 19.062 1 88.12 204 ASN B N 1
ATOM 7392 C CA . ASN B 1 204 ? 7.234 19.172 19.156 1 88.12 204 ASN B CA 1
ATOM 7393 C C . ASN B 1 204 ? 8.727 19.266 19.453 1 88.12 204 ASN B C 1
ATOM 7395 O O . ASN B 1 204 ? 9.391 20.188 18.969 1 88.12 204 ASN B O 1
ATOM 7399 N N . ILE B 1 205 ? 9.203 18.391 20.203 1 90.69 205 ILE B N 1
ATOM 7400 C CA . ILE B 1 205 ? 10.633 18.391 20.484 1 90.69 205 ILE B CA 1
ATOM 7401 C C . ILE B 1 205 ? 11.414 18.078 19.219 1 90.69 205 ILE B C 1
ATOM 7403 O O . ILE B 1 205 ? 12.406 18.766 18.906 1 90.69 205 ILE B O 1
ATOM 7407 N N . TYR B 1 206 ? 10.93 17.125 18.484 1 93.12 206 TYR B N 1
ATOM 7408 C CA . TYR B 1 206 ? 11.625 16.766 17.25 1 93.12 206 TYR B CA 1
ATOM 7409 C C . TYR B 1 206 ? 11.523 17.875 16.219 1 93.12 206 TYR B C 1
ATOM 7411 O O . TYR B 1 206 ? 12.453 18.109 15.445 1 93.12 206 TYR B O 1
ATOM 7419 N N . LYS B 1 207 ? 10.445 18.562 16.25 1 93.69 207 LYS B N 1
ATOM 7420 C CA . LYS B 1 207 ? 10.305 19.703 15.359 1 93.69 207 LYS B CA 1
ATOM 7421 C C . LYS B 1 207 ? 11.336 20.781 15.68 1 93.69 207 LYS B C 1
ATOM 7423 O O . LYS B 1 207 ? 11.859 21.453 14.773 1 93.69 207 LYS B O 1
ATOM 7428 N N . ALA B 1 208 ? 11.602 20.906 16.906 1 93.38 208 ALA B N 1
ATOM 7429 C CA . ALA B 1 208 ? 12.602 21.875 17.328 1 93.38 208 ALA B CA 1
ATOM 7430 C C . ALA B 1 208 ? 14.008 21.406 16.984 1 93.38 208 ALA B C 1
ATOM 7432 O O . ALA B 1 208 ? 14.828 22.156 16.469 1 93.38 208 ALA B O 1
ATOM 7433 N N . LEU B 1 209 ? 14.203 20.156 17.234 1 93.38 209 LEU B N 1
ATOM 7434 C CA . LEU B 1 209 ? 15.531 19.594 17 1 93.38 209 LEU B CA 1
ATOM 7435 C C . LEU B 1 209 ? 15.867 19.578 15.508 1 93.38 209 LEU B C 1
ATOM 7437 O O . LEU B 1 209 ? 17.031 19.656 15.125 1 93.38 209 LEU B O 1
ATOM 7441 N N . ALA B 1 210 ? 14.867 19.5 14.695 1 94.62 210 ALA B N 1
ATOM 7442 C CA . ALA B 1 210 ? 15.07 19.375 13.258 1 94.62 210 ALA B CA 1
ATOM 7443 C C . ALA B 1 210 ? 15.203 20.75 12.609 1 94.62 210 ALA B C 1
ATOM 7445 O O . ALA B 1 210 ? 15.398 20.859 11.391 1 94.62 210 ALA B O 1
ATOM 7446 N N . SER B 1 211 ? 15.188 21.812 13.352 1 94.5 211 SER B N 1
ATOM 7447 C CA . SER B 1 211 ? 15.367 23.156 12.82 1 94.5 211 SER B CA 1
ATOM 7448 C C . SER B 1 211 ? 16.797 23.375 12.359 1 94.5 211 SER B C 1
ATOM 7450 O O . SER B 1 211 ? 17.75 23.156 13.125 1 94.5 211 SER B O 1
ATOM 7452 N N . PRO B 1 212 ? 16.984 23.766 11.102 1 94.88 212 PRO B N 1
ATOM 7453 C CA . PRO B 1 212 ? 18.344 23.938 10.57 1 94.88 212 PRO B CA 1
ATOM 7454 C C . PRO B 1 212 ? 19.156 24.953 11.359 1 94.88 212 PRO B C 1
ATOM 7456 O O . PRO B 1 212 ? 20.344 24.734 11.609 1 94.88 212 PRO B O 1
ATOM 7459 N N . SER B 1 213 ? 18.547 26.094 11.852 1 93.75 213 SER B N 1
ATOM 7460 C CA . SER B 1 213 ? 19.266 27.125 12.602 1 93.75 213 SER B CA 1
ATOM 7461 C C . SER B 1 213 ? 19.734 26.594 13.953 1 93.75 213 SER B C 1
ATOM 7463 O O . SER B 1 213 ? 20.844 26.906 14.406 1 93.75 213 SER B O 1
ATOM 7465 N N . LEU B 1 214 ? 18.906 25.812 14.508 1 94.12 214 LEU B N 1
ATOM 7466 C CA . LEU B 1 214 ? 19.297 25.266 15.797 1 94.12 214 LEU B CA 1
ATOM 7467 C C . LEU B 1 214 ? 20.438 24.25 15.641 1 94.12 214 LEU B C 1
ATOM 7469 O O . LEU B 1 214 ? 21.375 24.234 16.438 1 94.12 214 LEU B O 1
ATOM 7473 N N . ILE B 1 215 ? 20.406 23.406 14.641 1 94 215 ILE B N 1
ATOM 7474 C CA . ILE B 1 215 ? 21.453 22.406 14.391 1 94 215 ILE B CA 1
ATOM 7475 C C . ILE B 1 215 ? 22.781 23.109 14.141 1 94 215 ILE B C 1
ATOM 7477 O O . ILE B 1 215 ? 23.812 22.703 14.664 1 94 215 ILE B O 1
ATOM 7481 N N . ALA B 1 216 ? 22.781 24.125 13.375 1 92.38 216 ALA B N 1
ATOM 7482 C CA . ALA B 1 216 ? 24 24.844 13.008 1 92.38 216 ALA B CA 1
ATOM 7483 C C . ALA B 1 216 ? 24.641 25.5 14.234 1 92.38 216 ALA B C 1
ATOM 7485 O O . ALA B 1 216 ? 25.859 25.531 14.352 1 92.38 216 ALA B O 1
ATOM 7486 N N . LEU B 1 217 ? 23.812 25.969 15.18 1 91.31 217 LEU B N 1
ATOM 7487 C CA . LEU B 1 217 ? 24.328 26.734 16.312 1 91.31 217 LEU B CA 1
ATOM 7488 C C . LEU B 1 217 ? 24.672 25.812 17.484 1 91.31 217 LEU B C 1
ATOM 7490 O O . LEU B 1 217 ? 25.594 26.094 18.25 1 91.31 217 LEU B O 1
ATOM 7494 N N . SER B 1 218 ? 24 24.75 17.641 1 88.19 218 SER B N 1
ATOM 7495 C CA . SER B 1 218 ? 24.125 23.953 18.844 1 88.19 218 SER B CA 1
ATOM 7496 C C . SER B 1 218 ? 25.047 22.75 18.625 1 88.19 218 SER B C 1
ATOM 7498 O O . SER B 1 218 ? 25.609 22.219 19.578 1 88.19 218 SER B O 1
ATOM 7500 N N . SER B 1 219 ? 25.25 22.312 17.422 1 88.69 219 SER B N 1
ATOM 7501 C CA . SER B 1 219 ? 26 21.094 17.203 1 88.69 219 SER B CA 1
ATOM 7502 C C . SER B 1 219 ? 27.406 21.391 16.703 1 88.69 219 SER B C 1
ATOM 7504 O O . SER B 1 219 ? 27.641 22.391 16.016 1 88.69 219 SER B O 1
ATOM 7506 N N . GLU B 1 220 ? 28.297 20.484 17.109 1 87.88 220 GLU B N 1
ATOM 7507 C CA . GLU B 1 220 ? 29.672 20.594 16.625 1 87.88 220 GLU B CA 1
ATOM 7508 C C . GLU B 1 220 ? 29.797 20.125 15.18 1 87.88 220 GLU B C 1
ATOM 7510 O O . GLU B 1 220 ? 30.484 20.75 14.383 1 87.88 220 GLU B O 1
ATOM 7515 N N . ASP B 1 221 ? 29.062 19.078 14.883 1 91.38 221 ASP B N 1
ATOM 7516 C CA . ASP B 1 221 ? 28.984 18.562 13.523 1 91.38 221 ASP B CA 1
ATOM 7517 C C . ASP B 1 221 ? 27.547 18.562 13.023 1 91.38 221 ASP B C 1
ATOM 7519 O O . ASP B 1 221 ? 26.828 17.578 13.188 1 91.38 221 ASP B O 1
ATOM 7523 N N . PRO B 1 222 ? 27.188 19.656 12.375 1 92.81 222 PRO B N 1
ATOM 7524 C CA . PRO B 1 222 ? 25.797 19.781 11.938 1 92.81 222 PRO B CA 1
ATOM 7525 C C . PRO B 1 222 ? 25.406 18.719 10.898 1 92.81 222 PRO B C 1
ATOM 7527 O O . PRO B 1 222 ? 24.25 18.281 10.867 1 92.81 222 PRO B O 1
ATOM 7530 N N . ILE B 1 223 ? 26.328 18.25 10.102 1 93.81 223 ILE B N 1
ATOM 7531 C CA . ILE B 1 223 ? 26.016 17.281 9.07 1 93.81 223 ILE B CA 1
ATOM 7532 C C . ILE B 1 223 ? 25.688 15.93 9.711 1 93.81 223 ILE B C 1
ATOM 7534 O O . ILE B 1 223 ? 24.688 15.297 9.367 1 93.81 223 ILE B O 1
ATOM 7538 N N . LEU B 1 224 ? 26.469 15.562 10.641 1 92.88 224 LEU B N 1
ATOM 7539 C CA . LEU B 1 224 ? 26.234 14.289 11.312 1 92.88 224 LEU B CA 1
ATOM 7540 C C . LEU B 1 224 ? 24.938 14.328 12.109 1 92.88 224 LEU B C 1
ATOM 7542 O O . LEU B 1 224 ? 24.188 13.344 12.148 1 92.88 224 LEU B O 1
ATOM 7546 N N . THR B 1 225 ? 24.703 15.398 12.742 1 93.62 225 THR B N 1
ATOM 7547 C CA . THR B 1 225 ? 23.453 15.539 13.492 1 93.62 225 THR B CA 1
ATOM 7548 C C . THR B 1 225 ? 22.25 15.453 12.562 1 93.62 225 THR B C 1
ATOM 7550 O O . THR B 1 225 ? 21.234 14.828 12.898 1 93.62 225 THR B O 1
ATOM 7553 N N . ALA B 1 226 ? 22.375 16.078 11.406 1 95.25 226 ALA B N 1
ATOM 7554 C CA . ALA B 1 226 ? 21.297 16.016 10.43 1 95.25 226 ALA B CA 1
ATOM 7555 C C . ALA B 1 226 ? 21.094 14.578 9.938 1 95.25 226 ALA B C 1
ATOM 7557 O O . ALA B 1 226 ? 19.953 14.148 9.734 1 95.25 226 ALA B O 1
ATOM 7558 N N . PHE B 1 227 ? 22.203 13.828 9.766 1 95.19 227 PHE B N 1
ATOM 7559 C CA . PHE B 1 227 ? 22.109 12.43 9.344 1 95.19 227 PHE B CA 1
ATOM 7560 C C . PHE B 1 227 ? 21.359 11.602 10.375 1 95.19 227 PHE B C 1
ATOM 7562 O O . PHE B 1 227 ? 20.422 10.891 10.039 1 95.19 227 PHE B O 1
ATOM 7569 N N . ARG B 1 228 ? 21.75 11.758 11.562 1 93.75 228 ARG B N 1
ATOM 7570 C CA . ARG B 1 228 ? 21.188 10.961 12.648 1 93.75 228 ARG B CA 1
ATOM 7571 C C . ARG B 1 228 ? 19.719 11.305 12.867 1 93.75 228 ARG B C 1
ATOM 7573 O O . ARG B 1 228 ? 18.875 10.406 13.008 1 93.75 228 ARG B O 1
ATOM 7580 N N . LEU B 1 229 ? 19.438 12.578 12.867 1 94.25 229 LEU B N 1
ATOM 7581 C CA . LEU B 1 229 ? 18.062 13.008 13.055 1 94.25 229 LEU B CA 1
ATOM 7582 C C . LEU B 1 229 ? 17.188 12.562 11.875 1 94.25 229 LEU B C 1
ATOM 7584 O O . LEU B 1 229 ? 16.047 12.141 12.07 1 94.25 229 LEU B O 1
ATOM 7588 N N . GLY B 1 230 ? 17.75 12.648 10.711 1 95 230 GLY B N 1
ATOM 7589 C CA . GLY B 1 230 ? 17 12.188 9.547 1 95 230 GLY B CA 1
ATOM 7590 C C . GLY B 1 230 ? 16.656 10.719 9.609 1 95 230 GLY B C 1
ATOM 7591 O O . GLY B 1 230 ? 15.531 10.328 9.281 1 95 230 GLY B O 1
ATOM 7592 N N . TRP B 1 231 ? 17.516 9.984 10.016 1 93.94 231 TRP B N 1
ATOM 7593 C CA . TRP B 1 231 ? 17.312 8.539 10.125 1 93.94 231 TRP B CA 1
ATOM 7594 C C . TRP B 1 231 ? 16.344 8.211 11.266 1 93.94 231 TRP B C 1
ATOM 7596 O O . TRP B 1 231 ? 15.445 7.387 11.109 1 93.94 231 TRP B O 1
ATOM 7606 N N . GLU B 1 232 ? 16.516 8.828 12.383 1 92.38 232 GLU B N 1
ATOM 7607 C CA . GLU B 1 232 ? 15.656 8.594 13.539 1 92.38 232 GLU B CA 1
ATOM 7608 C C . GLU B 1 232 ? 14.203 8.953 13.234 1 92.38 232 GLU B C 1
ATOM 7610 O O . GLU B 1 232 ? 13.281 8.227 13.617 1 92.38 232 GLU B O 1
ATOM 7615 N N . LEU B 1 233 ? 14.047 10.047 12.594 1 94.31 233 LEU B N 1
ATOM 7616 C CA . LEU B 1 233 ? 12.703 10.492 12.266 1 94.31 233 LEU B CA 1
ATOM 7617 C C . LEU B 1 233 ? 12.039 9.547 11.266 1 94.31 233 LEU B C 1
ATOM 7619 O O . LEU B 1 233 ? 10.844 9.273 11.359 1 94.31 233 LEU B O 1
ATOM 7623 N N . LYS B 1 234 ? 12.773 9.008 10.391 1 93.56 234 LYS B N 1
ATOM 7624 C CA . LYS B 1 234 ? 12.227 8.039 9.438 1 93.56 234 LYS B CA 1
ATOM 7625 C C . LYS B 1 234 ? 11.828 6.75 10.148 1 93.56 234 LYS B C 1
ATOM 7627 O O . LYS B 1 234 ? 10.789 6.168 9.836 1 93.56 234 LYS B O 1
ATOM 7632 N N . GLU B 1 235 ? 12.57 6.316 11.086 1 89 235 GLU B N 1
ATOM 7633 C CA . GLU B 1 235 ? 12.242 5.113 11.844 1 89 235 GLU B CA 1
ATOM 7634 C C . GLU B 1 235 ? 11.016 5.332 12.727 1 89 235 GLU B C 1
ATOM 7636 O O . GLU B 1 235 ? 10.195 4.43 12.891 1 89 235 GLU B O 1
ATOM 7641 N N . LEU B 1 236 ? 10.938 6.523 13.258 1 88.69 236 LEU B N 1
ATOM 7642 C CA . LEU B 1 236 ? 9.781 6.84 14.094 1 88.69 236 LEU B CA 1
ATOM 7643 C C . LEU B 1 236 ? 8.508 6.871 13.258 1 88.69 236 LEU B C 1
ATOM 7645 O O . LEU B 1 236 ? 7.43 6.527 13.75 1 88.69 236 LEU B O 1
ATOM 7649 N N . SER B 1 237 ? 8.633 7.27 12.023 1 89.88 237 SER B N 1
ATOM 7650 C CA . SER B 1 237 ? 7.469 7.316 11.148 1 89.88 237 SER B CA 1
ATOM 7651 C C . SER B 1 237 ? 6.902 5.922 10.906 1 89.88 237 SER B C 1
ATOM 7653 O O . SER B 1 237 ? 5.703 5.766 10.648 1 89.88 237 SER B O 1
ATOM 7655 N N . LYS B 1 238 ? 7.723 4.906 11.016 1 85.5 238 LYS B N 1
ATOM 7656 C CA . LYS B 1 238 ? 7.277 3.529 10.805 1 85.5 238 LYS B CA 1
ATOM 7657 C C . LYS B 1 238 ? 6.605 2.971 12.055 1 85.5 238 LYS B C 1
ATOM 7659 O O . LYS B 1 238 ? 5.711 2.125 11.953 1 85.5 238 LYS B O 1
ATOM 7664 N N . VAL B 1 239 ? 7.02 3.482 13.156 1 83.06 239 VAL B N 1
ATOM 7665 C CA . VAL B 1 239 ? 6.508 2.951 14.414 1 83.06 239 VAL B CA 1
ATOM 7666 C C . VAL B 1 239 ? 5.227 3.684 14.805 1 83.06 239 VAL B C 1
ATOM 7668 O O . VAL B 1 239 ? 4.242 3.057 15.203 1 83.06 239 VAL B O 1
ATOM 7671 N N . GLU B 1 240 ? 5.293 5.02 14.68 1 84.38 240 GLU B N 1
ATOM 7672 C CA . GLU B 1 240 ? 4.105 5.816 14.977 1 84.38 240 GLU B CA 1
ATOM 7673 C C . GLU B 1 240 ? 3.381 6.234 13.703 1 84.38 240 GLU B C 1
ATOM 7675 O O . GLU B 1 240 ? 3.564 7.352 13.219 1 84.38 240 GLU B O 1
ATOM 7680 N N . ASN B 1 241 ? 2.5 5.391 13.344 1 84.56 241 ASN B N 1
ATOM 7681 C CA . ASN B 1 241 ? 1.808 5.594 12.078 1 84.56 241 ASN B CA 1
ATOM 7682 C C . ASN B 1 241 ? 0.849 6.781 12.148 1 84.56 241 ASN B C 1
ATOM 7684 O O . ASN B 1 241 ? 0.452 7.324 11.117 1 84.56 241 ASN B O 1
ATOM 7688 N N . GLU B 1 242 ? 0.582 7.215 13.328 1 85.69 242 GLU B N 1
ATOM 7689 C CA . GLU B 1 242 ? -0.39 8.297 13.484 1 85.69 242 GLU B CA 1
ATOM 7690 C C . GLU B 1 242 ? 0.182 9.625 13 1 85.69 242 GLU B C 1
ATOM 7692 O O . GLU B 1 242 ? -0.536 10.445 12.422 1 85.69 242 GLU B O 1
ATOM 7697 N N . PHE B 1 243 ? 1.469 9.766 13.203 1 87.81 243 PHE B N 1
ATOM 7698 C CA . PHE B 1 243 ? 2.137 11 12.805 1 87.81 243 PHE B CA 1
ATOM 7699 C C . PHE B 1 243 ? 3.129 10.742 11.68 1 87.81 243 PHE B C 1
ATOM 7701 O O . PHE B 1 243 ? 4.207 11.336 11.648 1 87.81 243 PHE B O 1
ATOM 7708 N N . ARG B 1 244 ? 2.77 9.836 10.875 1 88.94 244 ARG B N 1
ATOM 7709 C CA . ARG B 1 244 ? 3.689 9.414 9.82 1 88.94 244 ARG B CA 1
ATOM 7710 C C . ARG B 1 244 ? 4.039 10.586 8.906 1 88.94 244 ARG B C 1
ATOM 7712 O O . ARG B 1 244 ? 5.211 10.82 8.617 1 88.94 244 ARG B O 1
ATOM 7719 N N . GLN B 1 245 ? 3.123 11.367 8.492 1 88.81 245 GLN B N 1
ATOM 7720 C CA . GLN B 1 245 ? 3.346 12.453 7.543 1 88.81 245 GLN B CA 1
ATOM 7721 C C . GLN B 1 245 ? 4.23 13.539 8.148 1 88.81 245 GLN B C 1
ATOM 7723 O O . GLN B 1 245 ? 5.137 14.047 7.484 1 88.81 245 GLN B O 1
ATOM 7728 N N . GLU B 1 246 ? 4.035 13.836 9.359 1 90.75 246 GLU B N 1
ATOM 7729 C CA . GLU B 1 246 ? 4.828 14.867 10.023 1 90.75 246 GLU B CA 1
ATOM 7730 C C . GLU B 1 246 ? 6.277 14.422 10.195 1 90.75 246 GLU B C 1
ATOM 7732 O O . GLU B 1 246 ? 7.203 15.195 9.93 1 90.75 246 GLU B O 1
ATOM 7737 N N . TYR B 1 247 ? 6.434 13.195 10.578 1 93.38 247 TYR B N 1
ATOM 7738 C CA . TYR B 1 247 ? 7.785 12.688 10.758 1 93.38 247 TYR B CA 1
ATOM 7739 C C . TYR B 1 247 ? 8.531 12.633 9.438 1 93.38 247 TYR B C 1
ATOM 7741 O O . TYR B 1 247 ? 9.719 12.961 9.375 1 93.38 247 TYR B O 1
ATOM 7749 N N . GLU B 1 248 ? 7.863 12.305 8.422 1 93.38 248 GLU B N 1
ATOM 7750 C CA . GLU B 1 248 ? 8.508 12.211 7.113 1 93.38 248 GLU B CA 1
ATOM 7751 C C . GLU B 1 248 ? 8.883 13.594 6.582 1 93.38 248 GLU B C 1
ATOM 7753 O O . GLU B 1 248 ? 9.93 13.766 5.965 1 93.38 248 GLU B O 1
ATOM 7758 N N . GLU B 1 249 ? 8.086 14.57 6.848 1 94.38 249 GLU B N 1
ATOM 7759 C CA . GLU B 1 249 ? 8.406 15.93 6.43 1 94.38 249 GLU B CA 1
ATOM 7760 C C . GLU B 1 249 ? 9.617 16.469 7.184 1 94.38 249 GLU B C 1
ATOM 7762 O O . GLU B 1 249 ? 10.469 17.141 6.598 1 94.38 249 GLU B O 1
ATOM 7767 N N . LEU B 1 250 ? 9.672 16.141 8.43 1 95.5 250 LEU B N 1
ATOM 7768 C CA . LEU B 1 250 ? 10.82 16.578 9.227 1 95.5 250 LEU B CA 1
ATOM 7769 C C . LEU B 1 250 ? 12.094 15.867 8.773 1 95.5 250 LEU B C 1
ATOM 7771 O O . LEU B 1 250 ? 13.164 16.469 8.734 1 95.5 250 LEU B O 1
ATOM 7775 N N . SER B 1 251 ? 11.961 14.617 8.438 1 96.19 251 SER B N 1
ATOM 7776 C CA . SER B 1 251 ? 13.117 13.875 7.934 1 96.19 251 SER B CA 1
ATOM 7777 C C . SER B 1 251 ? 13.633 14.477 6.633 1 96.19 251 SER B C 1
ATOM 7779 O O . SER B 1 251 ? 14.844 14.648 6.457 1 96.19 251 SER B O 1
ATOM 7781 N N . GLN B 1 252 ? 12.766 14.914 5.793 1 95.5 252 GLN B N 1
ATOM 7782 C CA . GLN B 1 252 ? 13.156 15.516 4.523 1 95.5 252 GLN B CA 1
ATOM 7783 C C . GLN B 1 252 ? 13.812 16.875 4.742 1 95.5 252 GLN B C 1
ATOM 7785 O O . GLN B 1 252 ? 14.734 17.25 4.016 1 95.5 252 GLN B O 1
ATOM 7790 N N . GLN B 1 253 ? 13.32 17.578 5.703 1 95.25 253 GLN B N 1
ATOM 7791 C CA . GLN B 1 253 ? 13.93 18.859 6.035 1 95.25 253 GLN B CA 1
ATOM 7792 C C . GLN B 1 253 ? 15.375 18.703 6.477 1 95.25 253 GLN B C 1
ATOM 7794 O O . GLN B 1 253 ? 16.25 19.469 6.078 1 95.25 253 GLN B O 1
ATOM 7799 N N . CYS B 1 254 ? 15.602 17.688 7.258 1 95.38 254 CYS B N 1
ATOM 7800 C CA . CYS B 1 254 ? 16.969 17.422 7.699 1 95.38 254 CYS B CA 1
ATOM 7801 C C . CYS B 1 254 ? 17.844 17.016 6.527 1 95.38 254 CYS B C 1
ATOM 7803 O O . CYS B 1 254 ? 19 17.453 6.434 1 95.38 254 CYS B O 1
ATOM 7805 N N . LYS B 1 255 ? 17.391 16.266 5.613 1 95.31 255 LYS B N 1
ATOM 7806 C CA . LYS B 1 255 ? 18.156 15.844 4.445 1 95.31 255 LYS B CA 1
ATOM 7807 C C . LYS B 1 255 ? 18.484 17.016 3.531 1 95.31 255 LYS B C 1
ATOM 7809 O O . LYS B 1 255 ? 19.594 17.125 3.016 1 95.31 255 LYS B O 1
ATOM 7814 N N . ARG B 1 256 ? 17.547 17.859 3.385 1 94.19 256 ARG B N 1
ATOM 7815 C CA . ARG B 1 256 ? 17.75 19.047 2.561 1 94.19 256 ARG B CA 1
ATOM 7816 C C . ARG B 1 256 ? 18.781 19.969 3.193 1 94.19 256 ARG B C 1
ATOM 7818 O O . ARG B 1 256 ? 19.594 20.562 2.492 1 94.19 256 ARG B O 1
ATOM 7825 N N . PHE B 1 257 ? 18.734 20.078 4.488 1 95.38 257 PHE B N 1
ATOM 7826 C CA . PHE B 1 257 ? 19.688 20.906 5.199 1 95.38 257 PHE B CA 1
ATOM 7827 C C . PHE B 1 257 ? 21.109 20.406 4.98 1 95.38 257 PHE B C 1
ATOM 7829 O O . PHE B 1 257 ? 22.016 21.188 4.703 1 95.38 257 PHE B O 1
ATOM 7836 N N . ALA B 1 258 ? 21.266 19.125 5.082 1 94.69 258 ALA B N 1
ATOM 7837 C CA . ALA B 1 258 ? 22.594 18.547 4.871 1 94.69 258 ALA B CA 1
ATOM 7838 C C . ALA B 1 258 ? 23.078 18.766 3.439 1 94.69 258 ALA B C 1
ATOM 7840 O O . ALA B 1 258 ? 24.25 19.062 3.213 1 94.69 258 ALA B O 1
ATOM 7841 N N . LYS B 1 259 ? 22.234 18.625 2.492 1 94.25 259 LYS B N 1
ATOM 7842 C CA . LYS B 1 259 ? 22.562 18.875 1.094 1 94.25 259 LYS B CA 1
ATOM 7843 C C . LYS B 1 259 ? 22.984 20.328 0.88 1 94.25 259 LYS B C 1
ATOM 7845 O O . LYS B 1 259 ? 23.969 20.609 0.186 1 94.25 259 LYS B O 1
ATOM 7850 N N . ASP B 1 260 ? 22.281 21.25 1.515 1 92.94 260 ASP B N 1
ATOM 7851 C CA . ASP B 1 260 ? 22.562 22.672 1.354 1 92.94 260 ASP B CA 1
ATOM 7852 C C . ASP B 1 260 ? 23.891 23.047 2 1 92.94 260 ASP B C 1
ATOM 7854 O O . ASP B 1 260 ? 24.594 23.938 1.514 1 92.94 260 ASP B O 1
ATOM 7858 N N . LEU B 1 261 ? 24.188 22.406 3.07 1 92.56 261 LEU B N 1
ATOM 7859 C CA . LEU B 1 261 ? 25.469 22.672 3.719 1 92.56 261 LEU B CA 1
ATOM 7860 C C . LEU B 1 261 ? 26.625 22.281 2.809 1 92.56 261 LEU B C 1
ATOM 7862 O O . LEU B 1 261 ? 27.641 22.984 2.746 1 92.56 261 LEU B O 1
ATOM 7866 N N . LEU B 1 262 ? 26.438 21.219 2.129 1 91.44 262 LEU B N 1
ATOM 7867 C CA . LEU B 1 262 ? 27.484 20.766 1.235 1 91.44 262 LEU B CA 1
ATOM 7868 C C . LEU B 1 262 ? 27.625 21.688 0.033 1 91.44 262 LEU B C 1
ATOM 7870 O O . LEU B 1 262 ? 28.719 21.828 -0.53 1 91.44 262 LEU B O 1
ATOM 7874 N N . ASP B 1 263 ? 26.609 22.312 -0.341 1 90.31 263 ASP B N 1
ATOM 7875 C CA . ASP B 1 263 ? 26.609 23.219 -1.481 1 90.31 263 ASP B CA 1
ATOM 7876 C C . ASP B 1 263 ? 27.453 24.469 -1.193 1 90.31 263 ASP B C 1
ATOM 7878 O O . ASP B 1 263 ? 27.875 25.156 -2.117 1 90.31 263 ASP B O 1
ATOM 7882 N N . GLN B 1 264 ? 27.734 24.703 0.057 1 88.75 264 GLN B N 1
ATOM 7883 C CA . GLN B 1 264 ? 28.484 25.891 0.439 1 88.75 264 GLN B CA 1
ATOM 7884 C C . GLN B 1 264 ? 29.984 25.656 0.322 1 88.75 264 GLN B C 1
ATOM 7886 O O . GLN B 1 264 ? 30.781 26.594 0.444 1 88.75 264 GLN B O 1
ATOM 7891 N N . ALA B 1 265 ? 30.297 24.375 0.014 1 89.69 265 ALA B N 1
ATOM 7892 C CA . ALA B 1 265 ? 31.719 24.109 -0.161 1 89.69 265 ALA B CA 1
ATOM 7893 C C . ALA B 1 265 ? 32.25 24.766 -1.426 1 89.69 265 ALA B C 1
ATOM 7895 O O . ALA B 1 265 ? 31.625 24.719 -2.482 1 89.69 265 ALA B O 1
ATOM 7896 N N . ARG B 1 266 ? 33.438 25.453 -1.33 1 87 266 ARG B N 1
ATOM 7897 C CA . ARG B 1 266 ? 33.969 26.25 -2.439 1 87 266 ARG B CA 1
ATOM 7898 C C . ARG B 1 266 ? 35.188 25.578 -3.074 1 87 266 ARG B C 1
ATOM 7900 O O . ARG B 1 266 ? 35.5 25.844 -4.23 1 87 266 ARG B O 1
ATOM 7907 N N . SER B 1 267 ? 35.906 24.734 -2.281 1 89 267 SER B N 1
ATOM 7908 C CA . SER B 1 267 ? 37.094 24.094 -2.818 1 89 267 SER B CA 1
ATOM 7909 C C . SER B 1 267 ? 37.062 22.594 -2.621 1 89 267 SER B C 1
ATOM 7911 O O . SER B 1 267 ? 36.281 22.078 -1.805 1 89 267 SER B O 1
ATOM 7913 N N . SER B 1 268 ? 37.844 21.938 -3.449 1 88 268 SER B N 1
ATOM 7914 C CA . SER B 1 268 ? 37.969 20.484 -3.35 1 88 268 SER B CA 1
ATOM 7915 C C . SER B 1 268 ? 38.594 20.062 -2.029 1 88 268 SER B C 1
ATOM 7917 O O . SER B 1 268 ? 38.219 19.031 -1.463 1 88 268 SER B O 1
ATOM 7919 N N . ARG B 1 269 ? 39.375 20.828 -1.539 1 88.31 269 ARG B N 1
ATOM 7920 C CA . ARG B 1 269 ? 40.031 20.516 -0.271 1 88.31 269 ARG B CA 1
ATOM 7921 C C . ARG B 1 269 ? 39.031 20.594 0.886 1 88.31 269 ARG B C 1
ATOM 7923 O O . ARG B 1 269 ? 39.062 19.734 1.771 1 88.31 269 ARG B O 1
ATOM 7930 N N . GLU B 1 270 ? 38.219 21.578 0.822 1 89.19 270 GLU B N 1
ATOM 7931 C CA . GLU B 1 270 ? 37.188 21.703 1.843 1 89.19 270 GLU B CA 1
ATOM 7932 C C . GLU B 1 270 ? 36.219 20.531 1.783 1 89.19 270 GLU B C 1
ATOM 7934 O O . GLU B 1 270 ? 35.812 20 2.82 1 89.19 270 GLU B O 1
ATOM 7939 N N . LEU B 1 271 ? 35.969 20.234 0.607 1 90.19 271 LEU B N 1
ATOM 7940 C CA . LEU B 1 271 ? 35.031 19.125 0.41 1 90.19 271 LEU B CA 1
ATOM 7941 C C . LEU B 1 271 ? 35.625 17.812 0.92 1 90.19 271 LEU B C 1
ATOM 7943 O O . LEU B 1 271 ? 34.969 17.031 1.595 1 90.19 271 LEU B O 1
ATOM 7947 N N . GLU B 1 272 ? 36.844 17.562 0.597 1 88.62 272 GLU B N 1
ATOM 7948 C CA . GLU B 1 272 ? 37.5 16.359 1.047 1 88.62 272 GLU B CA 1
ATOM 7949 C C . GLU B 1 272 ? 37.594 16.312 2.568 1 88.62 272 GLU B C 1
ATOM 7951 O O . GLU B 1 272 ? 37.469 15.242 3.17 1 88.62 272 GLU B O 1
ATOM 7956 N N . THR B 1 273 ? 37.75 17.422 3.16 1 85.88 273 THR B N 1
ATOM 7957 C CA . THR B 1 273 ? 37.812 17.484 4.617 1 85.88 273 THR B CA 1
ATOM 7958 C C . THR B 1 273 ? 36.469 17.156 5.246 1 85.88 273 THR B C 1
ATOM 7960 O O . THR B 1 273 ? 36.406 16.438 6.25 1 85.88 273 THR B O 1
ATOM 7963 N N . ILE B 1 274 ? 35.469 17.672 4.641 1 87.88 274 ILE B N 1
ATOM 7964 C CA . ILE B 1 274 ? 34.125 17.438 5.16 1 87.88 274 ILE B CA 1
ATOM 7965 C C . ILE B 1 274 ? 33.781 15.969 5.027 1 87.88 274 ILE B C 1
ATOM 7967 O O . ILE B 1 274 ? 33.25 15.359 5.961 1 87.88 274 ILE B O 1
ATOM 7971 N N . LEU B 1 275 ? 34.125 15.414 3.91 1 89 275 LEU B N 1
ATOM 7972 C CA . LEU B 1 275 ? 33.688 14.055 3.604 1 89 275 LEU B CA 1
ATOM 7973 C C . LEU B 1 275 ? 34.562 13.039 4.348 1 89 275 LEU B C 1
ATOM 7975 O O . LEU B 1 275 ? 34.188 11.883 4.512 1 89 275 LEU B O 1
ATOM 7979 N N . ASN B 1 276 ? 35.719 13.477 4.828 1 85.5 276 ASN B N 1
ATOM 7980 C CA . ASN B 1 276 ? 36.625 12.578 5.551 1 85.5 276 ASN B CA 1
ATOM 7981 C C . ASN B 1 276 ? 36.5 12.781 7.062 1 85.5 276 ASN B C 1
ATOM 7983 O O . ASN B 1 276 ? 37.094 12.031 7.836 1 85.5 276 ASN B O 1
ATOM 7987 N N . HIS B 1 277 ? 35.719 13.703 7.516 1 80.44 277 HIS B N 1
ATOM 7988 C CA . HIS B 1 277 ? 35.656 14.039 8.938 1 80.44 277 HIS B CA 1
ATOM 7989 C C . HIS B 1 277 ? 35.062 12.898 9.75 1 80.44 277 HIS B C 1
ATOM 7991 O O . HIS B 1 277 ? 34 12.375 9.398 1 80.44 277 HIS B O 1
ATOM 7997 N N . ARG B 1 278 ? 35.812 12.312 10.781 1 74 278 ARG B N 1
ATOM 7998 C CA . ARG B 1 278 ? 35.344 11.242 11.656 1 74 278 ARG B CA 1
ATOM 7999 C C . ARG B 1 278 ? 34.969 11.781 13.031 1 74 278 ARG B C 1
ATOM 8001 O O . ARG B 1 278 ? 35.531 12.766 13.492 1 74 278 ARG B O 1
ATOM 8008 N N . ASP B 1 279 ? 33.781 11.406 13.648 1 61.66 279 ASP B N 1
ATOM 8009 C CA . ASP B 1 279 ? 33.344 11.805 14.984 1 61.66 279 ASP B CA 1
ATOM 8010 C C . ASP B 1 279 ? 34.312 11.297 16.047 1 61.66 279 ASP B C 1
ATOM 8012 O O . ASP B 1 279 ? 34.375 11.82 17.172 1 61.66 279 ASP B O 1
ATOM 8016 N N . ASP B 1 280 ? 34.812 10 16.062 1 53.75 280 ASP B N 1
ATOM 8017 C CA . ASP B 1 280 ? 35.562 9.484 17.203 1 53.75 280 ASP B CA 1
ATOM 8018 C C . ASP B 1 280 ? 36.844 10.273 17.438 1 53.75 280 ASP B C 1
ATOM 8020 O O . ASP B 1 280 ? 37.594 10.531 16.5 1 53.75 280 ASP B O 1
ATOM 8024 N N . GLN B 1 281 ? 36.875 11.203 18.406 1 46.16 281 GLN B N 1
ATOM 8025 C CA . GLN B 1 281 ? 38.094 11.758 19.016 1 46.16 281 GLN B CA 1
ATOM 8026 C C . GLN B 1 281 ? 39.25 10.773 18.922 1 46.16 281 GLN B C 1
ATOM 8028 O O . GLN B 1 281 ? 40.281 10.961 19.562 1 46.16 281 GLN B O 1
ATOM 8033 N N . SER B 1 282 ? 39.094 9.547 18.812 1 43.94 282 SER B N 1
ATOM 8034 C CA . SER B 1 282 ? 40.312 8.742 18.984 1 43.94 282 SER B CA 1
ATOM 8035 C C . SER B 1 282 ? 41.438 9.273 18.156 1 43.94 282 SER B C 1
ATOM 8037 O O . SER B 1 282 ? 41.25 9.992 17.172 1 43.94 282 SER B O 1
ATOM 8039 N N . GLU B 1 283 ? 42.844 8.797 18.547 1 42.41 283 GLU B N 1
ATOM 8040 C CA . GLU B 1 283 ? 44.25 9.195 18.344 1 42.41 283 GLU B CA 1
ATOM 8041 C C . GLU B 1 283 ? 44.5 9.531 16.891 1 42.41 283 GLU B C 1
ATOM 8043 O O . GLU B 1 283 ? 43.656 9.297 16.016 1 42.41 283 GLU B O 1
ATOM 8048 N N . GLU B 1 284 ? 45.969 9.242 16.594 1 41.16 284 GLU B N 1
ATOM 8049 C CA . GLU B 1 284 ? 47.031 9.508 15.617 1 41.16 284 GLU B CA 1
ATOM 8050 C C . GLU B 1 284 ? 46.625 8.969 14.242 1 41.16 284 GLU B C 1
ATOM 8052 O O . GLU B 1 284 ? 46.719 7.762 13.992 1 41.16 284 GLU B O 1
ATOM 8057 N N . LEU B 1 285 ? 45.688 9.344 13.727 1 39.62 285 LEU B N 1
ATOM 8058 C CA . LEU B 1 285 ? 45.438 8.906 12.359 1 39.62 285 LEU B CA 1
ATOM 8059 C C . LEU B 1 285 ? 46.688 9.047 11.508 1 39.62 285 LEU B C 1
ATOM 8061 O O . LEU B 1 285 ? 47.312 10.102 11.492 1 39.62 285 LEU B O 1
ATOM 8065 N N . ASP B 1 286 ? 47.375 7.996 11.32 1 44.03 286 ASP B N 1
ATOM 8066 C CA . ASP B 1 286 ? 48.438 8.047 10.328 1 44.03 286 ASP B CA 1
ATOM 8067 C C . ASP B 1 286 ? 48 8.852 9.102 1 44.03 286 ASP B C 1
ATOM 8069 O O . ASP B 1 286 ? 46.875 8.703 8.617 1 44.03 286 ASP B O 1
ATOM 8073 N N . PRO B 1 287 ? 48.5 10.008 8.805 1 45 287 PRO B N 1
ATOM 8074 C CA . PRO B 1 287 ? 48.25 10.859 7.645 1 45 287 PRO B CA 1
ATOM 8075 C C . PRO B 1 287 ? 47.906 10.055 6.391 1 45 287 PRO B C 1
ATOM 8077 O O . PRO B 1 287 ? 47.281 10.586 5.465 1 45 287 PRO B O 1
ATOM 8080 N N . ARG B 1 288 ? 48.531 8.953 6.293 1 44.5 288 ARG B N 1
ATOM 8081 C CA . ARG B 1 288 ? 48.438 8.141 5.086 1 44.5 288 ARG B CA 1
ATOM 8082 C C . ARG B 1 288 ? 47.031 7.566 4.934 1 44.5 288 ARG B C 1
ATOM 8084 O O . ARG B 1 288 ? 46.688 6.992 3.896 1 44.5 288 ARG B O 1
ATOM 8091 N N . GLN B 1 289 ? 46.125 7.293 5.93 1 48.56 289 GLN B N 1
ATOM 8092 C CA . GLN B 1 289 ? 44.844 6.621 5.902 1 48.56 289 GLN B CA 1
ATOM 8093 C C . GLN B 1 289 ? 43.719 7.617 5.691 1 48.56 289 GLN B C 1
ATOM 8095 O O . GLN B 1 289 ? 42.594 7.402 6.16 1 48.56 289 GLN B O 1
ATOM 8100 N N . CYS B 1 290 ? 43.875 8.836 5.352 1 48.62 290 CYS B N 1
ATOM 8101 C CA . CYS B 1 290 ? 43.094 10.016 5.039 1 48.62 290 CYS B CA 1
ATOM 8102 C C . CYS B 1 290 ? 41.969 9.68 4.066 1 48.62 290 CYS B C 1
ATOM 8104 O O . CYS B 1 290 ? 41.031 10.461 3.9 1 48.62 290 CYS B O 1
ATOM 8106 N N . HIS B 1 291 ? 41.906 8.633 3.24 1 58.09 291 HIS B N 1
ATOM 8107 C CA . HIS B 1 291 ? 41 8.547 2.096 1 58.09 291 HIS B CA 1
ATOM 8108 C C . HIS B 1 291 ? 39.812 7.672 2.416 1 58.09 291 HIS B C 1
ATOM 8110 O O . HIS B 1 291 ? 39.188 7.125 1.511 1 58.09 291 HIS B O 1
ATOM 8116 N N . ASN B 1 292 ? 39.406 7.629 3.633 1 68.88 292 ASN B N 1
ATOM 8117 C CA . ASN B 1 292 ? 38.344 6.652 3.891 1 68.88 292 ASN B CA 1
ATOM 8118 C C . ASN B 1 292 ? 36.969 7.266 3.727 1 68.88 292 ASN B C 1
ATOM 8120 O O . ASN B 1 292 ? 35.969 6.555 3.736 1 68.88 292 ASN B O 1
ATOM 8124 N N . LEU B 1 293 ? 36.812 8.406 3.205 1 84.88 293 LEU B N 1
ATOM 8125 C CA . LEU B 1 293 ? 35.5 9.016 3.008 1 84.88 293 LEU B CA 1
ATOM 8126 C C . LEU B 1 293 ? 34.5 8.523 4.059 1 84.88 293 LEU B C 1
ATOM 8128 O O . LEU B 1 293 ? 33.406 8.07 3.721 1 84.88 293 LEU B O 1
ATOM 8132 N N . ALA B 1 294 ? 34.844 8.68 5.352 1 86.62 294 ALA B N 1
ATOM 8133 C CA . ALA B 1 294 ? 34.062 8.148 6.469 1 86.62 294 ALA B CA 1
ATOM 8134 C C . ALA B 1 294 ? 32.656 8.797 6.527 1 86.62 294 ALA B C 1
ATOM 8136 O O . ALA B 1 294 ? 31.672 8.125 6.801 1 86.62 294 ALA B O 1
ATOM 8137 N N . LYS B 1 295 ? 32.625 10.07 6.25 1 90.25 295 LYS B N 1
ATOM 8138 C CA . LYS B 1 295 ? 31.328 10.766 6.297 1 90.25 295 LYS B CA 1
ATOM 8139 C C . LYS B 1 295 ? 30.406 10.273 5.191 1 90.25 295 LYS B C 1
ATOM 8141 O O . LYS B 1 295 ? 29.188 10.18 5.395 1 90.25 295 LYS B O 1
ATOM 8146 N N . LEU B 1 296 ? 30.984 10.039 4.105 1 90.62 296 LEU B N 1
ATOM 8147 C CA . LEU B 1 296 ? 30.188 9.531 2.994 1 90.62 296 LEU B CA 1
ATOM 8148 C C . LEU B 1 296 ? 29.656 8.133 3.293 1 90.62 296 LEU B C 1
ATOM 8150 O O . LEU B 1 296 ? 28.531 7.801 2.928 1 90.62 296 LEU B O 1
ATOM 8154 N N . LYS B 1 297 ? 30.469 7.336 3.934 1 89.94 297 LYS B N 1
ATOM 8155 C CA . LYS B 1 297 ? 30.016 6.016 4.352 1 89.94 297 LYS B CA 1
ATOM 8156 C C . LYS B 1 297 ? 28.844 6.113 5.32 1 89.94 297 LYS B C 1
ATOM 8158 O O . LYS B 1 297 ? 27.906 5.32 5.25 1 89.94 297 LYS B O 1
ATOM 8163 N N . LEU B 1 298 ? 28.906 7.074 6.164 1 90.5 298 LEU B N 1
ATOM 8164 C CA . LEU B 1 298 ? 27.797 7.297 7.094 1 90.5 298 LEU B CA 1
ATOM 8165 C C . LEU B 1 298 ? 26.562 7.797 6.355 1 90.5 298 LEU B C 1
ATOM 8167 O O . LEU B 1 298 ? 25.438 7.449 6.723 1 90.5 298 LEU B O 1
ATOM 8171 N N . ALA B 1 299 ? 26.812 8.648 5.348 1 93.56 299 ALA B N 1
ATOM 8172 C CA . ALA B 1 299 ? 25.703 9.141 4.547 1 93.56 299 ALA B CA 1
ATOM 8173 C C . ALA B 1 299 ? 24.969 7.992 3.863 1 93.56 299 ALA B C 1
ATOM 8175 O O . ALA B 1 299 ? 23.734 8 3.77 1 93.56 299 ALA B O 1
ATOM 8176 N N . ILE B 1 300 ? 25.703 7.023 3.432 1 91.12 300 ILE B N 1
ATOM 8177 C CA . ILE B 1 300 ? 25.109 5.863 2.775 1 91.12 300 ILE B CA 1
ATOM 8178 C C . ILE B 1 300 ? 24.391 4.996 3.809 1 91.12 300 ILE B C 1
ATOM 8180 O O . ILE B 1 300 ? 23.281 4.512 3.561 1 91.12 300 ILE B O 1
ATOM 8184 N N . LYS B 1 301 ? 24.984 4.902 4.977 1 88.75 301 LYS B N 1
ATOM 8185 C CA . LYS B 1 301 ? 24.375 4.105 6.039 1 88.75 301 LYS B CA 1
ATOM 8186 C C . LYS B 1 301 ? 23.047 4.711 6.488 1 88.75 301 LYS B C 1
ATOM 8188 O O . LYS B 1 301 ? 22.078 3.99 6.719 1 88.75 301 LYS B O 1
ATOM 8193 N N . TYR B 1 302 ? 22.984 6.047 6.531 1 92.12 302 TYR B N 1
ATOM 8194 C CA . TYR B 1 302 ? 21.781 6.727 6.984 1 92.12 302 TYR B CA 1
ATOM 8195 C C . TYR B 1 302 ? 20.859 7.051 5.809 1 92.12 302 TYR B C 1
ATOM 8197 O O . TYR B 1 302 ? 19.906 7.82 5.953 1 92.12 302 TYR B O 1
ATOM 8205 N N . HIS B 1 303 ? 21.172 6.574 4.645 1 91.25 303 HIS B N 1
ATOM 8206 C CA . HIS B 1 303 ? 20.359 6.676 3.438 1 91.25 303 HIS B CA 1
ATOM 8207 C C . HIS B 1 303 ? 20.094 8.133 3.07 1 91.25 303 HIS B C 1
ATOM 8209 O O . HIS B 1 303 ? 18.953 8.516 2.793 1 91.25 303 HIS B O 1
ATOM 8215 N N . GLN B 1 304 ? 21.156 8.914 3.082 1 94.38 304 GLN B N 1
ATOM 8216 C CA . GLN B 1 304 ? 21.078 10.305 2.646 1 94.38 304 GLN B CA 1
ATOM 8217 C C . GLN B 1 304 ? 21.281 10.422 1.14 1 94.38 304 GLN B C 1
ATOM 8219 O O . GLN B 1 304 ? 22.359 10.812 0.686 1 94.38 304 GLN B O 1
ATOM 8224 N N . LYS B 1 305 ? 20.281 10.242 0.361 1 93.88 305 LYS B N 1
ATOM 8225 C CA . LYS B 1 305 ? 20.391 10.164 -1.094 1 93.88 305 LYS B CA 1
ATOM 8226 C C . LYS B 1 305 ? 20.641 11.539 -1.705 1 93.88 305 LYS B C 1
ATOM 8228 O O . LYS B 1 305 ? 21.438 11.68 -2.631 1 93.88 305 LYS B O 1
ATOM 8233 N N . GLU B 1 306 ? 20.031 12.531 -1.181 1 93.69 306 GLU B N 1
ATOM 8234 C CA . GLU B 1 306 ? 20.188 13.875 -1.733 1 93.69 306 GLU B CA 1
ATOM 8235 C C . GLU B 1 306 ? 21.594 14.422 -1.469 1 93.69 306 GLU B C 1
ATOM 8237 O O . GLU B 1 306 ? 22.156 15.125 -2.307 1 93.69 306 GLU B O 1
ATOM 8242 N N . PHE B 1 307 ? 22.078 14.031 -0.358 1 95.19 307 PHE B N 1
ATOM 8243 C CA . PHE B 1 307 ? 23.438 14.461 -0.003 1 95.19 307 PHE B CA 1
ATOM 8244 C C . PHE B 1 307 ? 24.469 13.797 -0.911 1 95.19 307 PHE B C 1
ATOM 8246 O O . PHE B 1 307 ? 25.359 14.469 -1.436 1 95.19 307 PHE B O 1
ATOM 8253 N N . VAL B 1 308 ? 24.312 12.578 -1.113 1 95.38 308 VAL B N 1
ATOM 8254 C CA . VAL B 1 308 ? 25.266 11.797 -1.892 1 95.38 308 VAL B CA 1
ATOM 8255 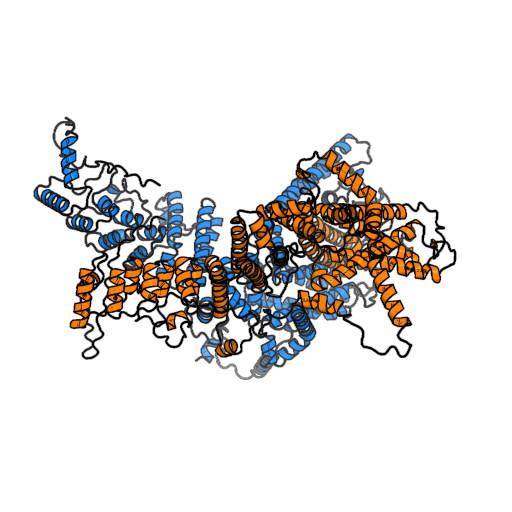C C . VAL B 1 308 ? 25.172 12.18 -3.367 1 95.38 308 VAL B C 1
ATOM 8257 O O . VAL B 1 308 ? 26.172 12.188 -4.082 1 95.38 308 VAL B O 1
ATOM 8260 N N . ALA B 1 309 ? 24.031 12.523 -3.824 1 94.75 309 ALA B N 1
ATOM 8261 C CA . ALA B 1 309 ? 23.797 12.82 -5.238 1 94.75 309 ALA B CA 1
ATOM 8262 C C . ALA B 1 309 ? 24.141 14.273 -5.555 1 94.75 309 ALA B C 1
ATOM 8264 O O . ALA B 1 309 ? 24.078 14.695 -6.711 1 94.75 309 ALA B O 1
ATOM 8265 N N . GLN B 1 310 ? 24.594 14.977 -4.613 1 93.38 310 GLN B N 1
ATOM 8266 C CA . GLN B 1 310 ? 24.953 16.375 -4.832 1 93.38 310 GLN B CA 1
ATOM 8267 C C . GLN B 1 310 ? 26.125 16.484 -5.812 1 93.38 310 GLN B C 1
ATOM 8269 O O . GLN B 1 310 ? 27.062 15.688 -5.762 1 93.38 310 GLN B O 1
ATOM 8274 N N . PRO B 1 311 ? 26.094 17.422 -6.688 1 91.5 311 PRO B N 1
ATOM 8275 C CA . PRO B 1 311 ? 27.094 17.516 -7.762 1 91.5 311 PRO B CA 1
ATOM 8276 C C . PRO B 1 311 ? 28.516 17.672 -7.242 1 91.5 311 PRO B C 1
ATOM 8278 O O . PRO B 1 311 ? 29.453 17.141 -7.832 1 91.5 311 PRO B O 1
ATOM 8281 N N . ASN B 1 312 ? 28.75 18.391 -6.176 1 92.25 312 ASN B N 1
ATOM 8282 C CA . ASN B 1 312 ? 30.094 18.531 -5.625 1 92.25 312 ASN B CA 1
ATOM 8283 C C . ASN B 1 312 ? 30.641 17.188 -5.137 1 92.25 312 ASN B C 1
ATOM 8285 O O . ASN B 1 312 ? 31.812 16.859 -5.383 1 92.25 312 ASN B O 1
ATOM 8289 N N . CYS B 1 313 ? 29.781 16.531 -4.465 1 91.75 313 CYS B N 1
ATOM 8290 C CA . CYS B 1 313 ? 30.172 15.219 -3.975 1 91.75 313 CYS B CA 1
ATOM 8291 C C . CYS B 1 313 ? 30.453 14.266 -5.133 1 91.75 313 CYS B C 1
ATOM 8293 O O . CYS B 1 313 ? 31.453 13.547 -5.125 1 91.75 313 CYS B O 1
ATOM 8295 N N . GLN B 1 314 ? 29.609 14.344 -6.18 1 92.5 314 GLN B N 1
ATOM 8296 C CA . GLN B 1 314 ? 29.734 13.453 -7.328 1 92.5 314 GLN B CA 1
ATOM 8297 C C . GLN B 1 314 ? 30.984 13.781 -8.141 1 92.5 314 GLN B C 1
ATOM 8299 O O . GLN B 1 314 ? 31.656 12.883 -8.664 1 92.5 314 GLN B O 1
ATOM 8304 N N . GLN B 1 315 ? 31.297 14.992 -8.227 1 90.38 315 GLN B N 1
ATOM 8305 C CA . GLN B 1 315 ? 32.5 15.383 -8.953 1 90.38 315 GLN B CA 1
ATOM 8306 C C . GLN B 1 315 ? 33.75 14.883 -8.25 1 90.38 315 GLN B C 1
ATOM 8308 O O . GLN B 1 315 ? 34.688 14.391 -8.898 1 90.38 315 GLN B O 1
ATOM 8313 N N . LEU B 1 316 ? 33.781 14.977 -6.977 1 89.44 316 LEU B N 1
ATOM 8314 C CA . LEU B 1 316 ? 34.938 14.484 -6.223 1 89.44 316 LEU B CA 1
ATOM 8315 C C . LEU B 1 316 ? 35.031 12.969 -6.344 1 89.44 316 LEU B C 1
ATOM 8317 O O . LEU B 1 316 ? 36.125 12.438 -6.523 1 89.44 316 LEU B O 1
ATOM 8321 N N . LEU B 1 317 ? 33.969 12.344 -6.27 1 91.31 317 LEU B N 1
ATOM 8322 C CA . LEU B 1 317 ? 33.938 10.891 -6.367 1 91.31 317 LEU B CA 1
ATOM 8323 C C . LEU B 1 317 ? 34.406 10.438 -7.754 1 91.31 317 LEU B C 1
ATOM 8325 O O . LEU B 1 317 ? 35.094 9.438 -7.887 1 91.31 317 LEU B O 1
ATOM 8329 N N . ALA B 1 318 ? 33.969 11.141 -8.758 1 89.94 318 ALA B N 1
ATOM 8330 C CA . ALA B 1 318 ? 34.406 10.812 -10.117 1 89.94 318 ALA B CA 1
ATOM 8331 C C . ALA B 1 318 ? 35.906 11 -10.289 1 89.94 318 ALA B C 1
ATOM 8333 O O . ALA B 1 318 ? 36.562 10.203 -10.969 1 89.94 318 ALA B O 1
ATOM 8334 N N . THR B 1 319 ? 36.438 11.953 -9.648 1 88.06 319 THR B N 1
ATOM 8335 C CA . THR B 1 319 ? 37.875 12.195 -9.727 1 88.06 319 THR B CA 1
ATOM 8336 C C . THR B 1 319 ? 38.656 11.086 -9.023 1 88.06 319 THR B C 1
ATOM 8338 O O . THR B 1 319 ? 39.688 10.641 -9.508 1 88.06 319 THR B O 1
ATOM 8341 N N . LEU B 1 320 ? 38.094 10.664 -7.934 1 87.81 320 LEU B N 1
ATOM 8342 C CA . LEU B 1 320 ? 38.75 9.578 -7.195 1 87.81 320 LEU B CA 1
ATOM 8343 C C . LEU B 1 320 ? 38.594 8.258 -7.941 1 87.81 320 LEU B C 1
ATOM 8345 O O . LEU B 1 320 ? 39.5 7.43 -7.922 1 87.81 320 LEU B O 1
ATOM 8349 N N . TRP B 1 321 ? 37.531 8.07 -8.602 1 90.75 321 TRP B N 1
ATOM 8350 C CA . TRP B 1 321 ? 37.25 6.836 -9.336 1 90.75 321 TRP B CA 1
ATOM 8351 C C . TRP B 1 321 ? 38.156 6.711 -10.555 1 90.75 321 TRP B C 1
ATOM 8353 O O . TRP B 1 321 ? 38.719 5.645 -10.805 1 90.75 321 TRP B O 1
ATOM 8363 N N . TYR B 1 322 ? 38.344 7.754 -11.227 1 88.94 322 TYR B N 1
ATOM 8364 C CA . TYR B 1 322 ? 39.156 7.711 -12.445 1 88.94 322 TYR B CA 1
ATOM 8365 C C . TYR B 1 322 ? 40.594 8.18 -12.172 1 88.94 322 TYR B C 1
ATOM 8367 O O . TYR B 1 322 ? 41.312 8.586 -13.086 1 88.94 322 TYR B O 1
ATOM 8375 N N . ASP B 1 323 ? 40.875 7.941 -10.867 1 83.19 323 ASP B N 1
ATOM 8376 C CA . ASP B 1 323 ? 42.25 8.305 -10.492 1 83.19 323 ASP B CA 1
ATOM 8377 C C . ASP B 1 323 ? 43.25 7.453 -11.25 1 83.19 323 ASP B C 1
ATOM 8379 O O . ASP B 1 323 ? 43.188 6.223 -11.242 1 83.19 323 ASP B O 1
ATOM 8383 N N . GLY B 1 324 ? 44.031 7.883 -12.273 1 74.81 324 GLY B N 1
ATOM 8384 C CA . GLY B 1 324 ? 45.031 7.164 -13.047 1 74.81 324 GLY B CA 1
ATOM 8385 C C . GLY B 1 324 ? 44.875 7.355 -14.547 1 74.81 324 GLY B C 1
ATOM 8386 O O . GLY B 1 324 ? 45.812 7.102 -15.312 1 74.81 324 GLY B O 1
ATOM 8387 N N . PHE B 1 325 ? 43.656 7.609 -14.773 1 82 325 PHE B N 1
ATOM 8388 C CA . PHE B 1 325 ? 43.406 7.848 -16.188 1 82 325 PHE B CA 1
ATOM 8389 C C . PHE B 1 325 ? 42.969 9.289 -16.438 1 82 325 PHE B C 1
ATOM 8391 O O . PHE B 1 325 ? 41.781 9.562 -16.578 1 82 325 PHE B O 1
ATOM 8398 N N . PRO B 1 326 ? 44.094 10.055 -16.484 1 78.75 326 PRO B N 1
ATOM 8399 C CA . PRO B 1 326 ? 43.688 11.445 -16.734 1 78.75 326 PRO B CA 1
ATOM 8400 C C . PRO B 1 326 ? 42.969 11.625 -18.062 1 78.75 326 PRO B C 1
ATOM 8402 O O . PRO B 1 326 ? 43.375 11.039 -19.078 1 78.75 326 PRO B O 1
ATOM 8405 N N . GLY B 1 327 ? 41.812 12.156 -18.172 1 80.44 327 GLY B N 1
ATOM 8406 C CA . GLY B 1 327 ? 41.062 12.461 -19.375 1 80.44 327 GLY B CA 1
ATOM 8407 C C . GLY B 1 327 ? 40.125 11.352 -19.797 1 80.44 327 GLY B C 1
ATOM 8408 O O . GLY B 1 327 ? 39.656 11.312 -20.953 1 80.44 327 GLY B O 1
ATOM 8409 N N . TRP B 1 328 ? 39.938 10.391 -19.031 1 86.31 328 TRP B N 1
ATOM 8410 C CA . TRP B 1 328 ? 39.094 9.266 -19.359 1 86.31 328 TRP B CA 1
ATOM 8411 C C . TRP B 1 328 ? 37.719 9.758 -19.812 1 86.31 328 TRP B C 1
ATOM 8413 O O . TRP B 1 328 ? 37.156 9.242 -20.797 1 86.31 328 TRP B O 1
ATOM 8423 N N . ARG B 1 329 ? 37.219 10.828 -19.234 1 83.5 329 ARG B N 1
ATOM 8424 C CA . ARG B 1 329 ? 35.875 11.328 -19.5 1 83.5 329 ARG B CA 1
ATOM 8425 C C . ARG B 1 329 ? 35.781 11.961 -20.875 1 83.5 329 ARG B C 1
ATOM 8427 O O . ARG B 1 329 ? 34.719 11.938 -21.516 1 83.5 329 ARG B O 1
ATOM 8434 N N . ARG B 1 330 ? 36.938 12.328 -21.391 1 85.81 330 ARG B N 1
ATOM 8435 C CA . ARG B 1 330 ? 36.938 13.055 -22.656 1 85.81 330 ARG B CA 1
ATOM 8436 C C . ARG B 1 330 ? 37.25 12.133 -23.828 1 85.81 330 ARG B C 1
ATOM 8438 O O . ARG B 1 330 ? 37.031 12.5 -24.984 1 85.81 330 ARG B O 1
ATOM 8445 N N . ARG B 1 331 ? 37.625 11.031 -23.531 1 88.88 331 ARG B N 1
ATOM 8446 C CA . ARG B 1 331 ? 38.031 10.117 -24.609 1 88.88 331 ARG B CA 1
ATOM 8447 C C . ARG B 1 331 ? 36.812 9.602 -25.359 1 88.88 331 ARG B C 1
ATOM 8449 O O . ARG B 1 331 ? 35.688 9.578 -24.828 1 88.88 331 ARG B O 1
ATOM 8456 N N . HIS B 1 332 ? 37.094 9.242 -26.609 1 89.81 332 HIS B N 1
ATOM 8457 C CA . HIS B 1 332 ? 36.031 8.688 -27.438 1 89.81 332 HIS B CA 1
ATOM 8458 C C . HIS B 1 332 ? 35.594 7.324 -26.922 1 89.81 332 HIS B C 1
ATOM 8460 O O . HIS B 1 332 ? 36.375 6.602 -26.312 1 89.81 332 HIS B O 1
ATOM 8466 N N . TRP B 1 333 ? 34.344 7 -27.156 1 89.38 333 TRP B N 1
ATOM 8467 C CA . TRP B 1 333 ? 33.719 5.785 -26.641 1 89.38 333 TRP B CA 1
ATOM 8468 C C . TRP B 1 333 ? 34.469 4.547 -27.125 1 89.38 333 TRP B C 1
ATOM 8470 O O . TRP B 1 333 ? 34.594 3.566 -26.391 1 89.38 333 TRP B O 1
ATOM 8480 N N . ALA B 1 334 ? 34.969 4.461 -28.375 1 92 334 ALA B N 1
ATOM 8481 C CA . ALA B 1 334 ? 35.688 3.311 -28.938 1 92 334 ALA B CA 1
ATOM 8482 C C . ALA B 1 334 ? 37 3.068 -28.203 1 92 334 ALA B C 1
ATOM 8484 O O . ALA B 1 334 ? 37.375 1.921 -27.938 1 92 334 ALA B O 1
ATOM 8485 N N . VAL B 1 335 ? 37.656 4.141 -27.812 1 92.19 335 VAL B N 1
ATOM 8486 C CA . VAL B 1 335 ? 38.938 4.02 -27.094 1 92.19 335 VAL B CA 1
ATOM 8487 C C . VAL B 1 335 ? 38.656 3.486 -25.688 1 92.19 335 VAL B C 1
ATOM 8489 O O . VAL B 1 335 ? 39.438 2.658 -25.188 1 92.19 335 VAL B O 1
ATOM 8492 N N . LYS B 1 336 ? 37.625 3.979 -25.109 1 91.81 336 LYS B N 1
ATOM 8493 C CA . LYS B 1 336 ? 37.25 3.498 -23.781 1 91.81 336 LYS B CA 1
ATOM 8494 C C . LYS B 1 336 ? 36.969 2 -23.797 1 91.81 336 LYS B C 1
ATOM 8496 O O . LYS B 1 336 ? 37.406 1.263 -22.922 1 91.81 336 LYS B O 1
ATOM 8501 N N . LEU B 1 337 ? 36.219 1.571 -24.859 1 93.06 337 LEU B N 1
ATOM 8502 C CA . LEU B 1 337 ? 35.844 0.168 -24.969 1 93.06 337 LEU B CA 1
ATOM 8503 C C . LEU B 1 337 ? 37.062 -0.711 -25.188 1 93.06 337 LEU B C 1
ATOM 8505 O O . LEU B 1 337 ? 37.188 -1.766 -24.562 1 93.06 337 LEU B O 1
ATOM 8509 N N . VAL B 1 338 ? 38 -0.234 -26.047 1 94.19 338 VAL B N 1
ATOM 8510 C CA . VAL B 1 338 ? 39.188 -1.011 -26.359 1 94.19 338 VAL B CA 1
ATOM 8511 C C . VAL B 1 338 ? 40.094 -1.073 -25.141 1 94.19 338 VAL B C 1
ATOM 8513 O O . VAL B 1 338 ? 40.656 -2.127 -24.828 1 94.19 338 VAL B O 1
ATOM 8516 N N . THR B 1 339 ? 40.188 0.007 -24.422 1 92.62 339 THR B N 1
ATOM 8517 C CA . THR B 1 339 ? 41 0.038 -23.219 1 92.62 339 THR B CA 1
ATOM 8518 C C . THR B 1 339 ? 40.469 -0.9 -22.156 1 92.62 339 THR B C 1
ATOM 8520 O O . THR B 1 339 ? 41.219 -1.656 -21.531 1 92.62 339 THR B O 1
ATOM 8523 N N . CYS B 1 340 ? 39.188 -0.84 -21.953 1 93.06 340 CYS B N 1
ATOM 8524 C CA . CYS B 1 340 ? 38.562 -1.718 -20.969 1 93.06 340 CYS B CA 1
ATOM 8525 C C . CYS B 1 340 ? 38.719 -3.182 -21.359 1 93.06 340 CYS B C 1
ATOM 8527 O O . CYS B 1 340 ? 38.969 -4.035 -20.516 1 93.06 340 CYS B O 1
ATOM 8529 N N . PHE B 1 341 ? 38.656 -3.422 -22.703 1 95.44 341 PHE B N 1
ATOM 8530 C CA . PHE B 1 341 ? 38.781 -4.785 -23.203 1 95.44 341 PHE B CA 1
ATOM 8531 C C . PHE B 1 341 ? 40.219 -5.297 -23 1 95.44 341 PHE B C 1
ATOM 8533 O O . PHE B 1 341 ? 40.406 -6.434 -22.562 1 95.44 341 PHE B O 1
ATOM 8540 N N . ILE B 1 342 ? 41.156 -4.48 -23.172 1 95.5 342 ILE B N 1
ATOM 8541 C CA . ILE B 1 342 ? 42.562 -4.871 -23.031 1 95.5 342 ILE B CA 1
ATOM 8542 C C . ILE B 1 342 ? 42.875 -5.098 -21.562 1 95.5 342 ILE B C 1
ATOM 8544 O O . ILE B 1 342 ? 43.5 -6.102 -21.203 1 95.5 342 ILE B O 1
ATOM 8548 N N . ILE B 1 343 ? 42.438 -4.281 -20.719 1 94 343 ILE B N 1
ATOM 8549 C CA . ILE B 1 343 ? 42.656 -4.426 -19.297 1 94 343 ILE B CA 1
ATOM 8550 C C . ILE B 1 343 ? 41.969 -5.688 -18.781 1 94 343 ILE B C 1
ATOM 8552 O O . ILE B 1 343 ? 42.531 -6.438 -17.984 1 94 343 ILE B O 1
ATOM 8556 N N . GLY B 1 344 ? 40.75 -5.945 -19.297 1 96.06 344 GLY B N 1
ATOM 8557 C CA . GLY B 1 344 ? 40.031 -7.133 -18.906 1 96.06 344 GLY B CA 1
ATOM 8558 C C . GLY B 1 344 ? 40.688 -8.422 -19.328 1 96.06 344 GLY B C 1
ATOM 8559 O O . GLY B 1 344 ? 40.719 -9.398 -18.578 1 96.06 344 GLY B O 1
ATOM 8560 N N . LEU B 1 345 ? 41.281 -8.383 -20.453 1 95.62 345 LEU B N 1
ATOM 8561 C CA . LEU B 1 345 ? 41.938 -9.578 -20.969 1 95.62 345 LEU B CA 1
ATOM 8562 C C . LEU B 1 345 ? 43.219 -9.859 -20.188 1 95.62 345 LEU B C 1
ATOM 8564 O O . LEU B 1 345 ? 43.594 -11.016 -20.031 1 95.62 345 LEU B O 1
ATOM 8568 N N . LEU B 1 346 ? 43.812 -8.883 -19.641 1 96 346 LEU B N 1
ATOM 8569 C CA . LEU B 1 346 ? 45.094 -9.031 -18.969 1 96 346 LEU B CA 1
ATOM 8570 C C . LEU B 1 346 ? 44.906 -9.188 -17.469 1 96 346 LEU B C 1
ATOM 8572 O O . LEU B 1 346 ? 45.906 -9.133 -16.703 1 96 346 LEU B O 1
ATOM 8576 N N . PHE B 1 347 ? 43.688 -9.461 -17.047 1 95.19 347 PHE B N 1
ATOM 8577 C CA . PHE B 1 347 ? 43.438 -9.438 -15.609 1 95.19 347 PHE B CA 1
ATOM 8578 C C . PHE B 1 347 ? 44.219 -10.539 -14.898 1 95.19 347 PHE B C 1
ATOM 8580 O O . PHE B 1 347 ? 44.688 -10.344 -13.781 1 95.19 347 PHE B O 1
ATOM 8587 N N . PRO B 1 348 ? 44.406 -11.781 -15.5 1 94.69 348 PRO B N 1
ATOM 8588 C CA . PRO B 1 348 ? 45.188 -12.789 -14.789 1 94.69 348 PRO B CA 1
ATOM 8589 C C . PRO B 1 348 ? 46.656 -12.383 -14.633 1 94.69 348 PRO B C 1
ATOM 8591 O O . PRO B 1 348 ? 47.25 -12.672 -13.602 1 94.69 348 PRO B O 1
ATOM 8594 N N . VAL B 1 349 ? 47.156 -11.656 -15.609 1 94.88 349 VAL B N 1
ATOM 8595 C CA . VAL B 1 349 ? 48.531 -11.195 -15.539 1 94.88 349 VAL B CA 1
ATOM 8596 C C . VAL B 1 349 ? 48.656 -10.109 -14.477 1 94.88 349 VAL B C 1
ATOM 8598 O O . VAL B 1 349 ? 49.594 -10.133 -13.672 1 94.88 349 VAL B O 1
ATOM 8601 N N . PHE B 1 350 ? 47.719 -9.242 -14.539 1 94.62 350 PHE B N 1
ATOM 8602 C CA . PHE B 1 350 ? 47.719 -8.188 -13.531 1 94.62 350 PHE B CA 1
ATOM 8603 C C . PHE B 1 350 ? 47.625 -8.781 -12.133 1 94.62 350 PHE B C 1
ATOM 8605 O O . PHE B 1 350 ? 48.312 -8.32 -11.211 1 94.62 350 PHE B O 1
ATOM 8612 N N . SER B 1 351 ? 46.875 -9.844 -11.945 1 93.81 351 SER B N 1
ATOM 8613 C CA . SER B 1 351 ? 46.688 -10.477 -10.641 1 93.81 351 SER B CA 1
ATOM 8614 C C . SER B 1 351 ? 47.969 -11.164 -10.18 1 93.81 351 SER B C 1
ATOM 8616 O O . SER B 1 351 ? 48.312 -11.102 -9 1 93.81 351 SER B O 1
ATOM 8618 N N . LEU B 1 352 ? 48.719 -11.75 -11.094 1 91.38 352 LEU B N 1
ATOM 8619 C CA . LEU B 1 352 ? 49.969 -12.414 -10.758 1 91.38 352 LEU B CA 1
ATOM 8620 C C . LEU B 1 352 ? 51.031 -11.398 -10.383 1 91.38 352 LEU B C 1
ATOM 8622 O O . LEU B 1 352 ? 51.781 -11.617 -9.445 1 91.38 352 LEU B O 1
ATOM 8626 N N . ILE B 1 353 ? 51 -10.297 -11.062 1 91.38 353 ILE B N 1
ATOM 8627 C CA . ILE B 1 353 ? 51.969 -9.242 -10.773 1 91.38 353 ILE B CA 1
ATOM 8628 C C . ILE B 1 353 ? 51.688 -8.656 -9.391 1 91.38 353 ILE B C 1
ATOM 8630 O O . ILE B 1 353 ? 52.625 -8.398 -8.625 1 91.38 353 ILE B O 1
ATOM 8634 N N . TYR B 1 354 ? 50.438 -8.469 -9.148 1 91.44 354 TYR B N 1
ATOM 8635 C CA . TYR B 1 354 ? 50.062 -7.91 -7.852 1 91.44 354 TYR B CA 1
ATOM 8636 C C . TYR B 1 354 ? 50.438 -8.875 -6.73 1 91.44 354 TYR B C 1
ATOM 8638 O O . TYR B 1 354 ? 50.812 -8.453 -5.637 1 91.44 354 TYR B O 1
ATOM 8646 N N . LEU B 1 355 ? 50.375 -10.188 -6.961 1 88.56 355 LEU B N 1
ATOM 8647 C CA . LEU B 1 355 ? 50.719 -11.195 -5.961 1 88.56 355 LEU B CA 1
ATOM 8648 C C . LEU B 1 355 ? 52.219 -11.211 -5.684 1 88.56 355 LEU B C 1
ATOM 8650 O O . LEU B 1 355 ? 52.625 -11.391 -4.539 1 88.56 355 LEU B O 1
ATOM 8654 N N . LEU B 1 356 ? 52.969 -10.852 -6.641 1 86.38 356 LEU B N 1
ATOM 8655 C CA . LEU B 1 356 ? 54.438 -10.938 -6.512 1 86.38 356 LEU B CA 1
ATOM 8656 C C . LEU B 1 356 ? 55 -9.617 -6.016 1 86.38 356 LEU B C 1
ATOM 8658 O O . LEU B 1 356 ? 55.938 -9.609 -5.191 1 86.38 356 LEU B O 1
ATOM 8662 N N . ALA B 1 357 ? 54.438 -8.484 -6.562 1 87.25 357 ALA B N 1
ATOM 8663 C CA . ALA B 1 357 ? 54.969 -7.172 -6.203 1 87.25 357 ALA B CA 1
ATOM 8664 C C . ALA B 1 357 ? 53.875 -6.16 -5.973 1 87.25 357 ALA B C 1
ATOM 8666 O O . ALA B 1 357 ? 53.625 -5.277 -6.801 1 87.25 357 ALA B O 1
ATOM 8667 N N . PRO B 1 358 ? 53.219 -6.168 -4.816 1 85.25 358 PRO B N 1
ATOM 8668 C CA . PRO B 1 358 ? 52.094 -5.266 -4.562 1 85.25 358 PRO B CA 1
ATOM 8669 C C . PRO B 1 358 ? 52.531 -3.807 -4.43 1 85.25 358 PRO B C 1
ATOM 8671 O O . PRO B 1 358 ? 51.719 -2.898 -4.652 1 85.25 358 PRO B O 1
ATOM 8674 N N . LYS B 1 359 ? 53.781 -3.52 -4.062 1 85.94 359 LYS B N 1
ATOM 8675 C CA . LYS B 1 359 ? 54.219 -2.145 -3.852 1 85.94 359 LYS B CA 1
ATOM 8676 C C . LYS B 1 359 ? 54.938 -1.595 -5.094 1 85.94 359 LYS B C 1
ATOM 8678 O O . LYS B 1 359 ? 55.375 -0.452 -5.098 1 85.94 359 LYS B O 1
ATOM 8683 N N . SER B 1 360 ? 54.938 -2.361 -6.16 1 88.25 360 SER B N 1
ATOM 8684 C CA . SER B 1 360 ? 55.531 -1.896 -7.41 1 88.25 360 SER B CA 1
ATOM 8685 C C . SER B 1 360 ? 54.625 -0.872 -8.102 1 88.25 360 SER B C 1
ATOM 8687 O O . SER B 1 360 ? 53.5 -0.63 -7.656 1 88.25 360 SER B O 1
ATOM 8689 N N . ALA B 1 361 ? 55.125 -0.154 -9.086 1 89.44 361 ALA B N 1
ATOM 8690 C CA . ALA B 1 361 ? 54.344 0.838 -9.828 1 89.44 361 ALA B CA 1
ATOM 8691 C C . ALA B 1 361 ? 53.125 0.209 -10.461 1 89.44 361 ALA B C 1
ATOM 8693 O O . ALA B 1 361 ? 52.031 0.792 -10.43 1 89.44 361 ALA B O 1
ATOM 8694 N N . LEU B 1 362 ? 53.312 -0.939 -10.953 1 89.81 362 LEU B N 1
ATOM 8695 C CA . LEU B 1 362 ? 52.188 -1.64 -11.547 1 89.81 362 LEU B CA 1
ATOM 8696 C C . LEU B 1 362 ? 51.219 -2.127 -10.477 1 89.81 362 LEU B C 1
ATOM 8698 O O . LEU B 1 362 ? 50 -2.148 -10.688 1 89.81 362 LEU B O 1
ATOM 8702 N N . GLY B 1 363 ? 51.75 -2.514 -9.414 1 87.88 363 GLY B N 1
ATOM 8703 C CA . GLY B 1 363 ? 50.906 -2.902 -8.297 1 87.88 363 GLY B CA 1
ATOM 8704 C C . GLY B 1 363 ? 50 -1.78 -7.805 1 87.88 363 GLY B C 1
ATOM 8705 O O . GLY B 1 363 ? 48.844 -2.002 -7.508 1 87.88 363 GLY B O 1
ATOM 8706 N N . ASN B 1 364 ? 50.531 -0.628 -7.77 1 88.31 364 ASN B N 1
ATOM 8707 C CA . ASN B 1 364 ? 49.75 0.528 -7.363 1 88.31 364 ASN B CA 1
ATOM 8708 C C . ASN B 1 364 ? 48.688 0.891 -8.414 1 88.31 364 ASN B C 1
ATOM 8710 O O . ASN B 1 364 ? 47.625 1.396 -8.086 1 88.31 364 ASN B O 1
ATOM 8714 N N . PHE B 1 365 ? 49.031 0.569 -9.609 1 90 365 PHE B N 1
ATOM 8715 C CA . PHE B 1 365 ? 48.094 0.801 -10.703 1 90 365 PHE B CA 1
ATOM 8716 C C . PHE B 1 365 ? 46.906 -0.136 -10.602 1 90 365 PHE B C 1
ATOM 8718 O O . PHE B 1 365 ? 45.75 0.273 -10.836 1 90 365 PHE B O 1
ATOM 8725 N N . ILE B 1 366 ? 47.156 -1.282 -10.141 1 90.62 366 ILE B N 1
ATOM 8726 C CA . ILE B 1 366 ? 46.094 -2.281 -10.047 1 90.62 366 ILE B CA 1
ATOM 8727 C C . ILE B 1 366 ? 45.188 -1.978 -8.844 1 90.62 366 ILE B C 1
ATOM 8729 O O . ILE B 1 366 ? 44 -2.342 -8.836 1 90.62 366 ILE B O 1
ATOM 8733 N N . LYS B 1 367 ? 45.688 -1.231 -7.922 1 89.75 367 LYS B N 1
ATOM 8734 C CA . LYS B 1 367 ? 44.938 -0.899 -6.707 1 89.75 367 LYS B CA 1
ATOM 8735 C C . LYS B 1 367 ? 43.938 0.223 -6.965 1 89.75 367 LYS B C 1
ATOM 8737 O O . LYS B 1 367 ? 43.062 0.462 -6.152 1 89.75 367 LYS B O 1
ATOM 8742 N N . LYS B 1 368 ? 44.062 0.783 -8.078 1 90.88 368 LYS B N 1
ATOM 8743 C CA . LYS B 1 368 ? 43.125 1.853 -8.391 1 90.88 368 LYS B CA 1
ATOM 8744 C C . LYS B 1 368 ? 41.719 1.303 -8.586 1 90.88 368 LYS B C 1
ATOM 8746 O O . LYS B 1 368 ? 41.531 0.231 -9.172 1 90.88 368 LYS B O 1
ATOM 8751 N N . PRO B 1 369 ? 40.75 1.96 -8.094 1 91.56 369 PRO B N 1
ATOM 8752 C CA . PRO B 1 369 ? 39.406 1.429 -8.047 1 91.56 369 PRO B CA 1
ATOM 8753 C C . PRO B 1 369 ? 38.812 1.12 -9.43 1 91.56 369 PRO B C 1
ATOM 8755 O O . PRO B 1 369 ? 38.156 0.106 -9.609 1 91.56 369 PRO B O 1
ATOM 8758 N N . PHE B 1 370 ? 39.094 1.932 -10.383 1 92.31 370 PHE B N 1
ATOM 8759 C CA . PHE B 1 370 ? 38.562 1.72 -11.727 1 92.31 370 PHE B CA 1
ATOM 8760 C C . PHE B 1 370 ? 39.125 0.447 -12.336 1 92.31 370 PHE B C 1
ATOM 8762 O O . PHE B 1 370 ? 38.406 -0.336 -12.953 1 92.31 370 PHE B O 1
ATOM 8769 N N . ILE B 1 371 ? 40.406 0.196 -12.195 1 92.75 371 ILE B N 1
ATOM 8770 C CA . ILE B 1 371 ? 41.062 -0.999 -12.711 1 92.75 371 ILE B CA 1
ATOM 8771 C C . ILE B 1 371 ? 40.594 -2.227 -11.938 1 92.75 371 ILE B C 1
ATOM 8773 O O . ILE B 1 371 ? 40.375 -3.289 -12.523 1 92.75 371 ILE B O 1
ATOM 8777 N N . LYS B 1 372 ? 40.469 -2.035 -10.633 1 92.94 372 LYS B N 1
ATOM 8778 C CA . LYS B 1 372 ? 39.938 -3.121 -9.812 1 92.94 372 LYS B CA 1
ATOM 8779 C C . LYS B 1 372 ? 38.562 -3.566 -10.305 1 92.94 372 LYS B C 1
ATOM 8781 O O . LYS B 1 372 ? 38.312 -4.766 -10.391 1 92.94 372 LYS B O 1
ATOM 8786 N N . PHE B 1 373 ? 37.75 -2.596 -10.578 1 93.06 373 PHE B N 1
ATOM 8787 C CA . PHE B 1 373 ? 36.406 -2.881 -11.047 1 93.06 373 PHE B CA 1
ATOM 8788 C C . PHE B 1 373 ? 36.438 -3.654 -12.359 1 93.06 373 PHE B C 1
ATOM 8790 O O . PHE B 1 373 ? 35.719 -4.637 -12.523 1 93.06 373 PHE B O 1
ATOM 8797 N N . ILE B 1 374 ? 37.281 -3.275 -13.281 1 94.12 374 ILE B N 1
ATOM 8798 C CA . ILE B 1 374 ? 37.375 -3.922 -14.586 1 94.12 374 ILE B CA 1
ATOM 8799 C C . ILE B 1 374 ? 37.906 -5.348 -14.414 1 94.12 374 ILE B C 1
ATOM 8801 O O . ILE B 1 374 ? 37.406 -6.277 -15.047 1 94.12 374 ILE B O 1
ATOM 8805 N N . CYS B 1 375 ? 38.875 -5.516 -13.57 1 94.81 375 CYS B N 1
ATOM 8806 C CA . CYS B 1 375 ? 39.469 -6.836 -13.359 1 94.81 375 CYS B CA 1
ATOM 8807 C C . CYS B 1 375 ? 38.438 -7.781 -12.711 1 94.81 375 CYS B C 1
ATOM 8809 O O . CYS B 1 375 ? 38.344 -8.938 -13.109 1 94.81 375 CYS B O 1
ATOM 8811 N N . HIS B 1 376 ? 37.75 -7.316 -11.719 1 94.31 376 HIS B N 1
ATOM 8812 C CA . HIS B 1 376 ? 36.75 -8.148 -11.062 1 94.31 376 HIS B CA 1
ATOM 8813 C C . HIS B 1 376 ? 35.625 -8.508 -12.023 1 94.31 376 HIS B C 1
ATOM 8815 O O . HIS B 1 376 ? 35.125 -9.633 -11.992 1 94.31 376 HIS B O 1
ATOM 8821 N N . THR B 1 377 ? 35.156 -7.594 -12.859 1 95.12 377 THR B N 1
ATOM 8822 C CA . THR B 1 377 ? 34.125 -7.859 -13.844 1 95.12 377 THR B CA 1
ATOM 8823 C C . THR B 1 377 ? 34.625 -8.859 -14.891 1 95.12 377 THR B C 1
ATOM 8825 O O . THR B 1 377 ? 33.875 -9.766 -15.281 1 95.12 377 THR B O 1
ATOM 8828 N N . ALA B 1 378 ? 35.875 -8.68 -15.289 1 96.44 378 ALA B N 1
ATOM 8829 C CA . ALA B 1 378 ? 36.438 -9.609 -16.266 1 96.44 378 ALA B CA 1
ATOM 8830 C C . ALA B 1 378 ? 36.531 -11.016 -15.688 1 96.44 378 ALA B C 1
ATOM 8832 O O . ALA B 1 378 ? 36.281 -12 -16.391 1 96.44 378 ALA B O 1
ATOM 8833 N N . SER B 1 379 ? 36.938 -11.078 -14.492 1 96.44 379 SER B N 1
ATOM 8834 C CA . SER B 1 379 ? 37 -12.383 -13.836 1 96.44 379 SER B CA 1
ATOM 8835 C C . SER B 1 379 ? 35.625 -13.031 -13.758 1 96.44 379 SER B C 1
ATOM 8837 O O . SER B 1 379 ? 35.469 -14.227 -14.023 1 96.44 379 SER B O 1
ATOM 8839 N N . TYR B 1 380 ? 34.625 -12.281 -13.406 1 96.38 380 TYR B N 1
ATOM 8840 C CA . TYR B 1 380 ? 33.281 -12.828 -13.32 1 96.38 380 TYR B CA 1
ATOM 8841 C C . TYR B 1 380 ? 32.781 -13.273 -14.688 1 96.38 380 TYR B C 1
ATOM 8843 O O . TYR B 1 380 ? 32.125 -14.312 -14.805 1 96.38 380 TYR B O 1
ATOM 8851 N N . LEU B 1 381 ? 33.094 -12.531 -15.742 1 96.31 381 LEU B N 1
ATOM 8852 C CA . LEU B 1 381 ? 32.688 -12.898 -17.094 1 96.31 381 LEU B CA 1
ATOM 8853 C C . LEU B 1 381 ? 33.375 -14.18 -17.547 1 96.31 381 LEU B C 1
ATOM 8855 O O . LEU B 1 381 ? 32.812 -14.992 -18.25 1 96.31 381 LEU B O 1
ATOM 8859 N N . THR B 1 382 ? 34.625 -14.344 -17.109 1 96.75 382 THR B N 1
ATOM 8860 C CA . THR B 1 382 ? 35.312 -15.578 -17.406 1 96.75 382 THR B CA 1
ATOM 8861 C C . THR B 1 382 ? 34.688 -16.766 -16.703 1 96.75 382 THR B C 1
ATOM 8863 O O . THR B 1 382 ? 34.531 -17.844 -17.281 1 96.75 382 THR B O 1
ATOM 8866 N N . PHE B 1 383 ? 34.312 -16.531 -15.484 1 96.44 383 PHE B N 1
ATOM 8867 C CA . PHE B 1 383 ? 33.625 -17.547 -14.727 1 96.44 383 PHE B CA 1
ATOM 8868 C C . PHE B 1 383 ? 32.312 -17.953 -15.438 1 96.44 383 PHE B C 1
ATOM 8870 O O . PHE B 1 383 ? 32.031 -19.156 -15.586 1 96.44 383 PHE B O 1
ATOM 8877 N N . LEU B 1 384 ? 31.5 -17.016 -15.922 1 96 384 LEU B N 1
ATOM 8878 C CA . LEU B 1 384 ? 30.266 -17.297 -16.641 1 96 384 LEU B CA 1
ATOM 8879 C C . LEU B 1 384 ? 30.562 -18.031 -17.938 1 96 384 LEU B C 1
ATOM 8881 O O . LEU B 1 384 ? 29.781 -18.906 -18.359 1 96 384 LEU B O 1
ATOM 8885 N N . PHE B 1 385 ? 31.672 -17.688 -18.562 1 95 385 PHE B N 1
ATOM 8886 C CA . PHE B 1 385 ? 32.094 -18.375 -19.781 1 95 385 PHE B CA 1
ATOM 8887 C C . PHE B 1 385 ? 32.406 -19.844 -19.5 1 95 385 PHE B C 1
ATOM 8889 O O . PHE B 1 385 ? 32.062 -20.719 -20.266 1 95 385 PHE B O 1
ATOM 8896 N N . LEU B 1 386 ? 33.094 -20.062 -18.375 1 94.94 386 LEU B N 1
ATOM 8897 C CA . LEU B 1 386 ? 33.406 -21.438 -18 1 94.94 386 LEU B CA 1
ATOM 8898 C C . LEU B 1 386 ? 32.125 -22.219 -17.688 1 94.94 386 LEU B C 1
ATOM 8900 O O . LEU B 1 386 ? 32.062 -23.406 -18.016 1 94.94 386 LEU B O 1
ATOM 8904 N N . LEU B 1 387 ? 31.156 -21.578 -17.078 1 94.25 387 LEU B N 1
ATOM 8905 C CA . LEU B 1 387 ? 29.891 -22.234 -16.812 1 94.25 387 LEU B CA 1
ATOM 8906 C C . LEU B 1 387 ? 29.172 -22.609 -18.109 1 94.25 387 LEU B C 1
ATOM 8908 O O . LEU B 1 387 ? 28.562 -23.672 -18.219 1 94.25 387 LEU B O 1
ATOM 8912 N N . LEU B 1 388 ? 29.266 -21.734 -19.109 1 91.94 388 LEU B N 1
ATOM 8913 C CA . LEU B 1 388 ? 28.688 -22.016 -20.422 1 91.94 388 LEU B CA 1
ATOM 8914 C C . LEU B 1 388 ? 29.375 -23.203 -21.094 1 91.94 388 LEU B C 1
ATOM 8916 O O . LEU B 1 388 ? 28.703 -24.047 -21.688 1 91.94 388 LEU B O 1
ATOM 8920 N N . LEU B 1 389 ? 30.641 -23.297 -20.875 1 90.62 389 LEU B N 1
ATOM 8921 C CA . LEU B 1 389 ? 31.391 -24.422 -21.438 1 90.62 389 LEU B CA 1
ATOM 8922 C C . LEU B 1 389 ? 31.016 -25.719 -20.734 1 90.62 389 LEU B C 1
ATOM 8924 O O . LEU B 1 389 ? 30.938 -26.781 -21.375 1 90.62 389 LEU B O 1
ATOM 8928 N N . ALA B 1 390 ? 30.797 -25.594 -19.469 1 88.62 390 ALA B N 1
ATOM 8929 C CA . ALA B 1 390 ? 30.406 -26.781 -18.719 1 88.62 390 ALA B CA 1
ATOM 8930 C C . ALA B 1 390 ? 29.031 -27.281 -19.172 1 88.62 390 ALA B C 1
ATOM 8932 O O . ALA B 1 390 ? 28.797 -28.484 -19.203 1 88.62 390 ALA B O 1
ATOM 8933 N N . SER B 1 391 ? 28.125 -26.438 -19.594 1 86.44 391 SER B N 1
ATOM 8934 C CA . SER B 1 391 ? 26.781 -26.812 -20 1 86.44 391 SER B CA 1
ATOM 8935 C C . SER B 1 391 ? 26.781 -27.422 -21.391 1 86.44 391 SER B C 1
ATOM 8937 O O . SER B 1 391 ? 25.859 -28.156 -21.75 1 86.44 391 SER B O 1
ATOM 8939 N N . GLN B 1 392 ? 27.844 -27.156 -22.203 1 85.25 392 GLN B N 1
ATOM 8940 C CA . GLN B 1 392 ? 27.906 -27.688 -23.547 1 85.25 392 GLN B CA 1
ATOM 8941 C C . GLN B 1 392 ? 28.562 -29.062 -23.578 1 85.25 392 GLN B C 1
ATOM 8943 O O . GLN B 1 392 ? 28.547 -29.75 -24.594 1 85.25 392 GLN B O 1
ATOM 8948 N N . HIS B 1 393 ? 28.844 -29.625 -22.484 1 77.94 393 HIS B N 1
ATOM 8949 C CA . HIS B 1 393 ? 29.453 -30.938 -22.328 1 77.94 393 HIS B CA 1
ATOM 8950 C C . HIS B 1 393 ? 30.469 -31.219 -23.422 1 77.94 393 HIS B C 1
ATOM 8952 O O . HIS B 1 393 ? 30.391 -32.219 -24.109 1 77.94 393 HIS B O 1
ATOM 8958 N N . ILE B 1 394 ? 31.375 -30.359 -23.641 1 70.19 394 ILE B N 1
ATOM 8959 C CA . ILE B 1 394 ? 32.375 -30.516 -24.672 1 70.19 394 ILE B CA 1
ATOM 8960 C C . ILE B 1 394 ? 33.25 -31.75 -24.359 1 70.19 394 ILE B C 1
ATOM 8962 O O . ILE B 1 394 ? 33.594 -32.5 -25.266 1 70.19 394 ILE B O 1
ATOM 8966 N N . ALA B 1 395 ? 33.531 -31.953 -23.062 1 65.81 395 ALA B N 1
ATOM 8967 C CA . ALA B 1 395 ? 34.344 -33.125 -22.734 1 65.81 395 ALA B CA 1
ATOM 8968 C C . ALA B 1 395 ? 33.469 -34.344 -22.5 1 65.81 395 ALA B C 1
ATOM 8970 O O . ALA B 1 395 ? 32.469 -34.281 -21.766 1 65.81 395 ALA B O 1
ATOM 8971 N N . ARG B 1 396 ? 33.531 -35.406 -23.375 1 64.19 396 ARG B N 1
ATOM 8972 C CA . ARG B 1 396 ? 32.719 -36.625 -23.5 1 64.19 396 ARG B CA 1
ATOM 8973 C C . ARG B 1 396 ? 32.812 -37.469 -22.234 1 64.19 396 ARG B C 1
ATOM 8975 O O . ARG B 1 396 ? 33.906 -37.844 -21.797 1 64.19 396 ARG B O 1
ATOM 8982 N N . THR B 1 397 ? 32 -37.062 -21.156 1 68.62 397 THR B N 1
ATOM 8983 C CA . THR B 1 397 ? 31.922 -37.969 -20.047 1 68.62 397 THR B CA 1
ATOM 8984 C C . THR B 1 397 ? 30.906 -39.094 -20.328 1 68.62 397 THR B C 1
ATOM 8986 O O . THR B 1 397 ? 30 -38.906 -21.156 1 68.62 397 THR B O 1
ATOM 8989 N N . ASN B 1 398 ? 31.344 -40.25 -19.875 1 75.5 398 ASN B N 1
ATOM 8990 C CA . ASN B 1 398 ? 30.422 -41.344 -19.984 1 75.5 398 ASN B CA 1
ATOM 8991 C C . ASN B 1 398 ? 29.109 -41.062 -19.266 1 75.5 398 ASN B C 1
ATOM 8993 O O . ASN B 1 398 ? 29.078 -40.906 -18.047 1 75.5 398 ASN B O 1
ATOM 8997 N N . LEU B 1 399 ? 28.078 -40.969 -19.938 1 79.5 399 LEU B N 1
ATOM 8998 C CA . LEU B 1 399 ? 26.75 -40.594 -19.453 1 79.5 399 LEU B CA 1
ATOM 8999 C C . LEU B 1 399 ? 26.156 -41.688 -18.594 1 79.5 399 LEU B C 1
ATOM 9001 O O . LEU B 1 399 ? 25.234 -41.469 -17.812 1 79.5 399 LEU B O 1
ATOM 9005 N N . HIS B 1 400 ? 26.781 -42.844 -18.578 1 82 400 HIS B N 1
ATOM 9006 C CA . HIS B 1 400 ? 26.188 -43.969 -17.875 1 82 400 HIS B CA 1
ATOM 9007 C C . HIS B 1 400 ? 26.891 -44.219 -16.547 1 82 400 HIS B C 1
ATOM 9009 O O . HIS B 1 400 ? 26.5 -45.094 -15.781 1 82 400 HIS B O 1
ATOM 9015 N N . MET B 1 401 ? 27.875 -43.406 -16.297 1 86.88 401 MET B N 1
ATOM 9016 C CA . MET B 1 401 ? 28.547 -43.562 -15 1 86.88 401 MET B CA 1
ATOM 9017 C C . MET B 1 401 ? 27.766 -42.875 -13.898 1 86.88 401 MET B C 1
ATOM 9019 O O . MET B 1 401 ? 27.406 -41.688 -14.023 1 86.88 401 MET B O 1
ATOM 9023 N N . GLN B 1 402 ? 27.422 -43.562 -12.828 1 88.12 402 GLN B N 1
ATOM 9024 C CA . GLN B 1 402 ? 26.625 -43.062 -11.719 1 88.12 402 GLN B CA 1
ATOM 9025 C C . GLN B 1 402 ? 27.391 -41.969 -10.953 1 88.12 402 GLN B C 1
ATOM 9027 O O . GLN B 1 402 ? 26.797 -41.031 -10.453 1 88.12 402 GLN B O 1
ATOM 9032 N N . GLY B 1 403 ? 28.656 -42.062 -10.797 1 89.94 403 GLY B N 1
ATOM 9033 C CA . GLY B 1 403 ? 29.516 -41.094 -10.148 1 89.94 403 GLY B CA 1
ATOM 9034 C C . GLY B 1 403 ? 30.734 -40.75 -10.977 1 89.94 403 GLY B C 1
ATOM 9035 O O . GLY B 1 403 ? 31.844 -41.188 -10.688 1 89.94 403 GLY B O 1
ATOM 9036 N N . PRO B 1 404 ? 30.5 -39.938 -11.906 1 87.19 404 PRO B N 1
ATOM 9037 C CA . PRO B 1 404 ? 31.609 -39.594 -12.789 1 87.19 404 PRO B CA 1
ATOM 9038 C C . PRO B 1 404 ? 32.625 -38.656 -12.133 1 87.19 404 PRO B C 1
ATOM 9040 O O . PRO B 1 404 ? 32.25 -37.844 -11.266 1 87.19 404 PRO B O 1
ATOM 9043 N N . PRO B 1 405 ? 33.844 -38.875 -12.43 1 88.31 405 PRO B N 1
ATOM 9044 C CA . PRO B 1 405 ? 34.812 -37.875 -11.969 1 88.31 405 PRO B CA 1
ATOM 9045 C C . PRO B 1 405 ? 34.594 -36.5 -12.586 1 88.31 405 PRO B C 1
ATOM 9047 O O . PRO B 1 405 ? 34.031 -36.375 -13.672 1 88.31 405 PRO B O 1
ATOM 9050 N N . PRO B 1 406 ? 35 -35.469 -11.875 1 88.94 406 PRO B N 1
ATOM 9051 C CA . PRO B 1 406 ? 34.812 -34.125 -12.398 1 88.94 406 PRO B CA 1
ATOM 9052 C C . PRO B 1 406 ? 35.594 -33.875 -13.711 1 88.94 406 PRO B C 1
ATOM 9054 O O . PRO B 1 406 ? 36.688 -34.406 -13.891 1 88.94 406 PRO B O 1
ATOM 9057 N N . THR B 1 407 ? 34.969 -33.25 -14.594 1 88.81 407 THR B N 1
ATOM 9058 C CA . THR B 1 407 ? 35.562 -32.906 -15.875 1 88.81 407 THR B CA 1
ATOM 9059 C C . THR B 1 407 ? 36.656 -31.828 -15.695 1 88.81 407 THR B C 1
ATOM 9061 O O . THR B 1 407 ? 36.812 -31.266 -14.609 1 88.81 407 THR B O 1
ATOM 9064 N N . VAL B 1 408 ? 37.375 -31.562 -16.781 1 90.5 408 VAL B N 1
ATOM 9065 C CA . VAL B 1 408 ? 38.438 -30.562 -16.766 1 90.5 408 VAL B CA 1
ATOM 9066 C C . VAL B 1 408 ? 37.844 -29.172 -16.516 1 90.5 408 VAL B C 1
ATOM 9068 O O . VAL B 1 408 ? 38.375 -28.375 -15.766 1 90.5 408 VAL B O 1
ATOM 9071 N N . VAL B 1 409 ? 36.719 -28.953 -17.109 1 91.44 409 VAL B N 1
ATOM 9072 C CA . VAL B 1 409 ? 36.062 -27.656 -16.953 1 91.44 409 VAL B CA 1
ATOM 9073 C C . VAL B 1 409 ? 35.594 -27.469 -15.523 1 91.44 409 VAL B C 1
ATOM 9075 O O . VAL B 1 409 ? 35.688 -26.375 -14.961 1 91.44 409 VAL B O 1
ATOM 9078 N N . GLU B 1 410 ? 35.062 -28.562 -14.945 1 91 410 GLU B N 1
ATOM 9079 C CA . GLU B 1 410 ? 34.625 -28.484 -13.562 1 91 410 GLU B CA 1
ATOM 9080 C C . GLU B 1 410 ? 35.781 -28.219 -12.617 1 91 410 GLU B C 1
ATOM 9082 O O . GLU B 1 410 ? 35.656 -27.516 -11.617 1 91 410 GLU B O 1
ATOM 9087 N N . TRP B 1 411 ? 36.906 -28.766 -12.992 1 92.62 411 TRP B N 1
ATOM 9088 C CA . TRP B 1 411 ? 38.094 -28.5 -12.195 1 92.62 411 TRP B CA 1
ATOM 9089 C C . TRP B 1 411 ? 38.531 -27.047 -12.328 1 92.62 411 TRP B C 1
ATOM 9091 O O . TRP B 1 411 ? 39.031 -26.453 -11.375 1 92.62 411 TRP B O 1
ATOM 9101 N N . MET B 1 412 ? 38.25 -26.453 -13.453 1 94.19 412 MET B N 1
ATOM 9102 C CA . MET B 1 412 ? 38.594 -25.047 -13.664 1 94.19 412 MET B CA 1
ATOM 9103 C C . MET B 1 412 ? 37.656 -24.141 -12.914 1 94.19 412 MET B C 1
ATOM 9105 O O . MET B 1 412 ? 38.031 -23.031 -12.508 1 94.19 412 MET B O 1
ATOM 9109 N N . ILE B 1 413 ? 36.438 -24.531 -12.695 1 95.44 413 ILE B N 1
ATOM 9110 C CA . ILE B 1 413 ? 35.406 -23.719 -12.062 1 95.44 413 ILE B CA 1
ATOM 9111 C C . ILE B 1 413 ? 35.594 -23.734 -10.547 1 95.44 413 ILE B C 1
ATOM 9113 O O . ILE B 1 413 ? 35.281 -22.766 -9.859 1 95.44 413 ILE B O 1
ATOM 9117 N N . LEU B 1 414 ? 36.125 -24.781 -10 1 95.38 414 LEU B N 1
ATOM 9118 C CA . LEU B 1 414 ? 36.219 -25 -8.562 1 95.38 414 LEU B CA 1
ATOM 9119 C C . LEU B 1 414 ? 37 -23.891 -7.887 1 95.38 414 LEU B C 1
ATOM 9121 O O . LEU B 1 414 ? 36.562 -23.344 -6.863 1 95.38 414 LEU B O 1
ATOM 9125 N N . PRO B 1 415 ? 38.125 -23.406 -8.461 1 95.56 415 PRO B N 1
ATOM 9126 C CA . PRO B 1 415 ? 38.844 -22.297 -7.805 1 95.56 415 PRO B CA 1
ATOM 9127 C C . PRO B 1 415 ? 38 -21.016 -7.754 1 95.56 415 PRO B C 1
ATOM 9129 O O . PRO B 1 415 ? 38.125 -20.25 -6.793 1 95.56 415 PRO B O 1
ATOM 9132 N N . TRP B 1 416 ? 37.219 -20.75 -8.727 1 96.69 416 TRP B N 1
ATOM 9133 C CA . TRP B 1 416 ? 36.375 -19.578 -8.711 1 96.69 416 TRP B CA 1
ATOM 9134 C C . TRP B 1 416 ? 35.344 -19.672 -7.59 1 96.69 416 TRP B C 1
ATOM 9136 O O . TRP B 1 416 ? 35.125 -18.703 -6.855 1 96.69 416 TRP B O 1
ATOM 9146 N N . VAL B 1 417 ? 34.688 -20.797 -7.43 1 96.38 417 VAL B N 1
ATOM 9147 C CA . VAL B 1 417 ? 33.656 -20.984 -6.402 1 96.38 417 VAL B CA 1
ATOM 9148 C C . VAL B 1 417 ? 34.281 -20.812 -5.02 1 96.38 417 VAL B C 1
ATOM 9150 O O . VAL B 1 417 ? 33.75 -20.125 -4.156 1 96.38 417 VAL B O 1
ATOM 9153 N N . LEU B 1 418 ? 35.469 -21.391 -4.855 1 95.62 418 LEU B N 1
ATOM 9154 C CA . LEU B 1 418 ? 36.156 -21.25 -3.578 1 95.62 418 LEU B CA 1
ATOM 9155 C C . LEU B 1 418 ? 36.594 -19.812 -3.338 1 95.62 418 LEU B C 1
ATOM 9157 O O . LEU B 1 418 ? 36.562 -19.328 -2.203 1 95.62 418 LEU B O 1
ATOM 9161 N N . GLY B 1 419 ? 36.969 -19.156 -4.422 1 95.62 419 GLY B N 1
ATOM 9162 C CA . GLY B 1 419 ? 37.312 -17.75 -4.32 1 95.62 419 GLY B CA 1
ATOM 9163 C C . GLY B 1 419 ? 36.125 -16.875 -3.936 1 95.62 419 GLY B C 1
ATOM 9164 O O . GLY B 1 419 ? 36.281 -15.945 -3.141 1 95.62 419 GLY B O 1
ATOM 9165 N N . PHE B 1 420 ? 34.969 -17.188 -4.527 1 96.12 420 PHE B N 1
ATOM 9166 C CA . PHE B 1 420 ? 33.781 -16.438 -4.188 1 96.12 420 PHE B CA 1
ATOM 9167 C C . PHE B 1 420 ? 33.375 -16.672 -2.729 1 96.12 420 PHE B C 1
ATOM 9169 O O . PHE B 1 420 ? 33 -15.727 -2.031 1 96.12 420 PHE B O 1
ATOM 9176 N N . ILE B 1 421 ? 33.469 -17.875 -2.234 1 95.5 421 ILE B N 1
ATOM 9177 C CA . ILE B 1 421 ? 33.125 -18.188 -0.852 1 95.5 421 ILE B CA 1
ATOM 9178 C C . ILE B 1 421 ? 34.094 -17.469 0.095 1 95.5 421 ILE B C 1
ATOM 9180 O O . ILE B 1 421 ? 33.656 -16.891 1.103 1 95.5 421 ILE B O 1
ATOM 9184 N N . TRP B 1 422 ? 35.281 -17.359 -0.315 1 92.81 422 TRP B N 1
ATOM 9185 C CA . TRP B 1 422 ? 36.281 -16.672 0.503 1 92.81 422 TRP B CA 1
ATOM 9186 C C . TRP B 1 422 ? 35.969 -15.172 0.558 1 92.81 422 TRP B C 1
ATOM 9188 O O . TRP B 1 422 ? 36.094 -14.547 1.618 1 92.81 422 TRP B O 1
ATOM 9198 N N . ALA B 1 423 ? 35.656 -14.633 -0.538 1 91.94 423 ALA B N 1
ATOM 9199 C CA . ALA B 1 423 ? 35.312 -13.211 -0.591 1 91.94 423 ALA B CA 1
ATOM 9200 C C . ALA B 1 423 ? 34.125 -12.898 0.296 1 91.94 423 ALA B C 1
ATOM 9202 O O . ALA B 1 423 ? 34.094 -11.859 0.967 1 91.94 423 ALA B O 1
ATOM 9203 N N . GLU B 1 424 ? 33.125 -13.805 0.38 1 92.44 424 GLU B N 1
ATOM 9204 C CA . GLU B 1 424 ? 31.938 -13.602 1.192 1 92.44 424 GLU B CA 1
ATOM 9205 C C . GLU B 1 424 ? 32.25 -13.719 2.68 1 92.44 424 GLU B C 1
ATOM 9207 O O . GLU B 1 424 ? 31.734 -12.961 3.496 1 92.44 424 GLU B O 1
ATOM 9212 N N . ILE B 1 425 ? 33.094 -14.633 3.02 1 91.19 425 ILE B N 1
ATOM 9213 C CA . ILE B 1 425 ? 33.469 -14.812 4.414 1 91.19 425 ILE B CA 1
ATOM 9214 C C . ILE B 1 425 ? 34.25 -13.586 4.902 1 91.19 425 ILE B C 1
ATOM 9216 O O . ILE B 1 425 ? 34 -13.102 6.012 1 91.19 425 ILE B O 1
ATOM 9220 N N . LYS B 1 426 ? 35.062 -13.047 4.078 1 88.75 426 LYS B N 1
ATOM 9221 C CA . LYS B 1 426 ? 35.844 -11.859 4.434 1 88.75 426 LYS B CA 1
ATOM 9222 C C . LYS B 1 426 ? 34.938 -10.641 4.578 1 88.75 426 LYS B C 1
ATOM 9224 O O . LYS B 1 426 ? 35.125 -9.82 5.48 1 88.75 426 LYS B O 1
ATOM 9229 N N . GLU B 1 427 ? 34.031 -10.562 3.668 1 88.38 427 GLU B N 1
ATOM 9230 C CA . GLU B 1 427 ? 33.094 -9.445 3.75 1 88.38 427 GLU B CA 1
ATOM 9231 C C . GLU B 1 427 ? 32.25 -9.516 5.02 1 88.38 427 GLU B C 1
ATOM 9233 O O . GLU B 1 427 ? 31.984 -8.492 5.656 1 88.38 427 GLU B O 1
ATOM 9238 N N . MET B 1 428 ? 31.766 -10.68 5.406 1 89.06 428 MET B N 1
ATOM 9239 C CA . MET B 1 428 ? 30.984 -10.875 6.617 1 89.06 428 MET B CA 1
ATOM 9240 C C . MET B 1 428 ? 31.812 -10.578 7.863 1 89.06 428 MET B C 1
ATOM 9242 O O . MET B 1 428 ? 31.297 -10.016 8.836 1 89.06 428 MET B O 1
ATOM 9246 N N . TRP B 1 429 ? 33.094 -10.875 7.754 1 84.81 429 TRP B N 1
ATOM 9247 C CA . TRP B 1 429 ? 33.969 -10.656 8.883 1 84.81 429 TRP B CA 1
ATOM 9248 C C . TRP B 1 429 ? 34.312 -9.172 9.047 1 84.81 429 TRP B C 1
ATOM 9250 O O . TRP B 1 429 ? 34.281 -8.656 10.172 1 84.81 429 TRP B O 1
ATOM 9260 N N . ASP B 1 430 ? 34.5 -8.469 7.938 1 81.06 430 ASP B N 1
ATOM 9261 C CA . ASP B 1 430 ? 34.875 -7.055 7.984 1 81.06 430 ASP B CA 1
ATOM 9262 C C . ASP B 1 430 ? 33.656 -6.176 8.281 1 81.06 430 ASP B C 1
ATOM 9264 O O . ASP B 1 430 ? 33.75 -5.215 9.039 1 81.06 430 ASP B O 1
ATOM 9268 N N . GLY B 1 431 ? 32.594 -6.391 7.758 1 79.88 431 GLY B N 1
ATOM 9269 C CA . GLY B 1 431 ? 31.422 -5.52 7.844 1 79.88 431 GLY B CA 1
ATOM 9270 C C . GLY B 1 431 ? 30.453 -5.93 8.938 1 79.88 431 GLY B C 1
ATOM 9271 O O . GLY B 1 431 ? 29.625 -5.125 9.375 1 79.88 431 GLY B O 1
ATOM 9272 N N . GLY B 1 432 ? 30.469 -7.129 9.438 1 85.75 432 GLY B N 1
ATOM 9273 C CA . GLY B 1 432 ? 29.484 -7.586 10.398 1 85.75 432 GLY B CA 1
ATOM 9274 C C . GLY B 1 432 ? 28.344 -8.367 9.766 1 85.75 432 GLY B C 1
ATOM 9275 O O . GLY B 1 432 ? 28.016 -8.156 8.594 1 85.75 432 GLY B O 1
ATOM 9276 N N . PHE B 1 433 ? 27.734 -9.148 10.453 1 87.62 433 PHE B N 1
ATOM 9277 C CA . PHE B 1 433 ? 26.688 -10.055 9.984 1 87.62 433 PHE B CA 1
ATOM 9278 C C . PHE B 1 433 ? 25.406 -9.289 9.656 1 87.62 433 PHE B C 1
ATOM 9280 O O . PHE B 1 433 ? 24.781 -9.539 8.625 1 87.62 433 PHE B O 1
ATOM 9287 N N . THR B 1 434 ? 25.016 -8.312 10.391 1 85.12 434 THR B N 1
ATOM 9288 C CA . THR B 1 434 ? 23.75 -7.598 10.203 1 85.12 434 THR B CA 1
ATOM 9289 C C . THR B 1 434 ? 23.797 -6.742 8.945 1 85.12 434 THR B C 1
ATOM 9291 O O . THR B 1 434 ? 22.812 -6.688 8.195 1 85.12 434 THR B O 1
ATOM 9294 N N . GLU B 1 435 ? 24.922 -6.191 8.727 1 83.44 435 GLU B N 1
ATOM 9295 C CA . GLU B 1 435 ? 25.031 -5.387 7.512 1 83.44 435 GLU B CA 1
ATOM 9296 C C . GLU B 1 435 ? 25.078 -6.27 6.27 1 83.44 435 GLU B C 1
ATOM 9298 O O . GLU B 1 435 ? 24.562 -5.891 5.215 1 83.44 435 GLU B O 1
ATOM 9303 N N . TYR B 1 436 ? 25.641 -7.422 6.473 1 89 436 TYR B N 1
ATOM 9304 C CA . TYR B 1 436 ? 25.766 -8.359 5.355 1 89 436 TYR B CA 1
ATOM 9305 C C . TYR B 1 436 ? 24.391 -8.852 4.91 1 89 436 TYR B C 1
ATOM 9307 O O . TYR B 1 436 ? 24.109 -8.922 3.711 1 89 436 TYR B O 1
ATOM 9315 N N . ILE B 1 437 ? 23.516 -9.078 5.867 1 88.06 437 ILE B N 1
ATOM 9316 C CA . ILE B 1 437 ? 22.234 -9.688 5.566 1 88.06 437 ILE B CA 1
ATOM 9317 C C . ILE B 1 437 ? 21.281 -8.633 4.996 1 88.06 437 ILE B C 1
ATOM 9319 O O . ILE B 1 437 ? 20.344 -8.961 4.262 1 88.06 437 ILE B O 1
ATOM 9323 N N . HIS B 1 438 ? 21.562 -7.395 5.18 1 84.31 438 HIS B N 1
ATOM 9324 C CA . HIS B 1 438 ? 20.656 -6.344 4.738 1 84.31 438 HIS B CA 1
ATOM 9325 C C . HIS B 1 438 ? 20.891 -5.996 3.271 1 84.31 438 HIS B C 1
ATOM 9327 O O . HIS B 1 438 ? 20.062 -5.309 2.656 1 84.31 438 HIS B O 1
ATOM 9333 N N . ASP B 1 439 ? 21.922 -6.543 2.721 1 86.5 439 ASP B N 1
ATOM 9334 C CA . ASP B 1 439 ? 22.172 -6.324 1.298 1 86.5 439 ASP B CA 1
ATOM 9335 C C . ASP B 1 439 ? 21.609 -7.477 0.465 1 86.5 439 ASP B C 1
ATOM 9337 O O . ASP B 1 439 ? 22 -8.625 0.634 1 86.5 439 ASP B O 1
ATOM 9341 N N . TRP B 1 440 ? 20.766 -7.168 -0.504 1 86 440 TRP B N 1
ATOM 9342 C CA . TRP B 1 440 ? 20.078 -8.164 -1.312 1 86 440 TRP B CA 1
ATOM 9343 C C . TRP B 1 440 ? 21.047 -8.906 -2.219 1 86 440 TRP B C 1
ATOM 9345 O O . TRP B 1 440 ? 20.859 -10.094 -2.508 1 86 440 TRP B O 1
ATOM 9355 N N . TRP B 1 441 ? 22.094 -8.297 -2.701 1 88.44 441 TRP B N 1
ATOM 9356 C CA . TRP B 1 441 ? 23.047 -8.953 -3.58 1 88.44 441 TRP B CA 1
ATOM 9357 C C . TRP B 1 441 ? 23.906 -9.953 -2.801 1 88.44 441 TRP B C 1
ATOM 9359 O O . TRP B 1 441 ? 24.297 -11 -3.332 1 88.44 441 TRP B O 1
ATOM 9369 N N . ASN B 1 442 ? 24.141 -9.617 -1.546 1 91.75 442 ASN B N 1
ATOM 9370 C CA . ASN B 1 442 ? 24.875 -10.562 -0.703 1 91.75 442 ASN B CA 1
ATOM 9371 C C . ASN B 1 442 ? 24.047 -11.812 -0.419 1 91.75 442 ASN B C 1
ATOM 9373 O O . ASN B 1 442 ? 24.594 -12.922 -0.358 1 91.75 442 ASN B O 1
ATOM 9377 N N . LEU B 1 443 ? 22.859 -11.602 -0.342 1 91.44 443 LEU B N 1
ATOM 9378 C CA . LEU B 1 443 ? 21.984 -12.75 -0.116 1 91.44 443 LEU B CA 1
ATOM 9379 C C . LEU B 1 443 ? 21.938 -13.648 -1.345 1 91.44 443 LEU B C 1
ATOM 9381 O O . LEU B 1 443 ? 21.922 -14.875 -1.221 1 91.44 443 LEU B O 1
ATOM 9385 N N . MET B 1 444 ? 21.891 -13.062 -2.465 1 92.19 444 MET B N 1
ATOM 9386 C CA . MET B 1 444 ? 21.906 -13.836 -3.703 1 92.19 444 MET B CA 1
ATOM 9387 C C . MET B 1 444 ? 23.219 -14.594 -3.852 1 92.19 444 MET B C 1
ATOM 9389 O O . MET B 1 444 ? 23.234 -15.758 -4.254 1 92.19 444 MET B O 1
ATOM 9393 N N . ASP B 1 445 ? 24.328 -13.945 -3.457 1 95.06 445 ASP B N 1
ATOM 9394 C CA . ASP B 1 445 ? 25.625 -14.602 -3.52 1 95.06 445 ASP B CA 1
ATOM 9395 C C . ASP B 1 445 ? 25.703 -15.766 -2.531 1 95.06 445 ASP B C 1
ATOM 9397 O O . ASP B 1 445 ? 26.266 -16.812 -2.848 1 95.06 445 ASP B O 1
ATOM 9401 N N . PHE B 1 446 ? 25.141 -15.547 -1.402 1 94.69 446 PHE B N 1
ATOM 9402 C CA . PHE B 1 446 ? 25.109 -16.609 -0.412 1 94.69 446 PHE B CA 1
ATOM 9403 C C . PHE B 1 446 ? 24.328 -17.812 -0.929 1 94.69 446 PHE B C 1
ATOM 9405 O O . PHE B 1 446 ? 24.766 -18.953 -0.792 1 94.69 446 PHE B O 1
ATOM 9412 N N . ALA B 1 447 ? 23.188 -17.531 -1.516 1 94.81 447 ALA B N 1
ATOM 9413 C CA . ALA B 1 447 ? 22.359 -18.594 -2.068 1 94.81 447 ALA B CA 1
ATOM 9414 C C . ALA B 1 447 ? 23.094 -19.328 -3.199 1 94.81 447 ALA B C 1
ATOM 9416 O O . ALA B 1 447 ? 23.094 -20.562 -3.254 1 94.81 447 ALA B O 1
ATOM 9417 N N . MET B 1 448 ? 23.719 -18.609 -4.047 1 95.44 448 MET B N 1
ATOM 9418 C CA . MET B 1 448 ? 24.453 -19.172 -5.184 1 95.44 448 MET B CA 1
ATOM 9419 C C . MET B 1 448 ? 25.594 -20.047 -4.711 1 95.44 448 MET B C 1
ATOM 9421 O O . MET B 1 448 ? 25.734 -21.188 -5.156 1 95.44 448 MET B O 1
ATOM 9425 N N . ASN B 1 449 ? 26.359 -19.547 -3.744 1 96.38 449 ASN B N 1
ATOM 9426 C CA . ASN B 1 449 ? 27.516 -20.297 -3.246 1 96.38 449 ASN B CA 1
ATOM 9427 C C . ASN B 1 449 ? 27.078 -21.531 -2.465 1 96.38 449 ASN B C 1
ATOM 9429 O O . ASN B 1 449 ? 27.75 -22.562 -2.514 1 96.38 449 ASN B O 1
ATOM 9433 N N . SER B 1 450 ? 25.969 -21.438 -1.791 1 97.25 450 SER B N 1
ATOM 9434 C CA . SER B 1 450 ? 25.438 -22.609 -1.086 1 97.25 450 SER B CA 1
ATOM 9435 C C . SER B 1 450 ? 25.016 -23.688 -2.062 1 97.25 450 SER B C 1
ATOM 9437 O O . SER B 1 450 ? 25.203 -24.891 -1.804 1 97.25 450 SER B O 1
ATOM 9439 N N . LEU B 1 451 ? 24.469 -23.266 -3.193 1 97.44 451 LEU B N 1
ATOM 9440 C CA . LEU B 1 451 ? 24.062 -24.234 -4.211 1 97.44 451 LEU B CA 1
ATOM 9441 C C . LEU B 1 451 ? 25.266 -24.906 -4.852 1 97.44 451 LEU B C 1
ATOM 9443 O O . LEU B 1 451 ? 25.266 -26.109 -5.082 1 97.44 451 LEU B O 1
ATOM 9447 N N . TYR B 1 452 ? 26.312 -24.172 -5.074 1 97.31 452 TYR B N 1
ATOM 9448 C CA . TYR B 1 452 ? 27.531 -24.766 -5.633 1 97.31 452 TYR B CA 1
ATOM 9449 C C . TYR B 1 452 ? 28.188 -25.719 -4.637 1 97.31 452 TYR B C 1
ATOM 9451 O O . TYR B 1 452 ? 28.641 -26.797 -5.012 1 97.31 452 TYR B O 1
ATOM 9459 N N . LEU B 1 453 ? 28.188 -25.312 -3.365 1 96.62 453 LEU B N 1
ATOM 9460 C CA . LEU B 1 453 ? 28.75 -26.172 -2.338 1 96.62 453 LEU B CA 1
ATOM 9461 C C . LEU B 1 453 ? 27.953 -27.469 -2.207 1 96.62 453 LEU B C 1
ATOM 9463 O O . LEU B 1 453 ? 28.531 -28.547 -2.035 1 96.62 453 LEU B O 1
ATOM 9467 N N . ALA B 1 454 ? 26.672 -27.344 -2.307 1 97.5 454 ALA B N 1
ATOM 9468 C CA . ALA B 1 454 ? 25.828 -28.531 -2.26 1 97.5 454 ALA B CA 1
ATOM 9469 C C . ALA B 1 454 ? 26.078 -29.438 -3.463 1 97.5 454 ALA B C 1
ATOM 9471 O O . ALA B 1 454 ? 26.141 -30.672 -3.328 1 97.5 454 ALA B O 1
ATOM 9472 N N . THR B 1 455 ? 26.25 -28.859 -4.613 1 96.62 455 THR B N 1
ATOM 9473 C CA . THR B 1 455 ? 26.531 -29.609 -5.828 1 96.62 455 THR B CA 1
ATOM 9474 C C . THR B 1 455 ? 27.859 -30.359 -5.699 1 96.62 455 THR B C 1
ATOM 9476 O O . THR B 1 455 ? 27.938 -31.547 -6 1 96.62 455 THR B O 1
ATOM 9479 N N . ILE B 1 456 ? 28.906 -29.719 -5.152 1 95.75 456 ILE B N 1
ATOM 9480 C CA . ILE B 1 456 ? 30.234 -30.312 -5.012 1 95.75 456 ILE B CA 1
ATOM 9481 C C . ILE B 1 456 ? 30.188 -31.438 -3.977 1 95.75 456 ILE B C 1
ATOM 9483 O O . ILE B 1 456 ? 30.75 -32.5 -4.195 1 95.75 456 ILE B O 1
ATOM 9487 N N . SER B 1 457 ? 29.469 -31.25 -2.914 1 96.62 457 SER B N 1
ATOM 9488 C CA . SER B 1 457 ? 29.359 -32.25 -1.871 1 96.62 457 SER B CA 1
ATOM 9489 C C . SER B 1 457 ? 28.641 -33.5 -2.385 1 96.62 457 SER B C 1
ATOM 9491 O O . SER B 1 457 ? 29.062 -34.625 -2.113 1 96.62 457 SER B O 1
ATOM 9493 N N . LEU B 1 458 ? 27.625 -33.25 -3.184 1 96 458 LEU B N 1
ATOM 9494 C CA . LEU B 1 458 ? 26.859 -34.375 -3.705 1 96 458 LEU B CA 1
ATOM 9495 C C . LEU B 1 458 ? 27.656 -35.125 -4.773 1 96 458 LEU B C 1
ATOM 9497 O O . LEU B 1 458 ? 27.578 -36.344 -4.871 1 96 458 LEU B O 1
ATOM 9501 N N . LYS B 1 459 ? 28.438 -34.469 -5.555 1 94.12 459 LYS B N 1
ATOM 9502 C CA . LYS B 1 459 ? 29.281 -35.125 -6.562 1 94.12 459 LYS B CA 1
ATOM 9503 C C . LYS B 1 459 ? 30.391 -35.969 -5.914 1 94.12 459 LYS B C 1
ATOM 9505 O O . LYS B 1 459 ? 30.734 -37.031 -6.406 1 94.12 459 LYS B O 1
ATOM 9510 N N . ILE B 1 460 ? 30.922 -35.469 -4.797 1 94.5 460 ILE B N 1
ATOM 9511 C CA . ILE B 1 460 ? 31.938 -36.219 -4.074 1 94.5 460 ILE B CA 1
ATOM 9512 C C . ILE B 1 460 ? 31.328 -37.469 -3.477 1 94.5 460 ILE B C 1
ATOM 9514 O O . ILE B 1 460 ? 31.922 -38.562 -3.568 1 94.5 460 ILE B O 1
ATOM 9518 N N . VAL B 1 461 ? 30.125 -37.344 -2.967 1 94.88 461 VAL B N 1
ATOM 9519 C CA . VAL B 1 461 ? 29.438 -38.5 -2.402 1 94.88 461 VAL B CA 1
ATOM 9520 C C . VAL B 1 461 ? 29.141 -39.5 -3.506 1 94.88 461 VAL B C 1
ATOM 9522 O O . VAL B 1 461 ? 29.344 -40.719 -3.318 1 94.88 461 VAL B O 1
ATOM 9525 N N . ALA B 1 462 ? 28.719 -38.969 -4.676 1 93.44 462 ALA B N 1
ATOM 9526 C CA . ALA B 1 462 ? 28.406 -39.875 -5.793 1 93.44 462 ALA B CA 1
ATOM 9527 C C . ALA B 1 462 ? 29.672 -40.562 -6.305 1 93.44 462 ALA B C 1
ATOM 9529 O O . ALA B 1 462 ? 29.641 -41.75 -6.625 1 93.44 462 ALA B O 1
ATOM 9530 N N . TYR B 1 463 ? 30.766 -39.906 -6.305 1 91.75 463 TYR B N 1
ATOM 9531 C CA . TYR B 1 463 ? 32.031 -40.469 -6.789 1 91.75 463 TYR B CA 1
ATOM 9532 C C . TYR B 1 463 ? 32.562 -41.531 -5.84 1 91.75 463 TYR B C 1
ATOM 9534 O O . TYR B 1 463 ? 33.062 -42.562 -6.281 1 91.75 463 TYR B O 1
ATOM 9542 N N . VAL B 1 464 ? 32.344 -41.406 -4.57 1 92.88 464 VAL B N 1
ATOM 9543 C CA . VAL B 1 464 ? 32.906 -42.312 -3.574 1 92.88 464 VAL B CA 1
ATOM 9544 C C . VAL B 1 464 ? 31.984 -43.5 -3.387 1 92.88 464 VAL B C 1
ATOM 9546 O O . VAL B 1 464 ? 32.438 -44.656 -3.314 1 92.88 464 VAL B O 1
ATOM 9549 N N . LYS B 1 465 ? 30.688 -43.281 -3.484 1 92.06 465 LYS B N 1
ATOM 9550 C CA . LYS B 1 465 ? 29.75 -44.344 -3.117 1 92.06 465 LYS B CA 1
ATOM 9551 C C . LYS B 1 465 ? 29.281 -45.094 -4.348 1 92.06 465 LYS B C 1
ATOM 9553 O O . LYS B 1 465 ? 28.969 -46.312 -4.258 1 92.06 465 LYS B O 1
ATOM 9558 N N . TYR B 1 466 ? 29.172 -44.406 -5.508 1 87.06 466 TYR B N 1
ATOM 9559 C CA . TYR B 1 466 ? 28.578 -45.031 -6.668 1 87.06 466 TYR B CA 1
ATOM 9560 C C . TYR B 1 466 ? 29.562 -45.156 -7.816 1 87.06 466 TYR B C 1
ATOM 9562 O O . TYR B 1 466 ? 29.594 -44.281 -8.703 1 87.06 466 TYR B O 1
ATOM 9570 N N . ASN B 1 467 ? 30.453 -46.156 -7.93 1 78.62 467 ASN B N 1
ATOM 9571 C CA . ASN B 1 467 ? 31.469 -46.281 -8.969 1 78.62 467 ASN B CA 1
ATOM 9572 C C . ASN B 1 467 ? 31.031 -47.25 -10.055 1 78.62 467 ASN B C 1
ATOM 9574 O O . ASN B 1 467 ? 31.797 -47.531 -10.984 1 78.62 467 ASN B O 1
ATOM 9578 N N . SER B 1 468 ? 29.703 -47.531 -10.078 1 82.94 468 SER B N 1
ATOM 9579 C CA . SER B 1 468 ? 29.281 -48.531 -11.047 1 82.94 468 SER B CA 1
ATOM 9580 C C . SER B 1 468 ? 28.641 -47.875 -12.266 1 82.94 468 SER B C 1
ATOM 9582 O O . SER B 1 468 ? 28.234 -46.719 -12.211 1 82.94 468 SER B O 1
ATOM 9584 N N . SER B 1 469 ? 28.75 -48.531 -13.406 1 86.19 469 SER B N 1
ATOM 9585 C CA . SER B 1 469 ? 28.125 -48.062 -14.641 1 86.19 469 SER B CA 1
ATOM 9586 C C . SER B 1 469 ? 26.781 -48.75 -14.867 1 86.19 469 SER B C 1
ATOM 9588 O O . SER B 1 469 ? 26.688 -49.969 -14.883 1 86.19 469 SER B O 1
ATOM 9590 N N . ARG B 1 470 ? 25.781 -48.062 -14.789 1 88.25 470 ARG B N 1
ATOM 9591 C CA . ARG B 1 470 ? 24.422 -48.469 -15.07 1 88.25 470 ARG B CA 1
ATOM 9592 C C . ARG B 1 470 ? 23.703 -47.469 -15.961 1 88.25 470 ARG B C 1
ATOM 9594 O O . ARG B 1 470 ? 23.984 -46.25 -15.898 1 88.25 470 ARG B O 1
ATOM 9601 N N . PRO B 1 471 ? 22.875 -48 -16.812 1 88.75 471 PRO B N 1
ATOM 9602 C CA . PRO B 1 471 ? 22.125 -47.031 -17.625 1 88.75 471 PRO B CA 1
ATOM 9603 C C . PRO B 1 471 ? 21.297 -46.062 -16.766 1 88.75 471 PRO B C 1
ATOM 9605 O O . PRO B 1 471 ? 20.797 -46.469 -15.711 1 88.75 471 PRO B O 1
ATOM 9608 N N . ARG B 1 472 ? 21.109 -44.844 -17.188 1 88.69 472 ARG B N 1
ATOM 9609 C CA . ARG B 1 472 ? 20.484 -43.75 -16.469 1 88.69 472 ARG B CA 1
ATOM 9610 C C . ARG B 1 472 ? 19.031 -44.031 -16.125 1 88.69 472 ARG B C 1
ATOM 9612 O O . ARG B 1 472 ? 18.516 -43.594 -15.102 1 88.69 472 ARG B O 1
ATOM 9619 N N . GLU B 1 473 ? 18.266 -44.812 -16.922 1 89.56 473 GLU B N 1
ATOM 9620 C CA . GLU B 1 473 ? 16.859 -45.125 -16.766 1 89.56 473 GLU B CA 1
ATOM 9621 C C . GLU B 1 473 ? 16.625 -46 -15.523 1 89.56 473 GLU B C 1
ATOM 9623 O O . GLU B 1 473 ? 15.523 -46.031 -14.977 1 89.56 473 GLU B O 1
ATOM 9628 N N . GLU B 1 474 ? 17.75 -46.594 -15.117 1 89.06 474 GLU B N 1
ATOM 9629 C CA . GLU B 1 474 ? 17.609 -47.531 -14 1 89.06 474 GLU B CA 1
ATOM 9630 C C . GLU B 1 474 ? 18 -46.875 -12.68 1 89.06 474 GLU B C 1
ATOM 9632 O O . GLU B 1 474 ? 17.859 -47.469 -11.617 1 89.06 474 GLU B O 1
ATOM 9637 N N . TRP B 1 475 ? 18.422 -45.625 -12.766 1 89.44 475 TRP B N 1
ATOM 9638 C CA . TRP B 1 475 ? 18.828 -44.938 -11.547 1 89.44 475 TRP B CA 1
ATOM 9639 C C . TRP B 1 475 ? 17.641 -44.688 -10.633 1 89.44 475 TRP B C 1
ATOM 9641 O O . TRP B 1 475 ? 16.516 -44.531 -11.102 1 89.44 475 TRP B O 1
ATOM 9651 N N . GLU B 1 476 ? 17.906 -44.688 -9.359 1 89.19 476 GLU B N 1
ATOM 9652 C CA . GLU B 1 476 ? 16.875 -44.25 -8.422 1 89.19 476 GLU B CA 1
ATOM 9653 C C . GLU B 1 476 ? 16.609 -42.75 -8.547 1 89.19 476 GLU B C 1
ATOM 9655 O O . GLU B 1 476 ? 17.516 -41.969 -8.891 1 89.19 476 GLU B O 1
ATOM 9660 N N . MET B 1 477 ? 15.445 -42.25 -8.336 1 89.88 477 MET B N 1
ATOM 9661 C CA . MET B 1 477 ? 15.016 -40.875 -8.516 1 89.88 477 MET B CA 1
ATOM 9662 C C . MET B 1 477 ? 15.805 -39.938 -7.602 1 89.88 477 MET B C 1
ATOM 9664 O O . MET B 1 477 ? 16.078 -38.781 -7.961 1 89.88 477 MET B O 1
ATOM 9668 N N . TRP B 1 478 ? 16.297 -40.5 -6.453 1 91.19 478 TRP B N 1
ATOM 9669 C CA . TRP B 1 478 ? 16.984 -39.625 -5.492 1 91.19 478 TRP B CA 1
ATOM 9670 C C . TRP B 1 478 ? 18.484 -39.875 -5.531 1 91.19 478 TRP B C 1
ATOM 9672 O O . TRP B 1 478 ? 19.188 -39.625 -4.539 1 91.19 478 TRP B O 1
ATOM 9682 N N . HIS B 1 479 ? 18.953 -40.312 -6.645 1 91.88 479 HIS B N 1
ATOM 9683 C CA . HIS B 1 479 ? 20.391 -40.531 -6.793 1 91.88 479 HIS B CA 1
ATOM 9684 C C . HIS B 1 479 ? 21.141 -39.219 -6.668 1 91.88 479 HIS B C 1
ATOM 9686 O O . HIS B 1 479 ? 20.719 -38.188 -7.211 1 91.88 479 HIS B O 1
ATOM 9692 N N . PRO B 1 480 ? 22.188 -39.156 -5.949 1 93.69 480 PRO B N 1
ATOM 9693 C CA . PRO B 1 480 ? 22.922 -37.938 -5.684 1 93.69 480 PRO B CA 1
ATOM 9694 C C . PRO B 1 480 ? 23.391 -37.25 -6.961 1 93.69 480 PRO B C 1
ATOM 9696 O O . PRO B 1 480 ? 23.453 -36 -7.016 1 93.69 480 PRO B O 1
ATOM 9699 N N . THR B 1 481 ? 23.75 -37.906 -7.973 1 91.69 481 THR B N 1
ATOM 9700 C CA . THR B 1 481 ? 24.188 -37.281 -9.219 1 91.69 481 THR B CA 1
ATOM 9701 C C . THR B 1 481 ? 23.047 -36.5 -9.867 1 91.69 481 THR B C 1
ATOM 9703 O O . THR B 1 481 ? 23.266 -35.438 -10.414 1 91.69 481 THR B O 1
ATOM 9706 N N . LEU B 1 482 ? 21.828 -37.094 -9.82 1 93.38 482 LEU B N 1
ATOM 9707 C CA . LEU B 1 482 ? 20.672 -36.406 -10.398 1 93.38 482 LEU B CA 1
ATOM 9708 C C . LEU B 1 482 ? 20.359 -35.125 -9.625 1 93.38 482 LEU B C 1
ATOM 9710 O O . LEU B 1 482 ? 20.047 -34.094 -10.219 1 93.38 482 LEU B O 1
ATOM 9714 N N . ILE B 1 483 ? 20.531 -35.188 -8.328 1 94.19 483 ILE B N 1
ATOM 9715 C CA . ILE B 1 483 ? 20.266 -34.031 -7.492 1 94.19 483 ILE B CA 1
ATOM 9716 C C . ILE B 1 483 ? 21.359 -32.969 -7.73 1 94.19 483 ILE B C 1
ATOM 9718 O O . ILE B 1 483 ? 21.062 -31.781 -7.797 1 94.19 483 ILE B O 1
ATOM 9722 N N . ALA B 1 484 ? 22.578 -33.438 -7.883 1 94.69 484 ALA B N 1
ATOM 9723 C CA . ALA B 1 484 ? 23.672 -32.531 -8.133 1 94.69 484 ALA B CA 1
ATOM 9724 C C . ALA B 1 484 ? 23.484 -31.797 -9.461 1 94.69 484 ALA B C 1
ATOM 9726 O O . ALA B 1 484 ? 23.766 -30.594 -9.562 1 94.69 484 ALA B O 1
ATOM 9727 N N . GLU B 1 485 ? 23.062 -32.531 -10.445 1 91.62 485 GLU B N 1
ATOM 9728 C CA . GLU B 1 485 ? 22.828 -31.922 -11.75 1 91.62 485 GLU B CA 1
ATOM 9729 C C . GLU B 1 485 ? 21.703 -30.875 -11.672 1 91.62 485 GLU B C 1
ATOM 9731 O O . GLU B 1 485 ? 21.797 -29.812 -12.289 1 91.62 485 GLU B O 1
ATOM 9736 N N . ALA B 1 486 ? 20.656 -31.125 -10.891 1 94.44 486 ALA B N 1
ATOM 9737 C CA . ALA B 1 486 ? 19.562 -30.172 -10.727 1 94.44 486 ALA B CA 1
ATOM 9738 C C . ALA B 1 486 ? 20.031 -28.922 -9.969 1 94.44 486 ALA B C 1
ATOM 9740 O O . ALA B 1 486 ? 19.734 -27.797 -10.367 1 94.44 486 ALA B O 1
ATOM 9741 N N . LEU B 1 487 ? 20.766 -29.109 -8.953 1 95.62 487 LEU B N 1
ATOM 9742 C CA . LEU B 1 487 ? 21.25 -27.984 -8.164 1 95.62 487 LEU B CA 1
ATOM 9743 C C . LEU B 1 487 ? 22.234 -27.141 -8.969 1 95.62 487 LEU B C 1
ATOM 9745 O O . LEU B 1 487 ? 22.234 -25.922 -8.867 1 95.62 487 LEU B O 1
ATOM 9749 N N . PHE B 1 488 ? 23.062 -27.781 -9.742 1 93.5 488 PHE B N 1
ATOM 9750 C CA . PHE B 1 488 ? 24.016 -27.062 -10.594 1 93.5 488 PHE B CA 1
ATOM 9751 C C . PHE B 1 488 ? 23.281 -26.219 -11.625 1 93.5 488 PHE B C 1
ATOM 9753 O O . PHE B 1 488 ? 23.688 -25.078 -11.898 1 93.5 488 PHE B O 1
ATOM 9760 N N . ALA B 1 489 ? 22.219 -26.781 -12.156 1 93.06 489 ALA B N 1
ATOM 9761 C CA . ALA B 1 489 ? 21.438 -26.031 -13.133 1 93.06 489 ALA B CA 1
ATOM 9762 C C . ALA B 1 489 ? 20.828 -24.781 -12.5 1 93.06 489 ALA B C 1
ATOM 9764 O O . ALA B 1 489 ? 20.844 -23.703 -13.094 1 93.06 489 ALA B O 1
ATOM 9765 N N . ILE B 1 490 ? 20.297 -24.844 -11.297 1 95.06 490 ILE B N 1
ATOM 9766 C CA . ILE B 1 490 ? 19.703 -23.703 -10.594 1 95.06 490 ILE B CA 1
ATOM 9767 C C . ILE B 1 490 ? 20.797 -22.688 -10.266 1 95.06 490 ILE B C 1
ATOM 9769 O O . ILE B 1 490 ? 20.594 -21.484 -10.43 1 95.06 490 ILE B O 1
ATOM 9773 N N . ALA B 1 491 ? 21.906 -23.141 -9.859 1 94.81 491 ALA B N 1
ATOM 9774 C CA . ALA B 1 491 ? 23.016 -22.25 -9.531 1 94.81 491 ALA B CA 1
ATOM 9775 C C . ALA B 1 491 ? 23.469 -21.453 -10.758 1 94.81 491 ALA B C 1
ATOM 9777 O O . ALA B 1 491 ? 23.812 -20.281 -10.648 1 94.81 491 ALA B O 1
ATOM 9778 N N . ASN B 1 492 ? 23.469 -22.141 -11.945 1 93.25 492 ASN B N 1
ATOM 9779 C CA . ASN B 1 492 ? 23.859 -21.453 -13.172 1 93.25 492 ASN B CA 1
ATOM 9780 C C . ASN B 1 492 ? 22.906 -20.328 -13.531 1 93.25 492 ASN B C 1
ATOM 9782 O O . ASN B 1 492 ? 23.312 -19.297 -14.039 1 93.25 492 ASN B O 1
ATOM 9786 N N . ILE B 1 493 ? 21.672 -20.531 -13.219 1 93.38 493 ILE B N 1
ATOM 9787 C CA . ILE B 1 493 ? 20.688 -19.5 -13.484 1 93.38 493 ILE B CA 1
ATOM 9788 C C . ILE B 1 493 ? 20.938 -18.297 -12.578 1 93.38 493 ILE B C 1
ATOM 9790 O O . ILE B 1 493 ? 20.953 -17.156 -13.047 1 93.38 493 ILE B O 1
ATOM 9794 N N . PHE B 1 494 ? 21.188 -18.547 -11.32 1 93.94 494 PHE B N 1
ATOM 9795 C CA . PHE B 1 494 ? 21.438 -17.469 -10.367 1 93.94 494 PHE B CA 1
ATOM 9796 C C . PHE B 1 494 ? 22.719 -16.719 -10.734 1 93.94 494 PHE B C 1
ATOM 9798 O O . PHE B 1 494 ? 22.766 -15.492 -10.648 1 93.94 494 PHE B O 1
ATOM 9805 N N . SER B 1 495 ? 23.75 -17.469 -11.148 1 95 495 SER B N 1
ATOM 9806 C CA . SER B 1 495 ? 25.016 -16.828 -11.492 1 95 495 SER B CA 1
ATOM 9807 C C . SER B 1 495 ? 24.875 -15.945 -12.727 1 95 495 SER B C 1
ATOM 9809 O O . SER B 1 495 ? 25.5 -14.883 -12.805 1 95 495 SER B O 1
ATOM 9811 N N . SER B 1 496 ? 24.062 -16.422 -13.664 1 94.75 496 SER B N 1
ATOM 9812 C CA . SER B 1 496 ? 23.859 -15.609 -14.859 1 94.75 496 SER B CA 1
ATOM 9813 C C . SER B 1 496 ? 23.016 -14.375 -14.539 1 94.75 496 SER B C 1
ATOM 9815 O O . SER B 1 496 ? 23.281 -13.289 -15.062 1 94.75 496 SER B O 1
ATOM 9817 N N . LEU B 1 497 ? 22.094 -14.461 -13.633 1 92.31 497 LEU B N 1
ATOM 9818 C CA . LEU B 1 497 ? 21.234 -13.336 -13.258 1 92.31 497 LEU B CA 1
ATOM 9819 C C . LEU B 1 497 ? 22 -12.328 -12.406 1 92.31 497 LEU B C 1
ATOM 9821 O O . LEU B 1 497 ? 21.641 -11.148 -12.367 1 92.31 497 LEU B O 1
ATOM 9825 N N . ARG B 1 498 ? 23.016 -12.727 -11.75 1 93.81 498 ARG B N 1
ATOM 9826 C CA . ARG B 1 498 ? 23.828 -11.852 -10.914 1 93.81 498 ARG B CA 1
ATOM 9827 C C . ARG B 1 498 ? 24.5 -10.766 -11.75 1 93.81 498 ARG B C 1
ATOM 9829 O O . ARG B 1 498 ? 24.891 -9.727 -11.219 1 93.81 498 ARG B O 1
ATOM 9836 N N . LEU B 1 499 ? 24.562 -10.969 -13.086 1 91.81 499 LEU B N 1
ATOM 9837 C CA . LEU B 1 499 ? 25.172 -10.008 -14 1 91.81 499 LEU B CA 1
ATOM 9838 C C . LEU B 1 499 ? 24.375 -8.703 -14.008 1 91.81 499 LEU B C 1
ATOM 9840 O O . LEU B 1 499 ? 24.922 -7.645 -14.336 1 91.81 499 LEU B O 1
ATOM 9844 N N . ILE B 1 500 ? 23.156 -8.711 -13.531 1 91.75 500 ILE B N 1
ATOM 9845 C CA . ILE B 1 500 ? 22.297 -7.531 -13.531 1 91.75 500 ILE B CA 1
ATOM 9846 C C . ILE B 1 500 ? 22.844 -6.488 -12.555 1 91.75 500 ILE B C 1
ATOM 9848 O O . ILE B 1 500 ? 22.625 -5.289 -12.734 1 91.75 500 ILE B O 1
ATOM 9852 N N . SER B 1 501 ? 23.578 -6.902 -11.578 1 89.94 501 SER B N 1
ATOM 9853 C CA . SER B 1 501 ? 24.125 -5.965 -10.609 1 89.94 501 SER B CA 1
ATOM 9854 C C . SER B 1 501 ? 25.125 -5.016 -11.258 1 89.94 501 SER B C 1
ATOM 9856 O O . SER B 1 501 ? 25.344 -3.902 -10.766 1 89.94 501 SER B O 1
ATOM 9858 N N . LEU B 1 502 ? 25.719 -5.422 -12.398 1 90.88 502 LEU B N 1
ATOM 9859 C CA . LEU B 1 502 ? 26.703 -4.605 -13.078 1 90.88 502 LEU B CA 1
ATOM 9860 C C . LEU B 1 502 ? 26.047 -3.465 -13.844 1 90.88 502 LEU B C 1
ATOM 9862 O O . LEU B 1 502 ? 26.719 -2.512 -14.25 1 90.88 502 LEU B O 1
ATOM 9866 N N . PHE B 1 503 ? 24.766 -3.578 -14 1 91.25 503 PHE B N 1
ATOM 9867 C CA . PHE B 1 503 ? 24.047 -2.535 -14.719 1 91.25 503 PHE B CA 1
ATOM 9868 C C . PHE B 1 503 ? 24.047 -1.229 -13.93 1 91.25 503 PHE B C 1
ATOM 9870 O O . PHE B 1 503 ? 23.797 -0.16 -14.492 1 91.25 503 PHE B O 1
ATOM 9877 N N . THR B 1 504 ? 24.359 -1.281 -12.68 1 90.62 504 THR B N 1
ATOM 9878 C CA . THR B 1 504 ? 24.375 -0.094 -11.836 1 90.62 504 THR B CA 1
ATOM 9879 C C . THR B 1 504 ? 25.438 0.894 -12.312 1 90.62 504 THR B C 1
ATOM 9881 O O . THR B 1 504 ? 25.312 2.1 -12.094 1 90.62 504 THR B O 1
ATOM 9884 N N . ALA B 1 505 ? 26.438 0.441 -13.023 1 89.62 505 ALA B N 1
ATOM 9885 C CA . ALA B 1 505 ? 27.547 1.286 -13.469 1 89.62 505 ALA B CA 1
ATOM 9886 C C . ALA B 1 505 ? 27.125 2.15 -14.656 1 89.62 505 ALA B C 1
ATOM 9888 O O . ALA B 1 505 ? 27.75 3.176 -14.938 1 89.62 505 ALA B O 1
ATOM 9889 N N . ASN B 1 506 ? 26.094 1.709 -15.32 1 89.88 506 ASN B N 1
ATOM 9890 C CA . ASN B 1 506 ? 25.656 2.428 -16.516 1 89.88 506 ASN B CA 1
ATOM 9891 C C . ASN B 1 506 ? 24.484 3.357 -16.203 1 89.88 506 ASN B C 1
ATOM 9893 O O . ASN B 1 506 ? 23.578 2.996 -15.438 1 89.88 506 ASN B O 1
ATOM 9897 N N . SER B 1 507 ? 24.484 4.543 -16.859 1 88.56 507 SER B N 1
ATOM 9898 C CA . SER B 1 507 ? 23.484 5.57 -16.562 1 88.56 507 SER B CA 1
ATOM 9899 C C . SER B 1 507 ? 22.141 5.215 -17.156 1 88.56 507 SER B C 1
ATOM 9901 O O . SER B 1 507 ? 21.094 5.715 -16.719 1 88.56 507 SER B O 1
ATOM 9903 N N . HIS B 1 508 ? 22.094 4.316 -18.188 1 87.88 508 HIS B N 1
ATOM 9904 C CA . HIS B 1 508 ? 20.812 3.979 -18.812 1 87.88 508 HIS B CA 1
ATOM 9905 C C . HIS B 1 508 ? 20.203 2.727 -18.188 1 87.88 508 HIS B C 1
ATOM 9907 O O . HIS B 1 508 ? 19 2.674 -17.953 1 87.88 508 HIS B O 1
ATOM 9913 N N . LEU B 1 509 ? 21 1.729 -17.828 1 91.94 509 LEU B N 1
ATOM 9914 C CA . LEU B 1 509 ? 20.5 0.467 -17.297 1 91.94 509 LEU B CA 1
ATOM 9915 C C . LEU B 1 509 ? 20.406 0.521 -15.773 1 91.94 509 LEU B C 1
ATOM 9917 O O . LEU B 1 509 ? 19.656 -0.255 -15.164 1 91.94 509 LEU B O 1
ATOM 9921 N N . GLY B 1 510 ? 21.078 1.46 -15.195 1 92.19 510 GLY B N 1
ATOM 9922 C CA . GLY B 1 510 ? 21.078 1.568 -13.742 1 92.19 510 GLY B CA 1
ATOM 9923 C C . GLY B 1 510 ? 19.703 1.866 -13.164 1 92.19 510 GLY B C 1
ATOM 9924 O O . GLY B 1 510 ? 19.203 1.108 -12.336 1 92.19 510 GLY B O 1
ATOM 9925 N N . PRO B 1 511 ? 19.109 2.9 -13.648 1 90.81 511 PRO B N 1
ATOM 9926 C CA . PRO B 1 511 ? 17.766 3.207 -13.141 1 90.81 511 PRO B CA 1
ATOM 9927 C C . PRO B 1 511 ? 16.781 2.066 -13.367 1 90.81 511 PRO B C 1
ATOM 9929 O O . PRO B 1 511 ? 15.875 1.858 -12.555 1 90.81 511 PRO B O 1
ATOM 9932 N N . LEU B 1 512 ? 16.969 1.316 -14.375 1 91.38 512 LEU B N 1
ATOM 9933 C CA . LEU B 1 512 ? 16.078 0.188 -14.641 1 91.38 512 LEU B CA 1
ATOM 9934 C C . LEU B 1 512 ? 16.266 -0.903 -13.586 1 91.38 512 LEU B C 1
ATOM 9936 O O . LEU B 1 512 ? 15.297 -1.512 -13.141 1 91.38 512 LEU B O 1
ATOM 9940 N N . GLN B 1 513 ? 17.453 -1.115 -13.266 1 91.56 513 GLN B N 1
ATOM 9941 C CA . GLN B 1 513 ? 17.734 -2.104 -12.227 1 91.56 513 GLN B CA 1
ATOM 9942 C C . GLN B 1 513 ? 17.141 -1.665 -10.883 1 91.56 513 GLN B C 1
ATOM 9944 O O . GLN B 1 513 ? 16.609 -2.486 -10.141 1 91.56 513 GLN B O 1
ATOM 9949 N N . ILE B 1 514 ? 17.266 -0.448 -10.57 1 92 514 ILE B N 1
ATOM 9950 C CA . ILE B 1 514 ? 16.719 0.074 -9.328 1 92 514 ILE B CA 1
ATOM 9951 C C . ILE B 1 514 ? 15.195 -0.028 -9.352 1 92 514 ILE B C 1
ATOM 9953 O O . ILE B 1 514 ? 14.578 -0.395 -8.344 1 92 514 ILE B O 1
ATOM 9957 N N . SER B 1 515 ? 14.68 0.313 -10.469 1 92.38 515 SER B N 1
ATOM 9958 C CA . SER B 1 515 ? 13.234 0.195 -10.609 1 92.38 515 SER B CA 1
ATOM 9959 C C . SER B 1 515 ? 12.773 -1.249 -10.43 1 92.38 515 SER B C 1
ATOM 9961 O O . SER B 1 515 ? 11.742 -1.506 -9.805 1 92.38 515 SER B O 1
ATOM 9963 N N . LEU B 1 516 ? 13.508 -2.189 -10.945 1 90.25 516 LEU B N 1
ATOM 9964 C CA . LEU B 1 516 ? 13.188 -3.604 -10.797 1 90.25 516 LEU B CA 1
ATOM 9965 C C . LEU B 1 516 ? 13.227 -4.023 -9.336 1 90.25 516 LEU B C 1
ATOM 9967 O O . LEU B 1 516 ? 12.391 -4.809 -8.883 1 90.25 516 LEU B O 1
ATOM 9971 N N . GLY B 1 517 ? 14.172 -3.512 -8.625 1 88.44 517 GLY B N 1
ATOM 9972 C CA . GLY B 1 517 ? 14.25 -3.805 -7.203 1 88.44 517 GLY B CA 1
ATOM 9973 C C . GLY B 1 517 ? 13.055 -3.299 -6.422 1 88.44 517 GLY B C 1
ATOM 9974 O O . GLY B 1 517 ? 12.539 -3.996 -5.551 1 88.44 517 GLY B O 1
ATOM 9975 N N . ARG B 1 518 ? 12.617 -2.201 -6.699 1 89.69 518 ARG B N 1
ATOM 9976 C CA . ARG B 1 518 ? 11.445 -1.648 -6.035 1 89.69 518 ARG B CA 1
ATOM 9977 C C . ARG B 1 518 ? 10.18 -2.395 -6.449 1 89.69 518 ARG B C 1
ATOM 9979 O O . ARG B 1 518 ? 9.281 -2.609 -5.629 1 89.69 518 ARG B O 1
ATOM 9986 N N . MET B 1 519 ? 10.148 -2.742 -7.668 1 92.88 519 MET B N 1
ATOM 9987 C CA . MET B 1 519 ? 8.977 -3.447 -8.188 1 92.88 519 MET B CA 1
ATOM 9988 C C . MET B 1 519 ? 8.898 -4.859 -7.617 1 92.88 519 MET B C 1
ATOM 9990 O O . MET B 1 519 ? 7.836 -5.484 -7.652 1 92.88 519 MET B O 1
ATOM 9994 N N . LEU B 1 520 ? 10.016 -5.398 -7.125 1 89.75 520 LEU B N 1
ATOM 9995 C CA . LEU B 1 520 ? 10 -6.727 -6.516 1 89.75 520 LEU B CA 1
ATOM 9996 C C . LEU B 1 520 ? 9.078 -6.762 -5.305 1 89.75 520 LEU B C 1
ATOM 9998 O O . LEU B 1 520 ? 8.414 -7.77 -5.055 1 89.75 520 LEU B O 1
ATOM 10002 N N . LEU B 1 521 ? 8.969 -5.684 -4.57 1 89.69 521 LEU B N 1
ATOM 10003 C CA . LEU B 1 521 ? 8.047 -5.625 -3.443 1 89.69 521 LEU B CA 1
ATOM 10004 C C . LEU B 1 521 ? 6.602 -5.676 -3.92 1 89.69 521 LEU B C 1
ATOM 10006 O O . LEU B 1 521 ? 5.758 -6.312 -3.285 1 89.69 521 LEU B O 1
ATOM 10010 N N . ASP B 1 522 ? 6.352 -5.008 -4.965 1 91.12 522 ASP B N 1
ATOM 10011 C CA . ASP B 1 522 ? 5.016 -5.066 -5.547 1 91.12 522 ASP B CA 1
ATOM 10012 C C . ASP B 1 522 ? 4.684 -6.48 -6.02 1 91.12 522 ASP B C 1
ATOM 10014 O O . ASP B 1 522 ? 3.566 -6.957 -5.828 1 91.12 522 ASP B O 1
ATOM 10018 N N . ILE B 1 523 ? 5.672 -7.109 -6.621 1 92.81 523 ILE B N 1
ATOM 10019 C CA . ILE B 1 523 ? 5.473 -8.469 -7.113 1 92.81 523 ILE B CA 1
ATOM 10020 C C . ILE B 1 523 ? 5.23 -9.414 -5.938 1 92.81 523 ILE B C 1
ATOM 10022 O O . ILE B 1 523 ? 4.391 -10.312 -6.016 1 92.81 523 ILE B O 1
ATOM 10026 N N . LEU B 1 524 ? 5.863 -9.211 -4.848 1 91.75 524 LEU B N 1
ATOM 10027 C CA . LEU B 1 524 ? 5.668 -10.039 -3.666 1 91.75 524 LEU B CA 1
ATOM 10028 C C . LEU B 1 524 ? 4.273 -9.844 -3.086 1 91.75 524 LEU B C 1
ATOM 10030 O O . LEU B 1 524 ? 3.615 -10.812 -2.699 1 91.75 524 LEU B O 1
ATOM 10034 N N . LYS B 1 525 ? 3.836 -8.648 -2.975 1 92.5 525 LYS B N 1
ATOM 10035 C CA . LYS B 1 525 ? 2.475 -8.383 -2.521 1 92.5 525 LYS B CA 1
ATOM 10036 C C . LYS B 1 525 ? 1.451 -9.055 -3.432 1 92.5 525 LYS B C 1
ATOM 10038 O O . LYS B 1 525 ? 0.482 -9.648 -2.955 1 92.5 525 LYS B O 1
ATOM 10043 N N . PHE B 1 526 ? 1.655 -8.867 -4.734 1 91.19 526 PHE B N 1
ATOM 10044 C CA . PHE B 1 526 ? 0.785 -9.5 -5.719 1 91.19 526 PHE B CA 1
ATOM 10045 C C . PHE B 1 526 ? 0.786 -11.016 -5.551 1 91.19 526 PHE B C 1
ATOM 10047 O O . PHE B 1 526 ? -0.27 -11.648 -5.594 1 91.19 526 PHE B O 1
ATOM 10054 N N . LEU B 1 527 ? 2.004 -11.617 -5.391 1 92.94 527 LEU B N 1
ATOM 10055 C CA . LEU B 1 527 ? 2.109 -13.062 -5.242 1 92.94 527 LEU B CA 1
ATOM 10056 C C . LEU B 1 527 ? 1.374 -13.539 -3.996 1 92.94 527 LEU B C 1
ATOM 10058 O O . LEU B 1 527 ? 0.811 -14.641 -3.982 1 92.94 527 LEU B O 1
ATOM 10062 N N . PHE B 1 528 ? 1.359 -12.773 -3.057 1 93.31 528 PHE B N 1
ATOM 10063 C CA . PHE B 1 528 ? 0.642 -13.133 -1.841 1 93.31 528 PHE B CA 1
ATOM 10064 C C . PHE B 1 528 ? -0.857 -13.227 -2.104 1 93.31 528 PHE B C 1
ATOM 10066 O O . PHE B 1 528 ? -1.498 -14.211 -1.733 1 93.31 528 PHE B O 1
ATOM 10073 N N . ILE B 1 529 ? -1.438 -12.219 -2.695 1 92.94 529 ILE B N 1
ATOM 10074 C CA . ILE B 1 529 ? -2.861 -12.219 -3.018 1 92.94 529 ILE B CA 1
ATOM 10075 C C . ILE B 1 529 ? -3.162 -13.336 -4.012 1 92.94 529 ILE B C 1
ATOM 10077 O O . ILE B 1 529 ? -4.176 -14.031 -3.893 1 92.94 529 ILE B O 1
ATOM 10081 N N . TYR B 1 530 ? -2.291 -13.469 -5.031 1 94.62 530 TYR B N 1
ATOM 10082 C CA . TYR B 1 530 ? -2.463 -14.516 -6.031 1 94.62 530 TYR B CA 1
ATOM 10083 C C . TYR B 1 530 ? -2.469 -15.898 -5.387 1 94.62 530 TYR B C 1
ATOM 10085 O O . TYR B 1 530 ? -3.256 -16.766 -5.77 1 94.62 530 TYR B O 1
ATOM 10093 N N . CYS B 1 531 ? -1.562 -16.125 -4.398 1 94.81 531 CYS B N 1
ATOM 10094 C CA . CYS B 1 531 ? -1.513 -17.406 -3.711 1 94.81 531 CYS B CA 1
ATOM 10095 C C . CYS B 1 531 ? -2.812 -17.672 -2.961 1 94.81 531 CYS B C 1
ATOM 10097 O O . CYS B 1 531 ? -3.279 -18.812 -2.902 1 94.81 531 CYS B O 1
ATOM 10099 N N . LEU B 1 532 ? -3.369 -16.688 -2.467 1 93.69 532 LEU B N 1
ATOM 10100 C CA . LEU B 1 532 ? -4.648 -16.844 -1.78 1 93.69 532 LEU B CA 1
ATOM 10101 C C . LEU B 1 532 ? -5.746 -17.234 -2.762 1 93.69 532 LEU B C 1
ATOM 10103 O O . LEU B 1 532 ? -6.535 -18.141 -2.486 1 93.69 532 LEU B O 1
ATOM 10107 N N . VAL B 1 533 ? -5.773 -16.562 -3.852 1 95.25 533 VAL B N 1
ATOM 10108 C CA . VAL B 1 533 ? -6.773 -16.875 -4.871 1 95.25 533 VAL B CA 1
ATOM 10109 C C . VAL B 1 533 ? -6.531 -18.281 -5.418 1 95.25 533 VAL B C 1
ATOM 10111 O O . VAL B 1 533 ? -7.477 -19.062 -5.602 1 95.25 533 VAL B O 1
ATOM 10114 N N . LEU B 1 534 ? -5.25 -18.578 -5.637 1 96.31 534 LEU B N 1
ATOM 10115 C CA . LEU B 1 534 ? -4.875 -19.891 -6.145 1 96.31 534 LEU B CA 1
ATOM 10116 C C . LEU B 1 534 ? -5.309 -20.984 -5.184 1 96.31 534 LEU B C 1
ATOM 10118 O O . LEU B 1 534 ? -5.91 -21.984 -5.598 1 96.31 534 LEU B O 1
ATOM 10122 N N . LEU B 1 535 ? -5.121 -20.781 -3.967 1 94.5 535 LEU B N 1
ATOM 10123 C CA . LEU B 1 535 ? -5.484 -21.781 -2.969 1 94.5 535 LEU B CA 1
ATOM 10124 C C . LEU B 1 535 ? -7 -21.891 -2.83 1 94.5 535 LEU B C 1
ATOM 10126 O O . LEU B 1 535 ? -7.535 -22.984 -2.66 1 94.5 535 LEU B O 1
ATOM 10130 N N . ALA B 1 536 ? -7.633 -20.766 -2.914 1 95.31 536 ALA B N 1
ATOM 10131 C CA . ALA B 1 536 ? -9.086 -20.766 -2.795 1 95.31 536 ALA B CA 1
ATOM 10132 C C . ALA B 1 536 ? -9.727 -21.562 -3.924 1 95.31 536 ALA B C 1
ATOM 10134 O O . ALA B 1 536 ? -10.547 -22.453 -3.676 1 95.31 536 ALA B O 1
ATOM 10135 N N . PHE B 1 537 ? -9.344 -21.312 -5.094 1 96.94 537 PHE B N 1
ATOM 10136 C CA . PHE B 1 537 ? -9.945 -21.984 -6.234 1 96.94 537 PHE B CA 1
ATOM 10137 C C . PHE B 1 537 ? -9.453 -23.422 -6.34 1 96.94 537 PHE B C 1
ATOM 10139 O O . PHE B 1 537 ? -10.172 -24.312 -6.805 1 96.94 537 PHE B O 1
ATOM 10146 N N . ALA B 1 538 ? -8.211 -23.656 -5.906 1 96.19 538 ALA B N 1
ATOM 10147 C CA . ALA B 1 538 ? -7.703 -25.031 -5.898 1 96.19 538 ALA B CA 1
ATOM 10148 C C . ALA B 1 538 ? -8.508 -25.906 -4.945 1 96.19 538 ALA B C 1
ATOM 10150 O O . ALA B 1 538 ? -8.859 -27.047 -5.281 1 96.19 538 ALA B O 1
ATOM 10151 N N . ASN B 1 539 ? -8.852 -25.406 -3.861 1 93.62 539 ASN B N 1
ATOM 10152 C CA . ASN B 1 539 ? -9.656 -26.156 -2.902 1 93.62 539 ASN B CA 1
ATOM 10153 C C . ASN B 1 539 ? -11.07 -26.391 -3.432 1 93.62 539 ASN B C 1
ATOM 10155 O O . ASN B 1 539 ? -11.609 -27.5 -3.279 1 93.62 539 ASN B O 1
ATOM 10159 N N . GLY B 1 540 ? -11.625 -25.359 -4.012 1 94.31 540 GLY B N 1
ATOM 10160 C CA . GLY B 1 540 ? -12.961 -25.516 -4.555 1 94.31 540 GLY B CA 1
ATOM 10161 C C . GLY B 1 540 ? -13.031 -26.516 -5.695 1 94.31 540 GLY B C 1
ATOM 10162 O O . GLY B 1 540 ? -13.891 -27.406 -5.699 1 94.31 540 GLY B O 1
ATOM 10163 N N . LEU B 1 541 ? -12.141 -26.406 -6.602 1 95.31 541 LEU B N 1
ATOM 10164 C CA . LEU B 1 541 ? -12.141 -27.297 -7.754 1 95.31 541 LEU B CA 1
ATOM 10165 C C . LEU B 1 541 ? -11.789 -28.719 -7.336 1 95.31 541 LEU B C 1
ATOM 10167 O O . LEU B 1 541 ? -12.336 -29.688 -7.871 1 95.31 541 LEU B O 1
ATOM 10171 N N . ASN B 1 542 ? -10.898 -28.844 -6.43 1 93.44 542 ASN B N 1
ATOM 10172 C CA . ASN B 1 542 ? -10.57 -30.188 -5.941 1 93.44 542 ASN B CA 1
ATOM 10173 C C . ASN B 1 542 ? -11.758 -30.828 -5.234 1 93.44 542 ASN B C 1
ATOM 10175 O O . ASN B 1 542 ? -11.953 -32.031 -5.34 1 93.44 542 ASN B O 1
ATOM 10179 N N . GLN B 1 543 ? -12.516 -30.031 -4.578 1 90.88 543 GLN B N 1
ATOM 10180 C CA . GLN B 1 543 ? -13.711 -30.547 -3.922 1 90.88 543 GLN B CA 1
ATOM 10181 C C . GLN B 1 543 ? -14.727 -31.062 -4.941 1 90.88 543 GLN B C 1
ATOM 10183 O O . GLN B 1 543 ? -15.438 -32.031 -4.684 1 90.88 543 GLN B O 1
ATOM 10188 N N . LEU B 1 544 ? -14.719 -30.484 -6.055 1 91.56 544 LEU B N 1
ATOM 10189 C CA . LEU B 1 544 ? -15.688 -30.844 -7.086 1 91.56 544 LEU B CA 1
ATOM 10190 C C . LEU B 1 544 ? -15.227 -32.062 -7.875 1 91.56 544 LEU B C 1
ATOM 10192 O O . LEU B 1 544 ? -16.031 -32.938 -8.18 1 91.56 544 LEU B O 1
ATOM 10196 N N . TYR B 1 545 ? -13.938 -32.156 -8.133 1 92.44 545 TYR B N 1
ATOM 10197 C CA . TYR B 1 545 ? -13.469 -33.156 -9.094 1 92.44 545 TYR B CA 1
ATOM 10198 C C . TYR B 1 545 ? -12.773 -34.312 -8.383 1 92.44 545 TYR B C 1
ATOM 10200 O O . TYR B 1 545 ? -12.367 -35.281 -9.016 1 92.44 545 TYR B O 1
ATOM 10208 N N . PHE B 1 546 ? -12.641 -34.219 -7.148 1 89.62 546 PHE B N 1
ATOM 10209 C CA . PHE B 1 546 ? -11.969 -35.281 -6.391 1 89.62 546 PHE B CA 1
ATOM 10210 C C . PHE B 1 546 ? -12.609 -36.625 -6.66 1 89.62 546 PHE B C 1
ATOM 10212 O O . PHE B 1 546 ? -11.914 -37.656 -6.758 1 89.62 546 PHE B O 1
ATOM 10219 N N . TYR B 1 547 ? -13.938 -36.688 -6.906 1 87.56 547 TYR B N 1
ATOM 10220 C CA . TYR B 1 547 ? -14.719 -37.906 -7.016 1 87.56 547 TYR B CA 1
ATOM 10221 C C . TYR B 1 547 ? -14.5 -38.562 -8.367 1 87.56 547 TYR B C 1
ATOM 10223 O O . TYR B 1 547 ? -14.867 -39.719 -8.555 1 87.56 547 TYR B O 1
ATOM 10231 N N . TYR B 1 548 ? -13.852 -37.906 -9.18 1 88.38 548 TYR B N 1
ATOM 10232 C CA . TYR B 1 548 ? -13.727 -38.438 -10.531 1 88.38 548 TYR B CA 1
ATOM 10233 C C . TYR B 1 548 ? -12.281 -38.812 -10.844 1 88.38 548 TYR B C 1
ATOM 10235 O O . TYR B 1 548 ? -11.898 -38.906 -12.008 1 88.38 548 TYR B O 1
ATOM 10243 N N . GLU B 1 549 ? -11.484 -39.062 -9.875 1 88.62 549 GLU B N 1
ATOM 10244 C CA . GLU B 1 549 ? -10.086 -39.438 -10.07 1 88.62 549 GLU B CA 1
ATOM 10245 C C . GLU B 1 549 ? -9.969 -40.844 -10.711 1 88.62 549 GLU B C 1
ATOM 10247 O O . GLU B 1 549 ? -10.711 -41.75 -10.344 1 88.62 549 GLU B O 1
ATOM 10252 N N . THR B 1 550 ? -9.117 -40.844 -11.719 1 88.06 550 THR B N 1
ATOM 10253 C CA . THR B 1 550 ? -8.875 -42.094 -12.398 1 88.06 550 THR B CA 1
ATOM 10254 C C . THR B 1 550 ? -7.453 -42.594 -12.141 1 88.06 550 THR B C 1
ATOM 10256 O O . THR B 1 550 ? -6.617 -41.844 -11.633 1 88.06 550 THR B O 1
ATOM 10259 N N . LYS B 1 551 ? -7.258 -43.875 -12.414 1 87.88 551 LYS B N 1
ATOM 10260 C CA . LYS B 1 551 ? -5.926 -44.469 -12.305 1 87.88 551 LYS B CA 1
ATOM 10261 C C . LYS B 1 551 ? -5.156 -44.344 -13.617 1 87.88 551 LYS B C 1
ATOM 10263 O O . LYS B 1 551 ? -5.754 -44.156 -14.68 1 87.88 551 LYS B O 1
ATOM 10268 N N . ALA B 1 552 ? -3.885 -44.375 -13.531 1 87.38 552 ALA B N 1
ATOM 10269 C CA . ALA B 1 552 ? -3.016 -44.219 -14.695 1 87.38 552 ALA B CA 1
ATOM 10270 C C . ALA B 1 552 ? -3.303 -45.312 -15.719 1 87.38 552 ALA B C 1
ATOM 10272 O O . ALA B 1 552 ? -3.24 -45.094 -16.922 1 87.38 552 ALA B O 1
ATOM 10273 N N . SER B 1 553 ? -3.713 -46.469 -15.25 1 86.25 553 SER B N 1
ATOM 10274 C CA . SER B 1 553 ? -3.955 -47.625 -16.125 1 86.25 553 SER B CA 1
ATOM 10275 C C . SER B 1 553 ? -5.207 -47.406 -16.969 1 86.25 553 SER B C 1
ATOM 10277 O O . SER B 1 553 ? -5.344 -48 -18.047 1 86.25 553 SER B O 1
ATOM 10279 N N . GLU B 1 554 ? -6 -46.5 -16.594 1 84.69 554 GLU B N 1
ATOM 10280 C CA . GLU B 1 554 ? -7.266 -46.25 -17.281 1 84.69 554 GLU B CA 1
ATOM 10281 C C . GLU B 1 554 ? -7.137 -45.156 -18.312 1 84.69 554 GLU B C 1
ATOM 10283 O O . GLU B 1 554 ? -8.047 -44.938 -19.125 1 84.69 554 GLU B O 1
ATOM 10288 N N . GLU B 1 555 ? -5.969 -44.594 -18.312 1 84.69 555 GLU B N 1
ATOM 10289 C CA . GLU B 1 555 ? -5.805 -43.438 -19.219 1 84.69 555 GLU B CA 1
ATOM 10290 C C . GLU B 1 555 ? -4.949 -43.812 -20.422 1 84.69 555 GLU B C 1
ATOM 10292 O O . GLU B 1 555 ? -4.246 -44.844 -20.406 1 84.69 555 GLU B O 1
ATOM 10297 N N . HIS B 1 556 ? -5.059 -42.938 -21.406 1 80.31 556 HIS B N 1
ATOM 10298 C CA . HIS B 1 556 ? -4.316 -43.156 -22.641 1 80.31 556 HIS B CA 1
ATOM 10299 C C . HIS B 1 556 ? -2.814 -43.156 -22.375 1 80.31 556 HIS B C 1
ATOM 10301 O O . HIS B 1 556 ? -2.285 -42.281 -21.719 1 80.31 556 HIS B O 1
ATOM 10307 N N . ASN B 1 557 ? -2.078 -44.125 -22.906 1 83.75 557 ASN B N 1
ATOM 10308 C CA . ASN B 1 557 ? -0.629 -44.281 -22.828 1 83.75 557 ASN B CA 1
ATOM 10309 C C . ASN B 1 557 ? -0.156 -44.375 -21.375 1 83.75 557 ASN B C 1
ATOM 10311 O O . ASN B 1 557 ? 0.986 -44.031 -21.078 1 83.75 557 ASN B O 1
ATOM 10315 N N . ASN B 1 558 ? -1.12 -44.625 -20.406 1 86.31 558 ASN B N 1
ATOM 10316 C CA . ASN B 1 558 ? -0.8 -44.844 -19 1 86.31 558 ASN B CA 1
ATOM 10317 C C . ASN B 1 558 ? -0.183 -43.625 -18.359 1 86.31 558 ASN B C 1
ATOM 10319 O O . ASN B 1 558 ? 0.755 -43.719 -17.562 1 86.31 558 ASN B O 1
ATOM 10323 N N . CYS B 1 559 ? -0.567 -42.5 -18.938 1 88.81 559 CYS B N 1
ATOM 10324 C CA . CYS B 1 559 ? -0.06 -41.25 -18.422 1 88.81 559 CYS B CA 1
ATOM 10325 C C . CYS B 1 559 ? -1.146 -40.5 -17.656 1 88.81 559 CYS B C 1
ATOM 10327 O O . CYS B 1 559 ? -2.248 -40.281 -18.172 1 88.81 559 CYS B O 1
ATOM 10329 N N . LYS B 1 560 ? -0.772 -40.219 -16.375 1 90.88 560 LYS B N 1
ATOM 10330 C CA . LYS B 1 560 ? -1.731 -39.5 -15.547 1 90.88 560 LYS B CA 1
ATOM 10331 C C . LYS B 1 560 ? -1.214 -38.125 -15.188 1 90.88 560 LYS B C 1
ATOM 10333 O O . LYS B 1 560 ? -0.055 -37.969 -14.797 1 90.88 560 LYS B O 1
ATOM 10338 N N . GLY B 1 561 ? -2.016 -37.125 -15.391 1 90.44 561 GLY B N 1
ATOM 10339 C CA . GLY B 1 561 ? -1.648 -35.781 -14.984 1 90.44 561 GLY B CA 1
ATOM 10340 C C . GLY B 1 561 ? -1.729 -34.781 -16.125 1 90.44 561 GLY B C 1
ATOM 10341 O O . GLY B 1 561 ? -2.104 -35.125 -17.25 1 90.44 561 GLY B O 1
ATOM 10342 N N . ILE B 1 562 ? -1.447 -33.625 -15.867 1 91.62 562 ILE B N 1
ATOM 10343 C CA . ILE B 1 562 ? -1.592 -32.531 -16.828 1 91.62 562 ILE B CA 1
ATOM 10344 C C . ILE B 1 562 ? -0.367 -32.469 -17.734 1 91.62 562 ILE B C 1
ATOM 10346 O O . ILE B 1 562 ? -0.399 -31.844 -18.797 1 91.62 562 ILE B O 1
ATOM 10350 N N . ARG B 1 563 ? 0.766 -33.156 -17.375 1 91 563 ARG B N 1
ATOM 10351 C CA . ARG B 1 563 ? 1.992 -33.094 -18.172 1 91 563 ARG B CA 1
ATOM 10352 C C . ARG B 1 563 ? 1.954 -34.125 -19.297 1 91 563 ARG B C 1
ATOM 10354 O O . ARG B 1 563 ? 2.883 -34.219 -20.094 1 91 563 ARG B O 1
ATOM 10361 N N . CYS B 1 564 ? 0.805 -34.812 -19.391 1 90.38 564 CYS B N 1
ATOM 10362 C CA . CYS B 1 564 ? 0.614 -35.812 -20.453 1 90.38 564 CYS B CA 1
ATOM 10363 C C . CYS B 1 564 ? 0.166 -35.125 -21.734 1 90.38 564 CYS B C 1
ATOM 10365 O O . CYS B 1 564 ? -0.311 -34 -21.719 1 90.38 564 CYS B O 1
ATOM 10367 N N . GLU B 1 565 ? 0.508 -35.781 -22.875 1 87.88 565 GLU B N 1
ATOM 10368 C CA . GLU B 1 565 ? 0.07 -35.219 -24.156 1 87.88 565 GLU B CA 1
ATOM 10369 C C . GLU B 1 565 ? -1.43 -34.938 -24.156 1 87.88 565 GLU B C 1
ATOM 10371 O O . GLU B 1 565 ? -1.861 -33.875 -24.531 1 87.88 565 GLU B O 1
ATOM 10376 N N . ARG B 1 566 ? -2.105 -36.031 -23.703 1 89 566 ARG B N 1
ATOM 10377 C CA . ARG B 1 566 ? -3.523 -35.812 -23.422 1 89 566 ARG B CA 1
ATOM 10378 C C . ARG B 1 566 ? -3.764 -35.562 -21.953 1 89 566 ARG B C 1
ATOM 10380 O O . ARG B 1 566 ? -3.744 -36.469 -21.141 1 89 566 ARG B O 1
ATOM 10387 N N . GLN B 1 567 ? -3.994 -34.312 -21.656 1 91.88 567 GLN B N 1
ATOM 10388 C CA . GLN B 1 567 ? -4.121 -33.906 -20.25 1 91.88 567 GLN B CA 1
ATOM 10389 C C . GLN B 1 567 ? -5.332 -34.562 -19.594 1 91.88 567 GLN B C 1
ATOM 10391 O O . GLN B 1 567 ? -6.379 -34.719 -20.219 1 91.88 567 GLN B O 1
ATOM 10396 N N . ASN B 1 568 ? -5.109 -35.031 -18.438 1 90.81 568 ASN B N 1
ATOM 10397 C CA . ASN B 1 568 ? -6.176 -35.688 -17.656 1 90.81 568 ASN B CA 1
ATOM 10398 C C . ASN B 1 568 ? -6.012 -35.438 -16.172 1 90.81 568 ASN B C 1
ATOM 10400 O O . ASN B 1 568 ? -4.973 -34.938 -15.727 1 90.81 568 ASN B O 1
ATOM 10404 N N . ASN B 1 569 ? -7.012 -35.625 -15.359 1 91.88 569 ASN B N 1
ATOM 10405 C CA . ASN B 1 569 ? -7.016 -35.5 -13.906 1 91.88 569 ASN B CA 1
ATOM 10406 C C . ASN B 1 569 ? -6.375 -34.188 -13.453 1 91.88 569 ASN B C 1
ATOM 10408 O O . ASN B 1 569 ? -5.52 -34.188 -12.562 1 91.88 569 ASN B O 1
ATOM 10412 N N . ALA B 1 570 ? -6.762 -33.156 -14.094 1 94 570 ALA B N 1
ATOM 10413 C CA . ALA B 1 570 ? -6.188 -31.859 -13.789 1 94 570 ALA B CA 1
ATOM 10414 C C . ALA B 1 570 ? -6.609 -31.375 -12.398 1 94 570 ALA B C 1
ATOM 10416 O O . ALA B 1 570 ? -5.867 -30.656 -11.734 1 94 570 ALA B O 1
ATOM 10417 N N . PHE B 1 571 ? -7.805 -31.828 -11.883 1 94.69 571 PHE B N 1
ATOM 10418 C CA . PHE B 1 571 ? -8.328 -31.281 -10.641 1 94.69 571 PHE B CA 1
ATOM 10419 C C . PHE B 1 571 ? -8.625 -32.375 -9.641 1 94.69 571 PHE B C 1
ATOM 10421 O O . PHE B 1 571 ? -9.469 -32.219 -8.758 1 94.69 571 PHE B O 1
ATOM 10428 N N . SER B 1 572 ? -7.965 -33.5 -9.734 1 90.88 572 SER B N 1
ATOM 10429 C CA . SER B 1 572 ? -8.273 -34.656 -8.875 1 90.88 572 SER B CA 1
ATOM 10430 C C . SER B 1 572 ? -7.578 -34.531 -7.527 1 90.88 572 SER B C 1
ATOM 10432 O O . SER B 1 572 ? -8.156 -34.875 -6.492 1 90.88 572 SER B O 1
ATOM 10434 N N . THR B 1 573 ? -6.328 -34.125 -7.5 1 91.06 573 THR B N 1
ATOM 10435 C CA . THR B 1 573 ? -5.605 -33.875 -6.258 1 91.06 573 THR B CA 1
ATOM 10436 C C . THR B 1 573 ? -5.312 -32.375 -6.082 1 91.06 573 THR B C 1
ATOM 10438 O O . THR B 1 573 ? -5.344 -31.625 -7.047 1 91.06 573 THR B O 1
ATOM 10441 N N . LEU B 1 574 ? -5.113 -32.094 -4.84 1 92.06 574 LEU B N 1
ATOM 10442 C CA . LEU B 1 574 ? -4.855 -30.703 -4.547 1 92.06 574 LEU B CA 1
ATOM 10443 C C . LEU B 1 574 ? -3.588 -30.219 -5.246 1 92.06 574 LEU B C 1
ATOM 10445 O O . LEU B 1 574 ? -3.555 -29.125 -5.797 1 92.06 574 LEU B O 1
ATOM 10449 N N . PHE B 1 575 ? -2.547 -30.984 -5.238 1 92.38 575 PHE B N 1
ATOM 10450 C CA . PHE B 1 575 ? -1.283 -30.594 -5.852 1 92.38 575 PHE B CA 1
ATOM 10451 C C . PHE B 1 575 ? -1.431 -30.469 -7.363 1 92.38 575 PHE B C 1
ATOM 10453 O O . PHE B 1 575 ? -0.925 -29.516 -7.961 1 92.38 575 PHE B O 1
ATOM 10460 N N . GLU B 1 576 ? -2.109 -31.375 -7.977 1 93.94 576 GLU B N 1
ATOM 10461 C CA . GLU B 1 576 ? -2.334 -31.297 -9.422 1 93.94 576 GLU B CA 1
ATOM 10462 C C . GLU B 1 576 ? -3.225 -30.109 -9.781 1 93.94 576 GLU B C 1
ATOM 10464 O O . GLU B 1 576 ? -3.041 -29.484 -10.828 1 93.94 576 GLU B O 1
ATOM 10469 N N . THR B 1 577 ? -4.145 -29.875 -8.898 1 95.75 577 THR B N 1
ATOM 10470 C CA . THR B 1 577 ? -5.012 -28.734 -9.148 1 95.75 577 THR B CA 1
ATOM 10471 C C . THR B 1 577 ? -4.223 -27.422 -9.07 1 95.75 577 THR B C 1
ATOM 10473 O O . THR B 1 577 ? -4.418 -26.516 -9.883 1 95.75 577 THR B O 1
ATOM 10476 N N . LEU B 1 578 ? -3.35 -27.359 -8.102 1 96.06 578 LEU B N 1
ATOM 10477 C CA . LEU B 1 578 ? -2.512 -26.172 -7.965 1 96.06 578 LEU B CA 1
ATOM 10478 C C . LEU B 1 578 ? -1.631 -25.984 -9.195 1 96.06 578 LEU B C 1
ATOM 10480 O O . LEU B 1 578 ? -1.527 -24.875 -9.727 1 96.06 578 LEU B O 1
ATOM 10484 N N . GLN B 1 579 ? -1.072 -27.016 -9.664 1 95.81 579 GLN B N 1
ATOM 10485 C CA . GLN B 1 579 ? -0.224 -26.938 -10.844 1 95.81 579 GLN B CA 1
ATOM 10486 C C . GLN B 1 579 ? -1.04 -26.594 -12.086 1 95.81 579 GLN B C 1
ATOM 10488 O O . GLN B 1 579 ? -0.589 -25.812 -12.938 1 95.81 579 GLN B O 1
ATOM 10493 N N . SER B 1 580 ? -2.189 -27.188 -12.188 1 96.56 580 SER B N 1
ATOM 10494 C CA . SER B 1 580 ? -3.039 -26.906 -13.336 1 96.56 580 SER B CA 1
ATOM 10495 C C . SER B 1 580 ? -3.434 -25.438 -13.398 1 96.56 580 SER B C 1
ATOM 10497 O O . SER B 1 580 ? -3.35 -24.812 -14.461 1 96.56 580 SER B O 1
ATOM 10499 N N . LEU B 1 581 ? -3.795 -24.922 -12.281 1 96.31 581 LEU B N 1
ATOM 10500 C CA . LEU B 1 581 ? -4.199 -23.531 -12.25 1 96.31 581 LEU B CA 1
ATOM 10501 C C . LEU B 1 581 ? -3.012 -22.609 -12.523 1 96.31 581 LEU B C 1
ATOM 10503 O O . LEU B 1 581 ? -3.154 -21.578 -13.18 1 96.31 581 LEU B O 1
ATOM 10507 N N . PHE B 1 582 ? -1.855 -22.969 -12.039 1 95.38 582 PHE B N 1
ATOM 10508 C CA . PHE B 1 582 ? -0.654 -22.172 -12.297 1 95.38 582 PHE B CA 1
ATOM 10509 C C . PHE B 1 582 ? -0.334 -22.156 -13.781 1 95.38 582 PHE B C 1
ATOM 10511 O O . PHE B 1 582 ? -0.087 -21.078 -14.352 1 95.38 582 PHE B O 1
ATOM 10518 N N . TRP B 1 583 ? -0.405 -23.25 -14.461 1 93.94 583 TRP B N 1
ATOM 10519 C CA . TRP B 1 583 ? -0.055 -23.344 -15.875 1 93.94 583 TRP B CA 1
ATOM 10520 C C . TRP B 1 583 ? -1.147 -22.734 -16.75 1 93.94 583 TRP B C 1
ATOM 10522 O O . TRP B 1 583 ? -0.893 -22.344 -17.891 1 93.94 583 TRP B O 1
ATOM 10532 N N . SER B 1 584 ? -2.283 -22.656 -16.203 1 93.88 584 SER B N 1
ATOM 10533 C CA . SER B 1 584 ? -3.377 -22.062 -16.984 1 93.88 584 SER B CA 1
ATOM 10534 C C . SER B 1 584 ? -3.135 -20.594 -17.25 1 93.88 584 SER B C 1
ATOM 10536 O O . SER B 1 584 ? -3.58 -20.062 -18.266 1 93.88 584 SER B O 1
ATOM 10538 N N . ILE B 1 585 ? -2.391 -19.953 -16.406 1 91.19 585 ILE B N 1
ATOM 10539 C CA . ILE B 1 585 ? -2.129 -18.531 -16.578 1 91.19 585 ILE B CA 1
ATOM 10540 C C . ILE B 1 585 ? -1.31 -18.297 -17.844 1 91.19 585 ILE B C 1
ATOM 10542 O O . ILE B 1 585 ? -1.443 -17.266 -18.516 1 91.19 585 ILE B O 1
ATOM 10546 N N . PHE B 1 586 ? -0.526 -19.281 -18.188 1 90.94 586 PHE B N 1
ATOM 10547 C CA . PHE B 1 586 ? 0.327 -19.172 -19.359 1 90.94 586 PHE B CA 1
ATOM 10548 C C . PHE B 1 586 ? -0.349 -19.781 -20.594 1 90.94 586 PHE B C 1
ATOM 10550 O O . PHE B 1 586 ? 0.257 -19.859 -21.656 1 90.94 586 PHE B O 1
ATOM 10557 N N . GLY B 1 587 ? -1.547 -20.25 -20.438 1 89.44 587 GLY B N 1
ATOM 10558 C CA . GLY B 1 587 ? -2.299 -20.797 -21.562 1 89.44 587 GLY B CA 1
ATOM 10559 C C . GLY B 1 587 ? -1.907 -22.219 -21.922 1 89.44 587 GLY B C 1
ATOM 10560 O O . GLY B 1 587 ? -2.059 -22.641 -23.062 1 89.44 587 GLY B O 1
ATOM 10561 N N . LEU B 1 588 ? -1.463 -22.984 -20.891 1 91.56 588 LEU B N 1
ATOM 10562 C CA . LEU B 1 588 ? -0.946 -24.312 -21.188 1 91.56 588 LEU B CA 1
ATOM 10563 C C . LEU B 1 588 ? -1.943 -25.391 -20.781 1 91.56 588 LEU B C 1
ATOM 10565 O O . LEU B 1 588 ? -1.617 -26.578 -20.797 1 91.56 588 LEU B O 1
ATOM 10569 N N . LEU B 1 589 ? -3.084 -25.016 -20.359 1 92.75 589 LEU B N 1
ATOM 10570 C CA . LEU B 1 589 ? -4.152 -25.969 -20.062 1 92.75 589 LEU B CA 1
ATOM 10571 C C . LEU B 1 589 ? -5.25 -25.891 -21.125 1 92.75 589 LEU B C 1
ATOM 10573 O O . LEU B 1 589 ? -5.566 -24.812 -21.625 1 92.75 589 LEU B O 1
ATOM 10577 N N . ASN B 1 590 ? -5.73 -27.062 -21.438 1 91.88 590 ASN B N 1
ATOM 10578 C CA . ASN B 1 590 ? -6.816 -27.125 -22.406 1 91.88 590 ASN B CA 1
ATOM 10579 C C . ASN B 1 590 ? -8.18 -27.156 -21.719 1 91.88 590 ASN B C 1
ATOM 10581 O O . ASN B 1 590 ? -8.273 -27.484 -20.531 1 91.88 590 ASN B O 1
ATOM 10585 N N . LEU B 1 591 ? -9.227 -26.844 -22.391 1 91.94 591 LEU B N 1
ATOM 10586 C CA . LEU B 1 591 ? -10.57 -26.688 -21.828 1 91.94 591 LEU B CA 1
ATOM 10587 C C . LEU B 1 591 ? -11.195 -28.047 -21.547 1 91.94 591 LEU B C 1
ATOM 10589 O O . LEU B 1 591 ? -12.047 -28.172 -20.672 1 91.94 591 LEU B O 1
ATOM 10593 N N . TYR B 1 592 ? -10.805 -29.078 -22.266 1 90.94 592 TYR B N 1
ATOM 10594 C CA . TYR B 1 592 ? -11.461 -30.375 -22.156 1 90.94 592 TYR B CA 1
ATOM 10595 C C . TYR B 1 592 ? -11.141 -31.031 -20.812 1 90.94 592 TYR B C 1
ATOM 10597 O O . TYR B 1 592 ? -11.766 -32.031 -20.438 1 90.94 592 TYR B O 1
ATOM 10605 N N . VAL B 1 593 ? -10.18 -30.438 -20.062 1 91.75 593 VAL B N 1
ATOM 10606 C CA . VAL B 1 593 ? -9.812 -31 -18.766 1 91.75 593 VAL B CA 1
ATOM 10607 C C . VAL B 1 593 ? -10.977 -30.844 -17.797 1 91.75 593 VAL B C 1
ATOM 10609 O O . VAL B 1 593 ? -11.016 -31.516 -16.75 1 91.75 593 VAL B O 1
ATOM 10612 N N . THR B 1 594 ? -11.938 -29.969 -18.062 1 92 594 THR B N 1
ATOM 10613 C CA . THR B 1 594 ? -13.078 -29.75 -17.172 1 92 594 THR B CA 1
ATOM 10614 C C . THR B 1 594 ? -14.156 -30.812 -17.406 1 92 594 THR B C 1
ATOM 10616 O O . THR B 1 594 ? -15.141 -30.875 -16.672 1 92 594 THR B O 1
ATOM 10619 N N . ASN B 1 595 ? -13.938 -31.656 -18.391 1 89.81 595 ASN B N 1
ATOM 10620 C CA . ASN B 1 595 ? -14.906 -32.719 -18.656 1 89.81 595 ASN B CA 1
ATOM 10621 C C . ASN B 1 595 ? -14.656 -33.938 -17.797 1 89.81 595 ASN B C 1
ATOM 10623 O O . ASN B 1 595 ? -13.516 -34.188 -17.375 1 89.81 595 ASN B O 1
ATOM 10627 N N . VAL B 1 596 ? -15.75 -34.562 -17.469 1 88.94 596 VAL B N 1
ATOM 10628 C CA . VAL B 1 596 ? -15.68 -35.812 -16.688 1 88.94 596 VAL B CA 1
ATOM 10629 C C . VAL B 1 596 ? -16.141 -37 -17.547 1 88.94 596 VAL B C 1
ATOM 10631 O O . VAL B 1 596 ? -16.891 -36.812 -18.516 1 88.94 596 VAL B O 1
ATOM 10634 N N . LYS B 1 597 ? -15.672 -38.125 -17.266 1 83.62 597 LYS B N 1
ATOM 10635 C CA . LYS B 1 597 ? -16.031 -39.312 -18.031 1 83.62 597 LYS B CA 1
ATOM 10636 C C . LYS B 1 597 ? -17.531 -39.594 -17.891 1 83.62 597 LYS B C 1
ATOM 10638 O O . LYS B 1 597 ? -18.172 -40.031 -18.859 1 83.62 597 LYS B O 1
ATOM 10643 N N . ALA B 1 598 ? -18.047 -39.25 -16.734 1 85.44 598 ALA B N 1
ATOM 10644 C CA . ALA B 1 598 ? -19.484 -39.438 -16.531 1 85.44 598 ALA B CA 1
ATOM 10645 C C . ALA B 1 598 ? -20.297 -38.344 -17.188 1 85.44 598 ALA B C 1
ATOM 10647 O O . ALA B 1 598 ? -19.781 -37.219 -17.422 1 85.44 598 ALA B O 1
ATOM 10648 N N . ARG B 1 599 ? -21.438 -38.656 -17.578 1 84.56 599 ARG B N 1
ATOM 10649 C CA . ARG B 1 599 ? -22.297 -37.656 -18.25 1 84.56 599 ARG B CA 1
ATOM 10650 C C . ARG B 1 599 ? -22.953 -36.75 -17.234 1 84.56 599 ARG B C 1
ATOM 10652 O O . ARG B 1 599 ? -24.188 -36.688 -17.156 1 84.56 599 ARG B O 1
ATOM 10659 N N . HIS B 1 600 ? -22.188 -36.156 -16.453 1 90.75 600 HIS B N 1
ATOM 10660 C CA . HIS B 1 600 ? -22.656 -35.156 -15.5 1 90.75 600 HIS B CA 1
ATOM 10661 C C . HIS B 1 600 ? -22.453 -33.75 -16.031 1 90.75 600 HIS B C 1
ATOM 10663 O O . HIS B 1 600 ? -21.469 -33.062 -15.68 1 90.75 600 HIS B O 1
ATOM 10669 N N . GLU B 1 601 ? -23.375 -33.219 -16.766 1 88.69 601 GLU B N 1
ATOM 10670 C CA . GLU B 1 601 ? -23.25 -31.922 -17.438 1 88.69 601 GLU B CA 1
ATOM 10671 C C . GLU B 1 601 ? -23.297 -30.781 -16.438 1 88.69 601 GLU B C 1
ATOM 10673 O O . GLU B 1 601 ? -22.688 -29.719 -16.656 1 88.69 601 GLU B O 1
ATOM 10678 N N . PHE B 1 602 ? -23.984 -31.031 -15.375 1 90.38 602 PHE B N 1
ATOM 10679 C CA . PHE B 1 602 ? -24.078 -29.969 -14.383 1 90.38 602 PHE B CA 1
ATOM 10680 C C . PHE B 1 602 ? -22.719 -29.75 -13.711 1 90.38 602 PHE B C 1
ATOM 10682 O O . PHE B 1 602 ? -22.266 -28.609 -13.578 1 90.38 602 PHE B O 1
ATOM 10689 N N . THR B 1 603 ? -22.078 -30.797 -13.25 1 92.25 603 THR B N 1
ATOM 10690 C CA . THR B 1 603 ? -20.766 -30.688 -12.617 1 92.25 603 THR B CA 1
ATOM 10691 C C . THR B 1 603 ? -19.734 -30.109 -13.586 1 92.25 603 THR B C 1
ATOM 10693 O O . THR B 1 603 ? -18.906 -29.297 -13.188 1 92.25 603 THR B O 1
ATOM 10696 N N . GLU B 1 604 ? -19.875 -30.5 -14.852 1 92.56 604 GLU B N 1
ATOM 10697 C CA . GLU B 1 604 ? -18.969 -29.969 -15.859 1 92.56 604 GLU B CA 1
ATOM 10698 C C . GLU B 1 604 ? -19.188 -28.469 -16.078 1 92.56 604 GLU B C 1
ATOM 10700 O O . GLU B 1 604 ? -18.219 -27.719 -16.234 1 92.56 604 GLU B O 1
ATOM 10705 N N . PHE B 1 605 ? -20.438 -28.094 -16.016 1 91.19 605 PHE B N 1
ATOM 10706 C CA . PHE B 1 605 ? -20.75 -26.688 -16.203 1 91.19 605 PHE B CA 1
ATOM 10707 C C . PHE B 1 605 ? -20.219 -25.844 -15.039 1 91.19 605 PHE B C 1
ATOM 10709 O O . PHE B 1 605 ? -19.641 -24.781 -15.25 1 91.19 605 PHE B O 1
ATOM 10716 N N . ILE B 1 606 ? -20.391 -26.297 -13.875 1 93.69 606 ILE B N 1
ATOM 10717 C CA . ILE B 1 606 ? -19.922 -25.578 -12.695 1 93.69 606 ILE B CA 1
ATOM 10718 C C . ILE B 1 606 ? -18.406 -25.547 -12.68 1 93.69 606 ILE B C 1
ATOM 10720 O O . ILE B 1 606 ? -17.797 -24.531 -12.352 1 93.69 606 ILE B O 1
ATOM 10724 N N . GLY B 1 607 ? -17.812 -26.688 -12.961 1 94.81 607 GLY B N 1
ATOM 10725 C CA . GLY B 1 607 ? -16.359 -26.719 -13.016 1 94.81 607 GLY B CA 1
ATOM 10726 C C . GLY B 1 607 ? -15.781 -25.766 -14.039 1 94.81 607 GLY B C 1
ATOM 10727 O O . GLY B 1 607 ? -14.82 -25.062 -13.75 1 94.81 607 GLY B O 1
ATOM 10728 N N . ALA B 1 608 ? -16.391 -25.734 -15.211 1 94.19 608 ALA B N 1
ATOM 10729 C CA . ALA B 1 608 ? -15.945 -24.812 -16.25 1 94.19 608 ALA B CA 1
ATOM 10730 C C . ALA B 1 608 ? -16.141 -23.359 -15.828 1 94.19 608 ALA B C 1
ATOM 10732 O O . ALA B 1 608 ? -15.328 -22.484 -16.125 1 94.19 608 ALA B O 1
ATOM 10733 N N . THR B 1 609 ? -17.234 -23.109 -15.172 1 93.94 609 THR B N 1
ATOM 10734 C CA . THR B 1 609 ? -17.516 -21.75 -14.711 1 93.94 609 THR B CA 1
ATOM 10735 C C . THR B 1 609 ? -16.516 -21.328 -13.641 1 93.94 609 THR B C 1
ATOM 10737 O O . THR B 1 609 ? -16.031 -20.203 -13.641 1 93.94 609 THR B O 1
ATOM 10740 N N . MET B 1 610 ? -16.203 -22.234 -12.727 1 96.25 610 MET B N 1
ATOM 10741 C CA . MET B 1 610 ? -15.203 -21.953 -11.703 1 96.25 610 MET B CA 1
ATOM 10742 C C . MET B 1 610 ? -13.844 -21.703 -12.336 1 96.25 610 MET B C 1
ATOM 10744 O O . MET B 1 610 ? -13.133 -20.766 -11.953 1 96.25 610 MET B O 1
ATOM 10748 N N . PHE B 1 611 ? -13.539 -22.531 -13.273 1 95.5 611 PHE B N 1
ATOM 10749 C CA . PHE B 1 611 ? -12.273 -22.391 -13.977 1 95.5 611 PHE B CA 1
ATOM 10750 C C . PHE B 1 611 ? -12.227 -21.078 -14.75 1 95.5 611 PHE B C 1
ATOM 10752 O O . PHE B 1 611 ? -11.211 -20.375 -14.742 1 95.5 611 PHE B O 1
ATOM 10759 N N . GLY B 1 612 ? -13.328 -20.734 -15.438 1 94.44 612 GLY B N 1
ATOM 10760 C CA . GLY B 1 612 ? -13.414 -19.469 -16.156 1 94.44 612 GLY B CA 1
ATOM 10761 C C . GLY B 1 612 ? -13.328 -18.25 -15.242 1 94.44 612 GLY B C 1
ATOM 10762 O O . GLY B 1 612 ? -12.656 -17.266 -15.562 1 94.44 612 GLY B O 1
ATOM 10763 N N . THR B 1 613 ? -13.953 -18.297 -14.102 1 94.56 613 THR B N 1
ATOM 10764 C CA . THR B 1 613 ? -13.898 -17.203 -13.141 1 94.56 613 THR B CA 1
ATOM 10765 C C . THR B 1 613 ? -12.477 -17.031 -12.602 1 94.56 613 THR B C 1
ATOM 10767 O O . THR B 1 613 ? -12.016 -15.906 -12.414 1 94.56 613 THR B O 1
ATOM 10770 N N . TYR B 1 614 ? -11.812 -18.125 -12.328 1 96.06 614 TYR B N 1
ATOM 10771 C CA . TYR B 1 614 ? -10.422 -18.062 -11.891 1 96.06 614 TYR B CA 1
ATOM 10772 C C . TYR B 1 614 ? -9.555 -17.344 -12.914 1 96.06 614 TYR B C 1
ATOM 10774 O O . TYR B 1 614 ? -8.734 -16.5 -12.555 1 96.06 614 TYR B O 1
ATOM 10782 N N . ASN B 1 615 ? -9.727 -17.688 -14.148 1 94.56 615 ASN B N 1
ATOM 10783 C CA . ASN B 1 615 ? -8.93 -17.047 -15.195 1 94.56 615 ASN B CA 1
ATOM 10784 C C . ASN B 1 615 ? -9.242 -15.555 -15.312 1 94.56 615 ASN B C 1
ATOM 10786 O O . ASN B 1 615 ? -8.344 -14.75 -15.57 1 94.56 615 ASN B O 1
ATOM 10790 N N . VAL B 1 616 ? -10.492 -15.219 -15.164 1 91.69 616 VAL B N 1
ATOM 10791 C CA . VAL B 1 616 ? -10.852 -13.805 -15.203 1 91.69 616 VAL B CA 1
ATOM 10792 C C . VAL B 1 616 ? -10.172 -13.07 -14.047 1 91.69 616 VAL B C 1
ATOM 10794 O O . VAL B 1 616 ? -9.578 -12 -14.242 1 91.69 616 VAL B O 1
ATOM 10797 N N . ILE B 1 617 ? -10.227 -13.641 -12.867 1 93.12 617 ILE B N 1
ATOM 10798 C CA . ILE B 1 617 ? -9.656 -13 -11.688 1 93.12 617 ILE B CA 1
ATOM 10799 C C . ILE B 1 617 ? -8.133 -12.922 -11.828 1 93.12 617 ILE B C 1
ATOM 10801 O O . ILE B 1 617 ? -7.539 -11.875 -11.562 1 93.12 617 ILE B O 1
ATOM 10805 N N . SER B 1 618 ? -7.504 -13.969 -12.266 1 93.44 618 SER B N 1
ATOM 10806 C CA . SER B 1 618 ? -6.047 -14.023 -12.305 1 93.44 618 SER B CA 1
ATOM 10807 C C . SER B 1 618 ? -5.492 -13.227 -13.477 1 93.44 618 SER B C 1
ATOM 10809 O O . SER B 1 618 ? -4.559 -12.438 -13.312 1 93.44 618 SER B O 1
ATOM 10811 N N . LEU B 1 619 ? -6.082 -13.305 -14.641 1 91 619 LEU B N 1
ATOM 10812 C CA . LEU B 1 619 ? -5.477 -12.75 -15.852 1 91 619 LEU B CA 1
ATOM 10813 C C . LEU B 1 619 ? -5.996 -11.352 -16.125 1 91 619 LEU B C 1
ATOM 10815 O O . LEU B 1 619 ? -5.289 -10.523 -16.719 1 91 619 LEU B O 1
ATOM 10819 N N . VAL B 1 620 ? -7.16 -11.125 -15.695 1 87.19 620 VAL B N 1
ATOM 10820 C CA . VAL B 1 620 ? -7.723 -9.812 -16.016 1 87.19 620 VAL B CA 1
ATOM 10821 C C . VAL B 1 620 ? -7.625 -8.891 -14.812 1 87.19 620 VAL B C 1
ATOM 10823 O O . VAL B 1 620 ? -7.066 -7.793 -14.906 1 87.19 620 VAL B O 1
ATOM 10826 N N . VAL B 1 621 ? -8.047 -9.367 -13.734 1 89 621 VAL B N 1
ATOM 10827 C CA . VAL B 1 621 ? -8.125 -8.477 -12.586 1 89 621 VAL B CA 1
ATOM 10828 C C . VAL B 1 621 ? -6.75 -8.367 -11.922 1 89 621 VAL B C 1
ATOM 10830 O O . VAL B 1 621 ? -6.188 -7.273 -11.82 1 89 621 VAL B O 1
ATOM 10833 N N . LEU B 1 622 ? -6.164 -9.43 -11.508 1 91.56 622 LEU B N 1
ATOM 10834 C CA . LEU B 1 622 ? -4.934 -9.414 -10.727 1 91.56 622 LEU B CA 1
ATOM 10835 C C . LEU B 1 622 ? -3.752 -8.969 -11.578 1 91.56 622 LEU B C 1
ATOM 10837 O O . LEU B 1 622 ? -2.896 -8.211 -11.117 1 91.56 622 LEU B O 1
ATOM 10841 N N . LEU B 1 623 ? -3.662 -9.398 -12.781 1 91 623 LEU B N 1
ATOM 10842 C CA . LEU B 1 623 ? -2.559 -8.977 -13.633 1 91 623 LEU B CA 1
ATOM 10843 C C . LEU B 1 623 ? -2.623 -7.48 -13.906 1 91 623 LEU B C 1
ATOM 10845 O O . LEU B 1 623 ? -1.593 -6.801 -13.906 1 91 623 LEU B O 1
ATOM 10849 N N . ASN B 1 624 ? -3.773 -7.031 -14.086 1 88.31 624 ASN B N 1
ATOM 10850 C CA . ASN B 1 624 ? -3.898 -5.598 -14.32 1 88.31 624 ASN B CA 1
ATOM 10851 C C . ASN B 1 624 ? -3.613 -4.797 -13.055 1 88.31 624 ASN B C 1
ATOM 10853 O O . ASN B 1 624 ? -3.088 -3.684 -13.125 1 88.31 624 ASN B O 1
ATOM 10857 N N . MET B 1 625 ? -4.02 -5.332 -12.023 1 90.75 625 MET B N 1
ATOM 10858 C CA . MET B 1 625 ? -3.646 -4.688 -10.766 1 90.75 625 MET B CA 1
ATOM 10859 C C . MET B 1 625 ? -2.131 -4.633 -10.609 1 90.75 625 MET B C 1
ATOM 10861 O O . MET B 1 625 ? -1.583 -3.617 -10.188 1 90.75 625 MET B O 1
ATOM 10865 N N . LEU B 1 626 ? -1.473 -5.672 -10.953 1 91.31 626 LEU B N 1
ATOM 10866 C CA . LEU B 1 626 ? -0.016 -5.711 -10.883 1 91.31 626 LEU B CA 1
ATOM 10867 C C . LEU B 1 626 ? 0.6 -4.68 -11.828 1 91.31 626 LEU B C 1
ATOM 10869 O O . LEU B 1 626 ? 1.556 -3.992 -11.461 1 91.31 626 LEU B O 1
ATOM 10873 N N . ILE B 1 627 ? 0.119 -4.559 -12.953 1 92.12 627 ILE B N 1
ATOM 10874 C CA . ILE B 1 627 ? 0.619 -3.592 -13.922 1 92.12 627 ILE B CA 1
ATOM 10875 C C . ILE B 1 627 ? 0.449 -2.178 -13.367 1 92.12 627 ILE B C 1
ATOM 10877 O O . ILE B 1 627 ? 1.358 -1.351 -13.477 1 92.12 627 ILE B O 1
ATOM 10881 N N . ALA B 1 628 ? -0.703 -1.968 -12.812 1 90.06 628 ALA B N 1
ATOM 10882 C CA . ALA B 1 628 ? -0.944 -0.651 -12.227 1 90.06 628 ALA B CA 1
ATOM 10883 C C . ALA B 1 628 ? 0.031 -0.369 -11.086 1 90.06 628 ALA B C 1
ATOM 10885 O O . ALA B 1 628 ? 0.572 0.734 -10.984 1 90.06 628 ALA B O 1
ATOM 10886 N N . MET B 1 629 ? 0.21 -1.296 -10.242 1 91.81 629 MET B N 1
ATOM 10887 C CA . MET B 1 629 ? 1.155 -1.15 -9.141 1 91.81 629 MET B CA 1
ATOM 10888 C C . MET B 1 629 ? 2.566 -0.899 -9.664 1 91.81 629 MET B C 1
ATOM 10890 O O . MET B 1 629 ? 3.26 0 -9.188 1 91.81 629 MET B O 1
ATOM 10894 N N . MET B 1 630 ? 2.975 -1.674 -10.633 1 91.5 630 MET B N 1
ATOM 10895 C CA . MET B 1 630 ? 4.324 -1.56 -11.18 1 91.5 630 MET B CA 1
ATOM 10896 C C . MET B 1 630 ? 4.504 -0.234 -11.914 1 91.5 630 MET B C 1
ATOM 10898 O O . MET B 1 630 ? 5.59 0.353 -11.883 1 91.5 630 MET B O 1
ATOM 10902 N N . ASN B 1 631 ? 3.479 0.224 -12.547 1 90.44 631 ASN B N 1
ATOM 10903 C CA . ASN B 1 631 ? 3.549 1.517 -13.219 1 90.44 631 ASN B CA 1
ATOM 10904 C C . ASN B 1 631 ? 3.744 2.658 -12.227 1 90.44 631 ASN B C 1
ATOM 10906 O O . ASN B 1 631 ? 4.52 3.582 -12.477 1 90.44 631 ASN B O 1
ATOM 10910 N N . ASN B 1 632 ? 3.031 2.506 -11.172 1 89.69 632 ASN B N 1
ATOM 10911 C CA . ASN B 1 632 ? 3.182 3.525 -10.141 1 89.69 632 ASN B CA 1
ATOM 10912 C C . ASN B 1 632 ? 4.586 3.512 -9.539 1 89.69 632 ASN B C 1
ATOM 10914 O O . ASN B 1 632 ? 5.203 4.562 -9.375 1 89.69 632 ASN B O 1
ATOM 10918 N N . SER B 1 633 ? 5.09 2.385 -9.18 1 89.94 633 SER B N 1
ATOM 10919 C CA . SER B 1 633 ? 6.438 2.27 -8.625 1 89.94 633 SER B CA 1
ATOM 10920 C C . SER B 1 633 ? 7.488 2.709 -9.633 1 89.94 633 SER B C 1
ATOM 10922 O O . SER B 1 633 ? 8.477 3.35 -9.273 1 89.94 633 SER B O 1
ATOM 10924 N N . TYR B 1 634 ? 7.285 2.396 -10.898 1 91.12 634 TYR B N 1
ATOM 10925 C CA . TYR B 1 634 ? 8.195 2.82 -11.953 1 91.12 634 TYR B CA 1
ATOM 10926 C C . TYR B 1 634 ? 8.227 4.34 -12.078 1 91.12 634 TYR B C 1
ATOM 10928 O O . TYR B 1 634 ? 9.297 4.941 -12.211 1 91.12 634 TYR B O 1
ATOM 10936 N N . GLN B 1 635 ? 7.082 4.91 -12.016 1 89.31 635 GLN B N 1
ATOM 10937 C CA . GLN B 1 635 ? 6.984 6.359 -12.156 1 89.31 635 GLN B CA 1
ATOM 10938 C C . GLN B 1 635 ? 7.664 7.074 -10.992 1 89.31 635 GLN B C 1
ATOM 10940 O O . GLN B 1 635 ? 8.297 8.117 -11.18 1 89.31 635 GLN B O 1
ATOM 10945 N N . LEU B 1 636 ? 7.523 6.531 -9.852 1 88.56 636 LEU B N 1
ATOM 10946 C CA . LEU B 1 636 ? 8.156 7.117 -8.68 1 88.56 636 LEU B CA 1
ATOM 10947 C C . LEU B 1 636 ? 9.68 7.129 -8.828 1 88.56 636 LEU B C 1
ATOM 10949 O O . LEU B 1 636 ? 10.336 8.102 -8.453 1 88.56 636 LEU B O 1
ATOM 10953 N N . ILE B 1 637 ? 10.281 6.129 -9.336 1 89.75 637 ILE B N 1
ATOM 10954 C CA . ILE B 1 637 ? 11.727 6.062 -9.531 1 89.75 637 ILE B CA 1
ATOM 10955 C C . ILE B 1 637 ? 12.125 6.887 -10.75 1 89.75 637 ILE B C 1
ATOM 10957 O O . ILE B 1 637 ? 13.148 7.574 -10.742 1 89.75 637 ILE B O 1
ATOM 10961 N N . ALA B 1 638 ? 11.289 6.887 -11.797 1 89.94 638 ALA B N 1
ATOM 10962 C CA . ALA B 1 638 ? 11.594 7.605 -13.031 1 89.94 638 ALA B CA 1
ATOM 10963 C C . ALA B 1 638 ? 11.609 9.117 -12.797 1 89.94 638 ALA B C 1
ATOM 10965 O O . ALA B 1 638 ? 12.406 9.836 -13.406 1 89.94 638 ALA B O 1
ATOM 10966 N N . ASP B 1 639 ? 10.859 9.523 -11.883 1 89.44 639 ASP B N 1
ATOM 10967 C CA . ASP B 1 639 ? 10.812 10.953 -11.57 1 89.44 639 ASP B CA 1
ATOM 10968 C C . ASP B 1 639 ? 12.086 11.406 -10.875 1 89.44 639 ASP B C 1
ATOM 10970 O O . ASP B 1 639 ? 12.508 12.555 -11.023 1 89.44 639 ASP B O 1
ATOM 10974 N N . HIS B 1 640 ? 12.703 10.547 -10.148 1 91.19 640 HIS B N 1
ATOM 10975 C CA . HIS B 1 640 ? 13.953 10.844 -9.461 1 91.19 640 HIS B CA 1
ATOM 10976 C C . HIS B 1 640 ? 15.062 9.891 -9.898 1 91.19 640 HIS B C 1
ATOM 10978 O O . HIS B 1 640 ? 15.867 9.445 -9.07 1 91.19 640 HIS B O 1
ATOM 10984 N N . ALA B 1 641 ? 15.094 9.602 -11.109 1 91.19 641 ALA B N 1
ATOM 10985 C CA . ALA B 1 641 ? 15.992 8.57 -11.625 1 91.19 641 ALA B CA 1
ATOM 10986 C C . ALA B 1 641 ? 17.453 8.977 -11.43 1 91.19 641 ALA B C 1
ATOM 10988 O O . ALA B 1 641 ? 18.297 8.141 -11.078 1 91.19 641 ALA B O 1
ATOM 10989 N N . ASP B 1 642 ? 17.75 10.203 -11.578 1 92.62 642 ASP B N 1
ATOM 10990 C CA . ASP B 1 642 ? 19.125 10.68 -11.484 1 92.62 642 ASP B CA 1
ATOM 10991 C C . ASP B 1 642 ? 19.656 10.547 -10.055 1 92.62 642 ASP B C 1
ATOM 10993 O O . ASP B 1 642 ? 20.766 10.039 -9.844 1 92.62 642 ASP B O 1
ATOM 10997 N N . ILE B 1 643 ? 18.922 10.93 -9.055 1 93.12 643 ILE B N 1
ATOM 10998 C CA . ILE B 1 643 ? 19.328 10.875 -7.656 1 93.12 643 ILE B CA 1
ATOM 10999 C C . ILE B 1 643 ? 19.484 9.422 -7.223 1 93.12 643 ILE B C 1
ATOM 11001 O O . ILE B 1 643 ? 20.469 9.055 -6.57 1 93.12 643 ILE B O 1
ATOM 11005 N N . GLU B 1 644 ? 18.531 8.641 -7.656 1 93.56 644 GLU B N 1
ATOM 11006 C CA . GLU B 1 644 ? 18.562 7.23 -7.27 1 93.56 644 GLU B CA 1
ATOM 11007 C C . GLU B 1 644 ? 19.766 6.516 -7.895 1 93.56 644 GLU B C 1
ATOM 11009 O O . GLU B 1 644 ? 20.406 5.699 -7.242 1 93.56 644 GLU B O 1
ATOM 11014 N N . TRP B 1 645 ? 20.016 6.805 -9.102 1 93.81 645 TRP B N 1
ATOM 11015 C CA . TRP B 1 645 ? 21.125 6.145 -9.789 1 93.81 645 TRP B CA 1
ATOM 11016 C C . TRP B 1 645 ? 22.469 6.59 -9.211 1 93.81 645 TRP B C 1
ATOM 11018 O O . TRP B 1 645 ? 23.344 5.762 -8.977 1 93.81 645 TRP B O 1
ATOM 11028 N N . LYS B 1 646 ? 22.656 7.855 -8.953 1 95.12 646 LYS B N 1
ATOM 11029 C CA . LYS B 1 646 ? 23.891 8.367 -8.383 1 95.12 646 LYS B CA 1
ATOM 11030 C C . LYS B 1 646 ? 24.141 7.773 -6.996 1 95.12 646 LYS B C 1
ATOM 11032 O O . LYS B 1 646 ? 25.281 7.5 -6.629 1 95.12 646 LYS B O 1
ATOM 11037 N N . PHE B 1 647 ? 23.125 7.637 -6.262 1 94.31 647 PHE B N 1
ATOM 11038 C CA . PHE B 1 647 ? 23.25 7.016 -4.945 1 94.31 647 PHE B CA 1
ATOM 11039 C C . PHE B 1 647 ? 23.719 5.57 -5.07 1 94.31 647 PHE B C 1
ATOM 11041 O O . PHE B 1 647 ? 24.625 5.145 -4.359 1 94.31 647 PHE B O 1
ATOM 11048 N N . ALA B 1 648 ? 23.094 4.828 -5.988 1 92.88 648 ALA B N 1
ATOM 11049 C CA . ALA B 1 648 ? 23.469 3.434 -6.191 1 92.88 648 ALA B CA 1
ATOM 11050 C C . ALA B 1 648 ? 24.875 3.324 -6.758 1 92.88 648 ALA B C 1
ATOM 11052 O O . ALA B 1 648 ? 25.641 2.443 -6.363 1 92.88 648 ALA B O 1
ATOM 11053 N N . ARG B 1 649 ? 25.188 4.156 -7.703 1 93.38 649 ARG B N 1
ATOM 11054 C CA . ARG B 1 649 ? 26.531 4.168 -8.281 1 93.38 649 ARG B CA 1
ATOM 11055 C C . ARG B 1 649 ? 27.578 4.457 -7.223 1 93.38 649 ARG B C 1
ATOM 11057 O O . ARG B 1 649 ? 28.656 3.844 -7.223 1 93.38 649 ARG B O 1
ATOM 11064 N N . THR B 1 650 ? 27.281 5.332 -6.281 1 93.81 650 THR B N 1
ATOM 11065 C CA . THR B 1 650 ? 28.234 5.672 -5.227 1 93.81 650 THR B CA 1
ATOM 11066 C C . THR B 1 650 ? 28.453 4.484 -4.289 1 93.81 650 THR B C 1
ATOM 11068 O O . THR B 1 650 ? 29.578 4.23 -3.848 1 93.81 650 THR B O 1
ATOM 11071 N N . LYS B 1 651 ? 27.391 3.861 -4.023 1 91.44 651 LYS B N 1
ATOM 11072 C CA . LYS B 1 651 ? 27.516 2.662 -3.199 1 91.44 651 LYS B CA 1
ATOM 11073 C C . LYS B 1 651 ? 28.438 1.639 -3.867 1 91.44 651 LYS B C 1
ATOM 11075 O O . LYS B 1 651 ? 29.266 1.016 -3.205 1 91.44 651 LYS B O 1
ATOM 11080 N N . LEU B 1 652 ? 28.297 1.494 -5.148 1 91.31 652 LEU B N 1
ATOM 11081 C CA . LEU B 1 652 ? 29.141 0.584 -5.906 1 91.31 652 LEU B CA 1
ATOM 11082 C C . LEU B 1 652 ? 30.594 1.068 -5.906 1 91.31 652 LEU B C 1
ATOM 11084 O O . LEU B 1 652 ? 31.516 0.287 -5.656 1 91.31 652 LEU B O 1
ATOM 11088 N N . TRP B 1 653 ? 30.812 2.346 -6.133 1 91.75 653 TRP B N 1
ATOM 11089 C CA . TRP B 1 653 ? 32.156 2.92 -6.164 1 91.75 653 TRP B CA 1
ATOM 11090 C C . TRP B 1 653 ? 32.844 2.762 -4.812 1 91.75 653 TRP B C 1
ATOM 11092 O O . TRP B 1 653 ? 34.031 2.396 -4.746 1 91.75 653 TRP B O 1
ATOM 11102 N N . MET B 1 654 ? 32.062 2.963 -3.764 1 89.88 654 MET B N 1
ATOM 11103 C CA . MET B 1 654 ? 32.625 2.93 -2.42 1 89.88 654 MET B CA 1
ATOM 11104 C C . MET B 1 654 ? 33.125 1.525 -2.062 1 89.88 654 MET B C 1
ATOM 11106 O O . MET B 1 654 ? 34.062 1.361 -1.294 1 89.88 654 MET B O 1
ATOM 11110 N N . SER B 1 655 ? 32.531 0.56 -2.645 1 87.12 655 SER B N 1
ATOM 11111 C CA . SER B 1 655 ? 32.938 -0.808 -2.367 1 87.12 655 SER B CA 1
ATOM 11112 C C . SER B 1 655 ? 34.312 -1.094 -2.967 1 87.12 655 SER B C 1
ATOM 11114 O O . SER B 1 655 ? 35.031 -1.998 -2.514 1 87.12 655 SER B O 1
ATOM 11116 N N . TYR B 1 656 ? 34.812 -0.319 -3.928 1 89.19 656 TYR B N 1
ATOM 11117 C CA . TYR B 1 656 ? 36.094 -0.564 -4.582 1 89.19 656 TYR B CA 1
ATOM 11118 C C . TYR B 1 656 ? 37.156 0.428 -4.109 1 89.19 656 TYR B C 1
ATOM 11120 O O . TYR B 1 656 ? 38.312 0.322 -4.48 1 89.19 656 TYR B O 1
ATOM 11128 N N . PHE B 1 657 ? 36.75 1.396 -3.307 1 86.62 657 PHE B N 1
ATOM 11129 C CA . PHE B 1 657 ? 37.719 2.371 -2.799 1 86.62 657 PHE B CA 1
ATOM 11130 C C . PHE B 1 657 ? 38.5 1.797 -1.633 1 86.62 657 PHE B C 1
ATOM 11132 O O . PHE B 1 657 ? 39.625 2.234 -1.362 1 86.62 657 PHE B O 1
ATOM 11139 N N . ASP B 1 658 ? 37.969 0.804 -0.984 1 76.69 658 ASP B N 1
ATOM 11140 C CA . ASP B 1 658 ? 38.656 0.245 0.177 1 76.69 658 ASP B CA 1
ATOM 11141 C C . ASP B 1 658 ? 39.938 -0.508 -0.241 1 76.69 658 ASP B C 1
ATOM 11143 O O . ASP B 1 658 ? 40 -1.074 -1.335 1 76.69 658 ASP B O 1
ATOM 11147 N N . GLU B 1 659 ? 41 -0.365 0.491 1 68 659 GLU B N 1
ATOM 11148 C CA . GLU B 1 659 ? 42.281 -0.935 0.169 1 68 659 GLU B CA 1
ATOM 11149 C C . GLU B 1 659 ? 42.25 -2.459 0.216 1 68 659 GLU B C 1
ATOM 11151 O O . GLU B 1 659 ? 43.031 -3.125 -0.479 1 68 659 GLU B O 1
ATOM 11156 N N . GLY B 1 660 ? 41.219 -3.025 0.662 1 72.69 660 GLY B N 1
ATOM 11157 C CA . GLY B 1 660 ? 41.156 -4.48 0.67 1 72.69 660 GLY B CA 1
ATOM 11158 C C . GLY B 1 660 ? 40.406 -5.062 -0.498 1 72.69 660 GLY B C 1
ATOM 11159 O O . GLY B 1 660 ? 39.75 -4.332 -1.243 1 72.69 660 GLY B O 1
ATOM 11160 N N . GLY B 1 661 ? 40.781 -6.258 -0.979 1 80.5 661 GLY B N 1
ATOM 11161 C CA . GLY B 1 661 ? 40.062 -7.012 -1.983 1 80.5 661 GLY B CA 1
ATOM 11162 C C . GLY B 1 661 ? 40.469 -6.664 -3.404 1 80.5 661 GLY B C 1
ATOM 11163 O O . GLY B 1 661 ? 39.625 -6.496 -4.277 1 80.5 661 GLY B O 1
ATOM 11164 N N . THR B 1 662 ? 41.656 -6.457 -3.635 1 86.56 662 THR B N 1
ATOM 11165 C CA . THR B 1 662 ? 42.156 -6.059 -4.953 1 86.56 662 THR B CA 1
ATOM 11166 C C . THR B 1 662 ? 42.156 -7.254 -5.906 1 86.56 662 THR B C 1
ATOM 11168 O O . THR B 1 662 ? 41.844 -7.117 -7.086 1 86.56 662 THR B O 1
ATOM 11171 N N . LEU B 1 663 ? 42.469 -8.383 -5.371 1 91.38 663 LEU B N 1
ATOM 11172 C CA . LEU B 1 663 ? 42.562 -9.555 -6.234 1 91.38 663 LEU B CA 1
ATOM 11173 C C . LEU B 1 663 ? 41.188 -10.18 -6.461 1 91.38 663 LEU B C 1
ATOM 11175 O O . LEU B 1 663 ? 40.469 -10.5 -5.5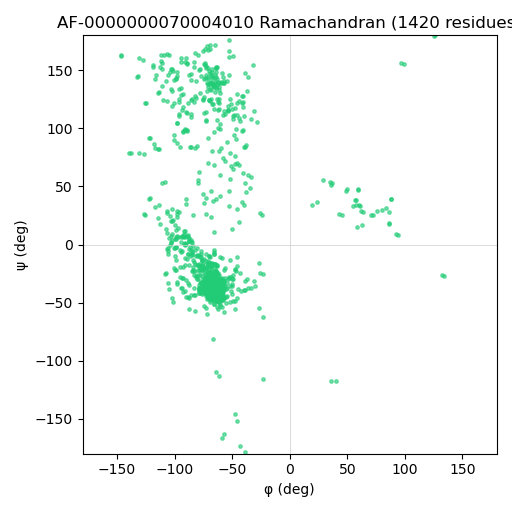04 1 91.38 663 LEU B O 1
ATOM 11179 N N . PRO B 1 664 ? 40.781 -10.289 -7.727 1 94.31 664 PRO B N 1
ATOM 11180 C CA . PRO B 1 664 ? 39.531 -10.984 -8.016 1 94.31 664 PRO B CA 1
ATOM 11181 C C . PRO B 1 664 ? 39.656 -12.5 -7.855 1 94.31 664 PRO B C 1
ATOM 11183 O O . PRO B 1 664 ? 40.75 -13.039 -7.844 1 94.31 664 PRO B O 1
ATOM 11186 N N . PRO B 1 665 ? 38.562 -13.164 -7.625 1 94.19 665 PRO B N 1
ATOM 11187 C CA . PRO B 1 665 ? 38.594 -14.633 -7.648 1 94.19 665 PRO B CA 1
ATOM 11188 C C . PRO B 1 665 ? 39.094 -15.188 -8.984 1 94.19 665 PRO B C 1
ATOM 11190 O O . PRO B 1 665 ? 38.781 -14.633 -10.039 1 94.19 665 PRO B O 1
ATOM 11193 N N . PRO B 1 666 ? 39.906 -16.203 -9.016 1 94.75 666 PRO B N 1
ATOM 11194 C CA . PRO B 1 666 ? 40.281 -17.125 -7.945 1 94.75 666 PRO B CA 1
ATOM 11195 C C . PRO B 1 666 ? 41.625 -16.766 -7.297 1 94.75 666 PRO B C 1
ATOM 11197 O O . PRO B 1 666 ? 42.094 -17.516 -6.441 1 94.75 666 PRO B O 1
ATOM 11200 N N . PHE B 1 667 ? 42.156 -15.672 -7.672 1 93 667 PHE B N 1
ATOM 11201 C CA . PHE B 1 667 ? 43.5 -15.328 -7.215 1 93 667 PHE B CA 1
ATOM 11202 C C . PHE B 1 667 ? 43.469 -14.836 -5.773 1 93 667 PHE B C 1
ATOM 11204 O O . PHE B 1 667 ? 44.531 -14.719 -5.133 1 93 667 PHE B O 1
ATOM 11211 N N . ASN B 1 668 ? 42.344 -14.586 -5.23 1 90.81 668 ASN B N 1
ATOM 11212 C CA . ASN B 1 668 ? 42.219 -14.078 -3.867 1 90.81 668 ASN B CA 1
ATOM 11213 C C . ASN B 1 668 ? 42.438 -15.172 -2.836 1 90.81 668 ASN B C 1
ATOM 11215 O O . ASN B 1 668 ? 42.625 -14.891 -1.65 1 90.81 668 ASN B O 1
ATOM 11219 N N . ILE B 1 669 ? 42.438 -16.375 -3.244 1 89.31 669 ILE B N 1
ATOM 11220 C CA . ILE B 1 669 ? 42.656 -17.484 -2.312 1 89.31 669 ILE B CA 1
ATOM 11221 C C . ILE B 1 669 ? 44.156 -17.719 -2.094 1 89.31 669 ILE B C 1
ATOM 11223 O O . ILE B 1 669 ? 44.531 -18.281 -1.077 1 89.31 669 ILE B O 1
ATOM 11227 N N . VAL B 1 670 ? 44.906 -17.297 -3.01 1 85.31 670 VAL B N 1
ATOM 11228 C CA . VAL B 1 670 ? 46.344 -17.516 -2.918 1 85.31 670 VAL B CA 1
ATOM 11229 C C . VAL B 1 670 ? 46.969 -16.578 -1.87 1 85.31 670 VAL B C 1
ATOM 11231 O O . VAL B 1 670 ? 46.781 -15.367 -1.944 1 85.31 670 VAL B O 1
ATOM 11234 N N . PRO B 1 671 ? 47.469 -17.141 -0.795 1 81.44 671 PRO B N 1
ATOM 11235 C CA . PRO B 1 671 ? 48.031 -16.281 0.246 1 81.44 671 PRO B CA 1
ATOM 11236 C C . PRO B 1 671 ? 49.188 -15.414 -0.268 1 81.44 671 PRO B C 1
ATOM 11238 O O . PRO B 1 671 ? 49.938 -15.836 -1.159 1 81.44 671 PRO B O 1
ATOM 11241 N N . SER B 1 672 ? 49.219 -14.219 0.14 1 77.69 672 SER B N 1
ATOM 11242 C CA . SER B 1 672 ? 50.281 -13.305 -0.239 1 77.69 672 SER B CA 1
ATOM 11243 C C . SER B 1 672 ? 51.656 -13.781 0.294 1 77.69 672 SER B C 1
ATOM 11245 O O . SER B 1 672 ? 51.688 -14.508 1.287 1 77.69 672 SER B O 1
ATOM 11247 N N . PRO B 1 673 ? 52.656 -13.586 -0.482 1 76.94 673 PRO B N 1
ATOM 11248 C CA . PRO B 1 673 ? 53.969 -13.992 -0.013 1 76.94 673 PRO B CA 1
ATOM 11249 C C . PRO B 1 673 ? 54.281 -13.469 1.389 1 76.94 673 PRO B C 1
ATOM 11251 O O . PRO B 1 673 ? 54.938 -14.156 2.172 1 76.94 673 PRO B O 1
ATOM 11254 N N . LYS B 1 674 ? 53.688 -12.305 1.694 1 74.69 674 LYS B N 1
ATOM 11255 C CA . LYS B 1 674 ? 53.875 -11.789 3.045 1 74.69 674 LYS B CA 1
ATOM 11256 C C . LYS B 1 674 ? 53.25 -12.711 4.086 1 74.69 674 LYS B C 1
ATOM 11258 O O . LYS B 1 674 ? 53.844 -12.992 5.121 1 74.69 674 LYS B O 1
ATOM 11263 N N . SER B 1 675 ? 52.062 -13.18 3.67 1 75.31 675 SER B N 1
ATOM 11264 C CA . SER B 1 675 ? 51.375 -14.055 4.609 1 75.31 675 SER B CA 1
ATOM 11265 C C . SER B 1 675 ? 52.094 -15.391 4.75 1 75.31 675 SER B C 1
ATOM 11267 O O . SER B 1 675 ? 52.156 -15.953 5.844 1 75.31 675 SER B O 1
ATOM 11269 N N . VAL B 1 676 ? 52.656 -15.828 3.639 1 76.31 676 VAL B N 1
ATOM 11270 C CA . VAL B 1 676 ? 53.406 -17.078 3.684 1 76.31 676 VAL B CA 1
ATOM 11271 C C . VAL B 1 676 ? 54.688 -16.891 4.527 1 76.31 676 VAL B C 1
ATOM 11273 O O . VAL B 1 676 ? 55.031 -17.766 5.32 1 76.31 676 VAL B O 1
ATOM 11276 N N . TRP B 1 677 ? 55.188 -15.711 4.367 1 74.81 677 TRP B N 1
ATOM 11277 C CA . TRP B 1 677 ? 56.406 -15.43 5.133 1 74.81 677 TRP B CA 1
ATOM 11278 C C . TRP B 1 677 ? 56.094 -15.375 6.629 1 74.81 677 TRP B C 1
ATOM 11280 O O . TRP B 1 677 ? 56.812 -15.961 7.434 1 74.81 677 TRP B O 1
ATOM 11290 N N . TYR B 1 678 ? 54.938 -14.727 6.875 1 74.75 678 TYR B N 1
ATOM 11291 C CA . TYR B 1 678 ? 54.562 -14.641 8.281 1 74.75 678 TYR B CA 1
ATOM 11292 C C . TYR B 1 678 ? 54.25 -16.016 8.844 1 74.75 678 TYR B C 1
ATOM 11294 O O . TYR B 1 678 ? 54.562 -16.328 9.984 1 74.75 678 TYR B O 1
ATOM 11302 N N . LEU B 1 679 ? 53.656 -16.844 8 1 76.06 679 LEU B N 1
ATOM 11303 C CA . LEU B 1 679 ? 53.344 -18.188 8.43 1 76.06 679 LEU B CA 1
ATOM 11304 C C . LEU B 1 679 ? 54.594 -19.016 8.617 1 76.06 679 LEU B C 1
ATOM 11306 O O . LEU B 1 679 ? 54.719 -19.781 9.586 1 76.06 679 LEU B O 1
ATOM 11310 N N . LEU B 1 680 ? 55.531 -18.859 7.75 1 78.75 680 LEU B N 1
ATOM 11311 C CA . LEU B 1 680 ? 56.781 -19.594 7.852 1 78.75 680 LEU B CA 1
ATOM 11312 C C . LEU B 1 680 ? 57.594 -19.141 9.078 1 78.75 680 LEU B C 1
ATOM 11314 O O . LEU B 1 680 ? 58.188 -19.953 9.766 1 78.75 680 LEU B O 1
ATOM 11318 N N . MET B 1 681 ? 57.5 -17.875 9.312 1 78.5 681 MET B N 1
ATOM 11319 C CA . MET B 1 681 ? 58.188 -17.344 10.492 1 78.5 681 MET B CA 1
ATOM 11320 C C . MET B 1 681 ? 57.5 -17.844 11.773 1 78.5 681 MET B C 1
ATOM 11322 O O . MET B 1 681 ? 58.188 -18.188 12.734 1 78.5 681 MET B O 1
ATOM 11326 N N . TRP B 1 682 ? 56.25 -17.875 11.695 1 77.81 682 TRP B N 1
ATOM 11327 C CA . TRP B 1 682 ? 55.5 -18.375 12.852 1 77.81 682 TRP B CA 1
ATOM 11328 C C . TRP B 1 682 ? 55.781 -19.844 13.094 1 77.81 682 TRP B C 1
ATOM 11330 O O . TRP B 1 682 ? 56 -20.266 14.242 1 77.81 682 TRP B O 1
ATOM 11340 N N . LEU B 1 683 ? 55.906 -20.625 12.039 1 81.38 683 LEU B N 1
ATOM 11341 C CA . LEU B 1 683 ? 56.219 -22.047 12.148 1 81.38 683 LEU B CA 1
ATOM 11342 C C . LEU B 1 683 ? 57.656 -22.25 12.633 1 81.38 683 LEU B C 1
ATOM 11344 O O . LEU B 1 683 ? 57.906 -23.141 13.445 1 81.38 683 LEU B O 1
ATOM 11348 N N . HIS B 1 684 ? 58.531 -21.516 12.102 1 77.06 684 HIS B N 1
ATOM 11349 C CA . HIS B 1 684 ? 59.938 -21.578 12.508 1 77.06 684 HIS B CA 1
ATOM 11350 C C . HIS B 1 684 ? 60.094 -21.25 13.992 1 77.06 684 HIS B C 1
ATOM 11352 O O . HIS B 1 684 ? 60.812 -21.938 14.711 1 77.06 684 HIS B O 1
ATOM 11358 N N . ASN B 1 685 ? 59.406 -20.266 14.398 1 74.69 685 ASN B N 1
ATOM 11359 C CA . ASN B 1 685 ? 59.469 -19.891 15.805 1 74.69 685 ASN B CA 1
ATOM 11360 C C . ASN B 1 685 ? 58.844 -20.953 16.703 1 74.69 685 ASN B C 1
ATOM 11362 O O . ASN B 1 685 ? 59.344 -21.234 17.797 1 74.69 685 ASN B O 1
ATOM 11366 N N . LYS B 1 686 ? 57.875 -21.547 16.266 1 75.31 686 LYS B N 1
ATOM 11367 C CA . LYS B 1 686 ? 57.219 -22.594 17.047 1 75.31 686 LYS B CA 1
ATOM 11368 C C . LYS B 1 686 ? 58.094 -23.844 17.109 1 75.31 686 LYS B C 1
ATOM 11370 O O . LYS B 1 686 ? 58.156 -24.516 18.141 1 75.31 686 LYS B O 1
ATOM 11375 N N . LEU B 1 687 ? 58.781 -24.156 16.172 1 68.25 687 LEU B N 1
ATOM 11376 C CA . LEU B 1 687 ? 59.656 -25.328 16.156 1 68.25 687 LEU B CA 1
ATOM 11377 C C . LEU B 1 687 ? 60.938 -25.047 16.906 1 68.25 687 LEU B C 1
ATOM 11379 O O . LEU B 1 687 ? 61.469 -25.938 17.594 1 68.25 687 LEU B O 1
ATOM 11383 N N . CYS B 1 688 ? 61.594 -24.062 16.875 1 59.03 688 CYS B N 1
ATOM 11384 C CA . CYS B 1 688 ? 62.844 -23.719 17.562 1 59.03 688 CYS B CA 1
ATOM 11385 C C . CYS B 1 688 ? 62.562 -23.375 19.031 1 59.03 688 CYS B C 1
ATOM 11387 O O . CYS B 1 688 ? 63.5 -23.234 19.828 1 59.03 688 CYS B O 1
ATOM 11389 N N . ARG B 1 689 ? 61.562 -23 19.672 1 52.53 689 ARG B N 1
ATOM 11390 C CA . ARG B 1 689 ? 61.406 -22.703 21.094 1 52.53 689 ARG B CA 1
ATOM 11391 C C . ARG B 1 689 ? 61.594 -23.969 21.938 1 52.53 689 ARG B C 1
ATOM 11393 O O . ARG B 1 689 ? 61.406 -23.953 23.156 1 52.53 689 ARG B O 1
ATOM 11400 N N . ARG B 1 690 ? 62.062 -25.203 21.531 1 44.12 690 ARG B N 1
ATOM 11401 C CA . ARG B 1 690 ? 62.344 -26.141 22.609 1 44.12 690 ARG B CA 1
ATOM 11402 C C . ARG B 1 690 ? 63.625 -25.781 23.359 1 44.12 690 ARG B C 1
ATOM 11404 O O . ARG B 1 690 ? 64 -26.469 24.297 1 44.12 690 ARG B O 1
ATOM 11411 N N . GLY B 1 691 ? 64.875 -25.547 22.859 1 38.53 691 GLY B N 1
ATOM 11412 C CA . GLY B 1 691 ? 66 -25.344 23.812 1 38.53 691 GLY B CA 1
ATOM 11413 C C . GLY B 1 691 ? 65.688 -24.266 24.844 1 38.53 691 GLY B C 1
ATOM 11414 O O . GLY B 1 691 ? 64.688 -23.531 24.703 1 38.53 691 GLY B O 1
ATOM 11415 N N . PRO B 1 692 ? 66.625 -24.297 26.172 1 37.16 692 PRO B N 1
ATOM 11416 C CA . PRO B 1 692 ? 66.438 -23.422 27.328 1 37.16 692 PRO B CA 1
ATOM 11417 C C . PRO B 1 692 ? 66.312 -21.953 26.938 1 37.16 692 PRO B C 1
ATOM 11419 O O . PRO B 1 692 ? 66.5 -21.062 27.766 1 37.16 692 PRO B O 1
ATOM 11422 N N . LEU B 1 693 ? 66.125 -21.688 25.781 1 29.53 693 LEU B N 1
ATOM 11423 C CA . LEU B 1 693 ? 66.188 -20.312 25.281 1 29.53 693 LEU B CA 1
ATOM 11424 C C . LEU B 1 693 ? 65.562 -19.344 26.266 1 29.53 693 LEU B C 1
ATOM 11426 O O . LEU B 1 693 ? 64.375 -19.469 26.609 1 29.53 693 LEU B O 1
ATOM 11430 N N . GLY B 1 694 ? 66.438 -18.859 27.375 1 28.91 694 GLY B N 1
ATOM 11431 C CA . GLY B 1 694 ? 66.25 -17.75 28.281 1 28.91 694 GLY B CA 1
ATOM 11432 C C . GLY B 1 694 ? 65.312 -16.672 27.75 1 28.91 694 GLY B C 1
ATOM 11433 O O . GLY B 1 694 ? 64.125 -16.703 27.969 1 28.91 694 GLY B O 1
ATOM 11434 N N . ASP B 1 695 ? 66.125 -15.391 27.578 1 28.86 695 ASP B N 1
ATOM 11435 C CA . ASP B 1 695 ? 65.625 -14.016 27.672 1 28.86 695 ASP B CA 1
ATOM 11436 C C . ASP B 1 695 ? 64.5 -13.758 26.703 1 28.86 695 ASP B C 1
ATOM 11438 O O . ASP B 1 695 ? 64.375 -14.398 25.656 1 28.86 695 ASP B O 1
ATOM 11442 N N . ASP B 1 696 ? 63.469 -12.945 27.266 1 29.14 696 ASP B N 1
ATOM 11443 C CA . ASP B 1 696 ? 62.156 -12.375 27.016 1 29.14 696 ASP B CA 1
ATOM 11444 C C . ASP B 1 696 ? 62.125 -11.617 25.688 1 29.14 696 ASP B C 1
ATOM 11446 O O . ASP B 1 696 ? 62.719 -10.531 25.562 1 29.14 696 ASP B O 1
ATOM 11450 N N . THR B 1 697 ? 62.438 -12.188 24.656 1 25.58 697 THR B N 1
ATOM 11451 C CA . THR B 1 697 ? 62.438 -11.43 23.406 1 25.58 697 THR B CA 1
ATOM 11452 C C . THR B 1 697 ? 61.344 -10.344 23.438 1 25.58 697 THR B C 1
ATOM 11454 O O . THR B 1 697 ? 60.375 -10.453 24.188 1 25.58 697 THR B O 1
ATOM 11457 N N . HIS B 1 698 ? 61.562 -9.203 22.609 1 25.28 698 HIS B N 1
ATOM 11458 C CA . HIS B 1 698 ? 60.938 -7.988 22.094 1 25.28 698 HIS B CA 1
ATOM 11459 C C . HIS B 1 698 ? 59.469 -8.219 21.734 1 25.28 698 HIS B C 1
ATOM 11461 O O . HIS B 1 698 ? 59.062 -9.367 21.562 1 25.28 698 HIS B O 1
ATOM 11467 N N . LYS B 1 699 ? 58.812 -7.082 21.188 1 26.19 699 LYS B N 1
ATOM 11468 C CA . LYS B 1 699 ? 57.5 -6.516 20.859 1 26.19 699 LYS B CA 1
ATOM 11469 C C . LYS B 1 699 ? 56.781 -7.398 19.844 1 2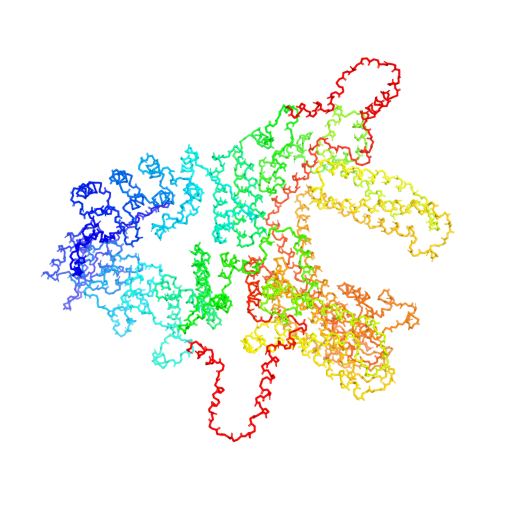6.19 699 LYS B C 1
ATOM 11471 O O . LYS B 1 699 ? 57.062 -7.355 18.656 1 26.19 699 LYS B O 1
ATOM 11476 N N . CYS B 1 700 ? 56.812 -8.609 19.938 1 26.17 700 CYS B N 1
ATOM 11477 C CA . CYS B 1 700 ? 55.688 -9.016 19.125 1 26.17 700 CYS B CA 1
ATOM 11478 C C . CYS B 1 700 ? 54.469 -8.148 19.406 1 26.17 700 CYS B C 1
ATOM 11480 O O . CYS B 1 700 ? 53.5 -8.609 20 1 26.17 700 CYS B O 1
ATOM 11482 N N . GLU B 1 701 ? 54.812 -6.984 20 1 27.48 701 GLU B N 1
ATOM 11483 C CA . GLU B 1 701 ? 53.875 -5.871 20.172 1 27.48 701 GLU B CA 1
ATOM 11484 C C . GLU B 1 701 ? 53.094 -5.594 18.875 1 27.48 701 GLU B C 1
ATOM 11486 O O . GLU B 1 701 ? 52.375 -4.605 18.781 1 27.48 701 GLU B O 1
ATOM 11491 N N . ASN B 1 702 ? 53.656 -6.117 17.766 1 25.23 702 ASN B N 1
ATOM 11492 C CA . ASN B 1 702 ? 53.062 -5.371 16.656 1 25.23 702 ASN B CA 1
ATOM 11493 C C . ASN B 1 702 ? 51.562 -5.504 16.641 1 25.23 702 ASN B C 1
ATOM 11495 O O . ASN B 1 702 ? 50.844 -4.617 16.156 1 25.23 702 ASN B O 1
ATOM 11499 N N . LEU B 1 703 ? 51.125 -6.762 16.641 1 25.8 703 LEU B N 1
ATOM 11500 C CA . LEU B 1 703 ? 49.781 -6.656 16.094 1 25.8 703 LEU B CA 1
ATOM 11501 C C . LEU B 1 703 ? 48.875 -5.859 17.016 1 25.8 703 LEU B C 1
ATOM 11503 O O . LEU B 1 703 ? 48 -5.121 16.562 1 25.8 703 LEU B O 1
ATOM 11507 N N . ARG B 1 704 ? 49 -6.078 18.375 1 28.3 704 ARG B N 1
ATOM 11508 C CA . ARG B 1 704 ? 48.094 -5.301 19.203 1 28.3 704 ARG B CA 1
ATOM 11509 C C . ARG B 1 704 ? 48.5 -3.83 19.25 1 28.3 704 ARG B C 1
ATOM 11511 O O . ARG B 1 704 ? 47.656 -2.947 19.344 1 28.3 704 ARG B O 1
ATOM 11518 N N . GLU B 1 705 ? 49.844 -3.457 19.359 1 29.84 705 GLU B N 1
ATOM 11519 C CA . GLU B 1 705 ? 50.281 -2.068 19.281 1 29.84 705 GLU B CA 1
ATOM 11520 C C . GLU B 1 705 ? 50.031 -1.487 17.906 1 29.84 705 GLU B C 1
ATOM 11522 O O . GLU B 1 705 ? 50.031 -0.268 17.719 1 29.84 705 GLU B O 1
ATOM 11527 N N . PHE B 1 706 ? 50.062 -2.188 16.891 1 26.92 706 PHE B N 1
ATOM 11528 C CA . PHE B 1 706 ? 49.562 -1.525 15.688 1 26.92 706 PHE B CA 1
ATOM 11529 C C . PHE B 1 706 ? 48.125 -1.136 15.859 1 26.92 706 PHE B C 1
ATOM 11531 O O . PHE B 1 706 ? 47.688 -0.074 15.391 1 26.92 706 PHE B O 1
ATOM 11538 N N . THR B 1 707 ? 47.219 -1.947 16.281 1 25.86 707 THR B N 1
ATOM 11539 C CA . THR B 1 707 ? 45.906 -1.352 16.469 1 25.86 707 THR B CA 1
ATOM 11540 C C . THR B 1 707 ? 45.875 -0.464 17.703 1 25.86 707 THR B C 1
ATOM 11542 O O . THR B 1 707 ? 44.969 0.347 17.875 1 25.86 707 THR B O 1
ATOM 11545 N N . VAL B 1 708 ? 46.688 -0.681 18.75 1 28.56 708 VAL B N 1
ATOM 11546 C CA . VAL B 1 708 ? 46.562 0.24 19.875 1 28.56 708 VAL B CA 1
ATOM 11547 C C . VAL B 1 708 ? 47.125 1.604 19.5 1 28.56 708 VAL B C 1
ATOM 11549 O O . VAL B 1 708 ? 46.688 2.635 20.016 1 28.56 708 VAL B O 1
ATOM 11552 N N . ARG B 1 709 ? 48.281 1.736 18.766 1 26.34 709 ARG B N 1
ATOM 11553 C CA . ARG B 1 709 ? 48.625 3.09 18.344 1 26.34 709 ARG B CA 1
ATOM 11554 C C . ARG B 1 709 ? 47.531 3.658 17.422 1 26.34 709 ARG B C 1
ATOM 11556 O O . ARG B 1 709 ? 47.406 4.879 17.297 1 26.34 709 ARG B O 1
ATOM 11563 N N . ALA B 1 710 ? 47 2.934 16.469 1 24.86 710 ALA B N 1
ATOM 11564 C CA . ALA B 1 710 ? 45.906 3.619 15.781 1 24.86 710 ALA B CA 1
ATOM 11565 C C . ALA B 1 710 ? 44.75 3.912 16.734 1 24.86 710 ALA B C 1
ATOM 11567 O O . ALA B 1 710 ? 43.844 4.707 16.422 1 24.86 710 ALA B O 1
ATOM 11568 N N . SER B 1 711 ? 44.531 3.061 17.844 1 23.36 711 SER B N 1
ATOM 11569 C CA . SER B 1 711 ? 43.531 3.662 18.703 1 23.36 711 SER B CA 1
ATOM 11570 C C . SER B 1 711 ? 44.156 4.703 19.625 1 23.36 711 SER B C 1
ATOM 11572 O O . SER B 1 711 ? 43.469 5.312 20.438 1 23.36 711 SER B O 1
ATOM 11574 N N . LYS B 1 712 ? 45.5 4.809 19.891 1 21.95 712 LYS B N 1
ATOM 11575 C CA . LYS B 1 712 ? 45.906 6.066 20.516 1 21.95 712 LYS B CA 1
ATOM 11576 C C . LYS B 1 712 ? 46.062 7.172 19.484 1 21.95 712 LYS B C 1
ATOM 11578 O O . LYS B 1 712 ? 46.656 6.953 18.422 1 21.95 712 LYS B O 1
#

Sequence (1424 aa):
SRIKESPAVNLVSLCLPDRPDESHDTAVLQEGERTVVANHLYPPSGDYAGVKHALREAEVYYNIDVNCLDPLGRSALLIAIENENLEIMELLLDHGIHTGDALLYAIRKEVVGAVELLLSHRSVSLSVFFLPKVPSLMMDSQFSEFTPDITPIMLAAHTNNYEIIKLLVQRKVTIPRPHQIRCDCILLLLLKVDSLRHSRSRLNIYKALASPSLIALSSEDPILTAFRLGWELKELSKVENEFRQEYEELSQQCKRFAKDLLDQARSSRELETILNHRDDQSEELDPRQCHNLAKLKLAIKYHQKEFVAQPNCQQLLATLWYDGFPGWRRRHWAVKLVTCFIIGLLFPVFSLIYLLAPKSALGNFIKKPFIKFICHTASYLTFLFLLLLASQHIARTNLHMQGPPPTVVEWMILPWVLGFIWAEIKEMWDGGFTEYIHDWWNLMDFAMNSLYLATISLKIVAYVKYNSSRPREEWEMWHPTLIAEALFAIANIFSSLRLISLFTANSHLGPLQISLGRMLLDILKFLFIYCLVLLAFANGLNQLYFYYETKASEEHNNCKGIRCERQNNAFSTLFETLQSLFWSIFGLLNLYVTNVKARHEFTEFIGATMFGTYNVISLVVLLNMLIAMMNNSYQLIADHADIEWKFARTKLWMSYFDEGGTLPPPFNIVPSPKSVWYLLMWLHNKLCRRGPLGDDTHKCENLREFTVRASKSRIKESPAVNLVSLCLPDRPDESHDTAVLQEGERTVVANHLYPPSGDYAGVKHALREAEVYYNIDVNCLDPLGRSALLIAIENENLEIMELLLDHGIHTGDALLYAIRKEVVGAVELLLSHRSVSLSVFFLPKVPSLMMDSQFSEFTPDITPIMLAAHTNNYEIIKLLVQRKVTIPRPHQIRCDCILLLLLKVDSLRHSRSRLNIYKALASPSLIALSSEDPILTAFRLGWELKELSKVENEFRQEYEELSQQCKRFAKDLLDQARSSRELETILNHRDDQSEELDPRQCHNLAKLKLAIKYHQKEFVAQPNCQQLLATLWYDGFPGWRRRHWAVKLVTCFIIGLLFPVFSLIYLLAPKSALGNFIKKPFIKFICHTASYLTFLFLLLLASQHIARTNLHMQGPPPTVVEWMILPWVLGFIWAEIKEMWDGGFTEYIHDWWNLMDFAMNSLYLATISLKIVAYVKYNSSRPREEWEMWHPTLIAEALFAIANIFSSLRLISLFTANSHLGPLQISLGRMLLDILKFLFIYCLVLLAFANGLNQLYFYYETKASEEHNNCKGIRCERQNNAFSTLFETLQSLFWSIFGLLNLYVTNVKARHEFTEFIGATMFGTYNVISLVVLLNMLIAMMNNSYQLIADHADIEWKFARTKLWMSYFDEGGTLPPPFNIVPSPKSVWYLLMWLHNKLCRRGPLGDDTHKCENLREFTVRASK

InterPro domains:
  IPR002110 Ankyrin repeat [PF00023] (151-171)
  IPR002110 Ankyrin repeat [PF12796] (62-121)
  IPR002110 Ankyrin repeat [PS50088] (72-96)
  IPR002110 Ankyrin repeat [SM00248] (72-101)
  IPR002110 Ankyrin repeat [SM00248] (148-177)
  IPR002153 Transient receptor potential channel, canonical [PR01097] (612-633)
  IPR002153 Transient receptor potential channel, canonical [PR01097] (634-647)
  IPR002153 Transient receptor potential channel, canonical [PR01097] (662-675)
  IPR002153 Transient receptor potential channel, canonical [PTHR10117] (40-690)
  IPR005821 Ion transport domain [PF00520] (383-641)
  IPR013555 Transient receptor ion channel domain [PF08344] (192-244)
  IPR013555 Transient receptor ion channel domain [SM01420] (183-244)
  IPR036770 Ankyrin repeat-containing domain superfamily [G3DSA:1.25.40.20] (43-208)
  IPR036770 Ankyrin repeat-containing domain superfamily [SSF48403] (62-173)

Secondary structure (DSSP, 8-state):
--------------------SS--------HHHHHHHHHHHS-SS--HHHHHHHHHHHHHH--S-TTPPPTT---HHHHHHHTT-HHHHHHHHHTT---TTHHHHHHHTT-HHHHHHHHHSTTS-GGGGTS---TTS-SSGGG-SS-TT--HHHHHHHHT-HHHHHHHHHTT--PPPPPPTT---HHHHHTT--HHHHHHHHHHHHHHHT-HHHHHHH-S-HHHHHHHHHHHHHHHHHH-GGGHHHHHHHHHHHHHHHHHHHHT--SHHHHHHHHH------S---GGGTT--HHHHHHHHTT-HHHHTSHHHHHHHHHHHTTT-TTGGGS-HHHHHHHHHHHHHTHHHHHHHHHH-TTSHHHHHHTSHHHHHHHHHHHHHHHHHHHHHHHTT-S---TTBSSPPPPHHHHHHHHHHHHHHHHHHHHHHHH-HHHHHT-HHHHHHHHHHHHHHHHHHHHHHHHHH---B--GGGS-TT-HHHHHHHHHHHHHHHHHHGGGGGGGGSTTTHHHHHHHHHHHHHHHHHHHHHHHHHHHHHHHHHHHHGGG---GGGSGGG--STTSSS---TTSSHHHHHHHHHHHTTT---GGGG--SS--HHHHHHHHHHHHHHHIIIIIIIHHHHHHHHHHHHHHHHHTHHHHHHHHHHHHHHHHHSSS--SPTTGGGS--HHHHHHHHHHHHHHHHTTS-----------TTTHHHHHH-/--------------------SS--------HHHHHHHHHHHS-SS--HHHHHHHHHHHHHH--S-TTPPPTT---HHHHHHHTT-HHHHHHHHHTT---TTHHHHHHHTT-HHHHHHHHHSTTS-THHHHS---TTS-SSGGG-SS-TT--HHHHHHHHT-HHHHHHHHHTT--PPPPPPTT---HHHHHTT--HHHHHHHHHHHHHHHT-HHHHHHH-S-HHHHHHHHHHHHHHHHHH-GGGHHHHHHHHHHHHHHHHHHHHT--SHHHHHHHHH--S---S---GGGTT--HHHHHHHHTT-HHHHT-HHHHHHHHHHHTTT-TTGGGS-HHHHHHHHHHHHHTHHHHHHHHHH-TTSHHHHHHTSHHHHHHHHHHHHHHHHHHHHHHHTT-S---TTBSSPPPPHHHHHHHHHHHHHHHHHHHHHHHH-HHHHHH-HHHHHHHHHHHHHHHHHHHHHHHHHH---B--GGGS-TT-HHHHHHHHHHHHHHHHHHGGGGGGGGSTTTHHHHHHHHHHHHHHHHHHHHHHHHHHHHHHHHHHHHGGG---GGGSGGG--STTSSS---TTSSHHHHHHHHHHHTTT-S-GGGG--SS--HHHHHHHHHHHHHHHIIIIIIIHHHHHHHHHHHHHHHHHTHHHHHHHHHHHHHHHHHSSS--SPTTGGGS--HHHHHHHHHHHHHHHHTTS---S------HHHHHHHHHH-

pLDDT: mean 80.19, std 20.05, range [19.11, 97.5]

Solvent-accessible surface area (backbone atoms only — not comparable to full-atom values): 78779 Å² total; per-residue (Å²): 140,78,83,69,79,70,81,83,76,85,50,29,67,71,45,68,79,81,78,83,77,84,77,81,80,73,72,72,72,60,75,64,67,39,42,49,55,32,46,44,49,48,46,91,61,91,52,57,67,45,33,52,52,43,51,53,45,21,69,70,65,67,74,48,54,77,72,32,48,27,86,86,62,46,37,63,62,49,52,27,53,76,65,67,37,60,67,55,40,53,53,44,54,74,72,64,48,79,59,85,64,42,61,51,51,24,47,75,68,64,39,59,67,53,42,52,48,51,68,66,36,83,85,51,63,70,63,67,65,77,52,59,62,60,71,79,78,42,83,71,55,83,75,48,94,60,61,52,77,64,40,55,67,38,53,25,20,63,68,49,42,54,67,58,42,51,58,44,45,73,69,68,56,77,79,78,80,70,77,57,90,80,57,76,46,61,65,56,63,69,53,67,57,54,66,63,56,50,54,50,45,42,51,50,47,50,48,18,62,50,15,65,47,46,32,60,71,73,39,92,53,41,55,60,52,27,42,53,49,23,38,51,28,48,56,44,24,70,71,41,65,90,50,23,70,61,27,46,52,49,19,49,50,20,44,49,48,41,31,55,57,59,67,67,52,75,42,48,66,56,42,51,48,57,32,36,47,69,83,72,80,66,82,84,70,58,79,84,67,65,81,65,38,48,36,50,53,48,34,59,73,49,64,41,42,63,43,52,39,30,40,71,53,39,48,52,49,50,53,60,41,45,53,86,44,87,61,61,85,62,48,54,69,68,58,54,50,53,50,51,49,52,51,29,72,40,31,69,59,53,47,53,46,35,58,75,37,53,86,39,74,66,21,51,53,46,60,25,34,51,50,29,51,44,29,39,50,34,38,51,52,50,52,53,50,50,52,53,50,53,47,63,51,76,69,88,66,72,80,34,40,55,24,58,76,81,50,73,58,55,59,63,47,49,50,40,54,54,18,50,53,50,52,51,53,50,50,36,66,74,66,32,63,70,60,43,67,72,32,68,68,50,49,51,50,51,52,34,50,51,30,50,49,52,21,53,53,28,44,52,50,19,38,73,72,32,80,52,76,47,61,64,67,72,50,62,51,79,34,44,44,59,50,21,39,48,36,43,17,54,27,45,26,48,57,49,55,52,56,57,66,61,31,43,79,36,86,77,47,15,41,51,51,53,38,50,60,58,37,46,55,54,49,49,57,48,48,52,56,46,50,53,53,50,50,54,51,24,54,54,46,20,67,69,35,40,85,67,58,74,57,36,83,77,33,77,91,54,39,70,26,61,53,30,90,69,53,32,61,32,32,32,40,61,69,41,18,44,49,43,57,58,42,40,76,63,63,65,55,67,76,70,49,48,58,61,95,60,93,51,63,65,61,30,49,52,46,44,49,53,53,50,51,48,48,46,46,52,64,53,48,48,46,49,49,48,44,53,51,41,32,50,52,40,50,59,41,63,75,43,32,66,44,52,31,44,36,52,34,46,56,56,52,56,66,41,65,48,89,64,79,58,50,38,53,44,59,54,64,57,74,44,61,67,54,50,50,52,50,50,51,50,50,53,52,61,66,63,60,72,68,89,79,76,75,80,77,76,71,80,60,63,80,72,55,59,67,54,50,77,76,96,134,82,76,72,80,72,81,61,76,80,62,28,55,75,46,68,78,83,78,82,75,85,76,81,75,72,73,74,70,60,79,67,66,40,44,52,55,29,46,48,56,48,48,66,62,89,51,56,66,49,36,53,51,43,51,50,46,22,69,70,64,67,68,49,55,78,72,35,48,28,86,87,61,42,36,63,63,49,52,28,54,77,66,67,36,60,68,54,41,53,53,44,54,74,71,65,49,80,59,87,65,42,62,52,50,24,47,75,70,65,38,58,67,54,41,53,50,50,69,66,34,84,85,50,62,70,62,66,66,75,51,59,62,62,70,80,83,41,82,67,55,84,75,48,94,61,61,51,77,66,40,56,68,38,52,25,20,62,69,50,40,54,68,56,42,50,60,43,46,75,72,68,58,78,79,77,78,69,76,54,92,69,57,72,44,60,64,53,63,70,52,67,56,46,66,54,43,51,54,50,44,41,51,49,45,50,47,19,64,50,14,65,48,48,32,62,71,74,38,94,52,42,56,61,51,26,42,53,49,22,38,50,28,47,54,44,24,71,68,41,63,51,51,25,69,60,27,46,52,47,19,50,48,18,45,50,48,42,32,54,57,57,66,67,54,87,46,70,64,58,43,51,49,58,34,36,49,70,85,71,81,62,45,54,68,61,78,86,69,63,82,65,38,47,35,51,54,48,33,60,73,46,64,39,41,64,42,52,41,29,65,69,53,43,51,52,50,50,51,60,40,44,53,86,44,88,59,62,88,73,50,56,69,69,58,53,52,52,50,52,49,53,51,28,70,41,31,69,57,53,47,52,46,36,57,76,36,51,86,38,75,64,21,53,54,46,59,27,33,52,51,28,51,43,28,38,52,35,38,52,53,49,51,53,48,49,52,53,49,53,74,63,53,76,70,86,65,71,79,33,42,53,22,57,76,79,48,73,59,54,60,63,46,48,48,39,57,54,17,50,52,49,53,51,52,49,48,34,65,72,65,32,62,71,61,42,68,71,33,70,68,51,47,50,49,50,53,34,50,52,30,50,52,49,22,52,53,28,40,52,51,18,38,72,72,32,79,52,75,47,63,67,90,72,53,62,90,79,36,43,43,60,51,21,55,52,35,44,53,54,28,51,52,49,58,60,57,55,56,56,67,62,29,43,80,37,87,76,48,14,42,52,50,54,37,51,58,59,37,46,57,55,51,50,55,48,50,53,55,48,48,49,52,49,50,18,48,22,48,15,45,16,43,54,34,38,84,67,58,74,57,36,84,78,33,75,93,54,38,72,26,62,90,31,94,68,53,32,61,33,32,31,40,60,68,42,18,44,51,43,57,59,40,40,77,77,51,73,53,68,62,37,53,45,58,61,94,42,76,38,63,53,61,28,49,52,46,43,50,54,52,51,50,48,48,45,46,50,64,52,49,48,44,40,48,48,50,33,52,43,49,51,52,41,49,60,40,62,75,42,32,67,43,54,31,43,34,52,34,46,56,56,52,56,68,42,66,49,88,65,80,59,50,40,53,42,60,55,64,57,74,42,59,66,55,49,47,51,48,50,51,52,50,50,52,63,65,62,64,72,63,86,78,72,85,82,73,80,71,80,41,49,71,64,47,52,54,44,47,52,56,53

Organism: Takifugu rubripes (NCBI:txid31033)

Radius of gyration: 43.31 Å; Cα contacts (8 Å, |Δi|>4): 1505; chains: 2; bounding box: 124×125×100 Å